Protein AF-A0A950MJX6-F1 (afdb_monomer)

Foldseek 3Di:
DPPLVVLQVVLQVVLQVLLVVLCVVCDVVLLVVLVVLCPCVLVVLLVLVVVLLLLLLLLLQLLCVPQPDDDDSVQSSLLSLLLLLQQQPPPLHSVRSLVSQLVLPDPVGPSLSSNLSSVVSVVLLVLLLLVLLLVLLVLCLVQFPDDLVSNLVSLVSSLVSVLVSVVVVCCLQVVPLPQLVVLVLQCVPVVCVVPSVVCSVSSSSSSVSSSCCCPVVVVSVVSSSVSSNVSLVSQLVSQCSLCVSSVHPDPSSLSSNLSSQLVVLCVVQSSHRSSRSSSLVSLLVSCVSVVHHSSSSNSSSVSVVVSSVVSSVVSVVSVVVSVVVVVVPPDDDDDDDDPPPPDDDDDAAEEEEEEADPLAQQQDDFLNGRLLLLVQLLLVVLPHPAYEYEDAPVCCVVCVVVVVVVVRGDPRYHYDYPDPPAFPLNVLVVCLVVDPHQKYKWAYSQKHFASVVSNVQSPDDDNAFKEFEDEPNAGPGIIMHGSNLSVVLSVPPDRPQHDSRSSSVCCVVPTPYDYDYDDPLGMFGHNDPVSSVSSNVSLLVSLDDPPQDPLSVVLSVVQSVVLSVVLVDPDALLNLLVVLLVLLLCLLQLLLQADLVSLLVSLVSLLVSLSSLSNSVSNCSSVVVDDVSSVVSSVVSLVSSCVSNLVSNLNRCCVPVNNVVSSVLSSLLVVLQSLLVVLVVVQLCVQPVPHSVCSVVSLLVVLVVVCVDPLSVVCVVCVVVVPSSNLSVVSNVCSVVVNNVVVSNVSSVVSNSNSVSSNVSSVVVPPPVVPDDPDDDDDDDDPVVVPPPPDDD

Radius of gyration: 32.88 Å; Cα contacts (8 Å, |Δi|>4): 998; chains: 1; bounding box: 72×70×95 Å

Solvent-accessible surface area (backbone atoms only — not comparable to full-atom values): 42109 Å² total; per-residue (Å²): 140,72,80,72,60,58,59,39,53,52,33,37,53,51,15,51,52,45,35,53,50,50,43,64,72,60,33,62,67,57,53,51,51,54,54,55,69,38,52,75,58,52,56,56,57,37,49,52,50,50,52,38,53,49,44,47,36,53,24,43,52,35,59,40,73,83,69,89,64,89,76,57,67,68,59,50,40,48,42,51,32,30,15,51,21,40,12,64,73,35,96,66,28,60,62,45,6,52,53,48,39,47,69,72,45,66,84,89,52,53,67,69,57,39,47,30,33,57,53,46,42,51,49,48,44,50,53,46,46,49,51,50,28,32,52,12,41,54,47,35,71,74,76,36,94,60,54,74,69,56,43,52,54,41,51,53,49,30,52,52,48,52,49,53,51,49,50,50,53,50,26,51,78,66,65,49,65,59,65,44,50,48,51,59,39,48,37,72,38,76,87,41,20,83,68,41,58,86,42,46,66,55,46,41,50,34,53,52,48,50,37,43,39,55,68,78,38,42,69,40,42,52,48,24,51,49,33,38,44,48,39,53,49,50,52,23,51,49,48,34,50,51,36,47,66,71,72,40,91,64,56,68,67,53,20,35,25,50,47,21,53,48,52,52,34,51,60,71,23,63,68,21,68,83,29,43,24,41,45,37,52,42,32,20,52,52,23,46,65,72,75,39,56,52,58,58,14,36,47,54,38,51,53,56,46,52,41,51,50,51,50,25,52,55,8,49,54,44,44,60,61,50,53,64,63,52,75,76,69,76,84,78,89,86,85,83,86,77,86,81,86,78,83,79,85,91,72,90,36,32,33,32,40,31,42,48,61,96,88,52,45,41,69,46,65,46,71,90,35,29,30,34,59,51,48,55,54,40,36,50,71,39,58,42,65,34,40,36,39,38,30,49,70,70,60,36,57,53,51,53,53,59,47,56,74,69,72,74,72,66,93,54,59,46,79,43,63,71,53,101,83,60,35,61,44,57,53,52,45,50,49,61,73,76,39,91,44,61,30,42,34,43,33,46,27,42,35,48,67,40,66,64,56,45,33,53,52,60,66,60,78,71,84,70,30,31,42,35,39,20,41,98,83,39,77,72,44,45,36,27,32,14,57,67,36,46,50,55,43,37,76,69,52,70,76,82,44,88,48,72,66,57,44,51,54,45,42,65,75,75,44,78,49,49,75,46,82,47,67,71,79,46,48,37,62,37,83,49,74,68,34,36,52,53,42,41,56,41,53,59,54,70,66,60,54,93,83,54,50,74,56,43,53,55,30,46,74,55,18,51,64,50,23,65,55,46,61,78,43,101,65,52,36,63,56,43,46,53,50,27,40,50,39,20,44,52,15,7,53,27,17,35,69,27,62,66,70,33,33,36,52,14,18,52,35,33,38,51,24,56,25,45,56,52,22,21,61,44,33,11,58,62,65,70,61,71,44,73,44,49,56,49,48,48,55,52,40,54,55,50,31,52,48,30,37,51,52,11,40,28,53,15,40,22,76,77,70,36,55,70,55,26,49,52,50,44,51,46,24,51,51,15,45,52,44,27,51,54,37,47,50,54,40,30,59,74,78,17,70,91,45,61,88,47,31,63,61,55,49,49,58,57,36,60,77,39,68,87,38,69,65,49,44,49,52,62,75,48,43,64,67,71,37,77,61,38,50,30,53,52,43,32,57,27,25,74,71,69,43,46,67,56,55,53,53,51,48,20,53,47,27,40,50,51,22,52,50,39,44,49,48,50,53,66,70,56,72,56,74,86,74,61,80,93,82,78,80,87,76,74,82,72,73,66,80,76,69,69,79,83,74,80,136

Nearest PDB structures (foldseek):
  4q7c-assembly1_A  TM=7.956E-01  e=3.019E-11  Archaeoglobus fulgidus DSM 4304
  4q7c-assembly1_B  TM=7.926E-01  e=5.107E-11  Archaeoglobus fulgidus DSM 4304
  4o6m-assembly1_A  TM=7.899E-01  e=1.584E-10  Archaeoglobus fulgidus DSM 4304
  3pkp-assembly1_A  TM=7.237E-01  e=8.377E-06  Salmonella enterica subsp. enterica serovar Typhimurium
  6tqg-assembly1_B  TM=6.219E-01  e=9.848E-06  Pseudomonas aeruginosa

Secondary structure (DSSP, 8-state):
--HHHHHHHHHHHHHHHHHHHHHHHH-HHHHHHHHHHHTTHHHHHHHHHHHHHHHHHHHHHHHTTTSS----HHHHHHHHHHHHHHHHHSTTTHHHHHHHHHHHS-TTS-HHHHHHHHHHHHHHHHHHHHHHHHHHHHHHHHHS---HHHHHHHHHHHHHHHHHHHHHHHHHHTT--HHHHHHHHHTTSHHHHHHHGGGHHHHHHHHHHHHHHHHH-HHHHHHHHHHHHHHHHHHHHHHHHHHHHTT----HHHHHHHHHHHHHHHHHGGGSGGGTTHHHHHHHHHHHHTT--HHHHHHHHHHHHHHHHHHHHHHHHHHHHHHHHHTTS-SS--PPPPTT------PPPEEEEEE--TT--TT-EETTEEHHHHHHHHHHHHT-SEEEEE--HHHHHHHHHHHHHHT---TTEEEE---TT--HHHHHHHHHHH---SEEEEEETTEEE-HHHHHHHHH---SSSEEEEEETTEEEEEEEEEHHHHHHHHHHS-TT--SHHHHHHHHHHHS-EEEEE--GGGEEE-SSHHHHHHHHHHHHHHHS-TT--HHHHHHHHHHHHHHHHHTTTT--HHHHHHHHHHHHHHHHHHHHH-SHHHHHHHHHHHHHHHHHHHHHHHHHHHTT---HHHHHHHHHHHHHHHHHHHHHHHHHHHTTS-HHHHHHHHHHHHHHHHHHHHHHHHHHHHH-SS-GGGHHHHHHHHHHTTTT-HHHHHHHHTHHHHSTTHHHHHHHHHHHTT-HHHHHHHHHHHHHHHHHHHHHHHHHHHTTTTS--S----PPPPGGGGTTTSS--

Mean predicted aligned error: 16.65 Å

pLDDT: mean 79.13, std 15.76, range [24.48, 97.44]

Sequence (793 aa):
MPRRWSIRFIGAIAGIALLGYLVRRVGPATLLETLHRLGWNLALIIALGGVAHFVKTIAWRLTLAGSGSTVSLRRLFQLRLVSEAAGQVGALGQLFGEGVRVSAMSAEIPIDSRVASVTMDRALFIVTGAFVSALGVSAALILVPLGASLRMYAVVFAVVVASLLSVAAVAVSRRWPFLSVSARAVLRIPFFRQRIEPQLPVIRSVENRLFDFYRRTPFAFWGSVLLNLVCHGLAIVEVYLILLLLGVNLAVAGALVFEAVTKLVNIAGSFNPGNVGTYEGGNVLIARMFALPASTGLAVAVVRRVRAIFWTAVGIICILAISRKLRSGSEEIVERPNPEAAQGEAYPSTAAFIFIGENGSPLAEVGTLPVLLRTILGLKKAGATTIVVCAHAATRRIAERELLQMGRLPRFLEWIEPQSAISLPQLLRQAVYDLRAHKLLLVDGENTYNPLLFRRACEWNGDDGGLLLTTAGEPIGIATLSVTCVRDAADQCPCDTPDLHSLQLWLKSAASLECEEVNADMWQRVATEEDRIAAEHKLDRWLVKPTDGIFARFNRRISVPISRQLIKLPITPNMVSLFTLGVGLAAGLFFARGGYWNMLAGAVLSVFASILDGCDGEVARLKLMESDFGCWLETVCDWLYYLFVFAGIAVGLAKSLGQSAALLWGCLLLFGAVMSFLVTGLGRRRYASKRPEQYLAIWQANAEKRRSNPILYMGRNMEFMVRRCFMPYALLAFAVLNVLSVVFFLAAIGANLVWLISLYSYVAFAWRRGRSKPGIRSEQLPLRLLNDVGHEG

Structure (mmCIF, N/CA/C/O backbone):
data_AF-A0A950MJX6-F1
#
_entry.id   AF-A0A950MJX6-F1
#
loop_
_atom_site.group_PDB
_atom_site.id
_atom_site.type_symbol
_atom_site.label_atom_id
_atom_site.label_alt_id
_atom_site.label_comp_id
_atom_site.label_asym_id
_atom_site.label_entity_id
_atom_site.label_seq_id
_atom_site.pdbx_PDB_ins_code
_atom_site.Cartn_x
_atom_site.Cartn_y
_atom_site.Cartn_z
_atom_site.occupancy
_atom_site.B_iso_or_equiv
_atom_site.auth_seq_id
_atom_site.auth_comp_id
_atom_site.auth_asym_id
_atom_site.auth_atom_id
_atom_site.pdbx_PDB_model_num
ATOM 1 N N . MET A 1 1 ? 6.351 26.491 -4.765 1.00 47.56 1 MET A N 1
ATOM 2 C CA . MET A 1 1 ? 5.706 25.767 -3.640 1.00 47.56 1 MET A CA 1
ATOM 3 C C . MET A 1 1 ? 5.230 26.774 -2.585 1.00 47.56 1 MET A C 1
ATOM 5 O O . MET A 1 1 ? 6.098 27.342 -1.945 1.00 47.56 1 MET A O 1
ATOM 9 N N . PRO A 1 2 ? 3.912 27.019 -2.398 1.00 42.62 2 PRO A N 1
ATOM 10 C CA . PRO A 1 2 ? 3.452 27.592 -1.116 1.00 42.62 2 PRO A CA 1
ATOM 11 C C . PRO A 1 2 ? 2.092 27.085 -0.571 1.00 42.62 2 PRO A C 1
ATOM 13 O O . PRO A 1 2 ? 1.643 27.540 0.472 1.00 42.62 2 PRO A O 1
ATOM 16 N N . ARG A 1 3 ? 1.417 26.107 -1.192 1.00 46.41 3 ARG A N 1
ATOM 17 C CA . ARG A 1 3 ? 0.009 25.780 -0.845 1.00 46.41 3 ARG A CA 1
ATOM 18 C C . ARG A 1 3 ? -0.207 24.950 0.443 1.00 46.41 3 ARG A C 1
ATOM 20 O O . ARG A 1 3 ? -1.340 24.790 0.880 1.00 46.41 3 ARG A O 1
ATOM 27 N N . ARG A 1 4 ? 0.853 24.398 1.059 1.00 49.03 4 ARG A N 1
ATOM 28 C CA . ARG A 1 4 ? 0.750 23.508 2.247 1.00 49.03 4 ARG A CA 1
ATOM 29 C C . ARG A 1 4 ? 0.702 24.239 3.594 1.00 49.03 4 ARG A C 1
ATOM 31 O O . ARG A 1 4 ? 0.205 23.665 4.558 1.00 49.03 4 ARG A O 1
ATOM 38 N N . TRP A 1 5 ? 1.196 25.474 3.669 1.00 52.62 5 TRP A N 1
ATOM 39 C CA . TRP A 1 5 ? 1.206 26.244 4.920 1.00 52.62 5 TRP A CA 1
ATOM 40 C C . TRP A 1 5 ? -0.177 26.815 5.257 1.00 52.62 5 TRP A C 1
ATOM 42 O O . TRP A 1 5 ? -0.572 26.809 6.421 1.00 52.62 5 TRP A O 1
ATOM 52 N N . SER A 1 6 ? -0.964 27.179 4.241 1.00 57.25 6 SER A N 1
ATOM 53 C CA . SER A 1 6 ? -2.294 27.777 4.409 1.00 57.25 6 SER A CA 1
ATOM 54 C C . SER A 1 6 ? -3.281 26.859 5.143 1.00 57.25 6 SER A C 1
ATOM 56 O O . SER A 1 6 ? -3.971 27.310 6.047 1.00 57.25 6 SER A O 1
ATOM 58 N N . ILE A 1 7 ? -3.309 25.554 4.838 1.00 62.81 7 ILE A N 1
ATOM 59 C CA . ILE A 1 7 ? -4.269 24.607 5.448 1.00 62.81 7 ILE A CA 1
ATOM 60 C C . ILE A 1 7 ? -3.982 24.385 6.942 1.00 62.81 7 ILE A C 1
ATOM 62 O O . ILE A 1 7 ? -4.906 24.316 7.748 1.00 62.81 7 ILE A O 1
ATOM 66 N N . ARG A 1 8 ? -2.705 24.302 7.334 1.00 65.12 8 ARG A N 1
ATOM 67 C CA . ARG A 1 8 ? -2.314 24.112 8.743 1.00 65.12 8 ARG A CA 1
ATOM 68 C C . ARG A 1 8 ? -2.574 25.352 9.589 1.00 65.12 8 ARG A C 1
ATOM 70 O O . ARG A 1 8 ? -2.980 25.221 10.738 1.00 65.12 8 ARG A O 1
ATOM 77 N N . PHE A 1 9 ? -2.366 26.533 9.014 1.00 74.62 9 PHE A N 1
ATOM 78 C CA . PHE A 1 9 ? -2.654 27.798 9.682 1.00 74.62 9 PHE A CA 1
ATOM 79 C C . PHE A 1 9 ? -4.162 27.983 9.902 1.00 74.62 9 PHE A C 1
ATOM 81 O O . PHE A 1 9 ? -4.587 28.306 11.007 1.00 74.62 9 PHE A O 1
ATOM 88 N N . ILE A 1 10 ? -4.976 27.653 8.891 1.00 76.81 10 ILE A N 1
ATOM 89 C CA . ILE A 1 10 ? -6.442 27.611 9.013 1.00 76.81 10 ILE A CA 1
ATOM 90 C C . ILE A 1 10 ? -6.868 26.609 10.096 1.00 76.81 10 ILE A C 1
ATOM 92 O O . ILE A 1 10 ? -7.704 26.935 10.934 1.00 76.81 10 ILE A O 1
ATOM 96 N N . GLY A 1 11 ? -6.260 25.417 10.125 1.00 73.38 11 GLY A N 1
ATOM 97 C CA . GLY A 1 11 ? -6.514 24.410 11.159 1.00 73.38 11 GLY A CA 1
ATOM 98 C C . GLY A 1 11 ? -6.201 24.901 12.577 1.00 73.38 11 GLY A C 1
ATOM 99 O O . GLY A 1 11 ? -7.007 24.683 13.478 1.00 73.38 11 GLY A O 1
ATOM 100 N N . ALA A 1 12 ? -5.084 25.613 12.766 1.00 74.94 12 ALA A N 1
ATOM 101 C CA . ALA A 1 12 ? -4.702 26.190 14.055 1.00 74.94 12 ALA A CA 1
ATOM 102 C C . ALA A 1 12 ? -5.679 27.284 14.519 1.00 74.94 12 ALA A C 1
ATOM 104 O O . ALA A 1 12 ? -6.114 27.268 15.669 1.00 74.94 12 ALA A O 1
ATOM 105 N N . ILE A 1 13 ? -6.073 28.197 13.622 1.00 82.88 13 ILE A N 1
ATOM 106 C CA . ILE A 1 13 ? -7.060 29.246 13.925 1.00 82.88 13 ILE A CA 1
ATOM 107 C C . ILE A 1 13 ? -8.410 28.620 14.285 1.00 82.88 13 ILE A C 1
ATOM 109 O O . ILE A 1 13 ? -8.998 28.974 15.306 1.00 82.88 13 ILE A O 1
ATOM 113 N N . ALA A 1 14 ? -8.881 27.655 13.489 1.00 81.69 14 ALA A N 1
ATOM 114 C CA . ALA A 1 14 ? -10.124 26.939 13.758 1.00 81.69 14 ALA A CA 1
ATOM 115 C C . ALA A 1 14 ? -10.072 26.186 15.099 1.00 81.69 14 ALA A C 1
ATOM 117 O O . ALA A 1 14 ? -11.047 26.192 15.847 1.00 81.69 14 ALA A O 1
ATOM 118 N N . GLY A 1 15 ? -8.927 25.584 15.431 1.00 80.62 15 GLY A N 1
ATOM 119 C CA . GLY A 1 15 ? -8.690 24.920 16.711 1.00 80.62 15 GLY A CA 1
ATOM 120 C C . GLY A 1 15 ? -8.754 25.872 17.907 1.00 80.62 15 GLY A C 1
ATOM 121 O O . GLY A 1 15 ? -9.457 25.601 18.879 1.00 80.62 15 GLY A O 1
ATOM 122 N N . ILE A 1 16 ? -8.085 27.025 17.822 1.00 84.56 16 ILE A N 1
ATOM 123 C CA . ILE A 1 16 ? -8.121 28.063 18.866 1.00 84.56 16 ILE A CA 1
ATOM 124 C C . ILE A 1 16 ? -9.539 28.629 19.020 1.00 84.56 16 ILE A C 1
ATOM 126 O O . ILE A 1 16 ? -10.027 28.763 20.142 1.00 84.56 16 ILE A O 1
ATOM 130 N N . ALA A 1 17 ? -10.232 28.900 17.910 1.00 86.50 17 ALA A N 1
ATOM 131 C CA . ALA A 1 17 ? -11.617 29.366 17.929 1.00 86.50 17 ALA A CA 1
ATOM 132 C C . ALA A 1 17 ? -12.558 28.335 18.576 1.00 86.50 17 ALA A C 1
ATOM 134 O O . ALA A 1 17 ? -13.396 28.696 19.404 1.00 86.50 17 ALA A O 1
ATOM 135 N N . LEU A 1 18 ? -12.388 27.045 18.259 1.00 84.75 18 LEU A N 1
ATOM 136 C CA . LEU A 1 18 ? -13.148 25.954 18.870 1.00 84.75 18 LEU A CA 1
ATOM 137 C C . LEU A 1 18 ? -12.879 25.855 20.377 1.00 84.75 18 LEU A C 1
ATOM 139 O O . LEU A 1 18 ? -13.825 25.719 21.151 1.00 84.75 18 LEU A O 1
ATOM 143 N N . LEU A 1 19 ? -11.618 25.966 20.808 1.00 85.56 19 LEU A N 1
ATOM 144 C CA . LEU A 1 19 ? -11.270 25.988 22.229 1.00 85.56 19 LEU A CA 1
ATOM 145 C C . LEU A 1 19 ? -11.933 27.173 22.945 1.00 85.56 19 LEU A C 1
ATOM 147 O O . LEU A 1 19 ? -12.578 26.978 23.974 1.00 85.56 19 LEU A O 1
ATOM 151 N N . GLY A 1 20 ? -11.837 28.379 22.377 1.00 85.75 20 GLY A N 1
ATOM 152 C CA . GLY A 1 20 ? -12.480 29.577 22.920 1.00 85.75 20 GLY A CA 1
ATOM 153 C C . GLY A 1 20 ? -14.001 29.429 23.022 1.00 85.75 20 GLY A C 1
ATOM 154 O O . GLY A 1 20 ? -14.593 29.766 24.048 1.00 85.75 20 GLY A O 1
ATOM 155 N N . TYR A 1 21 ? -14.637 28.838 22.006 1.00 88.56 21 TYR A N 1
ATOM 156 C CA . TYR A 1 21 ? -16.064 28.517 22.028 1.00 88.56 21 TYR A CA 1
ATOM 157 C C . TYR A 1 21 ? -16.422 27.521 23.141 1.00 88.56 21 TYR A C 1
ATOM 159 O O . TYR A 1 21 ? -17.401 27.738 23.856 1.00 88.56 21 TYR A O 1
ATOM 167 N N . LEU A 1 22 ? -15.638 26.453 23.321 1.00 85.25 22 LEU A N 1
ATOM 168 C CA . LEU A 1 22 ? -15.872 25.449 24.365 1.00 85.25 22 LEU A CA 1
ATOM 169 C C . LEU A 1 22 ? -15.723 26.041 25.768 1.00 85.25 22 LEU A C 1
ATOM 171 O O . LEU A 1 22 ? -16.587 25.806 26.610 1.00 85.25 22 LEU A O 1
ATOM 175 N N . VAL A 1 23 ? -14.686 26.850 26.003 1.00 86.38 23 VAL A N 1
ATOM 176 C CA . VAL A 1 23 ? -14.475 27.540 27.286 1.00 86.38 23 VAL A CA 1
ATOM 177 C C . VAL A 1 23 ? -15.615 28.518 27.567 1.00 86.38 23 VAL A C 1
ATOM 179 O O . VAL A 1 23 ? -16.158 28.519 28.669 1.00 86.38 23 VAL A O 1
ATOM 182 N N . ARG A 1 24 ? -16.051 29.294 26.565 1.00 89.06 24 ARG A N 1
ATOM 183 C CA . ARG A 1 24 ? -17.193 30.210 26.710 1.00 89.06 24 ARG A CA 1
ATOM 184 C C . ARG A 1 24 ? -18.501 29.468 26.992 1.00 89.06 24 ARG A C 1
ATOM 186 O O . ARG A 1 24 ? -19.310 29.950 27.775 1.00 89.06 24 ARG A O 1
ATOM 193 N N . ARG A 1 25 ? -18.714 28.308 26.362 1.00 86.44 25 ARG A N 1
ATOM 194 C CA . ARG A 1 25 ? -19.925 27.491 26.533 1.00 86.44 25 ARG A CA 1
ATOM 195 C C . ARG A 1 25 ? -19.976 26.783 27.887 1.00 86.44 25 ARG A C 1
ATOM 197 O O . ARG A 1 25 ? -21.059 26.641 28.438 1.00 86.44 25 ARG A O 1
ATOM 204 N N . VAL A 1 26 ? -18.839 26.294 28.380 1.00 82.06 26 VAL A N 1
ATOM 205 C CA . VAL A 1 26 ? -18.744 25.635 29.694 1.00 82.06 26 VAL A CA 1
ATOM 206 C C . VAL A 1 26 ? -18.718 26.657 30.834 1.00 82.06 26 VAL A C 1
ATOM 208 O O . VAL A 1 26 ? -19.197 26.353 31.919 1.00 82.06 26 VAL A O 1
ATOM 211 N N . GLY A 1 27 ? -18.211 27.863 30.577 1.00 83.62 27 GLY A N 1
ATOM 212 C CA . GLY A 1 27 ? -18.042 28.917 31.570 1.00 83.62 27 GLY A CA 1
ATOM 213 C C . GLY A 1 27 ? -16.630 28.884 32.174 1.00 83.62 27 GLY A C 1
ATOM 214 O O . GLY A 1 27 ? -16.232 27.867 32.748 1.00 83.62 27 GLY A O 1
ATOM 215 N N . PRO A 1 28 ? -15.846 29.978 32.084 1.00 84.12 28 PRO A N 1
ATOM 216 C CA . PRO A 1 28 ? -14.484 30.008 32.618 1.00 84.12 28 PRO A CA 1
ATOM 217 C C . PRO A 1 28 ? -14.456 29.878 34.146 1.00 84.12 28 PRO A C 1
ATOM 219 O O . PRO A 1 28 ? -13.570 29.212 34.671 1.00 84.12 28 PRO A O 1
ATOM 222 N N . ALA A 1 29 ? -15.447 30.438 34.850 1.00 83.06 29 ALA A N 1
ATOM 223 C CA . ALA A 1 29 ? -15.568 30.325 36.304 1.00 83.06 29 ALA A CA 1
ATOM 224 C C . ALA A 1 29 ? -15.716 28.861 36.753 1.00 83.06 29 ALA A C 1
ATOM 226 O O . ALA A 1 29 ? -14.989 28.409 37.630 1.00 83.06 29 ALA A O 1
ATOM 227 N N . THR A 1 30 ? -16.574 28.091 36.078 1.00 80.25 30 THR A N 1
ATOM 228 C CA . THR A 1 30 ? -16.793 26.665 36.359 1.00 80.25 30 THR A CA 1
ATOM 229 C C . THR A 1 30 ? -15.540 25.833 36.092 1.00 80.25 30 THR A C 1
ATOM 231 O O . THR A 1 30 ? -15.222 24.919 36.852 1.00 80.25 30 THR A O 1
ATOM 234 N N . LEU A 1 31 ? -14.787 26.155 35.033 1.00 80.31 31 LEU A N 1
ATOM 235 C CA . LEU A 1 31 ? -13.511 25.498 34.747 1.00 80.31 31 LEU A CA 1
ATOM 236 C C . LEU A 1 31 ? -12.470 25.794 35.837 1.00 80.31 31 LEU A C 1
ATOM 238 O O . LEU A 1 31 ? -11.773 24.886 36.286 1.00 80.31 31 LEU A O 1
ATOM 242 N N . LEU A 1 32 ? -12.384 27.054 36.269 1.00 82.56 32 LEU A N 1
ATOM 243 C CA . LEU A 1 32 ? -11.436 27.498 37.287 1.00 82.56 32 LEU A CA 1
ATOM 244 C C . LEU A 1 32 ? -11.754 26.878 38.652 1.00 82.56 32 LEU A C 1
ATOM 246 O O . LEU A 1 32 ? -10.854 26.380 39.319 1.00 82.56 32 LEU A O 1
ATOM 250 N N . GLU A 1 33 ? -13.034 26.820 39.020 1.00 83.50 33 GLU A N 1
ATOM 251 C CA . GLU A 1 33 ? -13.507 26.141 40.227 1.00 83.50 33 GLU A CA 1
ATOM 252 C C . GLU A 1 33 ? -13.178 24.642 40.186 1.00 83.50 33 GLU A C 1
ATOM 254 O O . GLU A 1 33 ? -12.675 24.083 41.158 1.00 83.50 33 GLU A O 1
ATOM 259 N N . THR A 1 34 ? -13.376 23.994 39.033 1.00 79.56 34 THR A N 1
ATOM 260 C CA . THR A 1 34 ? -13.043 22.574 38.840 1.00 79.56 34 THR A CA 1
ATOM 261 C C . THR A 1 34 ? -11.540 22.315 39.002 1.00 79.56 34 THR A C 1
ATOM 263 O O . THR A 1 34 ? -11.143 21.340 39.638 1.00 79.56 34 THR A O 1
ATOM 266 N N . LEU A 1 35 ? -10.689 23.202 38.474 1.00 79.75 35 LEU A N 1
ATOM 267 C CA . LEU A 1 35 ? -9.236 23.132 38.665 1.00 79.75 35 LEU A CA 1
ATOM 268 C C . LEU A 1 35 ? -8.826 23.417 40.116 1.00 79.75 35 LEU A C 1
ATOM 270 O O . LEU A 1 35 ? -7.903 22.782 40.621 1.00 79.75 35 LEU A O 1
ATOM 274 N N . HIS A 1 36 ? -9.521 24.326 40.800 1.00 84.44 36 HIS A N 1
ATOM 275 C CA . HIS A 1 36 ? -9.263 24.629 42.205 1.00 84.44 36 HIS A CA 1
ATOM 276 C C . HIS A 1 36 ? -9.622 23.446 43.117 1.00 84.44 36 HIS A C 1
ATOM 278 O O . HIS A 1 36 ? -8.848 23.112 44.010 1.00 84.44 36 HIS A O 1
ATOM 284 N N . ARG A 1 37 ? -10.728 22.740 42.831 1.00 81.81 37 ARG A N 1
ATOM 285 C CA . ARG A 1 37 ? -11.124 21.500 43.530 1.00 81.81 37 ARG A CA 1
ATOM 286 C C . ARG A 1 37 ? -10.096 20.375 43.388 1.00 81.81 37 ARG A C 1
ATOM 288 O O . ARG A 1 37 ? -9.917 19.594 44.317 1.00 81.81 37 ARG A O 1
ATOM 295 N N . LEU A 1 38 ? -9.405 20.293 42.249 1.00 83.25 38 LEU A N 1
ATOM 296 C CA . LEU A 1 38 ? -8.299 19.348 42.063 1.00 83.25 38 LEU A CA 1
ATOM 297 C C . LEU A 1 38 ? -7.116 19.661 42.989 1.00 83.25 38 LEU A C 1
ATOM 299 O O . LEU A 1 38 ? -6.484 18.727 43.481 1.00 83.25 38 LEU A O 1
ATOM 303 N N . GLY A 1 39 ? -6.830 20.940 43.252 1.00 84.88 39 GLY A N 1
ATOM 304 C CA . GLY A 1 39 ? -5.826 21.382 44.223 1.00 84.88 39 GLY A CA 1
ATOM 305 C C . GLY A 1 39 ? -4.488 20.639 44.104 1.00 84.88 39 GLY A C 1
ATOM 306 O O . GLY A 1 39 ? -3.947 20.452 43.011 1.00 84.88 39 GLY A O 1
ATOM 307 N N . TRP A 1 40 ? -3.970 20.156 45.237 1.00 86.56 40 TRP A N 1
ATOM 308 C CA . TRP A 1 40 ? -2.725 19.380 45.300 1.00 86.56 40 TRP A CA 1
ATOM 309 C C . TRP A 1 40 ? -2.801 18.005 44.622 1.00 86.56 40 TRP A C 1
ATOM 311 O O . TRP A 1 40 ? -1.759 17.448 44.274 1.00 86.56 40 TRP A O 1
ATOM 321 N N . ASN A 1 41 ? -3.995 17.475 44.330 1.00 88.88 41 ASN A N 1
ATOM 322 C CA . ASN A 1 41 ? -4.135 16.204 43.611 1.00 88.88 41 ASN A CA 1
ATOM 323 C C . ASN A 1 41 ? -3.616 16.292 42.165 1.00 88.88 41 ASN A C 1
ATOM 325 O O . ASN A 1 41 ? -3.270 15.275 41.561 1.00 88.88 41 ASN A O 1
ATOM 329 N N . LEU A 1 42 ? -3.471 17.503 41.615 1.00 89.12 42 LEU A N 1
ATOM 330 C CA . LEU A 1 42 ? -2.782 17.714 40.344 1.00 89.12 42 LEU A CA 1
ATOM 331 C C . LEU A 1 42 ? -1.317 17.239 40.392 1.00 89.12 42 LEU A C 1
ATOM 333 O O . LEU A 1 42 ? -0.817 16.713 39.397 1.00 89.12 42 LEU A O 1
ATOM 337 N N . ALA A 1 43 ? -0.641 17.353 41.541 1.00 90.75 43 ALA A N 1
ATOM 338 C CA . ALA A 1 43 ? 0.730 16.870 41.710 1.00 90.75 43 ALA A CA 1
ATOM 339 C C . ALA A 1 43 ? 0.823 15.344 41.536 1.00 90.75 43 ALA A C 1
ATOM 341 O O . ALA A 1 43 ? 1.763 14.854 40.910 1.00 90.75 43 ALA A O 1
ATOM 342 N N . LEU A 1 44 ? -0.187 14.599 42.000 1.00 93.06 44 LEU A N 1
ATOM 343 C CA . LEU A 1 44 ? -0.278 13.148 41.813 1.00 93.06 44 LEU A CA 1
ATOM 344 C C . LEU A 1 44 ? -0.400 12.780 40.326 1.00 93.06 44 LEU A C 1
ATOM 346 O O . LEU A 1 44 ? 0.299 11.889 39.842 1.00 93.06 44 LEU A O 1
ATOM 350 N N . ILE A 1 45 ? -1.232 13.506 39.574 1.00 93.75 45 ILE A N 1
ATOM 351 C CA . ILE A 1 45 ? -1.396 13.315 38.123 1.00 93.75 45 ILE A CA 1
ATOM 352 C C . ILE A 1 45 ? -0.096 13.654 37.376 1.00 93.75 45 ILE A C 1
ATOM 354 O O . ILE A 1 45 ? 0.306 12.952 36.441 1.00 93.75 45 ILE A O 1
ATOM 358 N N . ILE A 1 46 ? 0.608 14.704 37.810 1.00 94.25 46 ILE A N 1
ATOM 359 C CA . ILE A 1 46 ? 1.917 15.075 37.265 1.00 94.25 46 ILE A CA 1
ATOM 360 C C . ILE A 1 46 ? 2.958 13.979 37.521 1.00 94.25 46 ILE A C 1
ATOM 362 O O . ILE A 1 46 ? 3.668 13.590 36.585 1.00 94.25 46 ILE A O 1
ATOM 366 N N . ALA A 1 47 ? 3.010 13.448 38.745 1.00 94.44 47 ALA A N 1
ATOM 367 C CA . ALA A 1 47 ? 3.908 12.367 39.137 1.00 94.44 47 ALA A CA 1
ATOM 368 C C . ALA A 1 47 ? 3.643 11.085 38.333 1.00 94.44 47 ALA A C 1
ATOM 370 O O . ALA A 1 47 ? 4.584 10.486 37.806 1.00 94.44 47 ALA A O 1
ATOM 371 N N . LEU A 1 48 ? 2.371 10.717 38.136 1.00 94.62 48 LEU A N 1
ATOM 372 C CA . LEU A 1 48 ? 1.974 9.585 37.293 1.00 94.62 48 LEU A CA 1
ATOM 373 C C . LEU A 1 48 ? 2.463 9.756 35.843 1.00 94.62 48 LEU A C 1
ATOM 375 O O . LEU A 1 48 ? 2.960 8.809 35.230 1.00 94.62 48 LEU A O 1
ATOM 379 N N . GLY A 1 49 ? 2.412 10.984 35.316 1.00 92.75 49 GLY A N 1
ATOM 380 C CA . GLY A 1 49 ? 3.031 11.334 34.035 1.00 92.75 49 GLY A CA 1
ATOM 381 C C . GLY A 1 49 ? 4.535 11.058 33.988 1.00 92.75 49 GLY A C 1
ATOM 382 O O . GLY A 1 49 ? 5.040 10.557 32.983 1.00 92.75 49 GLY A O 1
ATOM 383 N N . GLY A 1 50 ? 5.246 11.336 35.081 1.00 93.75 50 GLY A N 1
ATOM 384 C CA . GLY A 1 50 ? 6.672 11.039 35.225 1.00 93.75 50 GLY A CA 1
ATOM 385 C C . GLY A 1 50 ? 6.971 9.548 35.210 1.00 93.75 50 GLY A C 1
ATOM 386 O O . GLY A 1 50 ? 7.858 9.110 34.473 1.00 93.75 50 GLY A O 1
ATOM 387 N N . VAL A 1 51 ? 6.179 8.759 35.943 1.00 95.81 51 VAL A N 1
ATOM 388 C CA . VAL A 1 51 ? 6.256 7.290 35.917 1.00 95.81 51 VAL A CA 1
ATOM 389 C C . VAL A 1 51 ? 6.047 6.778 34.492 1.00 95.81 51 VAL A C 1
ATOM 391 O O . VAL A 1 51 ? 6.839 5.971 34.007 1.00 95.81 51 VAL A O 1
ATOM 394 N N . ALA A 1 52 ? 5.055 7.303 33.767 1.00 94.31 52 ALA A N 1
ATOM 395 C CA . ALA A 1 52 ? 4.820 6.927 32.375 1.00 94.31 52 ALA A CA 1
ATOM 396 C C . ALA A 1 52 ? 6.021 7.254 31.466 1.00 94.31 52 ALA A C 1
ATOM 398 O O . ALA A 1 52 ? 6.417 6.415 30.653 1.00 94.31 52 ALA A O 1
ATOM 399 N N . HIS A 1 53 ? 6.651 8.427 31.618 1.00 93.94 53 HIS A N 1
ATOM 400 C CA . HIS A 1 53 ? 7.878 8.770 30.887 1.00 93.94 53 HIS A CA 1
ATOM 401 C C . HIS A 1 53 ? 9.048 7.841 31.233 1.00 93.94 53 HIS A C 1
ATOM 403 O O . HIS A 1 53 ? 9.826 7.474 30.346 1.00 93.94 53 HIS A O 1
ATOM 409 N N . PHE A 1 54 ? 9.164 7.436 32.495 1.00 95.44 54 PHE A N 1
ATOM 410 C CA . PHE A 1 54 ? 10.216 6.541 32.962 1.00 95.44 54 PHE A CA 1
ATOM 411 C C . PHE A 1 54 ? 10.044 5.124 32.402 1.00 95.44 54 PHE A C 1
ATOM 413 O O . PHE A 1 54 ? 10.960 4.610 31.760 1.00 95.44 54 PHE A O 1
ATOM 420 N N . VAL A 1 55 ? 8.847 4.538 32.519 1.00 95.75 55 VAL A N 1
ATOM 421 C CA . VAL A 1 55 ? 8.512 3.222 31.940 1.00 95.75 55 VAL A CA 1
ATOM 422 C C . VAL A 1 55 ? 8.760 3.217 30.432 1.00 95.75 55 VAL A C 1
ATOM 424 O O . VAL A 1 55 ? 9.399 2.307 29.904 1.00 95.75 55 VAL A O 1
ATOM 427 N N . LYS A 1 56 ? 8.353 4.285 29.736 1.00 93.50 56 LYS A N 1
ATOM 428 C CA . LYS A 1 56 ? 8.577 4.422 28.293 1.00 93.50 56 LYS A CA 1
ATOM 429 C C . LYS A 1 56 ? 10.057 4.539 27.926 1.00 93.50 56 LYS A C 1
ATOM 431 O O . LYS A 1 56 ? 10.471 4.120 26.851 1.00 93.50 56 LYS A O 1
ATOM 436 N N . THR A 1 57 ? 10.872 5.088 28.822 1.00 94.44 57 THR A N 1
ATOM 437 C CA . THR A 1 57 ? 12.329 5.141 28.649 1.00 94.44 57 THR A CA 1
ATOM 438 C C . THR A 1 57 ? 12.957 3.758 28.809 1.00 94.44 57 THR A C 1
ATOM 440 O O . THR A 1 57 ? 13.856 3.411 28.046 1.00 94.44 57 THR A O 1
ATOM 443 N N . ILE A 1 58 ? 12.468 2.938 29.744 1.00 93.94 58 ILE A N 1
ATOM 444 C CA . ILE A 1 58 ? 12.907 1.541 29.881 1.00 93.94 58 ILE A CA 1
ATOM 445 C C . ILE A 1 58 ? 12.502 0.736 28.636 1.00 93.94 58 ILE A C 1
ATOM 447 O O . ILE A 1 58 ? 13.328 0.001 28.098 1.00 93.94 58 ILE A O 1
ATOM 451 N N . ALA A 1 59 ? 11.281 0.932 28.124 1.00 93.56 59 ALA A N 1
ATOM 452 C CA . ALA A 1 59 ? 10.809 0.284 26.897 1.00 93.56 59 ALA A CA 1
ATOM 453 C C . ALA A 1 59 ? 11.711 0.594 25.689 1.00 93.56 59 ALA A C 1
ATOM 455 O O . ALA A 1 59 ? 12.064 -0.320 24.939 1.00 93.56 59 ALA A O 1
ATOM 456 N N . TRP A 1 60 ? 12.138 1.855 25.553 1.00 92.12 60 TRP A N 1
ATOM 457 C CA . TRP A 1 60 ? 13.094 2.291 24.533 1.00 92.12 60 TRP A CA 1
ATOM 458 C C . TRP A 1 60 ? 14.508 1.741 24.774 1.00 92.12 60 TRP A C 1
ATOM 460 O O . TRP A 1 60 ? 15.201 1.354 23.840 1.00 92.12 60 TRP A O 1
ATOM 470 N N . ARG A 1 61 ? 14.959 1.629 26.028 1.00 91.12 61 ARG A N 1
ATOM 471 C CA . ARG A 1 61 ? 16.266 1.022 26.332 1.00 91.12 61 ARG A CA 1
ATOM 472 C C . ARG A 1 61 ? 16.344 -0.431 25.853 1.00 91.12 61 ARG A C 1
ATOM 474 O O . ARG A 1 61 ? 17.396 -0.851 25.380 1.00 91.12 61 ARG A O 1
ATOM 481 N N . LEU A 1 62 ? 15.247 -1.188 25.927 1.00 90.31 62 LEU A N 1
ATOM 482 C CA . LEU A 1 62 ? 15.208 -2.574 25.447 1.00 90.31 62 LEU A CA 1
ATOM 483 C C . LEU A 1 62 ? 15.381 -2.691 23.926 1.00 90.31 62 LEU A C 1
ATOM 485 O O . LEU A 1 62 ? 15.949 -3.680 23.470 1.00 90.31 62 LEU A O 1
ATOM 489 N N . THR A 1 63 ? 14.986 -1.684 23.138 1.00 88.38 63 THR A N 1
ATOM 490 C CA . THR A 1 63 ? 15.214 -1.693 21.679 1.00 88.38 63 THR A CA 1
ATOM 491 C C . THR A 1 63 ? 16.687 -1.478 21.312 1.00 88.38 63 THR A C 1
ATOM 493 O O . THR A 1 63 ? 17.075 -1.721 20.172 1.00 88.38 63 THR A O 1
ATOM 496 N N . LEU A 1 64 ? 17.529 -1.069 22.273 1.00 84.62 64 LEU A N 1
ATOM 497 C CA . LEU A 1 64 ? 18.987 -0.957 22.127 1.00 84.62 64 LEU A CA 1
ATOM 498 C C . LEU A 1 64 ? 19.742 -2.235 22.532 1.00 84.62 64 LEU A C 1
ATOM 500 O O . LEU A 1 64 ? 20.947 -2.319 22.315 1.00 84.62 64 LEU A O 1
ATOM 504 N N . ALA A 1 65 ? 19.069 -3.256 23.077 1.00 70.38 65 ALA A N 1
ATOM 505 C CA . ALA A 1 65 ? 19.720 -4.452 23.631 1.00 70.38 65 ALA A CA 1
ATOM 506 C C . ALA A 1 65 ? 20.514 -5.299 22.606 1.00 70.38 65 ALA A C 1
ATOM 508 O O . ALA A 1 65 ? 21.233 -6.209 23.000 1.00 70.38 65 ALA A O 1
ATOM 509 N N . GLY A 1 66 ? 20.407 -5.008 21.303 1.00 62.41 66 GLY A N 1
ATOM 510 C CA . GLY A 1 66 ? 21.146 -5.688 20.232 1.00 62.41 66 GLY A CA 1
ATOM 511 C C . GLY A 1 66 ? 22.295 -4.889 19.602 1.00 62.41 66 GLY A C 1
ATOM 512 O O . GLY A 1 66 ? 22.927 -5.407 18.688 1.00 62.41 66 GLY A O 1
ATOM 513 N N . SER A 1 67 ? 22.560 -3.643 20.025 1.00 62.72 67 SER A N 1
ATOM 514 C CA . SER A 1 67 ? 23.551 -2.764 19.372 1.00 62.72 67 SER A CA 1
ATOM 515 C C . SER A 1 67 ? 24.937 -2.743 20.031 1.00 62.72 67 SER A C 1
ATOM 517 O O . SER A 1 67 ? 25.777 -1.956 19.613 1.00 62.72 67 SER A O 1
ATOM 519 N N . GLY A 1 68 ? 25.185 -3.557 21.066 1.00 58.66 68 GLY A N 1
ATOM 520 C CA . GLY A 1 68 ? 26.484 -3.639 21.763 1.00 58.66 68 GLY A CA 1
ATOM 521 C C . GLY A 1 68 ? 26.856 -2.421 22.627 1.00 58.66 68 GLY A C 1
ATOM 522 O O . GLY A 1 68 ? 27.841 -2.462 23.351 1.00 58.66 68 GLY A O 1
ATOM 523 N N . SER A 1 69 ? 26.055 -1.352 22.598 1.00 60.66 69 SER A N 1
ATOM 524 C CA . SER A 1 69 ? 26.322 -0.070 23.261 1.00 60.66 69 SER A CA 1
ATOM 525 C C . SER A 1 69 ? 25.444 0.136 24.504 1.00 60.66 69 SER A C 1
ATOM 527 O O . SER A 1 69 ? 24.214 0.189 24.395 1.00 60.66 69 SER A O 1
ATOM 529 N N . THR A 1 70 ? 26.038 0.330 25.683 1.00 64.56 70 THR A N 1
ATOM 530 C CA . THR A 1 70 ? 25.300 0.591 26.932 1.00 64.56 70 THR A CA 1
ATOM 531 C C . THR A 1 70 ? 25.117 2.089 27.182 1.00 64.56 70 THR A C 1
ATOM 533 O O . THR A 1 70 ? 25.961 2.740 27.793 1.00 64.56 70 THR A O 1
ATOM 536 N N . VAL A 1 71 ? 23.983 2.656 26.757 1.00 77.38 71 VAL A N 1
ATOM 537 C CA . VAL A 1 71 ? 23.614 4.036 27.127 1.00 77.38 71 VAL A CA 1
ATOM 538 C C . VAL A 1 71 ? 23.007 4.051 28.532 1.00 77.38 71 VAL A C 1
ATOM 540 O O . VAL A 1 71 ? 22.134 3.240 28.854 1.00 77.38 71 VAL A O 1
ATOM 543 N N . SER A 1 72 ? 23.437 4.993 29.374 1.00 86.12 72 SER A N 1
ATOM 544 C CA . SER A 1 72 ? 22.891 5.142 30.725 1.00 86.12 72 SER A CA 1
ATOM 545 C C . SER A 1 72 ? 21.401 5.515 30.698 1.00 86.12 72 SER A C 1
ATOM 547 O O . SER A 1 72 ? 20.951 6.349 29.905 1.00 86.12 72 SER A O 1
ATOM 549 N N . LEU A 1 73 ? 20.615 4.922 31.604 1.00 87.69 73 LEU A N 1
ATOM 550 C CA . LEU A 1 73 ? 19.165 5.150 31.679 1.00 87.69 73 LEU A CA 1
ATOM 551 C C . LEU A 1 73 ? 18.830 6.630 31.922 1.00 87.69 73 LEU A C 1
ATOM 553 O O . LEU A 1 73 ? 17.888 7.158 31.336 1.00 87.69 73 LEU A O 1
ATOM 557 N N . ARG A 1 74 ? 19.648 7.321 32.728 1.00 87.69 74 ARG A N 1
ATOM 558 C CA . ARG A 1 74 ? 19.513 8.759 32.994 1.00 87.69 74 ARG A CA 1
ATOM 559 C C . ARG A 1 74 ? 19.613 9.582 31.712 1.00 87.69 74 ARG A C 1
ATOM 561 O O . ARG A 1 74 ? 18.803 10.483 31.501 1.00 87.69 74 ARG A O 1
ATOM 568 N N . ARG A 1 75 ? 20.580 9.266 30.846 1.00 86.31 75 ARG A N 1
ATOM 569 C CA . ARG A 1 75 ? 20.751 9.970 29.572 1.00 86.31 75 ARG A CA 1
ATOM 570 C C . ARG A 1 75 ? 19.568 9.713 28.643 1.00 86.31 75 ARG A C 1
ATOM 572 O O . ARG A 1 75 ? 19.046 10.666 28.075 1.00 86.31 75 ARG A O 1
ATOM 579 N N . LEU A 1 76 ? 19.100 8.468 28.537 1.00 89.12 76 LEU A N 1
ATOM 580 C CA . LEU A 1 76 ? 17.912 8.135 27.740 1.00 89.12 76 LEU A CA 1
ATOM 581 C C . LEU A 1 76 ? 16.656 8.855 28.249 1.00 89.12 76 LEU A C 1
ATOM 583 O O . LEU A 1 76 ? 15.876 9.356 27.443 1.00 89.12 76 LEU A O 1
ATOM 587 N N . PHE A 1 77 ? 16.486 8.976 29.568 1.00 91.88 77 PHE A N 1
ATOM 588 C CA . PHE A 1 77 ? 15.358 9.698 30.162 1.00 91.88 77 PHE A CA 1
ATOM 589 C C . PHE A 1 77 ? 15.401 11.196 29.830 1.00 91.88 77 PHE A C 1
ATOM 591 O O . PHE A 1 77 ? 14.401 11.764 29.396 1.00 91.88 77 PHE A O 1
ATOM 598 N N . GLN A 1 78 ? 16.572 11.832 29.932 1.00 90.50 78 GLN A N 1
ATOM 599 C CA . GLN A 1 78 ? 16.744 13.229 29.514 1.00 90.50 78 GLN A CA 1
ATOM 600 C C . GLN A 1 78 ? 16.417 13.417 28.027 1.00 90.50 78 GLN A C 1
ATOM 602 O O . GLN A 1 78 ? 15.639 14.301 27.676 1.00 90.50 78 GLN A O 1
ATOM 607 N N . LEU A 1 79 ? 16.945 12.552 27.153 1.00 87.50 79 LEU A N 1
ATOM 608 C CA . LEU A 1 79 ? 16.655 12.586 25.715 1.00 87.50 79 LEU A CA 1
ATOM 609 C C . LEU A 1 79 ? 15.164 12.363 25.414 1.00 87.50 79 LEU A C 1
ATOM 611 O O . LEU A 1 79 ? 14.614 12.972 24.493 1.00 87.50 79 LEU A O 1
ATOM 615 N N . ARG A 1 80 ? 14.483 11.522 26.204 1.00 90.50 80 ARG A N 1
ATOM 616 C CA . ARG A 1 80 ? 13.036 11.302 26.113 1.00 90.50 80 ARG A CA 1
ATOM 617 C C . ARG A 1 80 ? 12.268 12.598 26.354 1.00 90.50 80 ARG A C 1
ATOM 619 O O . ARG A 1 80 ? 11.425 12.931 25.519 1.00 90.50 80 ARG A O 1
ATOM 626 N N . LEU A 1 81 ? 12.572 13.295 27.451 1.00 91.19 81 LEU A N 1
ATOM 627 C CA . LEU A 1 81 ? 11.916 14.544 27.852 1.00 91.19 81 LEU A CA 1
ATOM 628 C C . LEU A 1 81 ? 12.203 15.686 26.875 1.00 91.19 81 LEU A C 1
ATOM 630 O O . LEU A 1 81 ? 11.280 16.375 26.453 1.00 91.19 81 LEU A O 1
ATOM 634 N N . VAL A 1 82 ? 13.461 15.831 26.452 1.00 87.50 82 VAL A N 1
ATOM 635 C CA . VAL A 1 82 ? 13.880 16.796 25.423 1.00 87.50 82 VAL A CA 1
ATOM 636 C C . VAL A 1 82 ? 13.075 16.615 24.138 1.00 87.50 82 VAL A C 1
ATOM 638 O O . VAL A 1 82 ? 12.549 17.570 23.575 1.00 87.50 82 VAL A O 1
ATOM 641 N N . SER A 1 83 ? 12.948 15.372 23.685 1.00 86.06 83 SER A N 1
ATOM 642 C CA . SER A 1 83 ? 12.193 15.032 22.484 1.00 86.06 83 SER A CA 1
ATOM 643 C C . SER A 1 83 ? 10.695 15.274 22.622 1.00 86.06 83 SER A C 1
ATOM 645 O O . SER A 1 83 ? 10.069 15.734 21.672 1.00 86.06 83 SER A O 1
ATOM 647 N N . GLU A 1 84 ? 10.116 14.990 23.789 1.00 86.38 84 GLU A N 1
ATOM 648 C CA . GLU A 1 84 ? 8.704 15.281 24.037 1.00 86.38 84 GLU A CA 1
ATOM 649 C C . GLU A 1 84 ? 8.449 16.790 23.968 1.00 86.38 84 GLU A C 1
ATOM 651 O O . GLU A 1 84 ? 7.545 17.228 23.260 1.00 86.38 84 GLU A O 1
ATOM 656 N N . ALA A 1 85 ? 9.305 17.585 24.616 1.00 85.50 85 ALA A N 1
ATOM 657 C CA . ALA A 1 85 ? 9.208 19.036 24.593 1.00 85.50 85 ALA A CA 1
ATOM 658 C C . ALA A 1 85 ? 9.371 19.604 23.176 1.00 85.50 85 ALA A C 1
ATOM 660 O O . ALA A 1 85 ? 8.543 20.390 22.715 1.00 85.50 85 ALA A O 1
ATOM 661 N N . ALA A 1 86 ? 10.388 19.140 22.443 1.00 79.88 86 ALA A N 1
ATOM 662 C CA . ALA A 1 86 ? 10.589 19.503 21.044 1.00 79.88 86 ALA A CA 1
ATOM 663 C C . ALA A 1 86 ? 9.385 19.106 20.172 1.00 79.88 86 ALA A C 1
ATOM 665 O O . ALA A 1 86 ? 8.985 19.862 19.291 1.00 79.88 86 ALA A O 1
ATOM 666 N N . GLY A 1 87 ? 8.770 17.951 20.435 1.00 77.12 87 GLY A N 1
ATOM 667 C CA . GLY A 1 87 ? 7.594 17.477 19.712 1.00 77.12 87 GLY A CA 1
ATOM 668 C C . GLY A 1 87 ? 6.324 18.296 19.960 1.00 77.12 87 GLY A C 1
ATOM 669 O O . GLY A 1 87 ? 5.468 18.342 19.080 1.00 77.12 87 GLY A O 1
ATOM 670 N N . GLN A 1 88 ? 6.193 18.948 21.120 1.00 75.19 88 GLN A N 1
ATOM 671 C CA . GLN A 1 88 ? 5.056 19.830 21.413 1.00 75.19 88 GLN A CA 1
ATOM 672 C C . GLN A 1 88 ? 5.229 21.245 20.861 1.00 75.19 88 GLN A C 1
ATOM 674 O O . GLN A 1 88 ? 4.247 21.858 20.451 1.00 75.19 88 GLN A O 1
ATOM 679 N N . VAL A 1 89 ? 6.463 21.752 20.832 1.00 69.00 89 VAL A N 1
ATOM 680 C CA . VAL A 1 89 ? 6.773 23.110 20.354 1.00 69.00 89 VAL A CA 1
ATOM 681 C C . VAL A 1 89 ? 7.008 23.145 18.835 1.00 69.00 89 VAL A C 1
ATOM 683 O O . VAL A 1 89 ? 6.748 24.152 18.181 1.00 69.00 89 VAL A O 1
ATOM 686 N N . GLY A 1 90 ? 7.495 22.051 18.244 1.00 63.94 90 GLY A N 1
ATOM 687 C CA . GLY A 1 90 ? 7.895 21.994 16.840 1.00 63.94 90 GLY A CA 1
ATOM 688 C C . GLY A 1 90 ? 6.728 21.970 15.846 1.00 63.94 90 GLY A C 1
ATOM 689 O O . GLY A 1 90 ? 5.761 21.227 16.001 1.00 63.94 90 GLY A O 1
ATOM 690 N N . ALA A 1 91 ? 6.874 22.692 14.729 1.00 55.06 91 ALA A N 1
ATOM 691 C CA . ALA A 1 91 ? 5.872 22.775 13.656 1.00 55.06 91 ALA A CA 1
ATOM 692 C C . ALA A 1 91 ? 5.557 21.431 12.953 1.00 55.06 91 ALA A C 1
ATOM 694 O O . ALA A 1 91 ? 4.533 21.301 12.278 1.00 55.06 91 ALA A O 1
ATOM 695 N N . LEU A 1 92 ? 6.431 20.424 13.089 1.00 56.97 92 LEU A N 1
ATOM 696 C CA . LEU A 1 92 ? 6.222 19.057 12.583 1.00 56.97 92 LEU A CA 1
ATOM 697 C C . LEU A 1 92 ? 5.716 18.084 13.668 1.00 56.97 92 LEU A C 1
ATOM 699 O O . LEU A 1 92 ? 5.629 16.881 13.418 1.00 56.97 92 LEU A O 1
ATOM 703 N N . GLY A 1 93 ? 5.357 18.591 14.850 1.00 71.00 93 GLY A N 1
ATOM 704 C CA . GLY A 1 93 ? 4.815 17.806 15.955 1.00 71.00 93 GLY A CA 1
ATOM 705 C C . GLY A 1 93 ? 5.785 16.730 16.450 1.00 71.00 93 GLY A C 1
ATOM 706 O O . GLY A 1 93 ? 7.004 16.904 16.435 1.00 71.00 93 GLY A O 1
ATOM 707 N N . GLN A 1 94 ? 5.245 15.569 16.833 1.00 70.00 94 GLN A N 1
ATOM 708 C CA . GLN A 1 94 ? 6.019 14.453 17.401 1.00 70.00 94 GLN A CA 1
ATOM 709 C C . GLN A 1 94 ? 7.174 13.964 16.508 1.00 70.00 94 GLN A C 1
ATOM 711 O O . GLN A 1 94 ? 8.195 13.533 17.040 1.00 70.00 94 GLN A O 1
ATOM 716 N N . LEU A 1 95 ? 7.064 14.091 15.180 1.00 68.75 95 LEU A N 1
ATOM 717 C CA . LEU A 1 95 ? 8.140 13.720 14.250 1.00 68.75 95 LEU A CA 1
ATOM 718 C C . LEU A 1 95 ? 9.398 14.580 14.447 1.00 68.75 95 LEU A C 1
ATOM 720 O O . LEU A 1 95 ? 10.514 14.077 14.332 1.00 68.75 95 LEU A O 1
ATOM 724 N N . PHE A 1 96 ? 9.233 15.865 14.786 1.00 70.56 96 PHE A N 1
ATOM 725 C CA . PHE A 1 96 ? 10.361 16.738 15.119 1.00 70.56 96 PHE A CA 1
ATOM 726 C C . PHE A 1 96 ? 11.064 16.256 16.390 1.00 70.56 96 PHE A C 1
ATOM 728 O O . PHE A 1 96 ? 12.286 16.129 16.424 1.00 70.56 96 PHE A O 1
ATOM 735 N N . GLY A 1 97 ? 10.277 15.906 17.410 1.00 76.81 97 GLY A N 1
ATOM 736 C CA . GLY A 1 97 ? 10.787 15.341 18.653 1.00 76.81 97 GLY A CA 1
ATOM 737 C C . GLY A 1 97 ? 11.597 14.063 18.438 1.00 76.81 97 GLY A C 1
ATOM 738 O O . GLY A 1 97 ? 12.649 13.887 19.053 1.00 76.81 97 GLY A O 1
ATOM 739 N N . GLU A 1 98 ? 11.141 13.159 17.574 1.00 82.31 98 GLU A N 1
ATOM 740 C CA . GLU A 1 98 ? 11.852 11.912 17.261 1.00 82.31 98 GLU A CA 1
ATOM 741 C C . GLU A 1 98 ? 13.200 12.176 16.576 1.00 82.31 98 GLU A C 1
ATOM 743 O O . GLU A 1 98 ? 14.205 11.576 16.964 1.00 82.31 98 GLU A O 1
ATOM 748 N N . GLY A 1 99 ? 13.255 13.143 15.653 1.00 76.44 99 GLY A N 1
ATOM 749 C CA . GLY A 1 99 ? 14.505 13.596 15.036 1.00 76.44 99 GLY A CA 1
ATOM 750 C C . GLY A 1 99 ? 15.530 14.095 16.061 1.00 76.44 99 GLY A C 1
ATOM 751 O O . GLY A 1 99 ? 16.708 13.751 15.966 1.00 76.44 99 GLY A O 1
ATOM 752 N N . VAL A 1 100 ? 15.078 14.812 17.098 1.00 78.00 100 VAL A N 1
ATOM 753 C CA . VAL A 1 100 ? 15.946 15.269 18.199 1.00 78.00 100 VAL A CA 1
ATOM 754 C C . VAL A 1 100 ? 16.516 14.097 19.009 1.00 78.00 100 VAL A C 1
ATOM 756 O O . VAL A 1 100 ? 17.667 14.163 19.435 1.00 78.00 100 VAL A O 1
ATOM 759 N N . ARG A 1 101 ? 15.774 12.990 19.202 1.00 81.94 101 ARG A N 1
ATOM 760 C CA . ARG A 1 101 ? 16.343 11.795 19.870 1.00 81.94 101 ARG A CA 1
ATOM 761 C C . ARG A 1 101 ? 17.481 11.200 19.057 1.00 81.94 101 ARG A C 1
ATOM 763 O O . ARG A 1 101 ? 18.507 10.858 19.631 1.00 81.94 101 ARG A O 1
ATOM 770 N N . VAL A 1 102 ? 17.299 11.086 17.742 1.00 81.88 102 VAL A N 1
ATOM 771 C CA . VAL A 1 102 ? 18.304 10.505 16.841 1.00 81.88 102 VAL A CA 1
ATOM 772 C C . VAL A 1 102 ? 19.574 11.359 16.810 1.00 81.88 102 VAL A C 1
ATOM 774 O O . VAL A 1 102 ? 20.677 10.814 16.893 1.00 81.88 102 VAL A O 1
ATOM 777 N N . SER A 1 103 ? 19.438 12.686 16.729 1.00 76.62 103 SER A N 1
ATOM 778 C CA . SER A 1 103 ? 20.591 13.589 16.662 1.00 76.62 103 SER A CA 1
ATOM 779 C C . SER A 1 103 ? 21.341 13.719 17.991 1.00 76.62 103 SER A C 1
ATOM 781 O O . SER A 1 103 ? 22.561 13.830 17.978 1.00 76.62 103 SER A O 1
ATOM 783 N N . ALA A 1 104 ? 20.643 13.669 19.131 1.00 74.19 104 ALA A N 1
ATOM 784 C CA . ALA A 1 104 ? 21.238 13.891 20.453 1.00 74.19 104 ALA A CA 1
ATOM 785 C C . ALA A 1 104 ? 21.767 12.618 21.158 1.00 74.19 104 ALA A C 1
ATOM 787 O O . ALA A 1 104 ? 22.346 12.709 22.251 1.00 74.19 104 ALA A O 1
ATOM 788 N N . MET A 1 105 ? 21.569 11.434 20.564 1.00 76.94 105 MET A N 1
ATOM 789 C CA . MET A 1 105 ? 22.268 10.199 20.952 1.00 76.94 105 MET A CA 1
ATOM 790 C C . MET A 1 105 ? 23.764 10.281 20.599 1.00 76.94 105 MET A C 1
ATOM 792 O O . MET A 1 105 ? 24.135 10.998 19.673 1.00 76.94 105 MET A O 1
ATOM 796 N N . SER A 1 106 ? 24.620 9.559 21.336 1.00 70.00 106 SER A N 1
ATOM 797 C CA . SER A 1 106 ? 26.080 9.623 21.162 1.00 70.00 106 SER A CA 1
ATOM 798 C C . SER A 1 106 ? 26.514 9.297 19.728 1.00 70.00 106 SER A C 1
ATOM 800 O O . SER A 1 106 ? 25.924 8.438 19.067 1.00 70.00 106 SER A O 1
ATOM 802 N N . ALA A 1 107 ? 27.562 9.987 19.262 1.00 64.25 107 ALA A N 1
ATOM 803 C CA . ALA A 1 107 ? 28.145 9.778 17.935 1.00 64.25 107 ALA A CA 1
ATOM 804 C C . ALA A 1 107 ? 28.732 8.365 17.763 1.00 64.25 107 ALA A C 1
ATOM 806 O O . ALA A 1 107 ? 28.730 7.844 16.654 1.00 64.25 107 ALA A O 1
ATOM 807 N N . GLU A 1 108 ? 29.126 7.724 18.868 1.00 66.50 108 GLU A N 1
ATOM 808 C CA . GLU A 1 108 ? 29.613 6.338 18.936 1.00 66.50 108 GLU A CA 1
ATOM 809 C C . GLU A 1 108 ? 28.599 5.300 18.428 1.00 66.50 108 GLU A C 1
ATOM 811 O O . GLU A 1 108 ? 28.980 4.205 18.025 1.00 66.50 108 GLU A O 1
ATOM 816 N N . ILE A 1 109 ? 27.296 5.616 18.443 1.00 73.44 109 ILE A N 1
ATOM 817 C CA . ILE A 1 109 ? 26.269 4.711 17.926 1.00 73.44 109 ILE A CA 1
ATOM 818 C C . ILE A 1 109 ? 26.045 5.023 16.438 1.00 73.44 109 ILE A C 1
ATOM 820 O O . ILE A 1 109 ? 25.654 6.152 16.104 1.00 73.44 109 ILE A O 1
ATOM 824 N N . PRO A 1 110 ? 26.184 4.029 15.537 1.00 76.81 110 PRO A N 1
ATOM 825 C CA . PRO A 1 110 ? 25.895 4.199 14.117 1.00 76.81 110 PRO A CA 1
ATOM 826 C C . PRO A 1 110 ? 24.518 4.838 13.873 1.00 76.81 110 PRO A C 1
ATOM 828 O O . PRO A 1 110 ? 23.539 4.523 14.559 1.00 76.81 110 PRO A O 1
ATOM 831 N N . ILE A 1 111 ? 24.432 5.771 12.917 1.00 73.94 111 ILE A N 1
ATOM 832 C CA . ILE A 1 111 ? 23.207 6.554 12.648 1.00 73.94 111 ILE A CA 1
ATOM 833 C C . ILE A 1 111 ? 22.023 5.634 12.324 1.00 73.94 111 ILE A C 1
ATOM 835 O O . ILE A 1 111 ? 20.912 5.855 12.806 1.00 73.94 111 ILE A O 1
ATOM 839 N N . ASP A 1 112 ? 22.262 4.569 11.565 1.00 71.00 112 ASP A N 1
ATOM 840 C CA . ASP A 1 112 ? 21.259 3.564 11.222 1.00 71.00 112 ASP A CA 1
ATOM 841 C C . ASP A 1 112 ? 20.724 2.829 12.466 1.00 71.00 112 ASP A C 1
ATOM 843 O O . ASP A 1 112 ? 19.519 2.600 12.570 1.00 71.00 112 ASP A O 1
ATOM 847 N N . SER A 1 113 ? 21.577 2.546 13.456 1.00 77.62 113 SER A N 1
ATOM 848 C CA . SER A 1 113 ? 21.181 1.993 14.758 1.00 77.62 113 SER A CA 1
ATOM 849 C C . SER A 1 113 ? 20.344 2.965 15.584 1.00 77.62 113 SER A C 1
ATOM 851 O O . SER A 1 113 ? 19.348 2.554 16.187 1.00 77.62 113 SER A O 1
ATOM 853 N N . ARG A 1 114 ? 20.703 4.254 15.590 1.00 81.00 114 ARG A N 1
ATOM 854 C CA . ARG A 1 114 ? 19.941 5.302 16.289 1.00 81.00 114 ARG A CA 1
ATOM 855 C C . ARG A 1 114 ? 18.545 5.462 15.692 1.00 81.00 114 ARG A C 1
ATOM 857 O O . ARG A 1 114 ? 17.555 5.418 16.424 1.00 81.00 114 ARG A O 1
ATOM 864 N N . VAL A 1 115 ? 18.461 5.575 14.365 1.00 81.19 115 VAL A N 1
ATOM 865 C CA . VAL A 1 115 ? 17.190 5.685 13.634 1.00 81.19 115 VAL A CA 1
ATOM 866 C C . VAL A 1 115 ? 16.338 4.436 13.838 1.00 81.19 115 VAL A C 1
ATOM 868 O O . VAL A 1 115 ? 15.157 4.556 14.164 1.00 81.19 115 VAL A O 1
ATOM 871 N N . ALA A 1 116 ? 16.921 3.243 13.706 1.00 81.88 116 ALA A N 1
ATOM 872 C CA . ALA A 1 116 ? 16.199 1.989 13.882 1.00 81.88 116 ALA A CA 1
ATOM 873 C C . ALA A 1 116 ? 15.622 1.841 15.293 1.00 81.88 116 ALA A C 1
ATOM 875 O O . ALA A 1 116 ? 14.445 1.521 15.427 1.00 81.88 116 ALA A O 1
ATOM 876 N N . SER A 1 117 ? 16.399 2.147 16.335 1.00 87.62 117 SER A N 1
ATOM 877 C CA . SER A 1 117 ? 15.932 2.063 17.722 1.00 87.62 117 SER A CA 1
ATOM 878 C C . SER A 1 117 ? 14.765 3.016 18.009 1.00 87.62 117 SER A C 1
ATOM 880 O O . SER A 1 117 ? 13.734 2.591 18.531 1.00 87.62 117 SER A O 1
ATOM 882 N N . VAL A 1 118 ? 14.883 4.291 17.616 1.00 87.12 118 VAL A N 1
ATOM 883 C CA . VAL A 1 118 ? 13.812 5.287 17.813 1.00 87.12 118 VAL A CA 1
ATOM 884 C C . VAL A 1 118 ? 12.560 4.920 17.009 1.00 87.12 118 VAL A C 1
ATOM 886 O O . VAL A 1 118 ? 11.443 5.018 17.519 1.00 87.12 118 VAL A O 1
ATOM 889 N N . THR A 1 119 ? 12.736 4.443 15.775 1.00 86.19 119 THR A N 1
ATOM 890 C CA . THR A 1 119 ? 11.618 4.033 14.912 1.00 86.19 119 THR A CA 1
ATOM 891 C C . THR A 1 119 ? 10.903 2.801 15.467 1.00 86.19 119 THR A C 1
ATOM 893 O O . THR A 1 119 ? 9.675 2.741 15.437 1.00 86.19 119 THR A O 1
ATOM 896 N N . MET A 1 120 ? 11.640 1.833 16.019 1.00 87.12 120 MET A N 1
ATOM 897 C CA . MET A 1 120 ? 11.053 0.658 16.665 1.00 87.12 120 MET A CA 1
ATOM 898 C C . MET A 1 120 ? 10.275 1.008 17.926 1.00 87.12 120 MET A C 1
ATOM 900 O O . MET A 1 120 ? 9.146 0.543 18.058 1.00 87.12 120 MET A O 1
ATOM 904 N N . ASP A 1 121 ? 10.829 1.838 18.819 1.00 90.06 121 ASP A N 1
ATOM 905 C CA . ASP A 1 121 ? 10.108 2.318 20.010 1.00 90.06 121 ASP A CA 1
ATOM 906 C C . ASP A 1 121 ? 8.760 2.932 19.611 1.00 90.06 121 ASP A C 1
ATOM 908 O O . ASP A 1 121 ? 7.707 2.582 20.151 1.00 90.06 121 ASP A O 1
ATOM 912 N N . ARG A 1 122 ? 8.771 3.786 18.580 1.00 89.31 122 ARG A N 1
ATOM 913 C CA . ARG A 1 122 ? 7.552 4.398 18.054 1.00 89.31 122 ARG A CA 1
ATOM 914 C C . ARG A 1 122 ? 6.590 3.371 17.458 1.00 89.31 122 ARG A C 1
ATOM 916 O O . ARG A 1 122 ? 5.396 3.429 17.755 1.00 89.31 122 ARG A O 1
ATOM 923 N N . ALA A 1 123 ? 7.081 2.446 16.637 1.00 88.31 123 ALA A N 1
ATOM 924 C CA . ALA A 1 123 ? 6.260 1.420 16.003 1.00 88.31 123 ALA A CA 1
ATOM 925 C C . ALA A 1 123 ? 5.584 0.513 17.043 1.00 88.31 123 ALA A C 1
ATOM 927 O O . ALA A 1 123 ? 4.371 0.311 16.981 1.00 88.31 123 ALA A O 1
ATOM 928 N N . LEU A 1 124 ? 6.333 0.033 18.041 1.00 92.31 124 LEU A N 1
ATOM 929 C CA . LEU A 1 124 ? 5.800 -0.794 19.125 1.00 92.31 124 LEU A CA 1
ATOM 930 C C . LEU A 1 124 ? 4.763 -0.030 19.959 1.00 92.31 124 LEU A C 1
ATOM 932 O O . LEU A 1 124 ? 3.710 -0.585 20.283 1.00 92.31 124 LEU A O 1
ATOM 936 N N . PHE A 1 125 ? 4.992 1.257 20.239 1.00 92.50 125 PHE A N 1
ATOM 937 C CA . PHE A 1 125 ? 4.013 2.096 20.933 1.00 92.50 125 PHE A CA 1
ATOM 938 C C . PHE A 1 125 ? 2.721 2.306 20.119 1.00 92.50 125 PHE A C 1
ATOM 940 O O . PHE A 1 125 ? 1.630 2.286 20.692 1.00 92.50 125 PHE A O 1
ATOM 947 N N . ILE A 1 126 ? 2.816 2.478 18.792 1.00 90.31 126 ILE A N 1
ATOM 948 C CA . ILE A 1 126 ? 1.646 2.599 17.902 1.00 90.31 126 ILE A CA 1
ATOM 949 C C . ILE A 1 126 ? 0.868 1.281 17.849 1.00 90.31 126 ILE A C 1
ATOM 951 O O . ILE A 1 126 ? -0.349 1.297 18.007 1.00 90.31 126 ILE A O 1
ATOM 955 N N . VAL A 1 127 ? 1.547 0.147 17.662 1.00 91.06 127 VAL A N 1
ATOM 956 C CA . VAL A 1 127 ? 0.911 -1.179 17.560 1.00 91.06 127 VAL A CA 1
ATOM 957 C C . VAL A 1 127 ? 0.188 -1.541 18.858 1.00 91.06 127 VAL A C 1
ATOM 959 O O . VAL A 1 127 ? -0.986 -1.907 18.834 1.00 91.06 127 VAL A O 1
ATOM 962 N N . THR A 1 128 ? 0.848 -1.367 20.004 1.00 95.19 128 THR A N 1
ATOM 963 C CA . THR A 1 128 ? 0.217 -1.570 21.321 1.00 95.19 128 THR A CA 1
ATOM 964 C C . THR A 1 128 ? -0.923 -0.580 21.569 1.00 95.19 128 THR A C 1
ATOM 966 O O . THR A 1 128 ? -1.946 -0.952 22.137 1.00 95.19 128 THR A O 1
ATOM 969 N N . GLY A 1 129 ? -0.809 0.660 21.083 1.00 93.62 129 GLY A N 1
ATOM 970 C CA . GLY A 1 129 ? -1.880 1.652 21.170 1.00 93.62 129 GLY A CA 1
ATOM 971 C C . GLY A 1 129 ? -3.092 1.292 20.310 1.00 93.62 129 GLY A C 1
ATOM 972 O O . GLY A 1 129 ? -4.222 1.469 20.759 1.00 93.62 129 GLY A O 1
ATOM 973 N N . ALA A 1 130 ? -2.875 0.741 19.113 1.00 90.50 130 ALA A N 1
ATOM 974 C CA . ALA A 1 130 ? -3.932 0.241 18.238 1.00 90.50 130 ALA A CA 1
ATOM 975 C C . ALA A 1 130 ? -4.650 -0.958 18.872 1.00 90.50 130 ALA A C 1
ATOM 977 O O . ALA A 1 130 ? -5.876 -1.008 18.852 1.00 90.50 130 ALA A O 1
ATOM 978 N N . PHE A 1 131 ? -3.906 -1.860 19.521 1.00 94.19 131 PHE A N 1
ATOM 979 C CA . PHE A 1 131 ? -4.478 -2.951 20.313 1.00 94.19 131 PHE A CA 1
ATOM 980 C C . PHE A 1 131 ? -5.371 -2.432 21.450 1.00 94.19 131 PHE A C 1
ATOM 982 O O . PHE A 1 131 ? -6.532 -2.824 21.540 1.00 94.19 131 PHE A O 1
ATOM 989 N N . VAL A 1 132 ? -4.881 -1.492 22.267 1.00 94.38 132 VAL A N 1
ATOM 990 C CA . VAL A 1 132 ? -5.676 -0.886 23.354 1.00 94.38 132 VAL A CA 1
ATOM 991 C C . VAL A 1 132 ? -6.890 -0.125 22.811 1.00 94.38 132 VAL A C 1
ATOM 993 O O . VAL A 1 132 ? -7.962 -0.176 23.405 1.00 94.38 132 VAL A O 1
ATOM 996 N N . SER A 1 133 ? -6.759 0.534 21.656 1.00 92.25 133 SER A N 1
ATOM 997 C CA . SER A 1 133 ? -7.876 1.226 20.999 1.00 92.25 133 SER A CA 1
ATOM 998 C C . SER A 1 133 ? -8.949 0.242 20.534 1.00 92.25 133 SER A C 1
ATOM 1000 O O . SER A 1 133 ? -10.129 0.473 20.775 1.00 92.25 133 SER A O 1
ATOM 1002 N N . ALA A 1 134 ? -8.556 -0.878 19.919 1.00 90.25 134 ALA A N 1
ATOM 1003 C CA . ALA A 1 134 ? -9.485 -1.933 19.522 1.00 90.25 134 ALA A CA 1
ATOM 1004 C C . ALA A 1 134 ? -10.182 -2.558 20.739 1.00 90.25 134 ALA A C 1
ATOM 1006 O O . ALA A 1 134 ? -11.398 -2.746 20.715 1.00 90.25 134 ALA A O 1
ATOM 1007 N N . LEU A 1 135 ? -9.438 -2.810 21.821 1.00 93.50 135 LEU A N 1
ATOM 1008 C CA . LEU A 1 135 ? -9.987 -3.325 23.075 1.00 93.50 135 LEU A CA 1
ATOM 1009 C C . LEU A 1 135 ? -10.988 -2.342 23.701 1.00 93.50 135 LEU A C 1
ATOM 1011 O O . LEU A 1 135 ? -12.084 -2.746 24.076 1.00 93.50 135 LEU A O 1
ATOM 1015 N N . GLY A 1 136 ? -10.654 -1.051 23.768 1.00 92.88 136 GLY A N 1
ATOM 1016 C CA . GLY A 1 136 ? -11.541 -0.036 24.333 1.00 92.88 136 GLY A CA 1
ATOM 1017 C C . GLY A 1 136 ? -12.771 0.247 23.473 1.00 92.88 136 GLY A C 1
ATOM 1018 O O . GLY A 1 136 ? -13.861 0.378 24.013 1.00 92.88 136 GLY A O 1
ATOM 1019 N N . VAL A 1 137 ? -12.657 0.252 22.141 1.00 90.44 137 VAL A N 1
ATOM 1020 C CA . VAL A 1 137 ? -13.836 0.342 21.258 1.00 90.44 137 VAL A CA 1
ATOM 1021 C C . VAL A 1 137 ? -14.719 -0.902 21.396 1.00 90.44 137 VAL A C 1
ATOM 1023 O O . VAL A 1 137 ? -15.941 -0.781 21.421 1.00 90.44 137 VAL A O 1
ATOM 1026 N N . SER A 1 138 ? -14.123 -2.084 21.572 1.00 89.81 138 SER A N 1
ATOM 1027 C CA . SER A 1 138 ? -14.876 -3.316 21.843 1.00 89.81 138 SER A CA 1
ATOM 1028 C C . SER A 1 138 ? -15.596 -3.258 23.193 1.00 89.81 138 SER A C 1
ATOM 1030 O O . SER A 1 138 ? -16.759 -3.637 23.282 1.00 89.81 138 SER A O 1
ATOM 1032 N N . ALA A 1 139 ? -14.954 -2.711 24.229 1.00 90.62 139 ALA A N 1
ATOM 1033 C CA . ALA A 1 139 ? -15.598 -2.456 25.515 1.00 90.62 139 ALA A CA 1
ATOM 1034 C C . ALA A 1 139 ? -16.736 -1.425 25.390 1.00 90.62 139 ALA A C 1
ATOM 1036 O O . ALA A 1 139 ? -17.781 -1.583 26.018 1.00 90.62 139 ALA A O 1
ATOM 1037 N N . ALA A 1 140 ? -16.589 -0.411 24.530 1.00 88.81 140 ALA A N 1
ATOM 1038 C CA . ALA A 1 140 ? -17.619 0.600 24.291 1.00 88.81 140 ALA A CA 1
ATOM 1039 C C . ALA A 1 140 ? -18.908 -0.003 23.712 1.00 88.81 140 ALA A C 1
ATOM 1041 O O . ALA A 1 140 ? -19.992 0.454 24.054 1.00 88.81 140 ALA A O 1
ATOM 1042 N N . LEU A 1 141 ? -18.803 -1.057 22.891 1.00 88.06 141 LEU A N 1
ATOM 1043 C CA . LEU A 1 141 ? -19.961 -1.783 22.346 1.00 88.06 141 LEU A CA 1
ATOM 1044 C C . LEU A 1 141 ? -20.829 -2.445 23.427 1.00 88.06 141 LEU A C 1
ATOM 1046 O O . LEU A 1 141 ? -21.994 -2.744 23.163 1.00 88.06 141 LEU A O 1
ATOM 1050 N N . ILE A 1 142 ? -20.249 -2.708 24.600 1.00 87.56 142 ILE A N 1
ATOM 1051 C CA . ILE A 1 142 ? -20.902 -3.380 25.727 1.00 87.56 142 ILE A CA 1
ATOM 1052 C C . ILE A 1 142 ? -21.353 -2.350 26.767 1.00 87.56 142 ILE A C 1
ATOM 1054 O O . ILE A 1 142 ? -22.460 -2.437 27.286 1.00 87.56 142 ILE A O 1
ATOM 1058 N N . LEU A 1 143 ? -20.491 -1.378 27.071 1.00 85.38 143 LEU A N 1
ATOM 1059 C CA . LEU A 1 143 ? -20.651 -0.470 28.209 1.00 85.38 143 LEU A CA 1
ATOM 1060 C C . LEU A 1 143 ? -21.396 0.823 27.876 1.00 85.38 143 LEU A C 1
ATOM 1062 O O . LEU A 1 143 ? -21.875 1.493 28.787 1.00 85.38 143 LEU A O 1
ATOM 1066 N N . VAL A 1 144 ? -21.454 1.207 26.599 1.00 84.69 144 VAL A N 1
ATOM 1067 C CA . VAL A 1 144 ? -22.055 2.471 26.165 1.00 84.69 144 VAL A CA 1
ATOM 1068 C C . VAL A 1 144 ? -23.289 2.176 25.310 1.00 84.69 144 VAL A C 1
ATOM 1070 O O . VAL A 1 144 ? -23.194 1.392 24.360 1.00 84.69 144 VAL A O 1
ATOM 1073 N N . PRO A 1 145 ? -24.444 2.816 25.577 1.00 82.81 145 PRO A N 1
ATOM 1074 C CA . PRO A 1 145 ? -25.626 2.704 24.730 1.00 82.81 145 PRO A CA 1
ATOM 1075 C C . PRO A 1 145 ? -25.404 3.464 23.413 1.00 82.81 145 PRO A C 1
ATOM 1077 O O . PRO A 1 145 ? -25.819 4.607 23.233 1.00 82.81 145 PRO A O 1
ATOM 1080 N N . LEU A 1 146 ? -24.688 2.833 22.482 1.00 82.25 146 LEU A N 1
ATOM 1081 C CA . LEU A 1 146 ? -24.400 3.395 21.167 1.00 82.25 146 LEU A CA 1
ATOM 1082 C C . LEU A 1 146 ? -25.617 3.267 20.248 1.00 82.25 146 LEU A C 1
ATOM 1084 O O . LEU A 1 146 ? -26.210 2.194 20.125 1.00 82.25 146 LEU A O 1
ATOM 1088 N N . GLY A 1 147 ? -25.928 4.344 19.524 1.00 80.31 147 GLY A N 1
ATOM 1089 C CA . GLY A 1 147 ? -26.881 4.285 18.419 1.00 80.31 147 GLY A CA 1
ATOM 1090 C C . GLY A 1 147 ? -26.440 3.274 17.353 1.00 80.31 147 GLY A C 1
ATOM 1091 O O . GLY A 1 147 ? -25.245 3.057 17.142 1.00 80.31 147 GLY A O 1
ATOM 1092 N N . ALA A 1 148 ? -27.409 2.689 16.651 1.00 71.25 148 ALA A N 1
ATOM 1093 C CA . ALA A 1 148 ? -27.220 1.653 15.633 1.00 71.25 148 ALA A CA 1
ATOM 1094 C C . ALA A 1 148 ? -26.031 1.886 14.679 1.00 71.25 148 ALA A C 1
ATOM 1096 O O . ALA A 1 148 ? -25.162 1.027 14.525 1.00 71.25 148 ALA A O 1
ATOM 1097 N N . SER A 1 149 ? -25.958 3.075 14.074 1.00 74.12 149 SER A N 1
ATOM 1098 C CA . SER A 1 149 ? -24.892 3.427 13.129 1.00 74.12 149 SER A CA 1
ATOM 1099 C C . SER A 1 149 ? -23.516 3.476 13.801 1.00 74.12 149 SER A C 1
ATOM 1101 O O . SER A 1 149 ? -22.547 2.944 13.267 1.00 74.12 149 SER A O 1
ATOM 1103 N N . LEU A 1 150 ? -23.422 4.062 15.001 1.00 76.31 150 LEU A N 1
ATOM 1104 C CA . LEU A 1 150 ? -22.171 4.138 15.767 1.00 76.31 150 LEU A CA 1
ATOM 1105 C C . LEU A 1 150 ? -21.699 2.756 16.216 1.00 76.31 150 LEU A C 1
ATOM 1107 O O . LEU A 1 150 ? -20.502 2.477 16.164 1.00 76.31 150 LEU A O 1
ATOM 1111 N N . ARG A 1 151 ? -22.631 1.875 16.592 1.00 80.94 151 ARG A N 1
ATOM 1112 C CA . ARG A 1 151 ? -22.333 0.480 16.918 1.00 80.94 151 ARG A CA 1
ATOM 1113 C C . ARG A 1 151 ? -21.729 -0.247 15.714 1.00 80.94 151 ARG A C 1
ATOM 1115 O O . ARG A 1 151 ? -20.713 -0.919 15.862 1.00 80.94 151 ARG A O 1
ATOM 1122 N N . MET A 1 152 ? -22.292 -0.058 14.518 1.00 71.38 152 MET A N 1
ATOM 1123 C CA . MET A 1 152 ? -21.741 -0.622 13.283 1.00 71.38 152 MET A CA 1
ATOM 1124 C C . MET A 1 152 ? -20.330 -0.099 12.987 1.00 71.38 152 MET A C 1
ATOM 1126 O O . MET A 1 152 ? -19.427 -0.897 12.737 1.00 71.38 152 MET A O 1
ATOM 1130 N N . TYR A 1 153 ? -20.107 1.217 13.067 1.00 79.00 153 TYR A N 1
ATOM 1131 C CA . TYR A 1 153 ? -18.777 1.796 12.849 1.00 79.00 153 TYR A CA 1
ATOM 1132 C C . TYR A 1 153 ? -17.744 1.292 13.859 1.00 79.00 153 TYR A C 1
ATOM 1134 O O . TYR A 1 153 ? -16.616 0.988 13.475 1.00 79.00 153 TYR A O 1
ATOM 1142 N N . ALA A 1 154 ? -18.127 1.150 15.129 1.00 81.25 154 ALA A N 1
ATOM 1143 C CA . ALA A 1 154 ? -17.265 0.613 16.174 1.00 81.25 154 ALA A CA 1
ATOM 1144 C C . ALA A 1 154 ? -16.886 -0.859 15.921 1.00 81.25 154 ALA A C 1
ATOM 1146 O O . ALA A 1 154 ? -15.715 -1.212 16.069 1.00 81.25 154 ALA A O 1
ATOM 1147 N N . VAL A 1 155 ? -17.828 -1.699 15.467 1.00 78.44 155 VAL A N 1
ATOM 1148 C CA . VAL A 1 155 ? -17.542 -3.096 15.078 1.00 78.44 155 VAL A CA 1
ATOM 1149 C C . VAL A 1 155 ? -16.592 -3.147 13.883 1.00 78.44 155 VAL A C 1
ATOM 1151 O O . VAL A 1 155 ? -15.565 -3.819 1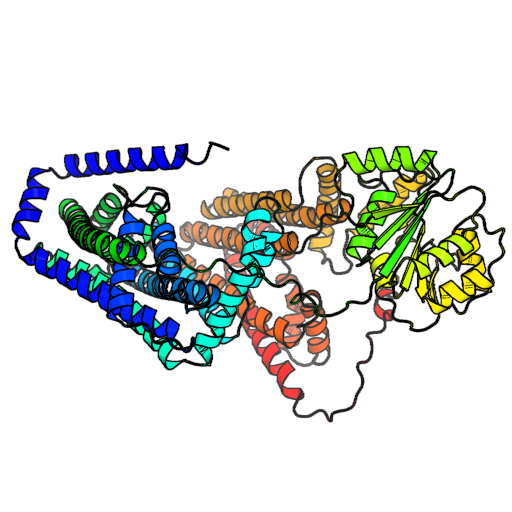3.950 1.00 78.44 155 VAL A O 1
ATOM 1154 N N . VAL A 1 156 ? -16.892 -2.410 12.807 1.00 75.06 156 VAL A N 1
ATOM 1155 C CA . VAL A 1 156 ? -16.034 -2.363 11.610 1.00 75.06 156 VAL A CA 1
ATOM 1156 C C . VAL A 1 156 ? -14.627 -1.897 11.980 1.00 75.06 156 VAL A C 1
ATOM 1158 O O . VAL A 1 156 ? -13.649 -2.521 11.577 1.00 75.06 156 VAL A O 1
ATOM 1161 N N . PHE A 1 157 ? -14.512 -0.850 12.801 1.00 82.25 157 PHE A N 1
ATOM 1162 C CA . PHE A 1 157 ? -13.229 -0.360 13.292 1.00 82.25 157 PHE A CA 1
ATOM 1163 C C . PHE A 1 157 ? -12.460 -1.439 14.066 1.00 82.25 157 PHE A C 1
ATOM 1165 O O . PHE A 1 157 ? -11.296 -1.697 13.756 1.00 82.25 157 PHE A O 1
ATOM 1172 N N . ALA A 1 158 ? -13.103 -2.102 15.033 1.00 82.94 158 ALA A N 1
ATOM 1173 C CA . ALA A 1 158 ? -12.471 -3.145 15.836 1.00 82.94 158 ALA A CA 1
ATOM 1174 C C . ALA A 1 158 ? -11.967 -4.310 14.967 1.00 82.94 158 ALA A C 1
ATOM 1176 O O . ALA A 1 158 ? -10.824 -4.741 15.125 1.00 82.94 158 ALA A O 1
ATOM 1177 N N . VAL A 1 159 ? -12.770 -4.768 13.999 1.00 78.12 159 VAL A N 1
ATOM 1178 C CA . VAL A 1 159 ? -12.399 -5.871 13.096 1.00 78.12 159 VAL A CA 1
ATOM 1179 C C . VAL A 1 159 ? -11.269 -5.472 12.148 1.00 78.12 159 VAL A C 1
ATOM 1181 O O . VAL A 1 159 ? -10.329 -6.247 11.953 1.00 78.12 159 VAL A O 1
ATOM 1184 N N . VAL A 1 160 ? -11.308 -4.264 11.581 1.00 78.00 160 VAL A N 1
ATOM 1185 C CA . VAL A 1 160 ? -10.242 -3.759 10.701 1.00 78.00 160 VAL A CA 1
ATOM 1186 C C . VAL A 1 160 ? -8.926 -3.652 11.466 1.00 78.00 160 VAL A C 1
ATOM 1188 O O . VAL A 1 160 ? -7.906 -4.158 10.998 1.00 78.00 160 VAL A O 1
ATOM 1191 N N . VAL A 1 161 ? -8.933 -3.060 12.663 1.00 80.94 161 VAL A N 1
ATOM 1192 C CA . VAL A 1 161 ? -7.718 -2.942 13.479 1.00 80.94 161 VAL A CA 1
ATOM 1193 C C . VAL A 1 161 ? -7.205 -4.317 13.905 1.00 80.94 161 VAL A C 1
ATOM 1195 O O . VAL A 1 161 ? -6.009 -4.570 13.779 1.00 80.94 161 VAL A O 1
ATOM 1198 N N . ALA A 1 162 ? -8.077 -5.239 14.323 1.00 81.56 162 ALA A N 1
ATOM 1199 C CA . ALA A 1 162 ? -7.682 -6.611 14.646 1.00 81.56 162 ALA A CA 1
ATOM 1200 C C . ALA A 1 162 ? -7.058 -7.336 13.439 1.00 81.56 162 ALA A C 1
ATOM 1202 O O . ALA A 1 162 ? -6.048 -8.031 13.582 1.00 81.56 162 ALA A O 1
ATOM 1203 N N . SER A 1 163 ? -7.601 -7.120 12.238 1.00 76.94 163 SER A N 1
ATOM 1204 C CA . SER A 1 163 ? -7.063 -7.672 10.989 1.00 76.94 163 SER A CA 1
ATOM 1205 C C . SER A 1 163 ? -5.680 -7.097 10.675 1.00 76.94 163 SER A C 1
ATOM 1207 O O . SER A 1 163 ? -4.750 -7.851 10.394 1.00 76.94 163 SER A O 1
ATOM 1209 N N . LEU A 1 164 ? -5.501 -5.777 10.796 1.00 79.56 164 LEU A N 1
ATOM 1210 C CA . LEU A 1 164 ? -4.208 -5.114 10.591 1.00 79.56 164 LEU A CA 1
ATOM 1211 C C . LEU A 1 164 ? -3.155 -5.570 11.609 1.00 79.56 164 LEU A C 1
ATOM 1213 O O . LEU A 1 164 ? -2.014 -5.833 11.232 1.00 79.56 164 LEU A O 1
ATOM 1217 N N . LEU A 1 165 ? -3.531 -5.713 12.883 1.00 84.94 165 LEU A N 1
ATOM 1218 C CA . LEU A 1 165 ? -2.652 -6.236 13.933 1.00 84.94 165 LEU A CA 1
ATOM 1219 C C . LEU A 1 165 ? -2.253 -7.689 13.660 1.00 84.94 165 LEU A C 1
ATOM 1221 O O . LEU A 1 165 ? -1.087 -8.043 13.826 1.00 84.94 165 LEU A O 1
ATOM 1225 N N . SER A 1 166 ? -3.190 -8.508 13.178 1.00 80.25 166 SER A N 1
ATOM 1226 C CA . SER A 1 166 ? -2.923 -9.895 12.785 1.00 80.25 166 SER A CA 1
ATOM 1227 C C . SER A 1 166 ? -1.948 -9.958 11.608 1.00 80.25 166 SER A C 1
ATOM 1229 O O . SER A 1 166 ? -0.965 -10.695 11.659 1.00 80.25 166 SER A O 1
ATOM 1231 N N . VAL A 1 167 ? -2.152 -9.129 10.578 1.00 76.25 167 VAL A N 1
ATOM 1232 C CA . VAL A 1 167 ? -1.226 -9.010 9.440 1.00 76.25 167 VAL A CA 1
ATOM 1233 C C . VAL A 1 167 ? 0.155 -8.548 9.904 1.00 76.25 167 VAL A C 1
ATOM 1235 O O . VAL A 1 167 ? 1.150 -9.141 9.496 1.00 76.25 167 VAL A O 1
ATOM 1238 N N . ALA A 1 168 ? 0.241 -7.552 10.789 1.00 77.44 168 ALA A N 1
ATOM 1239 C CA . ALA A 1 168 ? 1.509 -7.071 11.336 1.00 77.44 168 ALA A CA 1
ATOM 1240 C C . ALA A 1 168 ? 2.235 -8.154 12.156 1.00 77.44 168 ALA A C 1
ATOM 1242 O O . ALA A 1 168 ? 3.436 -8.365 11.976 1.00 77.44 168 ALA A O 1
ATOM 1243 N N . ALA A 1 169 ? 1.515 -8.896 13.003 1.00 81.44 169 ALA A N 1
ATOM 1244 C CA . ALA A 1 169 ? 2.068 -10.004 13.781 1.00 81.44 169 ALA A CA 1
ATOM 1245 C C . ALA A 1 169 ? 2.579 -11.141 12.877 1.00 81.44 169 ALA A C 1
ATOM 1247 O O . ALA A 1 169 ? 3.676 -11.674 13.080 1.00 81.44 169 ALA A O 1
ATOM 1248 N N . VAL A 1 170 ? 1.827 -11.482 11.826 1.00 77.62 170 VAL A N 1
ATOM 1249 C CA . VAL A 1 170 ? 2.259 -12.446 10.804 1.00 77.62 170 VAL A CA 1
ATOM 1250 C C . VAL A 1 170 ? 3.477 -11.918 10.046 1.00 77.62 170 VAL A C 1
ATOM 1252 O O . VAL A 1 170 ? 4.432 -12.664 9.828 1.00 77.62 170 VAL A O 1
ATOM 1255 N N . ALA A 1 171 ? 3.491 -10.635 9.686 1.00 77.31 171 ALA A N 1
ATOM 1256 C CA . ALA A 1 171 ? 4.595 -10.026 8.962 1.00 77.31 171 ALA A CA 1
ATOM 1257 C C . ALA A 1 171 ? 5.903 -10.079 9.765 1.00 77.31 171 ALA A C 1
ATOM 1259 O O . ALA A 1 171 ? 6.924 -10.526 9.240 1.00 77.31 171 ALA A O 1
ATOM 1260 N N . VAL A 1 172 ? 5.861 -9.728 11.054 1.00 82.88 172 VAL A N 1
ATOM 1261 C CA . VAL A 1 172 ? 7.027 -9.788 11.950 1.00 82.88 172 VAL A CA 1
ATOM 1262 C C . VAL A 1 172 ? 7.476 -11.234 12.188 1.00 82.88 172 VAL A C 1
ATOM 1264 O O . VAL A 1 172 ? 8.651 -11.557 12.000 1.00 82.88 172 VAL A O 1
ATOM 1267 N N . SER A 1 173 ? 6.551 -12.143 12.515 1.00 80.94 173 SER A N 1
ATOM 1268 C CA . SER A 1 173 ? 6.892 -13.549 12.793 1.00 80.94 173 SER A CA 1
ATOM 1269 C C . SER A 1 173 ? 7.466 -14.282 11.570 1.00 80.94 173 SER A C 1
ATOM 1271 O O . SER A 1 173 ? 8.390 -15.099 11.689 1.00 80.94 173 SER A O 1
ATOM 1273 N N . ARG A 1 174 ? 6.978 -13.961 10.364 1.00 77.38 174 ARG A N 1
ATOM 1274 C CA . ARG A 1 174 ? 7.359 -14.616 9.100 1.00 77.38 174 ARG A CA 1
ATOM 1275 C C . ARG A 1 174 ? 8.382 -13.840 8.261 1.00 77.38 174 ARG A C 1
ATOM 1277 O O . ARG A 1 174 ? 8.645 -14.268 7.131 1.00 77.38 174 ARG A O 1
ATOM 1284 N N . ARG A 1 175 ? 8.968 -12.751 8.779 1.00 82.06 175 ARG A N 1
ATOM 1285 C CA . ARG A 1 175 ? 9.882 -11.858 8.034 1.00 82.06 175 ARG A CA 1
ATOM 1286 C C . ARG A 1 175 ? 9.300 -11.457 6.679 1.00 82.06 175 ARG A C 1
ATOM 1288 O O . ARG A 1 175 ? 9.902 -11.711 5.633 1.00 82.06 175 ARG A O 1
ATOM 1295 N N . TRP A 1 176 ? 8.069 -10.963 6.680 1.00 75.81 176 TRP A N 1
ATOM 1296 C CA . TRP A 1 176 ? 7.458 -10.408 5.480 1.00 75.81 176 TRP A CA 1
ATOM 1297 C C . TRP A 1 176 ? 7.947 -8.965 5.333 1.00 75.81 176 TRP A C 1
ATOM 1299 O O . TRP A 1 176 ? 7.577 -8.156 6.180 1.00 75.81 176 TRP A O 1
ATOM 1309 N N . PRO A 1 177 ? 8.754 -8.632 4.304 1.00 77.69 177 PRO A N 1
ATOM 1310 C CA . PRO A 1 177 ? 9.322 -7.295 4.128 1.00 77.69 177 PRO A CA 1
ATOM 1311 C C . PRO A 1 177 ? 8.280 -6.251 3.680 1.00 77.69 177 PRO A C 1
ATOM 1313 O O . PRO A 1 177 ? 8.390 -5.657 2.610 1.00 77.69 177 PRO A O 1
ATOM 1316 N N . PHE A 1 178 ? 7.212 -6.074 4.450 1.00 76.00 178 PHE A N 1
ATOM 1317 C CA . PHE A 1 178 ? 6.087 -5.214 4.117 1.00 76.00 178 PHE A CA 1
ATOM 1318 C C . PHE A 1 178 ? 6.505 -3.747 3.935 1.00 76.00 178 PHE A C 1
ATOM 1320 O O . PHE A 1 178 ? 6.118 -3.129 2.945 1.00 76.00 178 PHE A O 1
ATOM 1327 N N . LEU A 1 179 ? 7.331 -3.191 4.825 1.00 75.25 179 LEU A N 1
ATOM 1328 C CA . LEU A 1 179 ? 7.773 -1.794 4.788 1.00 75.25 179 LEU A CA 1
ATOM 1329 C C . LEU A 1 179 ? 8.723 -1.531 3.621 1.00 75.25 179 LEU A C 1
ATOM 1331 O O . LEU A 1 179 ? 8.533 -0.559 2.895 1.00 75.25 179 LEU A O 1
ATOM 1335 N N . SER A 1 180 ? 9.722 -2.390 3.394 1.00 78.31 180 SER A N 1
ATOM 1336 C CA . SER A 1 180 ? 10.675 -2.183 2.294 1.00 78.31 180 SER A CA 1
ATOM 1337 C C . SER A 1 180 ? 10.088 -2.519 0.921 1.00 78.31 180 SER A C 1
ATOM 1339 O O . SER A 1 180 ? 10.523 -1.954 -0.085 1.00 78.31 180 SER A O 1
ATOM 1341 N N . VAL A 1 181 ? 9.097 -3.413 0.843 1.00 75.56 181 VAL A N 1
ATOM 1342 C CA . VAL A 1 181 ? 8.302 -3.631 -0.378 1.00 75.56 181 VAL A CA 1
ATOM 1343 C C . VAL A 1 181 ? 7.411 -2.420 -0.645 1.00 75.56 181 VAL A C 1
ATOM 1345 O O . VAL A 1 181 ? 7.427 -1.905 -1.760 1.00 75.56 181 VAL A O 1
ATOM 1348 N N . SER A 1 182 ? 6.727 -1.900 0.378 1.00 70.44 182 SER A N 1
ATOM 1349 C CA . SER A 1 182 ? 5.890 -0.701 0.248 1.00 70.44 182 SER A CA 1
ATOM 1350 C C . SER A 1 182 ? 6.717 0.522 -0.145 1.00 70.44 182 SER A C 1
ATOM 1352 O O . SER A 1 182 ? 6.375 1.221 -1.090 1.00 70.44 182 SER A O 1
ATOM 1354 N N . ALA A 1 183 ? 7.859 0.760 0.503 1.00 72.56 183 ALA A N 1
ATOM 1355 C CA . ALA A 1 183 ? 8.737 1.877 0.170 1.00 72.56 183 ALA A CA 1
ATOM 1356 C C . ALA A 1 183 ? 9.271 1.776 -1.264 1.00 72.56 183 ALA A C 1
ATOM 1358 O O . ALA A 1 183 ? 9.211 2.759 -1.997 1.00 72.56 183 ALA A O 1
ATOM 1359 N N . ARG A 1 184 ? 9.695 0.581 -1.707 1.00 71.12 184 ARG A N 1
ATOM 1360 C CA . ARG A 1 184 ? 10.070 0.337 -3.113 1.00 71.12 184 ARG A CA 1
ATOM 1361 C C . ARG A 1 184 ? 8.928 0.605 -4.086 1.00 71.12 184 ARG A C 1
ATOM 1363 O O . ARG A 1 184 ? 9.184 1.097 -5.181 1.00 71.12 184 ARG A O 1
ATOM 1370 N N . ALA A 1 185 ? 7.692 0.316 -3.694 1.00 56.69 185 ALA A N 1
ATOM 1371 C CA . ALA A 1 185 ? 6.525 0.635 -4.504 1.00 56.69 185 ALA A CA 1
ATOM 1372 C C . ALA A 1 185 ? 6.312 2.157 -4.608 1.00 56.69 185 ALA A C 1
ATOM 1374 O O . ALA A 1 185 ? 6.105 2.666 -5.707 1.00 56.69 185 ALA A O 1
ATOM 1375 N N . VAL A 1 186 ? 6.455 2.908 -3.508 1.00 70.19 186 VAL A N 1
ATOM 1376 C CA . VAL A 1 186 ? 6.265 4.373 -3.503 1.00 70.19 186 VAL A CA 1
ATOM 1377 C C . VAL A 1 186 ? 7.388 5.116 -4.248 1.00 70.19 186 VAL A C 1
ATOM 1379 O O . VAL A 1 186 ? 7.134 6.155 -4.857 1.00 70.19 186 VAL A O 1
ATOM 1382 N N . LEU A 1 187 ? 8.606 4.562 -4.300 1.00 67.00 187 LEU A N 1
ATOM 1383 C CA . LEU A 1 187 ? 9.725 5.105 -5.094 1.00 67.00 187 LEU A CA 1
ATOM 1384 C C . LEU A 1 187 ? 9.453 5.243 -6.586 1.00 67.00 187 LEU A C 1
ATOM 1386 O O . LEU A 1 187 ? 10.147 5.983 -7.279 1.00 67.00 187 LEU A O 1
ATOM 1390 N N . ARG A 1 188 ? 8.459 4.518 -7.086 1.00 50.53 188 ARG A N 1
ATOM 1391 C CA . ARG A 1 188 ? 8.108 4.503 -8.504 1.00 50.53 188 ARG A CA 1
ATOM 1392 C C . ARG A 1 188 ? 7.159 5.632 -8.887 1.00 50.53 188 ARG A C 1
ATOM 1394 O O . ARG A 1 188 ? 6.937 5.856 -10.072 1.00 50.53 188 ARG A O 1
ATOM 1401 N N . ILE A 1 189 ? 6.656 6.384 -7.907 1.00 66.25 189 ILE A N 1
ATOM 1402 C CA . ILE A 1 189 ? 5.923 7.629 -8.129 1.00 66.25 189 ILE A CA 1
ATOM 1403 C C . ILE A 1 189 ? 6.951 8.775 -8.215 1.00 66.25 189 ILE A C 1
ATOM 1405 O O . ILE A 1 189 ? 7.612 9.048 -7.209 1.00 66.25 189 ILE A O 1
ATOM 1409 N N . PRO A 1 190 ? 7.073 9.504 -9.348 1.00 60.19 190 PRO A N 1
ATOM 1410 C CA . PRO A 1 190 ? 8.107 10.534 -9.546 1.00 60.19 190 PRO A CA 1
ATOM 1411 C C . PRO A 1 190 ? 8.128 11.597 -8.442 1.00 60.19 190 PRO A C 1
ATOM 1413 O O . PRO A 1 190 ? 9.188 12.034 -8.001 1.00 60.19 190 PRO A O 1
ATOM 1416 N N . PHE A 1 191 ? 6.942 11.949 -7.938 1.00 65.12 191 PHE A N 1
ATOM 1417 C CA . PHE A 1 191 ? 6.754 12.912 -6.857 1.00 65.12 191 PHE A CA 1
ATOM 1418 C C . PHE A 1 191 ? 7.378 12.476 -5.518 1.00 65.12 191 PHE A C 1
ATOM 1420 O O . PHE A 1 191 ? 7.845 13.316 -4.747 1.00 65.12 191 PHE A O 1
ATOM 1427 N N . PHE A 1 192 ? 7.377 11.174 -5.220 1.00 65.06 192 PHE A N 1
ATOM 1428 C CA . PHE A 1 192 ? 7.910 10.628 -3.969 1.00 65.06 192 PHE A CA 1
ATOM 1429 C C . PHE A 1 192 ? 9.300 10.013 -4.128 1.00 65.06 192 PHE A C 1
ATOM 1431 O O . PHE A 1 192 ? 10.011 9.892 -3.131 1.00 65.06 192 PHE A O 1
ATOM 1438 N N . ARG A 1 193 ? 9.715 9.701 -5.363 1.00 68.75 193 ARG A N 1
ATOM 1439 C CA . ARG A 1 193 ? 11.025 9.139 -5.698 1.00 68.75 193 ARG A CA 1
ATOM 1440 C C . ARG A 1 193 ? 12.166 9.928 -5.060 1.00 68.75 193 ARG A C 1
ATOM 1442 O O . ARG A 1 193 ? 12.881 9.388 -4.227 1.00 68.75 193 ARG A O 1
ATOM 1449 N N . GLN A 1 194 ? 12.243 11.231 -5.333 1.00 72.31 194 GLN A N 1
ATOM 1450 C CA . GLN A 1 194 ? 13.300 12.099 -4.795 1.00 72.31 194 GLN A CA 1
ATOM 1451 C C . GLN A 1 194 ? 13.325 12.169 -3.254 1.00 72.31 194 GLN A C 1
ATOM 1453 O O . GLN A 1 194 ? 14.356 12.498 -2.679 1.00 72.31 194 GLN A O 1
ATOM 1458 N N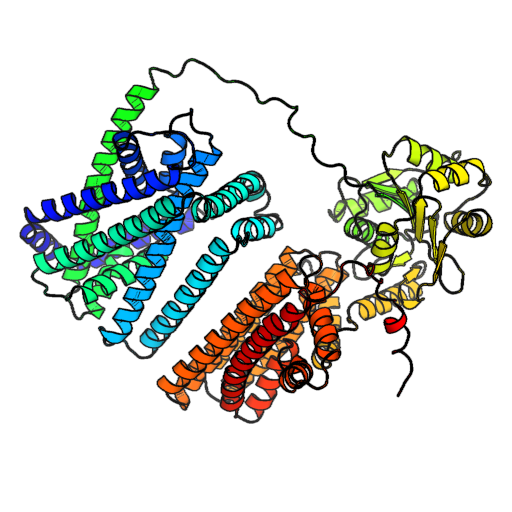 . ARG A 1 195 ? 12.212 11.861 -2.568 1.00 66.19 195 ARG A N 1
ATOM 1459 C CA . ARG A 1 195 ? 12.137 11.871 -1.095 1.00 66.19 195 ARG A CA 1
ATOM 1460 C C . ARG A 1 195 ? 12.434 10.523 -0.450 1.00 66.19 195 ARG A C 1
ATOM 1462 O O . ARG A 1 195 ? 13.002 10.498 0.636 1.00 66.19 195 ARG A O 1
ATOM 1469 N N . ILE A 1 196 ? 12.005 9.426 -1.068 1.00 71.56 196 ILE A N 1
ATOM 1470 C CA . ILE A 1 196 ? 12.075 8.089 -0.467 1.00 71.56 196 ILE A CA 1
ATOM 1471 C C . ILE A 1 196 ? 13.333 7.344 -0.937 1.00 71.56 196 ILE A C 1
ATOM 1473 O O . ILE A 1 196 ? 13.816 6.486 -0.204 1.00 71.56 196 ILE A O 1
ATOM 1477 N N . GLU A 1 197 ? 13.893 7.654 -2.119 1.00 76.44 197 GLU A N 1
ATOM 1478 C CA . GLU A 1 197 ? 15.043 6.920 -2.705 1.00 76.44 197 GLU A CA 1
ATOM 1479 C C . GLU A 1 197 ? 16.262 6.982 -1.781 1.00 76.44 197 GLU A C 1
ATOM 1481 O O . GLU A 1 197 ? 16.811 5.922 -1.470 1.00 76.44 197 GLU A O 1
ATOM 1486 N N . PRO A 1 198 ? 16.586 8.151 -1.187 1.00 76.81 198 PRO A N 1
ATOM 1487 C CA . PRO A 1 198 ? 17.653 8.248 -0.194 1.00 76.81 198 PRO A CA 1
ATOM 1488 C C . PRO A 1 198 ? 17.355 7.476 1.102 1.00 76.81 198 PRO A C 1
ATOM 1490 O O . PRO A 1 198 ? 18.264 7.105 1.837 1.00 76.81 198 PRO A O 1
ATOM 1493 N N . GLN A 1 199 ? 16.076 7.247 1.415 1.00 76.31 199 GLN A N 1
ATOM 1494 C CA . GLN A 1 199 ? 15.631 6.648 2.675 1.00 76.31 199 GLN A CA 1
ATOM 1495 C C . GLN A 1 199 ? 15.439 5.130 2.582 1.00 76.31 199 GLN A C 1
ATOM 1497 O O . GLN A 1 199 ? 15.298 4.468 3.608 1.00 76.31 199 GLN A O 1
ATOM 1502 N N . LEU A 1 200 ? 15.446 4.540 1.383 1.00 79.19 200 LEU A N 1
ATOM 1503 C CA . LEU A 1 200 ? 15.180 3.114 1.201 1.00 79.19 200 LEU A CA 1
ATOM 1504 C C . LEU A 1 200 ? 16.164 2.189 1.945 1.00 79.19 200 LEU A C 1
ATOM 1506 O O . LEU A 1 200 ? 15.690 1.227 2.563 1.00 79.19 200 LEU A O 1
ATOM 1510 N N . PRO A 1 201 ? 17.489 2.447 1.947 1.00 78.88 201 PRO A N 1
ATOM 1511 C CA . PRO A 1 201 ? 18.428 1.648 2.733 1.00 78.88 201 PRO A CA 1
ATOM 1512 C C . PRO A 1 201 ? 18.098 1.691 4.229 1.00 78.88 201 PRO A C 1
ATOM 1514 O O . PRO A 1 201 ? 18.130 0.659 4.896 1.00 78.88 201 PRO A O 1
ATOM 1517 N N . VAL A 1 202 ? 17.682 2.861 4.729 1.00 75.94 202 VAL A N 1
ATOM 1518 C CA . VAL A 1 202 ? 17.258 3.062 6.121 1.00 75.94 202 VAL A CA 1
ATOM 1519 C C . VAL A 1 202 ? 15.966 2.296 6.415 1.00 75.94 202 VAL A C 1
ATOM 1521 O O . VAL A 1 202 ? 15.874 1.613 7.426 1.00 75.94 202 VAL A O 1
ATOM 1524 N N . ILE A 1 203 ? 14.974 2.322 5.522 1.00 79.94 203 ILE A N 1
ATOM 1525 C CA . ILE A 1 203 ? 13.720 1.569 5.707 1.00 79.94 203 ILE A CA 1
ATOM 1526 C C . ILE A 1 203 ? 13.993 0.060 5.754 1.00 79.94 203 ILE A C 1
ATOM 1528 O O . ILE A 1 203 ? 13.451 -0.644 6.607 1.00 79.94 203 ILE A O 1
ATOM 1532 N N . ARG A 1 204 ? 14.855 -0.443 4.861 1.00 83.94 204 ARG A N 1
ATOM 1533 C CA . ARG A 1 204 ? 15.248 -1.858 4.843 1.00 83.94 204 ARG A CA 1
ATOM 1534 C C . ARG A 1 204 ? 16.029 -2.236 6.104 1.00 83.94 204 ARG A C 1
ATOM 1536 O O . ARG A 1 204 ? 15.794 -3.313 6.647 1.00 83.94 204 ARG A O 1
ATOM 1543 N N . SER A 1 205 ? 16.924 -1.370 6.583 1.00 81.44 205 SER A N 1
ATOM 1544 C CA . SER A 1 205 ? 17.687 -1.628 7.808 1.00 81.44 205 SER A CA 1
ATOM 1545 C C . SER A 1 205 ? 16.783 -1.642 9.043 1.00 81.44 205 SER A C 1
ATOM 1547 O O . SER A 1 205 ? 16.880 -2.566 9.848 1.00 81.44 205 SER A O 1
ATOM 1549 N N . VAL A 1 206 ? 15.845 -0.696 9.156 1.00 79.75 206 VAL A N 1
ATOM 1550 C CA . VAL A 1 206 ? 14.842 -0.643 10.232 1.00 79.75 206 VAL A CA 1
ATOM 1551 C C . VAL A 1 206 ? 13.995 -1.918 10.246 1.00 79.75 206 VAL A C 1
ATOM 1553 O O . VAL A 1 206 ? 13.843 -2.547 11.292 1.00 79.75 206 VAL A O 1
ATOM 1556 N N . GLU A 1 207 ? 13.469 -2.328 9.090 1.00 86.94 207 GLU A N 1
ATOM 1557 C CA . GLU A 1 207 ? 12.627 -3.520 8.962 1.00 86.94 207 GLU A CA 1
ATOM 1558 C C . GLU A 1 207 ? 13.383 -4.814 9.300 1.00 86.94 207 GLU A C 1
ATOM 1560 O O . GLU A 1 207 ? 12.903 -5.627 10.093 1.00 86.94 207 GLU A O 1
ATOM 1565 N N . ASN A 1 208 ? 14.591 -4.993 8.759 1.00 86.94 208 ASN A N 1
ATOM 1566 C CA . ASN A 1 208 ? 15.409 -6.168 9.054 1.00 86.94 208 ASN A CA 1
ATOM 1567 C C . ASN A 1 208 ? 15.769 -6.243 10.540 1.00 86.94 208 ASN A C 1
ATOM 1569 O O . ASN A 1 208 ? 15.630 -7.302 11.153 1.00 86.94 208 ASN A O 1
ATOM 1573 N N . ARG A 1 209 ? 16.147 -5.112 11.147 1.00 83.62 209 ARG A N 1
ATOM 1574 C CA . ARG A 1 209 ? 16.447 -5.059 12.579 1.00 83.62 209 ARG A CA 1
ATOM 1575 C C . ARG A 1 209 ? 15.208 -5.351 13.427 1.00 83.62 209 ARG A C 1
ATOM 1577 O O . ARG A 1 209 ? 15.356 -5.955 14.479 1.00 83.62 209 ARG A O 1
ATOM 1584 N N . LEU A 1 210 ? 13.997 -4.978 12.997 1.00 86.50 210 LEU A N 1
ATOM 1585 C CA . LEU A 1 210 ? 12.760 -5.317 13.719 1.00 86.50 210 LEU A CA 1
ATOM 1586 C C . LEU A 1 210 ? 12.554 -6.838 13.736 1.00 86.50 210 LEU A C 1
ATOM 1588 O O . LEU A 1 210 ? 12.220 -7.419 14.769 1.00 86.50 210 LEU A O 1
ATOM 1592 N N . PHE A 1 211 ? 12.799 -7.495 12.602 1.00 89.12 211 PHE A N 1
ATOM 1593 C CA . PHE A 1 211 ? 12.744 -8.952 12.510 1.00 89.12 211 PHE A CA 1
ATOM 1594 C C . PHE A 1 211 ? 13.839 -9.645 13.320 1.00 89.12 211 PHE A C 1
ATOM 1596 O O . PHE A 1 211 ? 13.601 -10.720 13.877 1.00 89.12 211 PHE A O 1
ATOM 1603 N N . ASP A 1 212 ? 15.040 -9.070 13.363 1.00 86.56 212 ASP A N 1
ATOM 1604 C CA . ASP A 1 212 ? 16.128 -9.566 14.200 1.00 86.56 212 ASP A CA 1
ATOM 1605 C C . ASP A 1 212 ? 15.828 -9.348 15.685 1.00 86.56 212 ASP A C 1
ATOM 1607 O O . ASP A 1 212 ? 16.046 -10.266 16.464 1.00 86.56 212 ASP A O 1
ATOM 1611 N N . PHE A 1 213 ? 15.239 -8.216 16.077 1.00 85.94 213 PHE A N 1
ATOM 1612 C CA . PHE A 1 213 ? 14.835 -7.933 17.456 1.00 85.94 213 PHE A CA 1
ATOM 1613 C C . PHE A 1 213 ? 13.800 -8.949 17.960 1.00 85.94 213 PHE A C 1
ATOM 1615 O O . PHE A 1 213 ? 13.953 -9.508 19.042 1.00 85.94 213 PHE A O 1
ATOM 1622 N N . TYR A 1 214 ? 12.803 -9.288 17.135 1.00 87.69 214 TYR A N 1
ATOM 1623 C CA . TYR A 1 214 ? 11.817 -10.322 17.469 1.00 87.69 214 TYR A CA 1
ATOM 1624 C C . TYR A 1 214 ? 12.430 -11.728 17.632 1.00 87.69 214 TYR A C 1
ATOM 1626 O O . TYR A 1 214 ? 11.975 -12.498 18.474 1.00 87.69 214 TYR A O 1
ATOM 1634 N N . ARG A 1 215 ? 13.446 -12.090 16.830 1.00 85.06 215 ARG A N 1
ATOM 1635 C CA . ARG A 1 215 ? 13.999 -13.461 16.800 1.00 85.06 215 ARG A CA 1
ATOM 1636 C C . ARG A 1 215 ? 15.243 -13.677 17.659 1.00 85.06 215 ARG A C 1
ATOM 1638 O O . ARG A 1 215 ? 15.371 -14.739 18.253 1.00 85.06 215 ARG A O 1
ATOM 1645 N N . ARG A 1 216 ? 16.180 -12.726 17.667 1.00 85.25 216 ARG A N 1
ATOM 1646 C CA . ARG A 1 216 ? 17.480 -12.842 18.350 1.00 85.25 216 ARG A CA 1
ATOM 1647 C C . ARG A 1 216 ? 17.392 -12.444 19.821 1.00 85.25 216 ARG A C 1
ATOM 1649 O O . ARG A 1 216 ? 18.098 -13.021 20.635 1.00 85.25 216 ARG A O 1
ATOM 1656 N N . THR A 1 217 ? 16.521 -11.496 20.170 1.00 86.19 217 THR A N 1
ATOM 1657 C CA . THR A 1 217 ? 16.346 -11.007 21.549 1.00 86.19 217 THR A CA 1
ATOM 1658 C C . THR A 1 217 ? 14.865 -10.984 21.966 1.00 86.19 217 THR A C 1
ATOM 1660 O O . THR A 1 217 ? 14.334 -9.941 22.359 1.00 86.19 217 THR A O 1
ATOM 1663 N N . PRO A 1 218 ? 14.170 -12.143 21.941 1.00 87.81 218 PRO A N 1
ATOM 1664 C CA . PRO A 1 218 ? 12.721 -12.216 22.147 1.00 87.81 218 PRO A CA 1
ATOM 1665 C C . PRO A 1 218 ? 12.275 -11.684 23.516 1.00 87.81 218 PRO A C 1
ATOM 1667 O O . PRO A 1 218 ? 11.233 -11.039 23.609 1.00 87.81 218 PRO A O 1
ATOM 1670 N N . PHE A 1 219 ? 13.073 -11.887 24.571 1.00 90.00 219 PHE A N 1
ATOM 1671 C CA . PHE A 1 219 ? 12.776 -11.354 25.904 1.00 90.00 219 PHE A CA 1
ATOM 1672 C C . PHE A 1 219 ? 12.764 -9.822 25.931 1.00 90.00 219 PHE A C 1
ATOM 1674 O O . PHE A 1 219 ? 11.866 -9.225 26.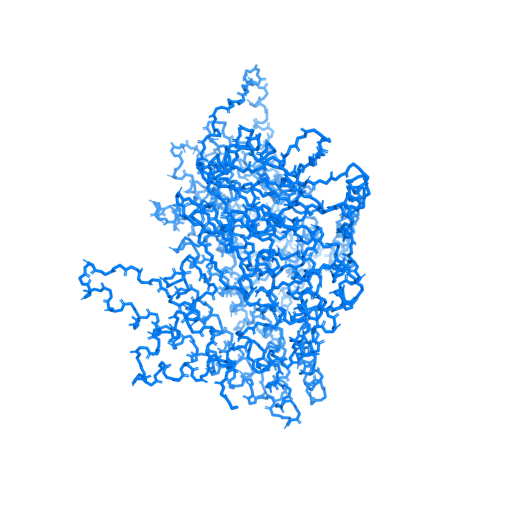517 1.00 90.00 219 PHE A O 1
ATOM 1681 N N . ALA A 1 220 ? 13.713 -9.171 25.251 1.00 90.31 220 ALA A N 1
ATOM 1682 C CA . ALA A 1 220 ? 13.750 -7.714 25.153 1.00 90.31 220 ALA A CA 1
ATOM 1683 C C . ALA A 1 220 ? 12.612 -7.180 24.267 1.00 90.31 220 ALA A C 1
ATOM 1685 O O . ALA A 1 220 ? 12.014 -6.155 24.598 1.00 90.31 220 ALA A O 1
ATOM 1686 N N . PHE A 1 221 ? 12.264 -7.894 23.188 1.00 91.94 221 PHE A N 1
ATOM 1687 C CA . PHE A 1 221 ? 11.119 -7.562 22.336 1.00 91.94 221 PHE A CA 1
ATOM 1688 C C . PHE A 1 221 ? 9.808 -7.582 23.124 1.00 91.94 221 PHE A C 1
ATOM 1690 O O . PHE A 1 221 ? 9.115 -6.566 23.203 1.00 91.94 221 PHE A O 1
ATOM 1697 N N . TRP A 1 222 ? 9.481 -8.715 23.749 1.00 92.88 222 TRP A N 1
ATOM 1698 C CA . TRP A 1 222 ? 8.243 -8.857 24.515 1.00 92.88 222 TRP A CA 1
ATOM 1699 C C . TRP A 1 222 ? 8.245 -7.997 25.778 1.00 92.88 222 TRP A C 1
ATOM 1701 O O . TRP A 1 222 ? 7.206 -7.442 26.123 1.00 92.88 222 TRP A O 1
ATOM 1711 N N . GLY A 1 223 ? 9.406 -7.786 26.405 1.00 94.00 223 GLY A N 1
ATOM 1712 C CA . GLY A 1 223 ? 9.569 -6.815 27.485 1.00 94.00 223 GLY A CA 1
ATOM 1713 C C . GLY A 1 223 ? 9.240 -5.387 27.039 1.00 94.00 223 GLY A C 1
ATOM 1714 O O . GLY A 1 223 ? 8.515 -4.679 27.733 1.00 94.00 223 GLY A O 1
ATOM 1715 N N . SER A 1 224 ? 9.689 -4.970 25.849 1.00 94.31 224 SER A N 1
ATOM 1716 C CA . SER A 1 224 ? 9.352 -3.655 25.287 1.00 94.31 224 SER A CA 1
ATOM 1717 C C . SER A 1 224 ? 7.861 -3.548 24.944 1.00 94.31 224 SER A C 1
ATOM 1719 O O . SER A 1 224 ? 7.233 -2.535 25.254 1.00 94.31 224 SER A O 1
ATOM 1721 N N . VAL A 1 225 ? 7.254 -4.597 24.373 1.00 94.94 225 VAL A N 1
ATOM 1722 C CA . VAL A 1 225 ? 5.800 -4.656 24.120 1.00 94.94 225 VAL A CA 1
ATOM 1723 C C . VAL A 1 225 ? 5.009 -4.532 25.426 1.00 94.94 225 VAL A C 1
ATOM 1725 O O . VAL A 1 225 ? 4.087 -3.720 25.501 1.00 94.94 225 VAL A O 1
ATOM 1728 N N . LEU A 1 226 ? 5.391 -5.279 26.465 1.00 96.94 226 LEU A N 1
ATOM 1729 C CA . LEU A 1 226 ? 4.732 -5.253 27.769 1.00 96.94 226 LEU A CA 1
ATOM 1730 C C . LEU A 1 226 ? 4.853 -3.880 28.436 1.00 96.94 226 LEU A C 1
ATOM 1732 O O . LEU A 1 226 ? 3.850 -3.332 28.879 1.00 96.94 226 LEU A O 1
ATOM 1736 N N . LEU A 1 227 ? 6.046 -3.279 28.460 1.00 96.88 227 LEU A N 1
ATOM 1737 C CA . LEU A 1 227 ? 6.237 -1.941 29.031 1.00 96.88 227 LEU A CA 1
ATOM 1738 C C . LEU A 1 227 ? 5.448 -0.872 28.263 1.00 96.88 227 LEU A C 1
ATOM 1740 O O . LEU A 1 227 ? 4.892 0.036 28.877 1.00 96.88 227 LEU A O 1
ATOM 1744 N N . ASN A 1 228 ? 5.330 -0.995 26.938 1.00 96.44 228 ASN A N 1
ATOM 1745 C CA . ASN A 1 228 ? 4.465 -0.118 26.150 1.00 96.44 228 ASN A CA 1
ATOM 1746 C C . ASN A 1 228 ? 2.975 -0.313 26.494 1.00 96.44 228 ASN A C 1
ATOM 1748 O O . ASN A 1 228 ? 2.249 0.677 26.601 1.00 96.44 228 ASN A O 1
ATOM 1752 N N . LEU A 1 229 ? 2.516 -1.547 26.733 1.00 96.31 229 LEU A N 1
ATOM 1753 C CA . LEU A 1 229 ? 1.164 -1.811 27.247 1.00 96.31 229 LEU A CA 1
ATOM 1754 C C . LEU A 1 229 ? 0.959 -1.216 28.646 1.00 96.31 229 LEU A C 1
ATOM 1756 O O . LEU A 1 229 ? -0.074 -0.592 28.880 1.00 96.31 229 LEU A O 1
ATOM 1760 N N . VAL A 1 230 ? 1.951 -1.312 29.539 1.00 97.44 230 VAL A N 1
ATOM 1761 C CA . VAL A 1 230 ? 1.927 -0.651 30.855 1.00 97.44 230 VAL A CA 1
ATOM 1762 C C . VAL A 1 230 ? 1.821 0.866 30.698 1.00 97.44 230 VAL A C 1
ATOM 1764 O O . VAL A 1 230 ? 1.027 1.483 31.398 1.00 97.44 230 VAL A O 1
ATOM 1767 N N . CYS A 1 231 ? 2.528 1.486 29.747 1.00 96.38 231 CYS A N 1
ATOM 1768 C CA . CYS A 1 231 ? 2.369 2.918 29.468 1.00 96.38 231 CYS A CA 1
ATOM 1769 C C . CYS A 1 231 ? 0.936 3.289 29.058 1.00 96.38 231 CYS A C 1
ATOM 1771 O O . CYS A 1 231 ? 0.433 4.328 29.486 1.00 96.38 231 CYS A O 1
ATOM 1773 N N . HIS A 1 232 ? 0.270 2.469 28.239 1.00 96.12 232 HIS A N 1
ATOM 1774 C CA . HIS A 1 232 ? -1.143 2.695 27.908 1.00 96.12 232 HIS A CA 1
ATOM 1775 C C . HIS A 1 232 ? -2.051 2.444 29.116 1.00 96.12 232 HIS A C 1
ATOM 1777 O O . HIS A 1 232 ? -2.986 3.208 29.325 1.00 96.12 232 HIS A O 1
ATOM 1783 N N . GLY A 1 233 ? -1.741 1.447 29.949 1.00 96.25 233 GLY A N 1
ATOM 1784 C CA . GLY A 1 233 ? -2.411 1.204 31.228 1.00 96.25 233 GLY A CA 1
ATOM 1785 C C . GLY A 1 233 ? -2.322 2.401 32.176 1.00 96.25 233 GLY A C 1
ATOM 1786 O O . GLY A 1 233 ? -3.336 2.836 32.708 1.00 96.25 233 GLY A O 1
ATOM 1787 N N . LEU A 1 234 ? -1.141 3.009 32.315 1.00 96.50 234 LEU A N 1
ATOM 1788 C CA . LEU A 1 234 ? -0.944 4.229 33.104 1.00 96.50 234 LEU A CA 1
ATOM 1789 C C . LEU A 1 234 ? -1.758 5.407 32.559 1.00 96.50 234 LEU A C 1
ATOM 1791 O O . LEU A 1 234 ? -2.253 6.204 33.346 1.00 96.50 234 LEU A O 1
ATOM 1795 N N . ALA A 1 235 ? -1.944 5.507 31.239 1.00 95.44 235 ALA A N 1
ATOM 1796 C CA . ALA A 1 235 ? -2.821 6.519 30.646 1.00 95.44 235 ALA A CA 1
ATOM 1797 C C . ALA A 1 235 ? -4.310 6.264 30.958 1.00 95.44 235 ALA A C 1
ATOM 1799 O O . ALA A 1 235 ? -5.063 7.213 31.157 1.00 95.44 235 ALA A O 1
ATOM 1800 N N . ILE A 1 236 ? -4.736 5.000 31.053 1.00 96.44 236 ILE A N 1
ATOM 1801 C CA . ILE A 1 236 ? -6.094 4.636 31.495 1.00 96.44 236 ILE A CA 1
ATOM 1802 C C . ILE A 1 236 ? -6.273 4.966 32.982 1.00 96.44 236 ILE A C 1
ATOM 1804 O O . ILE A 1 236 ? -7.271 5.580 33.356 1.00 96.44 236 ILE A O 1
ATOM 1808 N N . VAL A 1 237 ? -5.292 4.607 33.818 1.00 96.00 237 VAL A N 1
ATOM 1809 C CA . VAL A 1 237 ? -5.270 4.940 35.252 1.00 96.00 237 VAL A CA 1
ATOM 1810 C C . VAL A 1 237 ? -5.273 6.452 35.457 1.00 96.00 237 VAL A C 1
ATOM 1812 O O . VAL A 1 237 ? -5.974 6.933 36.335 1.00 96.00 237 VAL A O 1
ATOM 1815 N N . GLU A 1 238 ? -4.556 7.211 34.628 1.00 95.56 238 GLU A N 1
ATOM 1816 C CA . GLU A 1 238 ? -4.579 8.674 34.641 1.00 95.56 238 GLU A CA 1
ATOM 1817 C C . GLU A 1 238 ? -6.001 9.205 34.419 1.00 95.56 238 GLU A C 1
ATOM 1819 O O . GLU A 1 238 ? -6.476 10.017 35.207 1.00 95.56 238 GLU A O 1
ATOM 1824 N N . VAL A 1 239 ? -6.702 8.734 33.382 1.00 94.94 239 VAL A N 1
ATOM 1825 C CA . VAL A 1 239 ? -8.085 9.157 33.110 1.00 94.94 239 VAL A CA 1
ATOM 1826 C C . VAL A 1 239 ? -9.018 8.763 34.255 1.00 94.94 239 VAL A C 1
ATOM 1828 O O . VAL A 1 239 ? -9.807 9.592 34.706 1.00 94.94 239 VAL A O 1
ATOM 1831 N N . TYR A 1 240 ? -8.904 7.531 34.754 1.00 95.44 240 TYR A N 1
ATOM 1832 C CA . TYR A 1 240 ? -9.682 7.047 35.894 1.00 95.44 240 TYR A CA 1
ATOM 1833 C C . TYR A 1 240 ? -9.458 7.910 37.142 1.00 95.44 240 TYR A C 1
ATOM 1835 O O . TYR A 1 240 ? -10.418 8.352 37.764 1.00 95.44 240 TYR A O 1
ATOM 1843 N N . LEU A 1 241 ? -8.198 8.210 37.466 1.00 93.88 241 LEU A N 1
ATOM 1844 C CA . LEU A 1 241 ? -7.821 9.033 38.609 1.00 93.88 241 LEU A CA 1
ATOM 1845 C C . LEU A 1 241 ? -8.373 10.454 38.474 1.00 93.88 241 LEU A C 1
ATOM 1847 O O . LEU A 1 241 ? -8.920 10.980 39.434 1.00 93.88 241 LEU A O 1
ATOM 1851 N N . ILE A 1 242 ? -8.272 11.074 37.293 1.00 93.38 242 ILE A N 1
ATOM 1852 C CA . ILE A 1 242 ? -8.823 12.419 37.079 1.00 93.38 242 ILE A CA 1
ATOM 1853 C C . ILE A 1 242 ? -10.340 12.412 37.294 1.00 93.38 242 ILE A C 1
ATOM 1855 O O . ILE A 1 242 ? -10.852 13.284 37.984 1.00 93.38 242 ILE A O 1
ATOM 1859 N N . LEU A 1 243 ? -11.059 11.432 36.741 1.00 92.31 243 LEU A N 1
ATOM 1860 C CA . LEU A 1 243 ? -12.509 11.323 36.927 1.00 92.31 243 LEU A CA 1
ATOM 1861 C C . LEU A 1 243 ? -12.881 11.099 38.398 1.00 92.31 243 LEU A C 1
ATOM 1863 O O . LEU A 1 243 ? -13.769 11.782 38.905 1.00 92.31 243 LEU A O 1
ATOM 1867 N N . LEU A 1 244 ? -12.148 10.228 39.094 1.00 91.81 244 LEU A N 1
ATOM 1868 C CA . LEU A 1 244 ? -12.332 9.967 40.520 1.00 91.81 244 LEU A CA 1
ATOM 1869 C C . LEU A 1 244 ? -12.135 11.241 41.357 1.00 91.81 244 LEU A C 1
ATOM 1871 O O . LEU A 1 244 ? -12.963 11.560 42.206 1.00 91.81 244 LEU A O 1
ATOM 1875 N N . LEU A 1 245 ? -11.079 12.009 41.076 1.00 90.69 245 LEU A N 1
ATOM 1876 C CA . LEU A 1 245 ? -10.778 13.277 41.752 1.00 90.69 245 LEU A CA 1
ATOM 1877 C C . LEU A 1 245 ? -11.799 14.382 41.449 1.00 90.69 245 LEU A C 1
ATOM 1879 O O . LEU A 1 245 ? -11.951 15.313 42.234 1.00 90.69 245 LEU A O 1
ATOM 1883 N N . LEU A 1 246 ? -12.512 14.278 40.328 1.00 89.19 246 LEU A N 1
ATOM 1884 C CA . LEU A 1 246 ? -13.638 15.146 39.983 1.00 89.19 246 LEU A CA 1
ATOM 1885 C C . LEU A 1 246 ? -14.964 14.692 40.624 1.00 89.19 246 LEU A C 1
ATOM 1887 O O . LEU A 1 246 ? -15.997 15.310 40.372 1.00 89.19 246 LEU A O 1
ATOM 1891 N N . GLY A 1 247 ? -14.951 13.626 41.433 1.00 86.94 247 GLY A N 1
ATOM 1892 C CA . GLY A 1 247 ? -16.141 13.055 42.070 1.00 86.94 247 GLY A CA 1
ATOM 1893 C C . GLY A 1 247 ? -16.984 12.174 41.143 1.00 86.94 247 GLY A C 1
ATOM 1894 O O . GLY A 1 247 ? -18.140 11.891 41.451 1.00 86.94 247 GLY A O 1
ATOM 1895 N N . VAL A 1 248 ? -16.437 11.747 39.999 1.00 88.38 248 VAL A N 1
ATOM 1896 C CA . VAL A 1 248 ? -17.124 10.896 39.020 1.00 88.38 248 VAL A CA 1
ATOM 1897 C C . VAL A 1 248 ? -16.659 9.449 39.170 1.00 88.38 248 VAL A C 1
ATOM 1899 O O . VAL A 1 248 ? -15.553 9.085 38.770 1.00 88.38 248 VAL A O 1
ATOM 1902 N N . ASN A 1 249 ? -17.543 8.597 39.687 1.00 85.88 249 ASN A N 1
ATOM 1903 C CA . ASN A 1 249 ? -17.302 7.162 39.835 1.00 85.88 249 ASN A CA 1
ATOM 1904 C C . ASN A 1 249 ? -17.577 6.419 38.521 1.00 85.88 249 ASN A C 1
ATOM 1906 O O . ASN A 1 249 ? -18.624 5.799 38.341 1.00 85.88 249 ASN A O 1
ATOM 1910 N N . LEU A 1 250 ? -16.634 6.494 37.581 1.00 85.75 250 LEU A N 1
ATOM 1911 C CA . LEU A 1 250 ? -16.667 5.706 36.350 1.00 85.75 250 LEU A CA 1
ATOM 1912 C C . LEU A 1 250 ? -15.836 4.432 36.530 1.00 85.75 250 LEU A C 1
ATOM 1914 O O . LEU A 1 250 ? -14.683 4.512 36.938 1.00 85.75 250 LEU A O 1
ATOM 1918 N N . ALA A 1 251 ? -16.377 3.262 36.182 1.00 89.31 251 ALA A N 1
ATOM 1919 C CA . ALA A 1 251 ? -15.613 2.015 36.222 1.00 89.31 251 ALA A CA 1
ATOM 1920 C C . ALA A 1 251 ? -14.320 2.114 35.385 1.00 89.31 251 ALA A C 1
ATOM 1922 O O . ALA A 1 251 ? -14.281 2.800 34.361 1.00 89.31 251 ALA A O 1
ATOM 1923 N N . VAL A 1 252 ? -13.280 1.358 35.757 1.00 90.25 252 VAL A N 1
ATOM 1924 C CA . VAL A 1 252 ? -11.997 1.316 35.019 1.00 90.25 252 VAL A CA 1
ATOM 1925 C C . VAL A 1 252 ? -12.206 0.993 33.533 1.00 90.25 252 VAL A C 1
ATOM 1927 O O . VAL A 1 252 ? -11.531 1.546 32.667 1.00 90.25 252 VAL A O 1
ATOM 1930 N N . ALA A 1 253 ? -13.197 0.157 33.214 1.00 89.19 253 ALA A N 1
ATOM 1931 C CA . ALA A 1 253 ? -13.558 -0.153 31.835 1.00 89.19 253 ALA A CA 1
ATOM 1932 C C . ALA A 1 253 ? -14.122 1.067 31.071 1.00 89.19 253 ALA A C 1
ATOM 1934 O O . ALA A 1 253 ? -13.853 1.227 29.883 1.00 89.19 253 ALA A O 1
ATOM 1935 N N . GLY A 1 254 ? -14.824 1.978 31.751 1.00 90.88 254 GLY A N 1
ATOM 1936 C CA . GLY A 1 254 ? -15.221 3.269 31.188 1.00 90.88 254 GLY A CA 1
ATOM 1937 C C . GLY A 1 254 ? -14.018 4.181 30.926 1.00 90.88 254 GLY A C 1
ATOM 1938 O O . GLY A 1 254 ? -13.949 4.797 29.866 1.00 90.88 254 GLY A O 1
ATOM 1939 N N . ALA A 1 255 ? -13.016 4.198 31.813 1.00 94.25 255 ALA A N 1
ATOM 1940 C CA . ALA A 1 255 ? -11.764 4.925 31.575 1.00 94.25 255 ALA A CA 1
ATOM 1941 C C . ALA A 1 255 ? -10.958 4.345 30.393 1.00 94.25 255 ALA A C 1
ATOM 1943 O O . ALA A 1 255 ? -10.359 5.103 29.629 1.00 94.25 255 ALA A O 1
ATOM 1944 N N . LEU A 1 256 ? -10.985 3.020 30.192 1.00 95.81 256 LEU A N 1
ATOM 1945 C CA . LEU A 1 256 ? -10.409 2.360 29.012 1.00 95.81 256 LEU A CA 1
ATOM 1946 C C . LEU A 1 256 ? -11.083 2.839 27.720 1.00 95.81 256 LEU A C 1
ATOM 1948 O O . LEU A 1 256 ? -10.389 3.190 26.766 1.00 95.81 256 LEU A O 1
ATOM 1952 N N . VAL A 1 257 ? -12.418 2.865 27.682 1.00 93.94 257 VAL A N 1
ATOM 1953 C CA . VAL A 1 257 ? -13.170 3.389 26.531 1.00 93.94 257 VAL A CA 1
ATOM 1954 C C . VAL A 1 257 ? -12.830 4.861 26.305 1.00 93.94 257 VAL A C 1
ATOM 1956 O O . VAL A 1 257 ? -12.558 5.263 25.175 1.00 93.94 257 VAL A O 1
ATOM 1959 N N . PHE A 1 258 ? -12.798 5.654 27.376 1.00 94.38 258 PHE A N 1
ATOM 1960 C CA . PHE A 1 258 ? -12.489 7.077 27.318 1.00 94.38 258 PHE A CA 1
ATOM 1961 C C . PHE A 1 258 ? -11.097 7.315 26.710 1.00 94.38 258 PHE A C 1
ATOM 1963 O O . PHE A 1 258 ? -10.966 8.059 25.741 1.00 94.38 258 PHE A O 1
ATOM 1970 N N . GLU A 1 259 ? -10.063 6.621 27.195 1.00 95.00 259 GLU A N 1
ATOM 1971 C CA . GLU A 1 259 ? -8.706 6.702 26.639 1.00 95.00 259 GLU A CA 1
ATOM 1972 C C . GLU A 1 259 ? -8.640 6.181 25.192 1.00 95.00 259 GLU A C 1
ATOM 1974 O O . GLU A 1 259 ? -7.988 6.803 24.351 1.00 95.00 259 GLU A O 1
ATOM 1979 N N . ALA A 1 260 ? -9.331 5.086 24.860 1.00 93.38 260 ALA A N 1
ATOM 1980 C CA . ALA A 1 260 ? -9.353 4.534 23.505 1.00 93.38 260 ALA A CA 1
ATOM 1981 C C . ALA A 1 260 ? -9.958 5.511 22.487 1.00 93.38 260 ALA A C 1
ATOM 1983 O O . ALA A 1 260 ? -9.348 5.768 21.447 1.00 93.38 260 ALA A O 1
ATOM 1984 N N . VAL A 1 261 ? -11.114 6.108 22.790 1.00 91.38 261 VAL A N 1
ATOM 1985 C CA . VAL A 1 261 ? -11.746 7.092 21.898 1.00 91.38 261 VAL A CA 1
ATOM 1986 C C . VAL A 1 261 ? -10.912 8.377 21.840 1.00 91.38 261 VAL A C 1
ATOM 1988 O O . VAL A 1 261 ? -10.731 8.934 20.756 1.00 91.38 261 VAL A O 1
ATOM 1991 N N . THR A 1 262 ? -10.290 8.801 22.947 1.00 92.12 262 THR A N 1
ATOM 1992 C CA . THR A 1 262 ? -9.366 9.949 22.960 1.00 92.12 262 THR A CA 1
ATOM 1993 C C . THR A 1 262 ? -8.143 9.731 22.062 1.00 92.12 262 THR A C 1
ATOM 1995 O O . THR A 1 262 ? -7.692 10.665 21.392 1.00 92.12 262 THR A O 1
ATOM 1998 N N . LYS A 1 263 ? -7.614 8.503 21.954 1.00 91.25 263 LYS A N 1
ATOM 1999 C CA . LYS A 1 263 ? -6.560 8.187 20.970 1.00 91.25 263 LYS A CA 1
ATOM 2000 C C . LYS A 1 263 ? -7.045 8.377 19.527 1.00 91.25 263 LYS A C 1
ATOM 2002 O O . LYS A 1 263 ? -6.290 8.912 18.716 1.00 91.25 263 LYS A O 1
ATOM 2007 N N . LEU A 1 264 ? -8.291 8.014 19.208 1.00 87.56 264 LEU A N 1
ATOM 2008 C CA . LEU A 1 264 ? -8.875 8.233 17.873 1.00 87.56 264 LEU A CA 1
ATOM 2009 C C . LEU A 1 264 ? -9.070 9.719 17.571 1.00 87.56 264 LEU A C 1
ATOM 2011 O O . LEU A 1 264 ? -8.709 10.173 16.485 1.00 87.56 264 LEU A O 1
ATOM 2015 N N . VAL A 1 265 ? -9.550 10.487 18.554 1.00 87.31 265 VAL A N 1
ATOM 2016 C CA . VAL A 1 265 ? -9.632 11.954 18.476 1.00 87.31 265 VAL A CA 1
ATOM 2017 C C . VAL A 1 265 ? -8.256 12.550 18.182 1.00 87.31 265 VAL A C 1
ATOM 2019 O O . VAL A 1 265 ? -8.141 13.434 17.340 1.00 87.31 265 VAL A O 1
ATOM 2022 N N . ASN A 1 266 ? -7.196 12.049 18.821 1.00 85.44 266 ASN A N 1
ATOM 2023 C CA . ASN A 1 266 ? -5.836 12.533 18.592 1.00 85.44 266 ASN A CA 1
ATOM 2024 C C . ASN A 1 266 ? -5.311 12.252 17.179 1.00 85.44 266 ASN A C 1
ATOM 2026 O O . ASN A 1 266 ? -4.579 13.079 16.633 1.00 85.44 266 ASN A O 1
ATOM 2030 N N . ILE A 1 267 ? -5.675 11.110 16.588 1.00 82.56 267 ILE A N 1
ATOM 2031 C CA . ILE A 1 267 ? -5.328 10.776 15.199 1.00 82.56 267 ILE A CA 1
ATOM 2032 C C . ILE A 1 267 ? -6.085 11.698 14.242 1.00 82.56 267 ILE A C 1
ATOM 2034 O O . ILE A 1 267 ? -5.466 12.317 13.372 1.00 82.56 267 ILE A O 1
ATOM 2038 N N . ALA A 1 268 ? -7.402 11.829 14.439 1.00 75.81 268 ALA A N 1
ATOM 2039 C CA . ALA A 1 268 ? -8.239 12.726 13.655 1.00 75.81 268 ALA A CA 1
ATOM 2040 C C . ALA A 1 268 ? -7.721 14.168 13.747 1.00 75.81 268 ALA A C 1
ATOM 2042 O O . ALA A 1 268 ? -7.546 14.802 12.722 1.00 75.81 268 ALA A O 1
ATOM 2043 N N . GLY A 1 269 ? -7.371 14.648 14.942 1.00 73.06 269 GLY A N 1
ATOM 2044 C CA . GLY A 1 269 ? -6.894 16.010 15.196 1.00 73.06 269 GLY A CA 1
ATOM 2045 C C . GLY A 1 269 ? -5.495 16.344 14.671 1.00 73.06 269 GLY A C 1
ATOM 2046 O O . GLY A 1 269 ? -5.126 17.510 14.692 1.00 73.06 269 GLY A O 1
ATOM 2047 N N . SER A 1 270 ? -4.728 15.378 14.154 1.00 72.94 270 SER A N 1
ATOM 2048 C CA . SER A 1 270 ? -3.313 15.544 13.766 1.00 72.94 270 SER A CA 1
ATOM 2049 C C . SER A 1 270 ? -3.022 16.622 12.708 1.00 72.94 270 SER A C 1
ATOM 2051 O O . SER A 1 270 ? -1.880 17.071 12.569 1.00 72.94 270 SER A O 1
ATOM 2053 N N . PHE A 1 271 ? -4.037 17.059 11.957 1.00 69.31 271 PHE A N 1
ATOM 2054 C CA . PHE A 1 271 ? -3.931 18.177 11.014 1.00 69.31 271 PHE A CA 1
ATOM 2055 C C . PHE A 1 271 ? -3.842 19.546 11.708 1.00 69.31 271 PHE A C 1
ATOM 2057 O O . PHE A 1 271 ? -3.402 20.517 11.089 1.00 69.31 271 PHE A O 1
ATOM 2064 N N . ASN A 1 272 ? -4.237 19.613 12.979 1.00 71.94 272 ASN A N 1
ATOM 2065 C CA . ASN A 1 272 ? -4.238 20.794 13.821 1.00 71.94 272 ASN A CA 1
ATOM 2066 C C . ASN A 1 272 ? -3.001 20.793 14.746 1.00 71.94 272 ASN A C 1
ATOM 2068 O O . ASN A 1 272 ? -2.855 19.886 15.571 1.00 71.94 272 ASN A O 1
ATOM 2072 N N . PRO A 1 273 ? -2.088 21.777 14.633 1.00 70.25 273 PRO A N 1
ATOM 2073 C CA . PRO A 1 273 ? -0.892 21.855 15.471 1.00 70.25 273 PRO A CA 1
ATOM 2074 C C . PRO A 1 273 ? -1.211 21.773 16.972 1.00 70.25 273 PRO A C 1
ATOM 2076 O O . PRO A 1 273 ? -2.006 22.543 17.507 1.00 70.25 273 PRO A O 1
ATOM 2079 N N . GLY A 1 274 ? -0.604 20.805 17.663 1.00 69.44 274 GLY A N 1
ATOM 2080 C CA . GLY A 1 274 ? -0.831 20.579 19.094 1.00 69.44 274 GLY A CA 1
ATOM 2081 C C . GLY A 1 274 ? -2.250 20.115 19.461 1.00 69.44 274 GLY A C 1
ATOM 2082 O O . GLY A 1 274 ? -2.597 20.160 20.643 1.00 69.44 274 GLY A O 1
ATOM 2083 N N . ASN A 1 275 ? -3.068 19.696 18.486 1.00 78.81 275 ASN A N 1
ATOM 2084 C CA . ASN A 1 275 ? -4.459 19.247 18.641 1.00 78.81 275 ASN A CA 1
ATOM 2085 C C . ASN A 1 275 ? -5.359 20.220 19.438 1.00 78.81 275 ASN A C 1
ATOM 2087 O O . ASN A 1 275 ? -6.331 19.782 20.058 1.00 78.81 275 ASN A O 1
ATOM 2091 N N . VAL A 1 276 ? -5.047 21.522 19.438 1.00 82.62 276 VAL A N 1
ATOM 2092 C CA . VAL A 1 276 ? -5.730 22.542 20.258 1.00 82.62 276 VAL A CA 1
ATOM 2093 C C . VAL A 1 276 ? -7.198 22.680 19.847 1.00 82.62 276 VAL A C 1
ATOM 2095 O O . VAL A 1 276 ? -7.498 22.932 18.688 1.00 82.62 276 VAL A O 1
ATOM 2098 N N . GLY A 1 277 ? -8.138 22.518 20.770 1.00 82.75 277 GLY A N 1
ATOM 2099 C CA . GLY A 1 277 ? -9.579 22.592 20.518 1.00 82.75 277 GLY A CA 1
ATOM 2100 C C . GLY A 1 277 ? -10.178 21.285 19.999 1.00 82.75 277 GLY A C 1
ATOM 2101 O O . GLY A 1 277 ? -11.260 20.897 20.434 1.00 82.75 277 GLY A O 1
ATOM 2102 N N . THR A 1 278 ? -9.475 20.551 19.130 1.00 85.06 278 THR A N 1
ATOM 2103 C CA . THR A 1 278 ? -9.904 19.209 18.690 1.00 85.06 278 THR A CA 1
ATOM 2104 C C . THR A 1 278 ? -9.813 18.183 19.818 1.00 85.06 278 THR A C 1
ATOM 2106 O O . THR A 1 278 ? -10.707 17.351 19.962 1.00 85.06 278 THR A O 1
ATOM 2109 N N . TYR A 1 279 ? -8.759 18.253 20.638 1.00 88.12 279 TYR A N 1
ATOM 2110 C CA . TYR A 1 279 ? -8.581 17.363 21.780 1.00 88.12 279 TYR A CA 1
ATOM 2111 C C . TYR A 1 279 ? -9.638 17.641 22.853 1.00 88.12 279 TYR A C 1
ATOM 2113 O O . TYR A 1 279 ? -10.337 16.727 23.284 1.00 88.12 279 TYR A O 1
ATOM 2121 N N . GLU A 1 280 ? -9.817 18.904 23.232 1.00 91.19 280 GLU A N 1
ATOM 2122 C CA . GLU A 1 280 ? -10.796 19.334 24.230 1.00 91.19 280 GLU A CA 1
ATOM 2123 C C . GLU A 1 280 ? -12.226 19.035 23.768 1.00 91.19 280 GLU A C 1
ATOM 2125 O O . GLU A 1 280 ? -12.998 18.427 24.507 1.00 91.19 280 GLU A O 1
ATOM 2130 N N . GLY A 1 281 ? -12.560 19.364 22.517 1.00 88.62 281 GLY A N 1
ATOM 2131 C CA . GLY A 1 281 ? -13.865 19.065 21.931 1.00 88.62 281 GLY A CA 1
ATOM 2132 C C . GLY A 1 281 ? -14.158 17.568 21.866 1.00 88.62 281 GLY A C 1
ATOM 2133 O O . GLY A 1 281 ? -15.261 17.143 22.204 1.00 88.62 281 GLY A O 1
ATOM 2134 N N . GLY A 1 282 ? -13.166 16.750 21.505 1.00 89.81 282 GLY A N 1
ATOM 2135 C CA . GLY A 1 282 ? -13.315 15.299 21.505 1.00 89.81 282 GLY A CA 1
ATOM 2136 C C . GLY A 1 282 ? -13.562 14.730 22.903 1.00 89.81 282 GLY A C 1
ATOM 2137 O O . GLY A 1 282 ? -14.492 13.950 23.071 1.00 89.81 282 GLY A O 1
ATOM 2138 N N . ASN A 1 283 ? -12.819 15.166 23.925 1.00 92.94 283 ASN A N 1
ATOM 2139 C CA . ASN A 1 283 ? -13.049 14.721 25.308 1.00 92.94 283 ASN A CA 1
ATOM 2140 C C . ASN A 1 283 ? -14.418 15.185 25.852 1.00 92.94 283 ASN A C 1
ATOM 2142 O O . ASN A 1 283 ? -15.061 14.443 26.593 1.00 92.94 283 ASN A O 1
ATOM 2146 N N . VAL A 1 284 ? -14.914 16.361 25.441 1.00 92.62 284 VAL A N 1
ATOM 2147 C CA . VAL A 1 284 ? -16.290 16.812 25.735 1.00 92.62 284 VAL A CA 1
ATOM 2148 C C . VAL A 1 284 ? -17.334 15.885 25.103 1.00 92.62 284 VAL A C 1
ATOM 2150 O O . VAL A 1 284 ? -18.319 15.538 25.755 1.00 92.62 284 VAL A O 1
ATOM 2153 N N . LEU A 1 285 ? -17.138 15.467 23.848 1.00 90.56 285 LEU A N 1
ATOM 2154 C CA . LEU A 1 285 ? -18.035 14.516 23.181 1.00 90.56 285 LEU A CA 1
ATOM 2155 C C . LEU A 1 285 ? -18.003 13.142 23.855 1.00 90.56 285 LEU A C 1
ATOM 2157 O O . LEU A 1 285 ? -19.060 12.559 24.077 1.00 90.56 285 LEU A O 1
ATOM 2161 N N . ILE A 1 286 ? -16.819 12.659 24.238 1.00 91.44 286 ILE A N 1
ATOM 2162 C CA . ILE A 1 286 ? -16.662 11.386 24.950 1.00 91.44 286 ILE A CA 1
ATOM 2163 C C . ILE A 1 286 ? -17.386 11.438 26.299 1.00 91.44 286 ILE A C 1
ATOM 2165 O O . ILE A 1 286 ? -18.146 10.527 26.605 1.00 91.44 286 ILE A O 1
ATOM 2169 N N . ALA A 1 287 ? -17.236 12.515 27.076 1.00 91.12 287 ALA A N 1
ATOM 2170 C CA . ALA A 1 287 ? -17.972 12.680 28.332 1.00 91.12 287 ALA A CA 1
ATOM 2171 C C . ALA A 1 287 ? -19.493 12.586 28.118 1.00 91.12 287 ALA A C 1
ATOM 2173 O O . ALA A 1 287 ? -20.173 11.856 28.836 1.00 91.12 287 ALA A O 1
ATOM 2174 N N . ARG A 1 288 ? -20.018 13.220 27.063 1.00 89.62 288 ARG A N 1
ATOM 2175 C CA . ARG A 1 288 ? -21.443 13.117 26.707 1.00 89.62 288 ARG A CA 1
ATOM 2176 C C . ARG A 1 288 ? -21.877 11.701 26.327 1.00 89.62 288 ARG A C 1
ATOM 2178 O O . ARG A 1 288 ? -23.016 11.347 26.609 1.00 89.62 288 ARG A O 1
ATOM 2185 N N . MET A 1 289 ? -21.002 10.884 25.734 1.00 86.81 289 MET A N 1
ATOM 2186 C CA . MET A 1 289 ? -21.303 9.468 25.458 1.00 86.81 289 MET A CA 1
ATOM 2187 C C . MET A 1 289 ? -21.526 8.662 26.743 1.00 86.81 289 MET A C 1
ATOM 2189 O O . MET A 1 289 ? -22.289 7.703 26.732 1.00 86.81 289 MET A O 1
ATOM 2193 N N . PHE A 1 290 ? -20.900 9.074 27.846 1.00 88.12 290 PHE A N 1
ATOM 2194 C CA . PHE A 1 290 ? -21.099 8.506 29.182 1.00 88.12 290 PHE A CA 1
ATOM 2195 C C . PHE A 1 290 ? -22.190 9.221 29.992 1.00 88.12 290 PHE A C 1
ATOM 2197 O O . PHE A 1 290 ? -22.267 9.028 31.201 1.00 88.12 290 PHE A O 1
ATOM 2204 N N . ALA A 1 291 ? -23.004 10.070 29.352 1.00 88.25 291 ALA A N 1
ATOM 2205 C CA . ALA A 1 291 ? -23.974 10.942 30.017 1.00 88.25 291 ALA A CA 1
ATOM 2206 C C . ALA A 1 291 ? -23.355 11.849 31.106 1.00 88.25 291 ALA A C 1
ATOM 2208 O O . ALA A 1 291 ? -24.041 12.291 32.025 1.00 88.25 291 ALA A O 1
ATOM 2209 N N . LEU A 1 292 ? -22.059 12.160 30.992 1.00 89.88 292 LEU A N 1
ATOM 2210 C CA . LEU A 1 292 ? -21.359 13.069 31.895 1.00 89.88 292 LEU A CA 1
ATOM 2211 C C . LEU A 1 292 ? -21.475 14.526 31.412 1.00 89.88 292 LEU A C 1
ATOM 2213 O O . LEU A 1 292 ? -21.577 14.782 30.203 1.00 89.88 292 LEU A O 1
ATOM 2217 N N . PRO A 1 293 ? -21.396 15.506 32.331 1.00 89.62 293 PRO A N 1
ATOM 2218 C CA . PRO A 1 293 ? -21.359 16.917 31.977 1.00 89.62 293 PRO A CA 1
ATOM 2219 C C . PRO A 1 293 ? -20.222 17.253 31.003 1.00 89.62 293 PRO A C 1
ATOM 2221 O O . PRO A 1 293 ? -19.108 16.730 31.087 1.00 89.62 293 PRO A O 1
ATOM 2224 N N . ALA A 1 294 ? -20.474 18.208 30.102 1.00 87.50 294 ALA A N 1
ATOM 2225 C CA . ALA A 1 294 ? -19.449 18.710 29.182 1.00 87.50 294 ALA A CA 1
ATOM 2226 C C . ALA A 1 294 ? -18.239 19.310 29.928 1.00 87.50 294 ALA A C 1
ATOM 2228 O O . ALA A 1 294 ? -17.111 19.212 29.447 1.00 87.50 294 ALA A O 1
ATOM 2229 N N . SER A 1 295 ? -18.467 19.887 31.112 1.00 87.69 295 SER A N 1
ATOM 2230 C CA . SER A 1 295 ? -17.417 20.403 31.994 1.00 87.69 295 SER A CA 1
ATOM 2231 C C . SER A 1 295 ? -16.443 19.314 32.441 1.00 87.69 295 SER A C 1
ATOM 2233 O O . SER A 1 295 ? -15.244 19.565 32.450 1.00 87.69 295 SER A O 1
ATOM 2235 N N . THR A 1 296 ? -16.914 18.094 32.719 1.00 89.81 296 THR A N 1
ATOM 2236 C CA . THR A 1 296 ? -16.064 16.957 33.105 1.00 89.81 296 THR A CA 1
ATOM 2237 C C . THR A 1 296 ? -15.106 16.573 31.979 1.00 89.81 296 THR A C 1
ATOM 2239 O O . THR A 1 296 ? -13.905 16.442 32.205 1.00 89.81 296 THR A O 1
ATOM 2242 N N . GLY A 1 297 ? -15.610 16.446 30.746 1.00 91.19 297 GLY A N 1
ATOM 2243 C CA . GLY A 1 297 ? -14.772 16.132 29.583 1.00 91.19 297 GLY A CA 1
ATOM 2244 C C . GLY A 1 297 ? -13.738 17.218 29.289 1.00 91.19 297 GLY A C 1
ATOM 2245 O O . GLY A 1 297 ? -12.576 16.915 29.011 1.00 91.19 297 GLY A O 1
ATOM 2246 N N . LEU A 1 298 ? -14.135 18.489 29.416 1.00 91.31 298 LEU A N 1
ATOM 2247 C CA . LEU A 1 298 ? -13.218 19.617 29.269 1.00 91.31 298 LEU A CA 1
ATOM 2248 C C . LEU A 1 298 ? -12.164 19.637 30.389 1.00 91.31 298 LEU A C 1
ATOM 2250 O O . LEU A 1 298 ? -10.985 19.836 30.105 1.00 91.31 298 LEU A O 1
ATOM 2254 N N . ALA A 1 299 ? -12.554 19.365 31.636 1.00 90.00 299 ALA A N 1
ATOM 2255 C CA . ALA A 1 299 ? -11.644 19.294 32.776 1.00 90.00 299 ALA A CA 1
ATOM 2256 C C . ALA A 1 299 ? -10.599 18.182 32.604 1.00 90.00 299 ALA A C 1
ATOM 2258 O O . ALA A 1 299 ? -9.409 18.445 32.763 1.00 90.00 299 ALA A O 1
ATOM 2259 N N . VAL A 1 300 ? -11.006 16.975 32.186 1.00 92.31 300 VAL A N 1
ATOM 2260 C CA . VAL A 1 300 ? -10.071 15.877 31.876 1.00 92.31 300 VAL A CA 1
ATOM 2261 C C . VAL A 1 300 ? -9.051 16.305 30.820 1.00 92.31 300 VAL A C 1
ATOM 2263 O O . VAL A 1 300 ? -7.850 16.074 30.984 1.00 92.31 300 VAL A O 1
ATOM 2266 N N . ALA A 1 301 ? -9.501 16.968 29.751 1.00 92.00 301 ALA A N 1
ATOM 2267 C CA . ALA A 1 301 ? -8.606 17.444 28.703 1.00 92.00 301 ALA A CA 1
ATOM 2268 C C . ALA A 1 301 ? -7.606 18.491 29.221 1.00 92.00 301 ALA A C 1
ATOM 2270 O O . ALA A 1 301 ? -6.402 18.359 28.982 1.00 92.00 301 ALA A O 1
ATOM 2271 N N . VAL A 1 302 ? -8.086 19.488 29.972 1.00 89.56 302 VAL A N 1
ATOM 2272 C CA . VAL A 1 302 ? -7.262 20.573 30.525 1.00 89.56 302 VAL A CA 1
ATOM 2273 C C . VAL A 1 302 ? -6.245 20.045 31.535 1.00 89.56 302 VAL A C 1
ATOM 2275 O O . VAL A 1 302 ? -5.072 20.395 31.455 1.00 89.56 302 VAL A O 1
ATOM 2278 N N . VAL A 1 303 ? -6.637 19.150 32.439 1.00 91.38 303 VAL A N 1
ATOM 2279 C CA . VAL A 1 303 ? -5.730 18.566 33.440 1.00 91.38 303 VAL A CA 1
ATOM 2280 C C . VAL A 1 303 ? -4.578 17.808 32.778 1.00 91.38 303 VAL A C 1
ATOM 2282 O O . VAL A 1 303 ? -3.407 18.025 33.107 1.00 91.38 303 VAL A O 1
ATOM 2285 N N . ARG A 1 304 ? -4.877 16.978 31.771 1.00 92.12 304 ARG A N 1
ATOM 2286 C CA . ARG A 1 304 ? -3.841 16.273 30.996 1.00 92.12 304 ARG A CA 1
ATOM 2287 C C . ARG A 1 304 ? -2.957 17.246 30.213 1.00 92.12 304 ARG A C 1
ATOM 2289 O O . ARG A 1 304 ? -1.770 16.971 30.032 1.00 92.12 304 ARG A O 1
ATOM 2296 N N . ARG A 1 305 ? -3.500 18.395 29.790 1.00 89.38 305 ARG A N 1
ATOM 2297 C CA . ARG A 1 305 ? -2.743 19.479 29.147 1.00 89.38 305 ARG A CA 1
ATOM 2298 C C . ARG A 1 305 ? -1.769 20.141 30.115 1.00 89.38 305 ARG A C 1
ATOM 2300 O O . ARG A 1 305 ? -0.606 20.297 29.764 1.00 89.38 305 ARG A O 1
ATOM 2307 N N . VAL A 1 306 ? -2.205 20.467 31.331 1.00 89.00 306 VAL A N 1
ATOM 2308 C CA . VAL A 1 306 ? -1.345 21.058 32.369 1.00 89.00 306 VAL A CA 1
ATOM 2309 C C . VAL A 1 306 ? -0.185 20.122 32.702 1.00 89.00 306 VAL A C 1
ATOM 2311 O O . VAL A 1 306 ? 0.970 20.547 32.688 1.00 89.00 306 VAL A O 1
ATOM 2314 N N . ARG A 1 307 ? -0.455 18.822 32.884 1.00 91.38 307 ARG A N 1
ATOM 2315 C CA . ARG A 1 307 ? 0.599 17.808 33.042 1.00 91.38 307 ARG A CA 1
ATOM 2316 C C . ARG A 1 307 ? 1.575 17.801 31.863 1.00 91.38 307 ARG A C 1
ATOM 2318 O O . ARG A 1 307 ? 2.787 17.738 32.060 1.00 91.38 307 ARG A O 1
ATOM 2325 N N . ALA A 1 308 ? 1.059 17.816 30.637 1.00 89.19 308 ALA A N 1
ATOM 2326 C CA . ALA A 1 308 ? 1.879 17.796 29.432 1.00 89.19 308 ALA A CA 1
ATOM 2327 C C . ALA A 1 308 ? 2.769 19.050 29.314 1.00 89.19 308 ALA A C 1
ATOM 2329 O O . ALA A 1 308 ? 3.939 18.935 28.945 1.00 89.19 308 ALA A O 1
ATOM 2330 N N . ILE A 1 309 ? 2.246 20.223 29.688 1.00 88.81 309 ILE A N 1
ATOM 2331 C CA . ILE A 1 309 ? 2.986 21.492 29.747 1.00 88.81 309 ILE A CA 1
ATOM 2332 C C . ILE A 1 309 ? 4.086 21.425 30.812 1.00 88.81 309 ILE A C 1
ATOM 2334 O O . ILE A 1 309 ? 5.220 21.804 30.528 1.00 88.81 309 ILE A O 1
ATOM 2338 N N . PHE A 1 310 ? 3.796 20.879 31.997 1.00 92.62 310 PHE A N 1
ATOM 2339 C CA . PHE A 1 310 ? 4.795 20.695 33.053 1.00 92.62 310 PHE A CA 1
ATOM 2340 C C . PHE A 1 310 ? 5.995 19.870 32.560 1.00 92.62 310 PHE A C 1
ATOM 2342 O O . PHE A 1 310 ? 7.137 20.322 32.629 1.00 92.62 310 PHE A O 1
ATOM 2349 N N . TRP A 1 311 ? 5.755 18.688 31.983 1.00 92.50 311 TRP A N 1
ATOM 2350 C CA . TRP A 1 311 ? 6.840 17.837 31.474 1.00 92.50 311 TRP A CA 1
ATOM 2351 C C . TRP A 1 311 ? 7.546 18.427 30.247 1.00 92.50 311 TRP A C 1
ATOM 2353 O O . TRP A 1 311 ? 8.742 18.198 30.060 1.00 92.50 311 TRP A O 1
ATOM 2363 N N . THR A 1 312 ? 6.847 19.242 29.453 1.00 88.56 312 THR A N 1
ATOM 2364 C CA . THR A 1 312 ? 7.452 20.041 28.377 1.00 88.56 312 THR A CA 1
ATOM 2365 C C . THR A 1 312 ? 8.432 21.069 28.946 1.00 88.56 312 THR A C 1
ATOM 2367 O O . THR A 1 312 ? 9.557 21.158 28.459 1.00 88.56 312 THR A O 1
ATOM 2370 N N . ALA A 1 313 ? 8.068 21.783 30.016 1.00 88.31 313 ALA A N 1
ATOM 2371 C CA . ALA A 1 313 ? 8.959 22.727 30.692 1.00 88.31 313 ALA A CA 1
ATOM 2372 C C . ALA A 1 313 ? 10.207 22.028 31.261 1.00 88.31 313 ALA A C 1
ATOM 2374 O O . ALA A 1 313 ? 11.330 22.476 31.025 1.00 88.31 313 ALA A O 1
ATOM 2375 N N . VAL A 1 314 ? 10.036 20.870 31.913 1.00 91.75 314 VAL A N 1
ATOM 2376 C CA . VAL A 1 314 ? 11.162 20.039 32.385 1.00 91.75 314 VAL A CA 1
ATOM 2377 C C . VAL A 1 314 ? 12.061 19.600 31.219 1.00 91.75 314 VAL A C 1
ATOM 2379 O O . VAL A 1 314 ? 13.290 19.629 31.326 1.00 91.75 314 VAL A O 1
ATOM 2382 N N . GLY A 1 315 ? 11.473 19.227 30.078 1.00 88.81 315 GLY A N 1
ATOM 2383 C CA . GLY A 1 315 ? 12.213 18.883 28.864 1.00 88.81 315 GLY A CA 1
ATOM 2384 C C . GLY A 1 315 ? 13.019 20.055 28.296 1.00 88.81 315 GLY A C 1
ATOM 2385 O O . GLY A 1 315 ? 14.180 19.861 27.941 1.00 88.81 315 GLY A O 1
ATOM 2386 N N . ILE A 1 316 ? 12.463 21.272 28.276 1.00 85.31 316 ILE A N 1
ATOM 2387 C CA . ILE A 1 316 ? 13.171 22.496 27.850 1.00 85.31 316 ILE A CA 1
ATOM 2388 C C . ILE A 1 316 ? 14.363 22.787 28.772 1.00 85.31 316 ILE A C 1
ATOM 2390 O O . ILE A 1 316 ? 15.458 23.068 28.285 1.00 85.31 316 ILE A O 1
ATOM 2394 N N . ILE A 1 317 ? 14.199 22.638 30.089 1.00 87.25 317 ILE A N 1
ATOM 2395 C CA . ILE A 1 317 ? 15.307 22.778 31.051 1.00 87.25 317 ILE A CA 1
ATOM 2396 C C . ILE A 1 317 ? 16.418 21.761 30.742 1.00 87.25 317 ILE A C 1
ATOM 2398 O O . ILE A 1 317 ? 17.602 22.106 30.736 1.00 87.25 317 ILE A O 1
ATOM 2402 N N . CYS A 1 318 ? 16.053 20.521 30.398 1.00 84.88 318 CYS A N 1
ATOM 2403 C CA . CYS A 1 318 ? 17.022 19.511 29.970 1.00 84.88 318 CYS A CA 1
ATOM 2404 C C . CYS A 1 318 ? 17.747 19.902 28.669 1.00 84.88 318 CYS A C 1
ATOM 2406 O O . CYS A 1 318 ? 18.946 19.645 28.560 1.00 84.88 318 CYS A O 1
ATOM 2408 N N . ILE A 1 319 ? 17.073 20.542 27.701 1.00 81.06 319 ILE A N 1
ATOM 2409 C CA . ILE A 1 319 ? 17.711 21.050 26.470 1.00 81.06 319 ILE A CA 1
ATOM 2410 C C . ILE A 1 319 ? 18.814 22.051 26.821 1.00 81.06 319 ILE A C 1
ATOM 2412 O O . ILE A 1 319 ? 19.940 21.904 26.347 1.00 81.06 319 ILE A O 1
ATOM 2416 N N . LEU A 1 320 ? 18.507 23.029 27.680 1.00 79.50 320 LEU A N 1
ATOM 2417 C CA . LEU A 1 320 ? 19.452 24.067 28.105 1.00 79.50 320 LEU A CA 1
ATOM 2418 C C . LEU A 1 320 ? 20.661 23.485 28.854 1.00 79.50 320 LEU A C 1
ATOM 2420 O O . LEU A 1 320 ? 21.783 23.965 28.697 1.00 79.50 320 LEU A O 1
ATOM 2424 N N . ALA A 1 321 ? 20.452 22.425 29.637 1.00 77.25 321 ALA A N 1
ATOM 2425 C CA . ALA A 1 321 ? 21.531 21.729 30.332 1.00 77.25 321 ALA A CA 1
ATOM 2426 C C . ALA A 1 321 ? 22.440 20.931 29.376 1.00 77.25 321 ALA A C 1
ATOM 2428 O O . ALA A 1 321 ? 23.649 20.856 29.589 1.00 77.25 321 ALA A O 1
ATOM 2429 N N . ILE A 1 322 ? 21.879 20.335 28.317 1.00 72.31 322 ILE A N 1
ATOM 2430 C CA . ILE A 1 322 ? 22.630 19.516 27.352 1.00 72.31 322 ILE A CA 1
ATOM 2431 C C . ILE A 1 322 ? 23.382 20.385 26.335 1.00 72.31 322 ILE A C 1
ATOM 2433 O O . ILE A 1 322 ? 24.515 20.053 25.986 1.00 72.31 322 ILE A O 1
ATOM 2437 N N . SER A 1 323 ? 22.800 21.500 25.884 1.00 64.12 323 SER A N 1
ATOM 2438 C CA . SER A 1 323 ? 23.420 22.400 24.899 1.00 64.12 323 SER A CA 1
ATOM 2439 C C . SER A 1 323 ? 24.679 23.094 25.429 1.00 64.12 323 SER A C 1
ATOM 2441 O O . SER A 1 323 ? 25.642 23.264 24.681 1.00 64.12 323 SER A O 1
ATOM 2443 N N . ARG A 1 324 ? 24.730 23.406 26.732 1.00 58.34 324 ARG A N 1
ATOM 2444 C CA . ARG A 1 324 ? 25.933 23.939 27.399 1.00 58.34 324 ARG A CA 1
ATOM 2445 C C . ARG A 1 324 ? 27.124 22.974 27.364 1.00 58.34 324 ARG A C 1
ATOM 2447 O O . ARG A 1 324 ? 28.255 23.434 27.336 1.00 58.34 324 ARG A O 1
ATOM 2454 N N . LYS A 1 325 ? 26.877 21.659 27.324 1.00 53.12 325 LYS A N 1
ATOM 2455 C CA . LYS A 1 325 ? 27.919 20.616 27.323 1.00 53.12 325 LYS A CA 1
ATOM 2456 C C . LYS A 1 325 ? 28.430 20.256 25.918 1.00 53.12 325 LYS A C 1
ATOM 2458 O O . LYS A 1 325 ? 29.509 19.697 25.793 1.00 53.12 325 LYS A O 1
ATOM 2463 N N . LEU A 1 326 ? 27.657 20.558 24.869 1.00 47.38 326 LEU A N 1
ATOM 2464 C CA . LEU A 1 326 ? 28.040 20.335 23.465 1.00 47.38 326 LEU A CA 1
ATOM 2465 C C . LEU A 1 326 ? 28.875 21.491 22.890 1.00 47.38 326 LEU A C 1
ATOM 2467 O O . LEU A 1 326 ? 29.723 21.253 22.041 1.00 47.38 326 LEU A O 1
ATOM 2471 N N . ARG A 1 327 ? 28.681 22.724 23.383 1.00 39.03 327 ARG A N 1
ATOM 2472 C CA . ARG A 1 327 ? 29.479 23.901 22.984 1.00 39.03 327 ARG A CA 1
ATOM 2473 C C . ARG A 1 327 ? 30.938 23.868 23.456 1.00 39.03 327 ARG A C 1
ATOM 2475 O O . ARG A 1 327 ? 31.726 24.658 22.964 1.00 39.03 327 ARG A O 1
ATOM 2482 N N . SER A 1 328 ? 31.294 22.986 24.389 1.00 37.06 328 SER A N 1
ATOM 2483 C CA . SER A 1 328 ? 32.656 22.866 24.926 1.00 37.06 328 SER A CA 1
ATOM 2484 C C . SER A 1 328 ? 33.486 21.744 24.285 1.00 37.06 328 SER A C 1
ATOM 2486 O O . SER A 1 328 ? 34.544 21.428 24.810 1.00 37.06 328 SER A O 1
ATOM 2488 N N . GLY A 1 329 ? 33.002 21.083 23.224 1.00 36.50 329 GLY A N 1
ATOM 2489 C CA . GLY A 1 329 ? 33.668 19.904 22.644 1.00 36.50 329 GLY A CA 1
ATOM 2490 C C . GLY A 1 329 ? 33.552 19.775 21.125 1.00 36.50 329 GLY A C 1
ATOM 2491 O O . GLY A 1 329 ? 33.665 18.673 20.604 1.00 36.50 329 GLY A O 1
ATOM 2492 N N . SER A 1 330 ? 33.268 20.867 20.414 1.00 31.25 330 SER A N 1
ATOM 2493 C CA . SER A 1 330 ? 33.035 20.876 18.966 1.00 31.25 330 SER A CA 1
ATOM 2494 C C . SER A 1 330 ? 34.120 21.656 18.220 1.00 31.25 330 SER A C 1
ATOM 2496 O O . SER A 1 330 ? 33.809 22.664 17.591 1.00 31.25 330 SER A O 1
ATOM 2498 N N . GLU A 1 331 ? 35.375 21.214 18.309 1.00 31.05 331 GLU A N 1
ATOM 2499 C CA . GLU A 1 331 ? 36.456 21.704 17.432 1.00 31.05 331 GLU A CA 1
ATOM 2500 C C . GLU A 1 331 ? 37.213 20.605 16.673 1.00 31.05 331 GLU A C 1
ATOM 2502 O O . GLU A 1 331 ? 38.035 20.929 15.826 1.00 31.05 331 GLU A O 1
ATOM 2507 N N . GLU A 1 332 ? 36.890 19.319 16.839 1.00 30.66 332 GLU A N 1
ATOM 2508 C CA . GLU A 1 332 ? 37.649 18.257 16.168 1.00 30.66 332 GLU A CA 1
ATOM 2509 C C . GLU A 1 332 ? 36.776 17.262 15.383 1.00 30.66 332 GLU A C 1
ATOM 2511 O O . GLU A 1 332 ? 35.891 16.601 15.926 1.00 30.66 332 GLU A O 1
ATOM 2516 N N . ILE A 1 333 ? 37.137 17.142 14.096 1.00 30.47 333 ILE A N 1
ATOM 2517 C CA . ILE A 1 333 ? 36.955 16.010 13.168 1.00 30.47 333 ILE A CA 1
ATOM 2518 C C . ILE A 1 333 ? 35.712 16.049 12.253 1.00 30.47 333 ILE A C 1
ATOM 2520 O O . ILE A 1 333 ? 34.599 15.659 12.604 1.00 30.47 333 ILE A O 1
ATOM 2524 N N . VAL A 1 334 ? 35.965 16.431 10.994 1.00 27.41 334 VAL A N 1
ATOM 2525 C CA . VAL A 1 334 ? 35.147 16.124 9.809 1.00 27.41 334 VAL A CA 1
ATOM 2526 C C . VAL A 1 334 ? 36.001 15.263 8.873 1.00 27.41 334 VAL A C 1
ATOM 2528 O O . VAL A 1 334 ? 36.885 15.781 8.196 1.00 27.41 334 VAL A O 1
ATOM 2531 N N . GLU A 1 335 ? 35.737 13.958 8.819 1.00 27.95 335 GLU A N 1
ATOM 2532 C CA . GLU A 1 335 ? 36.338 13.032 7.846 1.00 27.95 335 GLU A CA 1
ATOM 2533 C C . GLU A 1 335 ? 35.381 12.752 6.671 1.00 27.95 335 GLU A C 1
ATOM 2535 O O . GLU A 1 335 ? 34.161 12.661 6.835 1.00 27.95 335 GLU A O 1
ATOM 2540 N N . ARG A 1 336 ? 35.948 12.641 5.462 1.00 26.64 336 ARG A N 1
ATOM 2541 C CA . ARG A 1 336 ? 35.250 12.394 4.185 1.00 26.64 336 ARG A CA 1
ATOM 2542 C C . ARG A 1 336 ? 35.035 10.885 3.948 1.00 26.64 336 ARG A C 1
ATOM 2544 O O . ARG A 1 336 ? 35.867 10.096 4.383 1.00 26.64 336 ARG A O 1
ATOM 2551 N N . PRO A 1 337 ? 33.980 10.454 3.225 1.00 29.55 337 PRO A N 1
ATOM 2552 C CA . PRO A 1 337 ? 33.729 9.034 2.985 1.00 29.55 337 PRO A CA 1
ATOM 2553 C C . PRO A 1 337 ? 34.585 8.455 1.841 1.00 29.55 337 PRO A C 1
ATOM 2555 O O . PRO A 1 337 ? 34.806 9.107 0.820 1.00 29.55 337 PRO A O 1
ATOM 2558 N N . ASN A 1 338 ? 35.022 7.207 2.036 1.00 26.75 338 ASN A N 1
ATOM 2559 C CA . ASN A 1 338 ? 35.889 6.405 1.165 1.00 26.75 338 ASN A CA 1
ATOM 2560 C C . ASN A 1 338 ? 35.132 5.862 -0.086 1.00 26.75 338 ASN A C 1
ATOM 2562 O O . ASN A 1 338 ? 34.048 5.296 0.093 1.00 26.75 338 ASN A O 1
ATOM 2566 N N . PRO A 1 339 ? 35.649 5.988 -1.331 1.00 28.12 339 PRO A N 1
ATOM 2567 C CA . PRO A 1 339 ? 34.948 5.580 -2.562 1.00 28.12 339 PRO A CA 1
ATOM 2568 C C . PRO A 1 339 ? 34.869 4.066 -2.836 1.00 28.12 339 PRO A C 1
ATOM 2570 O O . PRO A 1 339 ? 34.175 3.655 -3.763 1.00 28.12 339 PRO A O 1
ATOM 2573 N N . GLU A 1 340 ? 35.560 3.218 -2.073 1.00 29.30 340 GLU A N 1
ATOM 2574 C CA . GLU A 1 340 ? 35.805 1.820 -2.477 1.00 29.30 340 GLU A CA 1
ATOM 2575 C C . GLU A 1 340 ? 34.710 0.804 -2.091 1.00 29.30 340 GLU A C 1
ATOM 2577 O O . GLU A 1 340 ? 34.783 -0.365 -2.461 1.00 29.30 340 GLU A O 1
ATOM 2582 N N . ALA A 1 341 ? 33.635 1.213 -1.412 1.00 29.41 341 ALA A N 1
ATOM 2583 C CA . ALA A 1 341 ? 32.614 0.285 -0.899 1.00 29.41 341 ALA A CA 1
ATOM 2584 C C . ALA A 1 341 ? 31.479 -0.079 -1.892 1.00 29.41 341 ALA A C 1
ATOM 2586 O O . ALA A 1 341 ? 30.410 -0.523 -1.467 1.00 29.41 341 ALA A O 1
ATOM 2587 N N . ALA A 1 342 ? 31.671 0.111 -3.202 1.00 31.77 342 ALA A N 1
ATOM 2588 C CA . ALA A 1 342 ? 30.634 -0.074 -4.229 1.00 31.77 342 ALA A CA 1
ATOM 2589 C C . ALA A 1 342 ? 30.974 -1.138 -5.293 1.00 31.77 342 ALA A C 1
ATOM 2591 O O . ALA A 1 342 ? 30.688 -0.946 -6.473 1.00 31.77 342 ALA A O 1
ATOM 2592 N N . GLN A 1 343 ? 31.553 -2.274 -4.898 1.00 32.03 343 GLN A N 1
ATOM 2593 C CA . GLN A 1 343 ? 31.703 -3.437 -5.781 1.00 32.03 343 GLN A CA 1
ATOM 2594 C C . GLN A 1 343 ? 30.861 -4.610 -5.265 1.00 32.03 343 GLN A C 1
ATOM 2596 O O . GLN A 1 343 ? 31.210 -5.263 -4.286 1.00 32.03 343 GLN A O 1
ATOM 2601 N N . GLY A 1 344 ? 29.725 -4.863 -5.921 1.00 24.48 344 GLY A N 1
ATOM 2602 C CA . GLY A 1 344 ? 28.845 -5.995 -5.638 1.00 24.48 344 GLY A CA 1
ATOM 2603 C C . GLY A 1 344 ? 28.049 -6.426 -6.874 1.00 24.48 344 GLY A C 1
ATOM 2604 O O . GLY A 1 344 ? 27.219 -5.663 -7.355 1.00 24.48 344 GLY A O 1
ATOM 2605 N N . GLU A 1 345 ? 28.319 -7.659 -7.321 1.00 29.81 345 GLU A N 1
ATOM 2606 C CA . GLU A 1 345 ? 27.574 -8.521 -8.265 1.00 29.81 345 GLU A CA 1
ATOM 2607 C C . GLU A 1 345 ? 27.390 -8.026 -9.723 1.00 29.81 345 GLU A C 1
ATOM 2609 O O . GLU A 1 345 ? 26.514 -7.223 -10.040 1.00 29.81 345 GLU A O 1
ATOM 2614 N N . ALA A 1 346 ? 28.186 -8.591 -10.644 1.00 33.84 346 ALA A N 1
ATOM 2615 C CA . ALA A 1 346 ? 28.061 -8.413 -12.093 1.00 33.84 346 ALA A CA 1
ATOM 2616 C C . ALA A 1 346 ? 26.858 -9.201 -12.653 1.00 33.84 346 ALA A C 1
ATOM 2618 O O . ALA A 1 346 ? 26.847 -10.431 -12.644 1.00 33.84 346 ALA A O 1
ATOM 2619 N N . TYR A 1 347 ? 25.846 -8.491 -13.152 1.00 37.81 347 TYR A N 1
ATOM 2620 C CA . TYR A 1 347 ? 24.777 -9.068 -13.973 1.00 37.81 347 TYR A CA 1
ATOM 2621 C C . TYR A 1 347 ? 25.249 -9.160 -15.436 1.00 37.81 347 TYR A C 1
ATOM 2623 O O . TYR A 1 347 ? 25.901 -8.221 -15.896 1.00 37.81 347 TYR A O 1
ATOM 2631 N N . PRO A 1 348 ? 24.917 -10.226 -16.193 1.00 51.69 348 PRO A N 1
ATOM 2632 C CA . PRO A 1 348 ? 25.278 -10.313 -17.605 1.00 51.69 348 PRO A CA 1
ATOM 2633 C C . PRO A 1 348 ? 24.578 -9.202 -18.406 1.00 51.69 348 PRO A C 1
ATOM 2635 O O . PRO A 1 348 ? 23.352 -9.102 -18.427 1.00 51.69 348 PRO A O 1
ATOM 2638 N N . SER A 1 349 ? 25.371 -8.345 -19.041 1.00 67.44 349 SER A N 1
ATOM 2639 C CA . SER A 1 349 ? 24.960 -7.201 -19.862 1.00 67.44 349 SER A CA 1
ATOM 2640 C C . SER A 1 349 ? 24.534 -7.651 -21.266 1.00 67.44 349 SER A C 1
ATOM 2642 O O . SER A 1 349 ? 25.269 -8.372 -21.942 1.00 67.44 349 SER A O 1
ATOM 2644 N N . THR A 1 350 ? 23.353 -7.213 -21.719 1.00 78.25 350 THR A N 1
ATOM 2645 C CA . THR A 1 350 ? 22.844 -7.433 -23.090 1.00 78.25 350 THR A CA 1
ATOM 2646 C C . THR A 1 350 ? 22.785 -6.093 -23.815 1.00 78.25 350 THR A C 1
ATOM 2648 O O . THR A 1 350 ? 22.093 -5.180 -23.352 1.00 78.25 350 THR A O 1
ATOM 2651 N N . ALA A 1 351 ? 23.489 -5.968 -24.940 1.00 85.00 351 ALA A N 1
ATOM 2652 C CA . ALA A 1 351 ? 23.447 -4.778 -25.788 1.00 85.00 351 ALA A CA 1
ATOM 2653 C C . ALA A 1 351 ? 22.503 -5.007 -26.975 1.00 85.00 351 ALA A C 1
ATOM 2655 O O . ALA A 1 351 ? 22.610 -6.025 -27.654 1.00 85.00 351 ALA A O 1
ATOM 2656 N N . ALA A 1 352 ? 21.581 -4.076 -27.218 1.00 87.75 352 ALA A N 1
ATOM 2657 C CA . ALA A 1 352 ? 20.624 -4.158 -28.317 1.00 87.75 352 ALA A CA 1
ATOM 2658 C C . ALA A 1 352 ? 20.913 -3.098 -29.387 1.00 87.75 352 ALA A C 1
ATOM 2660 O O . ALA A 1 352 ? 21.023 -1.920 -29.059 1.00 87.75 352 ALA A O 1
ATOM 2661 N N . PHE A 1 353 ? 20.992 -3.514 -30.646 1.00 88.19 353 PHE A N 1
ATOM 2662 C CA . PHE A 1 353 ? 21.197 -2.683 -31.827 1.00 88.19 353 PHE A CA 1
ATOM 2663 C C . PHE A 1 353 ? 19.907 -2.633 -32.637 1.00 88.19 353 PHE A C 1
ATOM 2665 O O . PHE A 1 353 ? 19.368 -3.669 -33.021 1.00 88.19 353 PHE A O 1
ATOM 2672 N N . ILE A 1 354 ? 19.413 -1.423 -32.878 1.00 89.12 354 ILE A N 1
ATOM 2673 C CA . ILE A 1 354 ? 18.214 -1.157 -33.667 1.00 89.12 354 ILE A CA 1
ATOM 2674 C C . ILE A 1 354 ? 18.650 -0.557 -35.000 1.00 89.12 354 ILE A C 1
ATOM 2676 O O . ILE A 1 354 ? 19.275 0.502 -35.007 1.00 89.12 354 ILE A O 1
ATOM 2680 N N . PHE A 1 355 ? 18.298 -1.199 -36.108 1.00 87.69 355 PHE A N 1
ATOM 2681 C CA . PHE A 1 355 ? 18.625 -0.730 -37.455 1.00 87.69 355 PHE A CA 1
ATOM 2682 C C . PHE A 1 355 ? 17.416 -0.065 -38.104 1.00 87.69 355 PHE A C 1
ATOM 2684 O O . PHE A 1 355 ? 16.294 -0.549 -37.968 1.00 87.69 355 PHE A O 1
ATOM 2691 N N . ILE A 1 356 ? 17.647 1.050 -38.795 1.00 84.06 356 ILE A N 1
ATOM 2692 C CA . ILE A 1 356 ? 16.621 1.789 -39.535 1.00 84.06 356 ILE A CA 1
ATOM 2693 C C . ILE A 1 356 ? 17.109 1.961 -40.973 1.00 84.06 356 ILE A C 1
ATOM 2695 O O . ILE A 1 356 ? 18.197 2.505 -41.185 1.00 84.06 356 ILE A O 1
ATOM 2699 N N . GLY A 1 357 ? 16.318 1.513 -41.950 1.00 74.50 357 GLY A N 1
ATOM 2700 C CA . GLY A 1 357 ? 16.636 1.668 -43.367 1.00 74.50 357 GLY A CA 1
ATOM 2701 C C . GLY A 1 357 ? 16.597 3.130 -43.824 1.00 74.50 357 GLY A C 1
ATOM 2702 O O . GLY A 1 357 ? 16.013 3.995 -43.168 1.00 74.50 357 GLY A O 1
ATOM 2703 N N . GLU A 1 358 ? 17.213 3.423 -44.972 1.00 66.25 358 GLU A N 1
ATOM 2704 C CA . GLU A 1 358 ? 17.240 4.779 -45.555 1.00 66.25 358 GLU A CA 1
ATOM 2705 C C . GLU A 1 358 ? 15.836 5.339 -45.829 1.00 66.25 358 GLU A C 1
ATOM 2707 O O . GLU A 1 358 ? 15.574 6.505 -45.542 1.00 66.25 358 GLU A O 1
ATOM 2712 N N . ASN A 1 359 ? 14.924 4.488 -46.309 1.00 65.19 359 ASN A N 1
ATOM 2713 C CA . ASN A 1 359 ? 13.534 4.834 -46.629 1.00 65.19 359 ASN A CA 1
ATOM 2714 C C . ASN A 1 359 ? 12.534 4.394 -45.541 1.00 65.19 359 ASN A C 1
ATOM 2716 O O . ASN A 1 359 ? 11.327 4.350 -45.782 1.00 65.19 359 ASN A O 1
ATOM 2720 N N . GLY A 1 360 ? 13.026 4.028 -44.355 1.00 65.75 360 GLY A N 1
ATOM 2721 C CA . GLY A 1 360 ? 12.192 3.553 -43.257 1.00 65.75 360 GLY A CA 1
ATOM 2722 C C . GLY A 1 360 ? 11.282 4.642 -42.687 1.00 65.75 360 GLY A C 1
ATOM 2723 O O . GLY A 1 360 ? 11.613 5.828 -42.700 1.00 65.75 360 GLY A O 1
ATOM 2724 N N . SER A 1 361 ? 10.152 4.233 -42.102 1.00 73.00 361 SER A N 1
ATOM 2725 C CA . SER A 1 361 ? 9.220 5.123 -41.388 1.00 73.00 361 SER A CA 1
ATOM 2726 C C . SER A 1 361 ? 9.269 4.910 -39.865 1.00 73.00 361 SER A C 1
ATOM 2728 O O . SER A 1 361 ? 8.262 4.544 -39.255 1.00 73.00 361 SER A O 1
ATOM 2730 N N . PRO A 1 362 ? 10.410 5.166 -39.186 1.00 79.38 362 PRO A N 1
ATOM 2731 C CA . PRO A 1 362 ? 10.573 4.879 -37.753 1.00 79.38 362 PRO A CA 1
ATOM 2732 C C . PRO A 1 362 ? 9.625 5.687 -36.852 1.00 79.38 362 PRO A C 1
ATOM 2734 O O . PRO A 1 362 ? 9.405 5.335 -35.689 1.00 79.38 362 PRO A O 1
ATOM 2737 N N . LEU A 1 363 ? 9.075 6.781 -37.386 1.00 84.94 363 LEU A N 1
ATOM 2738 C CA . LEU A 1 363 ? 8.144 7.679 -36.710 1.00 84.94 363 LEU A CA 1
ATOM 2739 C C . LEU A 1 363 ? 6.666 7.370 -36.979 1.00 84.94 363 LEU A C 1
ATOM 2741 O O . LEU A 1 363 ? 5.815 8.045 -36.406 1.00 84.94 363 LEU A O 1
ATOM 2745 N N . ALA A 1 364 ? 6.344 6.352 -37.789 1.00 88.25 364 ALA A N 1
ATOM 2746 C CA . ALA A 1 364 ? 4.961 5.930 -37.991 1.00 88.25 364 ALA A CA 1
ATOM 2747 C C . ALA A 1 364 ? 4.305 5.595 -36.642 1.00 88.25 364 ALA A C 1
ATOM 2749 O O . ALA A 1 364 ? 4.858 4.847 -35.830 1.00 88.25 364 ALA A O 1
ATOM 2750 N N . GLU A 1 365 ? 3.131 6.166 -36.376 1.00 90.00 365 GLU A N 1
ATOM 2751 C CA . GLU A 1 365 ? 2.446 5.959 -35.105 1.00 90.00 365 GLU A CA 1
ATOM 2752 C C . GLU A 1 365 ? 1.532 4.738 -35.153 1.00 90.00 365 GLU A C 1
ATOM 2754 O O . GLU A 1 365 ? 0.539 4.684 -35.883 1.00 90.00 365 GLU A O 1
ATOM 2759 N N . VAL A 1 366 ? 1.818 3.780 -34.278 1.00 89.50 366 VAL A N 1
ATOM 2760 C CA . VAL A 1 366 ? 0.925 2.657 -34.002 1.00 89.50 366 VAL A CA 1
ATOM 2761 C C . VAL A 1 366 ? 0.496 2.788 -32.541 1.00 89.50 366 VAL A C 1
ATOM 2763 O O . VAL A 1 366 ? 1.327 2.914 -31.642 1.00 89.50 366 VAL A O 1
ATOM 2766 N N . GLY A 1 367 ? -0.796 2.855 -32.246 1.00 84.56 367 GLY A N 1
ATOM 2767 C CA . GLY A 1 367 ? -1.313 2.996 -30.885 1.00 84.56 367 GLY A CA 1
ATOM 2768 C C . GLY A 1 367 ? -0.769 4.223 -30.149 1.00 84.56 367 GLY A C 1
ATOM 2769 O O . GLY A 1 367 ? -0.394 4.111 -28.981 1.00 84.56 367 GLY A O 1
ATOM 2770 N N . THR A 1 368 ? -0.698 5.372 -30.834 1.00 86.88 368 THR A N 1
ATOM 2771 C CA . THR A 1 368 ? -0.193 6.680 -30.344 1.00 86.88 368 THR A CA 1
ATOM 2772 C C . THR A 1 368 ? 1.301 6.736 -30.001 1.00 86.88 368 THR A C 1
ATOM 2774 O O . THR A 1 368 ? 1.754 7.694 -29.381 1.00 86.88 368 THR A O 1
ATOM 2777 N N . LEU A 1 369 ? 2.077 5.705 -30.359 1.00 90.38 369 LEU A N 1
ATOM 2778 C CA . LEU A 1 369 ? 3.532 5.702 -30.199 1.00 90.38 369 LEU A CA 1
ATOM 2779 C C . LEU A 1 369 ? 4.229 5.436 -31.538 1.00 90.38 369 LEU A C 1
ATOM 2781 O O . LEU A 1 369 ? 3.832 4.487 -32.224 1.00 90.38 369 LEU A O 1
ATOM 2785 N N . PRO A 1 370 ? 5.307 6.180 -31.853 1.00 92.75 370 PRO A N 1
ATOM 2786 C CA . PRO A 1 370 ? 6.229 5.835 -32.928 1.00 92.75 370 PRO A CA 1
ATOM 2787 C C . PRO A 1 370 ? 6.728 4.390 -32.818 1.00 92.75 370 PRO A C 1
ATOM 2789 O O . PRO A 1 370 ? 7.065 3.944 -31.712 1.00 92.75 370 PRO A O 1
ATOM 2792 N N . VAL A 1 371 ? 6.822 3.674 -33.944 1.00 91.75 371 VAL A N 1
ATOM 2793 C CA . VAL A 1 371 ? 7.350 2.294 -33.998 1.00 91.75 371 VAL A CA 1
ATOM 2794 C C . VAL A 1 371 ? 8.723 2.208 -33.327 1.00 91.75 371 VAL A C 1
ATOM 2796 O O . VAL A 1 371 ? 8.912 1.390 -32.424 1.00 91.75 371 VAL A O 1
ATOM 2799 N N . LEU A 1 372 ? 9.637 3.129 -33.649 1.00 92.19 372 LEU A N 1
ATOM 2800 C CA . LEU A 1 372 ? 10.974 3.164 -33.057 1.00 92.19 372 LEU A CA 1
ATOM 2801 C C . LEU A 1 372 ? 10.936 3.321 -31.529 1.00 92.19 372 LEU A C 1
ATOM 2803 O O . LEU A 1 372 ? 11.642 2.616 -30.804 1.00 92.19 372 LEU A O 1
ATOM 2807 N N . LEU A 1 373 ? 10.075 4.204 -31.011 1.00 91.69 373 LEU A N 1
ATOM 2808 C CA . LEU A 1 373 ? 9.932 4.389 -29.565 1.00 91.69 373 LEU A CA 1
ATOM 2809 C C . LEU A 1 373 ? 9.378 3.131 -28.892 1.00 91.69 373 LEU A C 1
ATOM 2811 O O . LEU A 1 373 ? 9.812 2.780 -27.791 1.00 91.69 373 LEU A O 1
ATOM 2815 N N . ARG A 1 374 ? 8.433 2.442 -29.542 1.00 92.69 374 ARG A N 1
ATOM 2816 C CA . ARG A 1 374 ? 7.888 1.174 -29.047 1.00 92.69 374 ARG A CA 1
ATOM 2817 C C . ARG A 1 374 ? 8.980 0.106 -28.963 1.00 92.69 374 ARG A C 1
ATOM 2819 O O . ARG A 1 374 ? 9.063 -0.568 -27.935 1.00 92.69 374 ARG A O 1
ATOM 2826 N N . THR A 1 375 ? 9.844 0.006 -29.970 1.00 93.06 375 THR A N 1
ATOM 2827 C CA . THR A 1 375 ? 10.977 -0.930 -29.995 1.00 93.06 375 THR A CA 1
ATOM 2828 C C . THR A 1 375 ? 11.993 -0.621 -28.893 1.00 93.06 375 THR A C 1
ATOM 2830 O O . THR A 1 375 ? 12.308 -1.501 -28.090 1.00 93.06 375 THR A O 1
ATOM 2833 N N . ILE A 1 376 ? 12.408 0.643 -28.740 1.00 92.25 376 ILE A N 1
ATOM 2834 C CA . ILE A 1 376 ? 13.330 1.080 -27.671 1.00 92.25 376 ILE A CA 1
ATOM 2835 C C . ILE A 1 376 ? 12.768 0.748 -26.278 1.00 92.25 376 ILE A C 1
ATOM 2837 O O . ILE A 1 376 ? 13.457 0.184 -25.422 1.00 92.25 376 ILE A O 1
ATOM 2841 N N . LEU A 1 377 ? 11.501 1.092 -26.023 1.00 90.69 377 LEU A N 1
ATOM 2842 C CA . LEU A 1 377 ? 10.861 0.842 -24.730 1.00 90.69 377 LEU A CA 1
ATOM 2843 C C . LEU A 1 377 ? 10.625 -0.657 -24.476 1.00 90.69 377 LEU A C 1
ATOM 2845 O O . LEU A 1 377 ? 10.746 -1.103 -23.332 1.00 90.69 377 LEU A O 1
ATOM 2849 N N . GLY A 1 378 ? 10.321 -1.430 -25.521 1.00 89.25 378 GLY A N 1
ATOM 2850 C CA . GLY A 1 378 ? 10.175 -2.885 -25.467 1.00 89.25 378 GLY A CA 1
ATOM 2851 C C . GLY A 1 378 ? 11.480 -3.587 -25.090 1.00 89.25 378 GLY A C 1
ATOM 2852 O O . GLY A 1 378 ? 11.491 -4.390 -24.157 1.00 89.25 378 GLY A O 1
ATOM 2853 N N . LEU A 1 379 ? 12.589 -3.213 -25.729 1.00 90.31 379 LEU A N 1
ATOM 2854 C CA . LEU A 1 379 ? 13.929 -3.741 -25.452 1.00 90.31 379 LEU A CA 1
ATOM 2855 C C . LEU A 1 379 ? 14.415 -3.407 -24.044 1.00 90.31 379 LEU A C 1
ATOM 2857 O O . LEU A 1 379 ? 14.878 -4.279 -23.306 1.00 90.31 379 LEU A O 1
ATOM 2861 N N . LYS A 1 380 ? 14.210 -2.158 -23.617 1.00 89.00 380 LYS A N 1
ATOM 2862 C CA . LYS A 1 380 ? 14.458 -1.745 -22.233 1.00 89.00 380 LYS A CA 1
ATOM 2863 C C . LYS A 1 380 ? 13.688 -2.614 -21.239 1.00 89.00 380 LYS A C 1
ATOM 2865 O O . LYS A 1 380 ? 14.233 -3.008 -20.211 1.00 89.00 380 LYS A O 1
ATOM 2870 N N . LYS A 1 381 ? 12.413 -2.897 -21.519 1.00 84.69 381 LYS A N 1
ATOM 2871 C CA . LYS A 1 381 ? 11.572 -3.735 -20.656 1.00 84.69 381 LYS A CA 1
ATOM 2872 C C . LYS A 1 381 ? 12.035 -5.197 -20.651 1.00 84.69 381 LYS A C 1
ATOM 2874 O O . LYS A 1 381 ? 11.939 -5.844 -19.612 1.00 84.69 381 LYS A O 1
ATOM 2879 N N . ALA A 1 382 ? 12.533 -5.702 -21.777 1.00 85.06 382 ALA A N 1
ATOM 2880 C CA . ALA A 1 382 ? 13.086 -7.049 -21.895 1.00 85.06 382 ALA A CA 1
ATOM 2881 C C . ALA A 1 382 ? 14.430 -7.228 -21.163 1.00 85.06 382 ALA A C 1
ATOM 2883 O O . ALA A 1 382 ? 14.849 -8.362 -20.954 1.00 85.06 382 ALA A O 1
ATOM 2884 N N . GLY A 1 383 ? 15.071 -6.136 -20.726 1.00 82.00 383 GLY A N 1
ATOM 2885 C CA . GLY A 1 383 ? 16.286 -6.167 -19.908 1.00 82.00 383 GLY A CA 1
ATOM 2886 C C . GLY A 1 383 ? 17.566 -5.750 -20.632 1.00 82.00 383 GLY A C 1
ATOM 2887 O O . GLY A 1 383 ? 18.644 -5.964 -20.085 1.00 82.00 383 GLY A O 1
ATOM 2888 N N . ALA A 1 384 ? 17.473 -5.144 -21.823 1.00 84.00 384 ALA A N 1
ATOM 2889 C CA . ALA A 1 384 ? 18.642 -4.593 -22.509 1.00 84.00 384 ALA A CA 1
ATOM 2890 C C . ALA A 1 384 ? 19.310 -3.498 -21.653 1.00 84.00 384 ALA A C 1
ATOM 2892 O O . ALA A 1 384 ? 18.647 -2.558 -21.202 1.00 84.00 384 ALA A O 1
ATOM 2893 N N . THR A 1 385 ? 20.619 -3.630 -21.421 1.00 81.19 385 THR A N 1
ATOM 2894 C CA . THR A 1 385 ? 21.412 -2.714 -20.582 1.00 81.19 385 THR A CA 1
ATOM 2895 C C . THR A 1 385 ? 21.932 -1.514 -21.362 1.00 81.19 385 THR A C 1
ATOM 2897 O O . THR A 1 385 ? 22.063 -0.433 -20.792 1.00 81.19 385 THR A O 1
ATOM 2900 N N . THR A 1 386 ? 22.171 -1.705 -22.659 1.00 84.00 386 THR A N 1
ATOM 2901 C CA . THR A 1 386 ? 22.586 -0.669 -23.610 1.00 84.00 386 THR A CA 1
ATOM 2902 C C . THR A 1 386 ? 21.720 -0.793 -24.856 1.00 84.00 386 THR A C 1
ATOM 2904 O O . THR A 1 386 ? 21.460 -1.911 -25.305 1.00 84.00 386 THR A O 1
ATOM 2907 N N . ILE A 1 387 ? 21.246 0.332 -25.392 1.00 88.31 387 ILE A N 1
ATOM 2908 C CA . ILE A 1 387 ? 20.467 0.361 -26.635 1.00 88.31 387 ILE A CA 1
ATOM 2909 C C . ILE A 1 387 ? 21.167 1.311 -27.596 1.00 88.31 387 ILE A C 1
ATOM 2911 O O . ILE A 1 387 ? 21.368 2.475 -27.267 1.00 88.31 387 ILE A O 1
ATOM 2915 N N . VAL A 1 388 ? 21.501 0.814 -28.776 1.00 87.56 388 VAL A N 1
ATOM 2916 C CA . VAL A 1 388 ? 22.164 1.557 -29.840 1.00 87.56 388 VAL A CA 1
ATOM 2917 C C . VAL A 1 388 ? 21.214 1.644 -31.025 1.00 87.56 388 VAL A C 1
ATOM 2919 O O . VAL A 1 388 ? 20.665 0.630 -31.449 1.00 87.56 388 VAL A O 1
ATOM 2922 N N . VAL A 1 389 ? 20.988 2.844 -31.549 1.00 87.62 389 VAL A N 1
ATOM 2923 C CA . VAL A 1 389 ? 20.175 3.061 -32.751 1.00 87.62 389 VAL A CA 1
ATOM 2924 C C . VAL A 1 389 ? 21.088 3.455 -33.902 1.00 87.62 389 VAL A C 1
ATOM 2926 O O . VAL A 1 389 ? 21.761 4.484 -33.846 1.00 87.62 389 VAL A O 1
ATOM 2929 N N . CYS A 1 390 ? 21.089 2.632 -34.945 1.00 85.88 390 CYS A N 1
ATOM 2930 C CA . CYS A 1 390 ? 21.826 2.834 -36.182 1.00 85.88 390 CYS A CA 1
ATOM 2931 C C . CYS A 1 390 ? 20.894 3.475 -37.213 1.00 85.88 390 CYS A C 1
ATOM 2933 O O . CYS A 1 390 ? 19.955 2.836 -37.694 1.00 85.88 390 CYS A O 1
ATOM 2935 N N . ALA A 1 391 ? 21.135 4.748 -37.525 1.00 84.31 391 ALA A N 1
ATOM 2936 C CA . ALA A 1 391 ? 20.305 5.517 -38.446 1.00 84.31 391 ALA A CA 1
ATOM 2937 C C . ALA A 1 391 ? 21.136 6.533 -39.237 1.00 84.31 391 ALA A C 1
ATOM 2939 O O . ALA A 1 391 ? 22.041 7.165 -38.693 1.00 84.31 391 ALA A O 1
ATOM 2940 N N . HIS A 1 392 ? 20.780 6.740 -40.505 1.00 81.06 392 HIS A N 1
ATOM 2941 C CA . HIS A 1 392 ? 21.383 7.765 -41.359 1.00 81.06 392 HIS A CA 1
ATOM 2942 C C . HIS A 1 392 ? 21.169 9.175 -40.787 1.00 81.06 392 HIS A C 1
ATOM 2944 O O . HIS A 1 392 ? 20.156 9.446 -40.139 1.00 81.06 392 HIS A O 1
ATOM 2950 N N . ALA A 1 393 ? 22.101 10.097 -41.054 1.00 77.81 393 ALA A N 1
ATOM 2951 C CA . ALA A 1 393 ? 22.136 11.425 -40.431 1.00 77.81 393 ALA A CA 1
ATOM 2952 C C . ALA A 1 393 ? 20.825 12.228 -40.580 1.00 77.81 393 ALA A C 1
ATOM 2954 O O . ALA A 1 393 ? 20.410 12.918 -39.644 1.00 77.81 393 ALA A O 1
ATOM 2955 N N . ALA A 1 394 ? 20.146 12.125 -41.729 1.00 78.00 394 ALA A N 1
ATOM 2956 C CA . ALA A 1 394 ? 18.858 12.782 -41.960 1.00 78.00 394 ALA A CA 1
ATOM 2957 C C . ALA A 1 394 ? 17.752 12.203 -41.057 1.00 78.00 394 ALA A C 1
ATOM 2959 O O . ALA A 1 394 ? 17.116 12.941 -40.301 1.00 78.00 394 ALA A O 1
ATOM 2960 N N . THR A 1 395 ? 17.584 10.878 -41.072 1.00 80.69 395 THR A N 1
ATOM 2961 C CA . THR A 1 395 ? 16.588 10.148 -40.273 1.00 80.69 395 THR A CA 1
ATOM 2962 C C . THR A 1 395 ? 16.846 10.296 -38.775 1.00 80.69 395 THR A C 1
ATOM 2964 O O . THR A 1 395 ? 15.912 10.552 -38.014 1.00 80.69 395 THR A O 1
ATOM 2967 N N . ARG A 1 396 ? 18.115 10.230 -38.348 1.00 83.94 396 ARG A N 1
ATOM 2968 C CA . ARG A 1 396 ? 18.535 10.449 -36.958 1.00 83.94 396 ARG A CA 1
ATOM 2969 C C . ARG A 1 396 ? 18.085 11.812 -36.450 1.00 83.94 396 ARG A C 1
ATOM 2971 O O . ARG A 1 396 ? 17.435 11.874 -35.416 1.00 83.94 396 ARG A O 1
ATOM 2978 N N . ARG A 1 397 ? 18.407 12.905 -37.155 1.00 81.88 397 ARG A N 1
ATOM 2979 C CA . ARG A 1 397 ? 18.101 14.271 -36.683 1.00 81.88 397 ARG A CA 1
ATOM 2980 C C . ARG A 1 397 ? 16.610 14.479 -36.433 1.00 81.88 397 ARG A C 1
ATOM 2982 O O . ARG A 1 397 ? 16.242 15.130 -35.454 1.00 81.88 397 ARG A O 1
ATOM 2989 N N . ILE A 1 398 ? 15.767 13.939 -37.312 1.00 83.62 398 ILE A N 1
ATOM 2990 C CA . ILE A 1 398 ? 14.309 14.039 -37.196 1.00 83.62 398 ILE A CA 1
ATOM 2991 C C . ILE A 1 398 ? 13.822 13.150 -36.046 1.00 83.62 398 ILE A C 1
ATOM 2993 O O . ILE A 1 398 ? 13.147 13.639 -35.140 1.00 83.62 398 ILE A O 1
ATOM 2997 N N . ALA A 1 399 ? 14.220 11.875 -36.025 1.00 83.62 399 ALA A N 1
ATOM 2998 C CA . ALA A 1 399 ? 13.794 10.929 -34.998 1.00 83.62 399 ALA A CA 1
ATOM 2999 C C . ALA A 1 399 ? 14.251 11.340 -33.590 1.00 83.62 399 ALA A C 1
ATOM 3001 O O . ALA A 1 399 ? 13.462 11.315 -32.650 1.00 83.62 399 ALA A O 1
ATOM 3002 N N . GLU A 1 400 ? 15.499 11.771 -33.433 1.00 83.69 400 GLU A N 1
ATOM 3003 C CA . GLU A 1 400 ? 16.058 12.211 -32.157 1.00 83.69 400 GLU A CA 1
ATOM 3004 C C . GLU A 1 400 ? 15.313 13.444 -31.626 1.00 83.69 400 GLU A C 1
ATOM 3006 O O . GLU A 1 400 ? 14.914 13.460 -30.461 1.00 83.69 400 GLU A O 1
ATOM 3011 N N . ARG A 1 401 ? 15.024 14.439 -32.480 1.00 84.06 401 ARG A N 1
ATOM 3012 C CA . ARG A 1 401 ? 14.263 15.639 -32.092 1.00 84.06 401 ARG A CA 1
ATOM 3013 C C . ARG A 1 401 ? 12.849 15.297 -31.613 1.00 84.06 401 ARG A C 1
ATOM 3015 O O . ARG A 1 401 ? 12.458 15.755 -30.540 1.00 84.06 401 ARG A O 1
ATOM 3022 N N . GLU A 1 402 ? 12.101 14.514 -32.385 1.00 84.06 402 GLU A N 1
ATOM 3023 C CA . GLU A 1 402 ? 10.714 14.143 -32.063 1.00 84.06 402 GLU A CA 1
ATOM 3024 C C . GLU A 1 402 ? 10.641 13.274 -30.797 1.00 84.06 402 GLU A C 1
ATOM 3026 O O . GLU A 1 402 ? 9.855 13.527 -29.881 1.00 84.06 402 GLU A O 1
ATOM 3031 N N . LEU A 1 403 ? 11.528 12.283 -30.672 1.00 86.00 403 LEU A N 1
ATOM 3032 C CA . LEU A 1 403 ? 11.538 11.382 -29.521 1.00 86.00 403 LEU A CA 1
ATOM 3033 C C . LEU A 1 403 ? 12.023 12.055 -28.227 1.00 86.00 403 LEU A C 1
ATOM 3035 O O . LEU A 1 403 ? 11.548 11.703 -27.139 1.00 86.00 403 LEU A O 1
ATOM 3039 N N . LEU A 1 404 ? 12.931 13.035 -28.315 1.00 82.69 404 LEU A N 1
ATOM 3040 C CA . LEU A 1 404 ? 13.354 13.839 -27.164 1.00 82.69 404 LEU A CA 1
ATOM 3041 C C . LEU A 1 404 ? 12.203 14.685 -26.611 1.00 82.69 404 LEU A C 1
ATOM 3043 O O . LEU A 1 404 ? 12.048 14.754 -25.389 1.00 82.69 404 LEU A O 1
ATOM 3047 N N . GLN A 1 405 ? 11.362 15.264 -27.476 1.00 81.44 405 GLN A N 1
ATOM 3048 C CA . GLN A 1 405 ? 10.186 16.035 -27.048 1.00 81.44 405 GLN A CA 1
ATOM 3049 C C . GLN A 1 405 ? 9.186 15.181 -26.263 1.00 81.44 405 GLN A C 1
ATOM 3051 O O . GLN A 1 405 ? 8.565 15.664 -25.316 1.00 81.44 405 GLN A O 1
ATOM 3056 N N . MET A 1 406 ? 9.079 13.889 -26.587 1.00 80.44 406 MET A N 1
ATOM 3057 C CA . MET A 1 406 ? 8.226 12.964 -25.838 1.00 80.44 406 MET A CA 1
ATOM 3058 C C . MET A 1 406 ? 8.748 12.682 -24.419 1.00 80.44 406 MET A C 1
ATOM 3060 O O . MET A 1 406 ? 7.978 12.250 -23.561 1.00 80.44 406 MET A O 1
ATOM 3064 N N . GLY A 1 407 ? 10.040 12.905 -24.137 1.00 80.12 407 GLY A N 1
ATOM 3065 C CA . GLY A 1 407 ? 10.620 12.777 -22.793 1.00 80.12 407 GLY A CA 1
ATOM 3066 C C . GLY A 1 407 ? 10.659 11.345 -22.239 1.00 80.12 407 GLY A C 1
ATOM 3067 O O . GLY A 1 407 ? 10.704 11.149 -21.022 1.00 80.12 407 GLY A O 1
ATOM 3068 N N . ARG A 1 408 ? 10.607 10.325 -23.111 1.00 81.88 408 ARG A N 1
ATOM 3069 C CA . ARG A 1 408 ? 10.509 8.899 -22.726 1.00 81.88 408 ARG A CA 1
ATOM 3070 C C . ARG A 1 408 ? 11.757 8.064 -23.021 1.00 81.88 408 ARG A C 1
ATOM 3072 O O . ARG A 1 408 ? 11.768 6.873 -22.704 1.00 81.88 408 ARG A O 1
ATOM 3079 N N . LEU A 1 409 ? 12.796 8.666 -23.592 1.00 84.06 409 LEU A N 1
ATOM 3080 C CA . LEU A 1 409 ? 14.020 7.963 -23.974 1.00 84.06 409 LEU A CA 1
ATOM 3081 C C . LEU A 1 409 ? 14.837 7.496 -22.748 1.00 84.06 409 LEU A C 1
ATOM 3083 O O . LEU A 1 409 ? 14.910 8.203 -21.736 1.00 84.06 409 LEU A O 1
ATOM 3087 N N . PRO A 1 410 ? 15.435 6.288 -22.784 1.00 80.31 410 PRO A N 1
ATOM 3088 C CA . PRO A 1 410 ? 16.357 5.839 -21.746 1.00 80.31 410 PRO A CA 1
ATOM 3089 C C . PRO A 1 410 ? 17.670 6.633 -21.764 1.00 80.31 410 PRO A C 1
ATOM 3091 O O . PRO A 1 410 ? 18.113 7.097 -22.803 1.00 80.31 410 PRO A O 1
ATOM 3094 N N . ARG A 1 411 ? 18.321 6.745 -20.597 1.00 74.94 411 ARG A N 1
ATOM 3095 C CA . ARG A 1 411 ? 19.611 7.452 -20.446 1.00 74.94 411 ARG A CA 1
ATOM 3096 C C . ARG A 1 411 ? 20.806 6.726 -21.079 1.00 74.94 411 ARG A C 1
ATOM 3098 O O . ARG A 1 411 ? 21.847 7.339 -21.231 1.00 74.94 411 ARG A O 1
ATOM 3105 N N . PHE A 1 412 ? 20.656 5.439 -21.379 1.00 75.62 412 PHE A N 1
ATOM 3106 C CA . PHE A 1 412 ? 21.673 4.548 -21.957 1.00 75.62 412 PHE A CA 1
ATOM 3107 C C . PHE A 1 412 ? 21.403 4.269 -23.447 1.00 75.62 412 PHE A C 1
ATOM 3109 O O . PHE A 1 412 ? 21.710 3.191 -23.951 1.00 75.62 412 PHE A O 1
ATOM 3116 N N . LEU A 1 413 ? 20.722 5.207 -24.112 1.00 84.38 413 LEU A N 1
ATOM 3117 C CA . LEU A 1 413 ? 20.482 5.179 -25.548 1.00 84.38 413 LEU A CA 1
ATOM 3118 C C . LEU A 1 413 ? 21.634 5.890 -26.256 1.00 84.38 413 LEU A C 1
ATOM 3120 O O . LEU A 1 413 ? 21.897 7.054 -25.958 1.00 84.38 413 LEU A O 1
ATOM 3124 N N . GLU A 1 414 ? 22.255 5.216 -27.212 1.00 84.00 414 GLU A N 1
ATOM 3125 C CA . GLU A 1 414 ? 23.301 5.774 -28.064 1.00 84.00 414 GLU A CA 1
ATOM 3126 C C . GLU A 1 414 ? 22.842 5.778 -29.521 1.00 84.00 414 GLU A C 1
ATOM 3128 O O . GLU A 1 414 ? 22.094 4.902 -29.956 1.00 84.00 414 GLU A O 1
ATOM 3133 N N . TRP A 1 415 ? 23.275 6.782 -30.276 1.00 82.69 415 TRP A N 1
ATOM 3134 C CA . TRP A 1 415 ? 22.984 6.904 -31.700 1.00 82.69 415 TRP A CA 1
ATOM 3135 C C . TRP A 1 415 ? 24.282 6.767 -32.477 1.00 82.69 415 TRP A C 1
ATOM 3137 O O . TRP A 1 415 ? 25.226 7.519 -32.228 1.00 82.69 415 TRP A O 1
ATOM 3147 N N . ILE A 1 416 ? 24.307 5.838 -33.429 1.00 79.31 416 ILE A N 1
ATOM 3148 C CA . ILE A 1 416 ? 25.431 5.648 -34.340 1.00 79.31 416 ILE A CA 1
ATOM 3149 C C . ILE A 1 416 ? 24.980 6.038 -35.740 1.00 79.31 416 ILE A C 1
ATOM 3151 O O . ILE A 1 416 ? 23.977 5.543 -36.257 1.00 79.31 416 ILE A O 1
ATOM 3155 N N . GLU A 1 417 ? 25.750 6.934 -36.346 1.00 74.25 417 GLU A N 1
ATOM 3156 C CA . GLU A 1 417 ? 25.636 7.238 -37.764 1.00 74.25 417 GLU A CA 1
ATOM 3157 C C . GLU A 1 417 ? 26.525 6.254 -38.525 1.00 74.25 417 GLU A C 1
ATOM 3159 O O . GLU A 1 417 ? 27.736 6.237 -38.283 1.00 74.25 417 GLU A O 1
ATOM 3164 N N . PRO A 1 418 ? 25.964 5.426 -39.421 1.00 65.19 418 PRO A N 1
ATOM 3165 C CA . PRO A 1 418 ? 26.789 4.657 -40.333 1.00 65.19 418 PRO A CA 1
ATOM 3166 C C . PRO A 1 418 ? 27.542 5.656 -41.222 1.00 65.19 418 PRO A C 1
ATOM 3168 O O . PRO A 1 418 ? 26.941 6.397 -41.999 1.00 65.19 418 PRO A O 1
ATOM 3171 N N . GLN A 1 419 ? 28.863 5.747 -41.052 1.00 58.66 419 GLN A N 1
ATOM 3172 C CA . GLN A 1 419 ? 29.708 6.485 -41.987 1.00 58.66 419 GLN A CA 1
ATOM 3173 C C . GLN A 1 419 ? 29.683 5.736 -43.322 1.00 58.66 419 GLN A C 1
ATOM 3175 O O . GLN A 1 419 ? 29.742 4.509 -43.327 1.00 58.66 419 GLN A O 1
ATOM 3180 N N . SER A 1 420 ? 29.661 6.454 -44.445 1.00 52.50 420 SER A N 1
ATOM 3181 C CA . SER A 1 420 ? 29.580 5.909 -45.814 1.00 52.50 420 SER A CA 1
ATOM 3182 C C . SER A 1 420 ? 30.700 4.928 -46.217 1.00 52.50 420 SER A C 1
ATOM 3184 O O . SER A 1 420 ? 30.714 4.458 -47.349 1.00 52.50 420 SER A O 1
ATOM 3186 N N . ALA A 1 421 ? 31.634 4.613 -45.314 1.00 45.19 421 ALA A N 1
ATOM 3187 C CA . ALA A 1 421 ? 32.773 3.726 -45.524 1.00 45.19 421 ALA A CA 1
ATOM 3188 C C . ALA A 1 421 ? 32.837 2.518 -44.559 1.00 45.19 421 ALA A C 1
ATOM 3190 O O . ALA A 1 421 ? 33.773 1.731 -44.674 1.00 45.19 421 ALA A O 1
ATOM 3191 N N . ILE A 1 422 ? 31.899 2.362 -43.609 1.00 56.72 422 ILE A N 1
ATOM 3192 C CA . ILE A 1 422 ? 31.932 1.274 -42.610 1.00 56.72 422 ILE A CA 1
ATOM 3193 C C . ILE A 1 422 ? 30.807 0.278 -42.899 1.00 56.72 422 ILE A C 1
ATOM 3195 O O . ILE A 1 422 ? 29.630 0.614 -42.785 1.00 56.72 422 ILE A O 1
ATOM 3199 N N . SER A 1 423 ? 31.167 -0.956 -43.255 1.00 66.00 423 SER A N 1
ATOM 3200 C CA . SER A 1 423 ? 30.194 -2.032 -43.485 1.00 66.00 423 SER A CA 1
ATOM 3201 C C . SER A 1 423 ? 29.551 -2.487 -42.166 1.00 66.00 423 SER A C 1
ATOM 3203 O O . SER A 1 423 ? 30.153 -2.401 -41.091 1.00 66.00 423 SER A O 1
ATOM 3205 N N . LEU A 1 424 ? 28.315 -2.991 -42.221 1.00 68.38 424 LEU A N 1
ATOM 3206 C CA . LEU A 1 424 ? 27.570 -3.466 -41.045 1.00 68.38 424 LEU A CA 1
ATOM 3207 C C . LEU A 1 424 ? 28.363 -4.498 -40.196 1.00 68.38 424 LEU A C 1
ATOM 3209 O O . LEU A 1 424 ? 28.343 -4.389 -38.968 1.00 68.38 424 LEU A O 1
ATOM 3213 N N . PRO A 1 425 ? 29.168 -5.408 -40.789 1.00 67.06 425 PRO A N 1
ATOM 3214 C CA . PRO A 1 425 ? 30.094 -6.282 -40.056 1.00 67.06 425 PRO A CA 1
ATOM 3215 C C . PRO A 1 425 ? 31.196 -5.549 -39.272 1.00 67.06 425 PRO A C 1
ATOM 3217 O O . PRO A 1 425 ? 31.535 -5.948 -38.158 1.00 67.06 425 PRO A O 1
ATOM 3220 N N . GLN A 1 426 ? 31.740 -4.450 -39.801 1.00 68.81 426 GLN A N 1
ATOM 3221 C CA . GLN A 1 426 ? 32.743 -3.640 -39.098 1.00 68.81 426 GLN A CA 1
ATOM 3222 C C . GLN A 1 426 ? 32.135 -2.892 -37.905 1.00 68.81 426 GLN A C 1
ATOM 3224 O O . GLN A 1 426 ? 32.776 -2.786 -36.858 1.00 68.81 426 GLN A O 1
ATOM 3229 N N . LEU A 1 427 ? 30.881 -2.446 -38.025 1.00 72.69 427 LEU A N 1
ATOM 3230 C CA . LEU A 1 427 ? 30.128 -1.840 -36.923 1.00 72.69 427 LEU A CA 1
ATOM 3231 C C . LEU A 1 427 ? 29.872 -2.858 -35.800 1.00 72.69 427 LEU A C 1
ATOM 3233 O O . LEU A 1 427 ? 30.071 -2.545 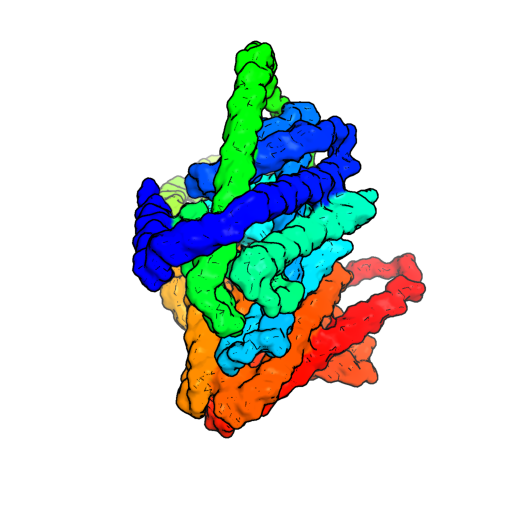-34.626 1.00 72.69 427 LEU A O 1
ATOM 3237 N N . LEU A 1 428 ? 29.510 -4.097 -36.151 1.00 71.81 428 LEU A N 1
ATOM 3238 C CA . LEU A 1 428 ? 29.385 -5.200 -35.191 1.00 71.81 428 LEU A CA 1
ATOM 3239 C C . LEU A 1 428 ? 30.723 -5.519 -34.507 1.00 71.81 428 LEU A C 1
ATOM 3241 O O . LEU A 1 428 ? 30.754 -5.749 -33.297 1.00 71.81 428 LEU A O 1
ATOM 3245 N N . ARG A 1 429 ? 31.837 -5.468 -35.250 1.00 70.81 429 ARG A N 1
ATOM 3246 C CA . ARG A 1 429 ? 33.187 -5.656 -34.701 1.00 70.81 429 ARG A CA 1
ATOM 3247 C C . ARG A 1 429 ? 33.526 -4.588 -33.666 1.00 70.81 429 ARG A C 1
ATOM 3249 O O . ARG A 1 429 ? 33.967 -4.923 -32.571 1.00 70.81 429 ARG A O 1
ATOM 3256 N N . GLN A 1 430 ? 33.280 -3.319 -33.983 1.00 69.81 430 GLN A N 1
ATOM 3257 C CA . GLN A 1 430 ? 33.515 -2.206 -33.065 1.00 69.81 430 GLN A CA 1
ATOM 3258 C C . GLN A 1 430 ? 32.632 -2.308 -31.810 1.00 69.81 430 GLN A C 1
ATOM 3260 O O . GLN A 1 430 ? 33.119 -2.141 -30.693 1.00 69.81 430 GLN A O 1
ATOM 3265 N N . ALA A 1 431 ? 31.362 -2.687 -31.980 1.00 67.56 431 ALA A N 1
ATOM 3266 C CA . ALA A 1 431 ? 30.427 -2.892 -30.879 1.00 67.56 431 ALA A CA 1
ATOM 3267 C C . ALA A 1 431 ? 30.900 -3.952 -29.869 1.00 67.56 431 ALA A C 1
ATOM 3269 O O . ALA A 1 431 ? 30.701 -3.770 -28.671 1.00 67.56 431 ALA A O 1
ATOM 3270 N N . VAL A 1 432 ? 31.545 -5.034 -30.322 1.00 66.81 432 VAL A N 1
ATOM 3271 C CA . VAL A 1 432 ? 32.099 -6.078 -29.438 1.00 66.81 432 VAL A CA 1
ATOM 3272 C C . VAL A 1 432 ? 33.281 -5.571 -28.602 1.00 66.81 432 VAL A C 1
ATOM 3274 O O . VAL A 1 432 ? 33.440 -6.000 -27.460 1.00 66.81 432 VAL A O 1
ATOM 3277 N N . TYR A 1 433 ? 34.104 -4.669 -29.142 1.00 65.56 433 TYR A N 1
ATOM 3278 C CA . TYR A 1 433 ? 35.253 -4.109 -28.420 1.00 65.56 433 TYR A CA 1
ATOM 3279 C C . TYR A 1 433 ? 34.849 -3.014 -27.424 1.00 65.56 433 TYR A C 1
ATOM 3281 O O . TYR A 1 433 ? 35.361 -2.990 -26.303 1.00 65.56 433 TYR A O 1
ATOM 3289 N N . ASP A 1 434 ? 33.922 -2.137 -27.813 1.00 64.25 434 ASP A N 1
ATOM 3290 C CA . ASP A 1 434 ? 33.525 -0.978 -27.005 1.00 64.25 434 ASP A CA 1
ATOM 3291 C C . ASP A 1 434 ? 32.519 -1.347 -25.901 1.00 64.25 434 ASP A C 1
ATOM 3293 O O . ASP A 1 434 ? 32.512 -0.755 -24.815 1.00 64.25 434 ASP A O 1
ATOM 3297 N N . LEU A 1 435 ? 31.682 -2.365 -26.130 1.00 61.03 435 LEU A N 1
ATOM 3298 C CA . LEU A 1 435 ? 30.650 -2.782 -25.189 1.00 61.03 435 LEU A CA 1
ATOM 3299 C C . LEU A 1 435 ? 31.108 -4.035 -24.443 1.00 61.03 435 LEU A C 1
ATOM 3301 O O . LEU A 1 435 ? 31.241 -5.109 -25.018 1.00 61.03 435 LEU A O 1
ATOM 3305 N N . ARG A 1 436 ? 31.255 -3.938 -23.114 1.00 59.53 436 ARG A N 1
ATOM 3306 C CA . ARG A 1 436 ? 31.450 -5.090 -22.204 1.00 59.53 436 ARG A CA 1
ATOM 3307 C C . ARG A 1 436 ? 30.183 -5.963 -22.101 1.00 59.53 436 ARG A C 1
ATOM 3309 O O . ARG A 1 436 ? 29.737 -6.274 -20.997 1.00 59.53 436 ARG A O 1
ATOM 3316 N N . ALA A 1 437 ? 29.527 -6.255 -23.220 1.00 64.75 437 ALA A N 1
ATOM 3317 C CA . ALA A 1 437 ? 28.297 -7.027 -23.314 1.00 64.75 437 ALA A CA 1
ATOM 3318 C C . ALA A 1 437 ? 28.615 -8.512 -23.511 1.00 64.75 437 ALA A C 1
ATOM 3320 O O . ALA A 1 437 ? 29.522 -8.869 -24.253 1.00 64.75 437 ALA A O 1
ATOM 3321 N N . HIS A 1 438 ? 27.847 -9.387 -22.863 1.00 70.25 438 HIS A N 1
ATOM 3322 C CA . HIS A 1 438 ? 27.975 -10.834 -23.053 1.00 70.25 438 HIS A CA 1
ATOM 3323 C C . HIS A 1 438 ? 27.246 -11.333 -24.308 1.00 70.25 438 HIS A C 1
ATOM 3325 O O . HIS A 1 438 ? 27.567 -12.409 -24.810 1.00 70.25 438 HIS A O 1
ATOM 3331 N N . LYS A 1 439 ? 26.240 -10.585 -24.785 1.00 82.38 439 LYS A N 1
ATOM 3332 C CA . LYS A 1 439 ? 25.400 -10.926 -25.944 1.00 82.38 439 LYS A CA 1
ATOM 3333 C C . LYS A 1 439 ? 24.954 -9.671 -26.681 1.00 82.38 439 LYS A C 1
ATOM 3335 O O . LYS A 1 439 ? 24.744 -8.622 -26.056 1.00 82.38 439 LYS A O 1
ATOM 3340 N N . LEU A 1 440 ? 24.759 -9.825 -27.986 1.00 87.06 440 LEU A N 1
ATOM 3341 C CA . LEU A 1 440 ? 24.312 -8.782 -28.895 1.00 87.06 440 LEU A CA 1
ATOM 3342 C C . LEU A 1 440 ? 22.932 -9.127 -29.456 1.00 87.06 440 LEU A C 1
ATOM 3344 O O . LEU A 1 440 ? 22.727 -10.221 -29.967 1.00 87.06 440 LEU A O 1
ATOM 3348 N N . LEU A 1 441 ? 21.988 -8.200 -29.369 1.00 89.75 441 LEU A N 1
ATOM 3349 C CA . LEU A 1 441 ? 20.635 -8.359 -29.893 1.00 89.75 441 LEU A CA 1
ATOM 3350 C C . LEU A 1 441 ? 20.435 -7.408 -31.074 1.00 89.75 441 LEU A C 1
ATOM 3352 O O . LEU A 1 441 ? 20.495 -6.199 -30.891 1.00 89.75 441 LEU A O 1
ATOM 3356 N N . LEU A 1 442 ? 20.189 -7.936 -32.267 1.00 90.69 442 LEU A N 1
ATOM 3357 C CA . LEU A 1 442 ? 19.915 -7.179 -33.486 1.00 90.69 442 LEU A CA 1
ATOM 3358 C C . LEU A 1 442 ? 18.405 -7.100 -33.712 1.00 90.69 442 LEU A C 1
ATOM 3360 O O . LEU A 1 442 ? 17.724 -8.128 -33.684 1.00 90.69 442 LEU A O 1
ATOM 3364 N N . VAL A 1 443 ? 17.887 -5.892 -33.931 1.00 92.94 443 VAL A N 1
ATOM 3365 C CA . VAL A 1 443 ? 16.458 -5.631 -34.124 1.00 92.94 443 VAL A CA 1
ATOM 3366 C C . VAL A 1 443 ? 16.221 -4.675 -35.289 1.00 92.94 443 VAL A C 1
ATOM 3368 O O . VAL A 1 443 ? 16.832 -3.612 -35.363 1.00 92.94 443 VAL A O 1
ATOM 3371 N N . ASP A 1 444 ? 15.282 -5.015 -36.162 1.00 90.38 444 ASP A N 1
ATOM 3372 C CA . ASP A 1 444 ? 14.753 -4.108 -37.181 1.00 90.38 444 ASP A CA 1
ATOM 3373 C C . ASP A 1 444 ? 13.784 -3.094 -36.541 1.00 90.38 444 ASP A C 1
ATOM 3375 O O . ASP A 1 444 ? 12.796 -3.473 -35.901 1.00 90.38 444 ASP A O 1
ATOM 3379 N N . GLY A 1 445 ? 14.089 -1.804 -36.687 1.00 87.44 445 GLY A N 1
ATOM 3380 C CA . GLY A 1 445 ? 13.336 -0.677 -36.141 1.00 87.44 445 GLY A CA 1
ATOM 3381 C C . GLY A 1 445 ? 12.078 -0.290 -36.923 1.00 87.44 445 GLY A C 1
ATOM 3382 O O . GLY A 1 445 ? 11.350 0.588 -36.458 1.00 87.44 445 GLY A O 1
ATOM 3383 N N . GLU A 1 446 ? 11.802 -0.924 -38.066 1.00 87.88 446 GLU A N 1
ATOM 3384 C CA . GLU A 1 446 ? 10.627 -0.664 -38.919 1.00 87.88 446 GLU A CA 1
ATOM 3385 C C . GLU A 1 446 ? 9.430 -1.578 -38.607 1.00 87.88 446 GLU A C 1
ATOM 3387 O O . GLU A 1 446 ? 8.327 -1.396 -39.131 1.00 87.88 446 GLU A O 1
ATOM 3392 N N . ASN A 1 447 ? 9.618 -2.546 -37.710 1.00 91.06 447 ASN A N 1
ATOM 3393 C CA . ASN A 1 447 ? 8.605 -3.532 -37.353 1.00 91.06 447 ASN A CA 1
ATOM 3394 C C . ASN A 1 447 ? 8.017 -3.258 -35.961 1.00 91.06 447 ASN A C 1
ATOM 3396 O O . ASN A 1 447 ? 8.704 -2.870 -35.013 1.00 91.06 447 ASN A O 1
ATOM 3400 N N . THR A 1 448 ? 6.722 -3.528 -35.808 1.00 91.69 448 THR A N 1
ATOM 3401 C CA . THR A 1 448 ? 6.059 -3.609 -34.504 1.00 91.69 448 THR A CA 1
ATOM 3402 C C . THR A 1 448 ? 6.029 -5.058 -34.037 1.00 91.69 448 THR A C 1
ATOM 3404 O O . THR A 1 448 ? 5.471 -5.918 -34.713 1.00 91.69 448 THR A O 1
ATOM 3407 N N . TYR A 1 449 ? 6.566 -5.320 -32.846 1.00 93.56 449 TYR A N 1
ATOM 3408 C CA . TYR A 1 449 ? 6.663 -6.664 -32.276 1.00 93.56 449 TYR A CA 1
ATOM 3409 C C . TYR A 1 449 ? 5.814 -6.834 -31.022 1.00 93.56 449 TYR A C 1
ATOM 3411 O O . TYR A 1 449 ? 5.670 -5.917 -30.204 1.00 93.56 449 TYR A O 1
ATOM 3419 N N . ASN A 1 450 ? 5.332 -8.055 -30.811 1.00 91.81 450 ASN A N 1
ATOM 3420 C CA . ASN A 1 450 ? 4.799 -8.472 -29.530 1.00 91.81 450 ASN A CA 1
ATOM 3421 C C . ASN A 1 450 ? 5.934 -8.461 -28.480 1.00 91.81 450 ASN A C 1
ATOM 3423 O O . ASN A 1 450 ? 6.981 -9.073 -28.707 1.00 91.81 450 ASN A O 1
ATOM 3427 N N . PRO A 1 451 ? 5.745 -7.835 -27.301 1.00 86.94 451 PRO A N 1
ATOM 3428 C CA . PRO A 1 451 ? 6.789 -7.735 -26.277 1.00 86.94 451 PRO A CA 1
ATOM 3429 C C . PRO A 1 451 ? 7.382 -9.072 -25.797 1.00 86.94 451 PRO A C 1
ATOM 3431 O O . PRO A 1 451 ? 8.475 -9.082 -25.229 1.00 86.94 451 PRO A O 1
ATOM 3434 N N . LEU A 1 452 ? 6.675 -10.193 -25.986 1.00 85.75 452 LEU A N 1
ATOM 3435 C CA . LEU A 1 452 ? 7.183 -11.527 -25.659 1.00 85.75 452 LEU A CA 1
ATOM 3436 C C . LEU A 1 452 ? 8.388 -11.930 -26.521 1.00 85.75 452 LEU A C 1
ATOM 3438 O O . LEU A 1 452 ? 9.250 -12.648 -26.018 1.00 85.75 452 LEU A O 1
ATOM 3442 N N . LEU A 1 453 ? 8.490 -11.434 -27.759 1.00 92.12 453 LEU A N 1
ATOM 3443 C CA . LEU A 1 453 ? 9.600 -11.746 -28.665 1.00 92.12 453 LEU A CA 1
ATOM 3444 C C . LEU A 1 453 ? 10.916 -11.146 -28.167 1.00 92.12 453 LEU A C 1
ATOM 3446 O O . LEU A 1 453 ? 11.907 -11.860 -28.053 1.00 92.12 453 LEU A O 1
ATOM 3450 N N . PHE A 1 454 ? 10.908 -9.876 -27.744 1.00 91.06 454 PHE A N 1
ATOM 3451 C CA . PHE A 1 454 ? 12.087 -9.253 -27.128 1.00 91.06 454 PHE A CA 1
ATOM 3452 C C . PHE A 1 454 ? 12.517 -9.976 -25.857 1.00 91.06 454 PHE A C 1
ATOM 3454 O O . PHE A 1 454 ? 13.703 -10.181 -25.622 1.00 91.06 454 PHE A O 1
ATOM 3461 N N . ARG A 1 455 ? 11.550 -10.391 -25.033 1.00 86.31 455 ARG A N 1
ATOM 3462 C CA . ARG A 1 455 ? 11.844 -11.147 -23.817 1.00 86.31 455 ARG A CA 1
ATOM 3463 C C . ARG A 1 455 ? 12.489 -12.494 -24.138 1.00 86.31 455 ARG A C 1
ATOM 3465 O O . ARG A 1 455 ? 13.484 -12.835 -23.510 1.00 86.31 455 ARG A O 1
ATOM 3472 N N . ARG A 1 456 ? 11.944 -13.239 -25.105 1.00 87.62 456 ARG A N 1
ATOM 3473 C CA . ARG A 1 456 ? 12.501 -14.523 -25.549 1.00 87.62 456 ARG A CA 1
ATOM 3474 C C . ARG A 1 456 ? 13.923 -14.356 -26.084 1.00 87.62 456 ARG A C 1
ATOM 3476 O O . ARG A 1 456 ? 14.794 -15.129 -25.694 1.00 87.62 456 ARG A O 1
ATOM 3483 N N . ALA A 1 457 ? 14.151 -13.320 -26.889 1.00 88.12 457 ALA A N 1
ATOM 3484 C CA . ALA A 1 457 ? 15.455 -13.001 -27.456 1.00 88.12 457 ALA A CA 1
ATOM 3485 C C . ALA A 1 457 ? 16.494 -12.628 -26.378 1.00 88.12 457 ALA A C 1
ATOM 3487 O O . ALA A 1 457 ? 17.624 -13.110 -26.434 1.00 88.12 457 ALA A O 1
ATOM 3488 N N . CYS A 1 458 ? 16.112 -11.850 -25.356 1.00 84.81 458 CYS A N 1
ATOM 3489 C CA . CYS A 1 458 ? 16.988 -11.516 -24.223 1.00 84.81 458 CYS A CA 1
ATOM 3490 C C . CYS A 1 458 ? 17.228 -12.691 -23.254 1.00 84.81 458 CYS A C 1
ATOM 3492 O O . CYS A 1 458 ? 18.293 -12.774 -22.649 1.00 84.81 458 CYS A O 1
ATOM 3494 N N . GLU A 1 459 ? 16.248 -13.583 -23.059 1.00 83.12 459 GLU A N 1
ATOM 3495 C CA . GLU A 1 459 ? 16.355 -14.741 -22.150 1.00 83.12 459 GLU A CA 1
ATOM 3496 C C . GLU A 1 459 ? 17.120 -15.930 -22.767 1.00 83.12 459 GLU A C 1
ATOM 3498 O O . GLU A 1 459 ? 17.375 -16.919 -22.073 1.00 83.12 459 GLU A O 1
ATOM 3503 N N . TRP A 1 460 ? 17.479 -15.868 -24.054 1.00 85.38 460 TRP A N 1
ATOM 3504 C CA . TRP A 1 460 ? 18.251 -16.918 -24.716 1.00 85.38 460 TRP A CA 1
ATOM 3505 C C . TRP A 1 460 ? 19.637 -17.074 -24.072 1.00 85.38 460 TRP A C 1
ATOM 3507 O O . TRP A 1 460 ? 20.367 -16.101 -23.882 1.00 85.38 460 TRP A O 1
ATOM 3517 N N . ASN A 1 461 ? 19.996 -18.310 -23.710 1.00 72.38 461 ASN A N 1
ATOM 3518 C CA . ASN A 1 461 ? 21.156 -18.648 -22.875 1.00 72.38 461 ASN A CA 1
ATOM 3519 C C . ASN A 1 461 ? 22.184 -19.555 -23.562 1.00 72.38 461 ASN A C 1
ATOM 3521 O O . ASN A 1 461 ? 22.888 -20.277 -22.868 1.00 72.38 461 ASN A O 1
ATOM 3525 N N . GLY A 1 462 ? 22.278 -19.528 -24.893 1.00 70.00 462 GLY A N 1
ATOM 3526 C CA . GLY A 1 462 ? 23.367 -20.224 -25.576 1.00 70.00 462 GLY A CA 1
ATOM 3527 C C . GLY A 1 462 ? 24.715 -19.569 -25.271 1.00 70.00 462 GLY A C 1
ATOM 3528 O O . GLY A 1 462 ? 24.820 -18.338 -25.260 1.00 70.00 462 GLY A O 1
ATOM 3529 N N . ASP A 1 463 ? 25.711 -20.406 -24.979 1.00 62.97 463 ASP A N 1
ATOM 3530 C CA . ASP A 1 463 ? 27.092 -19.985 -24.725 1.00 62.97 463 ASP A CA 1
ATOM 3531 C C . ASP A 1 463 ? 27.852 -19.755 -26.047 1.00 62.97 463 ASP A C 1
ATOM 3533 O O . ASP A 1 463 ? 28.627 -18.806 -26.145 1.00 62.97 463 ASP A O 1
ATOM 3537 N N . ASP A 1 464 ? 27.535 -20.538 -27.088 1.00 69.56 464 ASP A N 1
ATOM 3538 C CA . ASP A 1 464 ? 28.063 -20.410 -28.451 1.00 69.56 464 ASP A CA 1
ATOM 3539 C C . ASP A 1 464 ? 26.926 -20.411 -29.488 1.00 69.56 464 ASP A C 1
ATOM 3541 O O . ASP A 1 464 ? 25.978 -21.191 -29.383 1.00 69.56 464 ASP A O 1
ATOM 3545 N N . GLY A 1 465 ? 27.019 -19.523 -30.485 1.00 79.94 465 GLY A N 1
ATOM 3546 C CA . GLY A 1 465 ? 26.045 -19.382 -31.575 1.00 79.94 465 GLY A CA 1
ATOM 3547 C C . GLY A 1 465 ? 25.064 -18.221 -31.384 1.00 79.94 465 GLY A C 1
ATOM 3548 O O . GLY A 1 465 ? 25.385 -17.190 -30.787 1.00 79.94 465 GLY A O 1
ATOM 3549 N N . GLY A 1 466 ? 23.849 -18.373 -31.901 1.00 86.44 466 GLY A N 1
ATOM 3550 C CA . GLY A 1 466 ? 22.811 -17.350 -31.798 1.00 86.44 466 GLY A CA 1
ATOM 3551 C C . GLY A 1 466 ? 21.409 -17.880 -32.083 1.00 86.44 466 GLY A C 1
ATOM 3552 O O . GLY A 1 466 ? 21.243 -19.012 -32.524 1.00 86.44 466 GLY A O 1
ATOM 3553 N N . LEU A 1 467 ? 20.408 -17.044 -31.825 1.00 90.12 467 LEU A N 1
ATOM 3554 C CA . LEU A 1 467 ? 18.988 -17.294 -32.051 1.00 90.12 467 LEU A CA 1
ATOM 3555 C C . LEU A 1 467 ? 18.472 -16.346 -33.133 1.00 90.12 467 LEU A C 1
ATOM 3557 O O . LEU A 1 467 ? 18.598 -15.132 -32.981 1.00 90.12 467 LEU A O 1
ATOM 3561 N N . LEU A 1 468 ? 17.833 -16.879 -34.170 1.00 91.19 468 LEU A N 1
ATOM 3562 C CA . LEU A 1 468 ? 17.113 -16.114 -35.185 1.00 91.19 468 LEU A CA 1
ATOM 3563 C C . LEU A 1 468 ? 15.622 -16.433 -35.108 1.00 91.19 468 LEU A C 1
ATOM 3565 O O . LEU A 1 468 ? 15.233 -17.599 -35.129 1.00 91.19 468 LEU A O 1
ATOM 3569 N N . LEU A 1 469 ? 14.785 -15.400 -35.032 1.00 92.62 469 LEU A N 1
ATOM 3570 C CA . LEU A 1 469 ? 13.336 -15.575 -35.070 1.00 92.62 469 LEU A CA 1
ATOM 3571 C C . LEU A 1 469 ? 12.840 -15.523 -36.520 1.00 92.62 469 LEU A C 1
ATOM 3573 O O . LEU A 1 469 ? 13.144 -14.570 -37.246 1.00 92.62 469 LEU A O 1
ATOM 3577 N N . THR A 1 470 ? 12.066 -16.530 -36.930 1.00 92.25 470 THR A N 1
ATOM 3578 C CA . THR A 1 470 ? 11.556 -16.664 -38.303 1.00 92.25 470 THR A CA 1
ATOM 3579 C C . THR A 1 470 ? 10.041 -16.835 -38.364 1.00 92.25 470 THR A C 1
ATOM 3581 O O . THR A 1 470 ? 9.412 -17.293 -37.415 1.00 92.25 470 THR A O 1
ATOM 3584 N N . THR A 1 471 ? 9.435 -16.473 -39.493 1.00 92.19 471 THR A N 1
ATOM 3585 C CA . THR A 1 471 ? 8.040 -16.790 -39.827 1.00 92.19 471 THR A CA 1
ATOM 3586 C C . THR A 1 471 ? 7.995 -17.291 -41.264 1.00 92.19 471 THR A C 1
ATOM 3588 O O . THR A 1 471 ? 8.474 -16.613 -42.166 1.00 92.19 471 THR A O 1
ATOM 3591 N N . ALA A 1 472 ? 7.419 -18.472 -41.479 1.00 88.12 472 ALA A N 1
ATOM 3592 C CA . ALA A 1 472 ? 7.480 -19.214 -42.736 1.00 88.12 472 ALA A CA 1
ATOM 3593 C C . ALA A 1 472 ? 8.922 -19.388 -43.255 1.00 88.12 472 ALA A C 1
ATOM 3595 O O . ALA A 1 472 ? 9.171 -19.359 -44.457 1.00 88.12 472 ALA A O 1
ATOM 3596 N N . GLY A 1 473 ? 9.885 -19.537 -42.339 1.00 81.81 473 GLY A N 1
ATOM 3597 C CA . GLY A 1 473 ? 11.307 -19.611 -42.670 1.00 81.81 473 GLY A CA 1
ATOM 3598 C C . GLY A 1 473 ? 11.978 -18.275 -43.015 1.00 81.81 473 GLY A C 1
ATOM 3599 O O . GLY A 1 473 ? 13.199 -18.264 -43.148 1.00 81.81 473 GLY A O 1
ATOM 3600 N N . GLU A 1 474 ? 11.265 -17.154 -43.102 1.00 88.69 474 GLU A N 1
ATOM 3601 C CA . GLU A 1 474 ? 11.862 -15.834 -43.353 1.00 88.69 474 GLU A CA 1
ATOM 3602 C C . GLU A 1 474 ? 12.229 -15.110 -42.043 1.00 88.69 474 GLU A C 1
ATOM 3604 O O . GLU A 1 474 ? 11.464 -15.197 -41.076 1.00 88.69 474 GLU A O 1
ATOM 3609 N N . PRO A 1 475 ? 13.369 -14.391 -41.961 1.00 90.25 475 PRO A N 1
ATOM 3610 C CA . PRO A 1 475 ? 13.740 -13.609 -40.780 1.00 90.25 475 PRO A CA 1
ATOM 3611 C C . PRO A 1 475 ? 12.736 -12.492 -40.476 1.00 90.25 475 PRO A C 1
ATOM 3613 O O . PRO A 1 475 ? 12.409 -11.687 -41.345 1.00 90.25 475 PRO A O 1
ATOM 3616 N N . ILE A 1 476 ? 12.306 -12.379 -39.216 1.00 91.38 476 ILE A N 1
ATOM 3617 C CA . ILE A 1 476 ? 11.347 -11.335 -38.797 1.00 91.38 476 ILE A CA 1
ATOM 3618 C C . ILE A 1 476 ? 12.021 -10.033 -38.345 1.00 91.38 476 ILE A C 1
ATOM 3620 O O . ILE A 1 476 ? 11.345 -9.125 -37.867 1.00 91.38 476 ILE A O 1
ATOM 3624 N N . GLY A 1 477 ? 13.353 -9.952 -38.415 1.00 89.38 477 GLY A N 1
ATOM 3625 C CA . GLY A 1 477 ? 14.110 -8.790 -37.957 1.00 89.38 477 GLY A CA 1
ATOM 3626 C C . GLY A 1 477 ? 14.588 -8.850 -36.503 1.00 89.38 477 GLY A C 1
ATOM 3627 O O . GLY A 1 477 ? 15.051 -7.831 -36.012 1.00 89.38 477 GLY A O 1
ATOM 3628 N N . ILE A 1 478 ? 14.539 -9.999 -35.808 1.00 92.56 478 ILE A N 1
ATOM 3629 C CA . ILE A 1 478 ? 15.113 -10.174 -34.453 1.00 92.56 478 ILE A CA 1
ATOM 3630 C C . ILE A 1 478 ? 16.134 -11.318 -34.445 1.00 92.56 478 ILE A C 1
ATOM 3632 O O . ILE A 1 478 ? 15.778 -12.460 -34.741 1.00 92.56 478 ILE A O 1
ATOM 3636 N N . ALA A 1 479 ? 17.369 -11.025 -34.026 1.00 91.12 479 ALA A N 1
ATOM 3637 C CA . ALA A 1 479 ? 18.426 -12.021 -33.847 1.00 91.12 479 ALA A CA 1
ATOM 3638 C C . ALA A 1 479 ? 19.267 -11.758 -32.587 1.00 91.12 479 ALA A C 1
ATOM 3640 O O . ALA A 1 479 ? 19.712 -10.635 -32.371 1.00 91.12 479 ALA A O 1
ATOM 3641 N N . THR A 1 480 ? 19.537 -12.779 -31.775 1.00 90.00 480 THR A N 1
ATOM 3642 C CA . THR A 1 480 ? 20.467 -12.710 -30.632 1.00 90.00 480 THR A CA 1
ATOM 3643 C C . THR A 1 480 ? 21.740 -13.470 -30.972 1.00 90.00 480 THR A C 1
ATOM 3645 O O . THR A 1 480 ? 21.662 -14.629 -31.351 1.00 90.00 480 THR A O 1
ATOM 3648 N N . LEU A 1 481 ? 22.910 -12.866 -30.791 1.00 87.94 481 LEU A N 1
ATOM 3649 C CA . LEU A 1 481 ? 24.211 -13.459 -31.100 1.00 87.94 481 LEU A CA 1
ATOM 3650 C C . LEU A 1 481 ? 25.104 -13.468 -29.850 1.00 87.94 481 LEU A C 1
ATOM 3652 O O . LEU A 1 481 ? 25.152 -12.485 -29.099 1.00 87.94 481 LEU A O 1
ATOM 3656 N N . SER A 1 482 ? 25.827 -14.567 -29.619 1.00 86.44 482 SER A N 1
ATOM 3657 C CA . SER A 1 482 ? 26.932 -14.601 -28.655 1.00 86.44 482 SER A CA 1
ATOM 3658 C C . SER A 1 482 ? 28.104 -13.752 -29.161 1.00 86.44 482 SER A C 1
ATOM 3660 O O . SER A 1 482 ? 28.259 -13.538 -30.361 1.00 86.44 482 SER A O 1
ATOM 3662 N N . VAL A 1 483 ? 28.978 -13.294 -28.262 1.00 79.19 483 VAL A N 1
ATOM 3663 C CA . VAL A 1 483 ? 30.193 -12.552 -28.656 1.00 79.19 483 VAL A CA 1
ATOM 3664 C C . VAL A 1 483 ? 31.079 -13.368 -29.607 1.00 79.19 483 VAL A C 1
ATOM 3666 O O . VAL A 1 483 ? 31.653 -12.804 -30.537 1.00 79.19 483 VAL A O 1
ATOM 3669 N N . THR A 1 484 ? 31.158 -14.689 -29.408 1.00 78.81 484 THR A N 1
ATOM 3670 C CA . THR A 1 484 ? 31.887 -15.604 -30.298 1.00 78.81 484 THR A CA 1
ATOM 3671 C C . THR A 1 484 ? 31.291 -15.586 -31.705 1.00 78.81 484 THR A C 1
ATOM 3673 O O . THR A 1 484 ? 32.012 -15.321 -32.663 1.00 78.81 484 THR A O 1
ATOM 3676 N N . CYS A 1 485 ? 29.967 -15.712 -31.815 1.00 80.50 485 CYS A N 1
ATOM 3677 C CA . CYS A 1 485 ? 29.255 -15.672 -33.088 1.00 80.50 485 CYS A CA 1
ATOM 3678 C C . CYS A 1 485 ? 29.366 -14.310 -33.790 1.00 80.50 485 CYS A C 1
ATOM 3680 O O . CYS A 1 485 ? 29.543 -14.266 -35.003 1.00 80.50 485 CYS A O 1
ATOM 3682 N N . VAL A 1 486 ? 29.325 -13.194 -33.050 1.00 79.19 486 VAL A N 1
ATOM 3683 C CA . VAL A 1 486 ? 29.505 -11.855 -33.642 1.00 79.19 486 VAL A CA 1
ATOM 3684 C C . VAL A 1 486 ? 30.911 -11.680 -34.212 1.00 79.19 486 VAL A C 1
ATOM 3686 O O . VAL A 1 486 ? 31.053 -11.097 -35.282 1.00 79.19 486 VAL A O 1
ATOM 3689 N N . ARG A 1 487 ? 31.949 -12.182 -33.529 1.00 77.44 487 ARG A N 1
ATOM 3690 C CA . ARG A 1 487 ? 33.328 -12.122 -34.034 1.00 77.44 487 ARG A CA 1
ATOM 3691 C C . ARG A 1 487 ? 33.483 -12.943 -35.311 1.00 77.44 487 ARG A C 1
ATOM 3693 O O . ARG A 1 487 ? 34.001 -12.425 -36.294 1.00 77.44 487 ARG A O 1
ATOM 3700 N N . ASP A 1 488 ? 32.980 -14.174 -35.306 1.00 77.06 488 ASP A N 1
ATOM 3701 C CA . ASP A 1 488 ? 33.054 -15.061 -36.468 1.00 77.06 488 ASP A CA 1
ATOM 3702 C C . ASP A 1 488 ? 32.269 -14.474 -37.653 1.00 77.06 488 ASP A C 1
ATOM 3704 O O . ASP A 1 488 ? 32.751 -14.467 -38.785 1.00 77.06 488 ASP A O 1
ATOM 3708 N N . ALA A 1 489 ? 31.098 -13.886 -37.382 1.00 76.94 489 ALA A N 1
ATOM 3709 C CA . ALA A 1 489 ? 30.317 -13.156 -38.372 1.00 76.94 489 ALA A CA 1
ATOM 3710 C C . ALA A 1 489 ? 31.063 -11.925 -38.906 1.00 76.94 489 ALA A C 1
ATOM 3712 O O . ALA A 1 489 ? 31.081 -11.706 -40.110 1.00 76.94 489 ALA A O 1
ATOM 3713 N N . ALA A 1 490 ? 31.710 -11.135 -38.048 1.00 75.44 490 ALA A N 1
ATOM 3714 C CA . ALA A 1 490 ? 32.469 -9.961 -38.473 1.00 75.44 490 ALA A CA 1
ATOM 3715 C C . ALA A 1 490 ? 33.677 -10.314 -39.360 1.00 75.44 490 ALA A C 1
ATOM 3717 O O . ALA A 1 490 ? 34.040 -9.518 -40.224 1.00 75.44 490 ALA A O 1
ATOM 3718 N N . ASP A 1 491 ? 34.283 -11.487 -39.157 1.00 74.94 491 ASP A N 1
ATOM 3719 C CA . ASP A 1 491 ? 35.445 -11.945 -39.924 1.00 74.94 491 ASP A CA 1
ATOM 3720 C C . ASP A 1 491 ? 35.058 -12.621 -41.257 1.00 74.94 491 ASP A C 1
ATOM 3722 O O . ASP A 1 491 ? 35.836 -12.577 -42.210 1.00 74.94 491 ASP A O 1
ATOM 3726 N N . GLN A 1 492 ? 33.874 -13.241 -41.340 1.00 75.75 492 GLN A N 1
ATOM 3727 C CA . GLN A 1 492 ? 33.441 -14.045 -42.497 1.00 75.75 492 GLN A CA 1
ATOM 3728 C C . GLN A 1 492 ? 32.349 -13.387 -43.355 1.00 75.75 492 GLN A C 1
ATOM 3730 O O . GLN A 1 492 ? 32.097 -13.839 -44.475 1.00 75.75 492 GLN A O 1
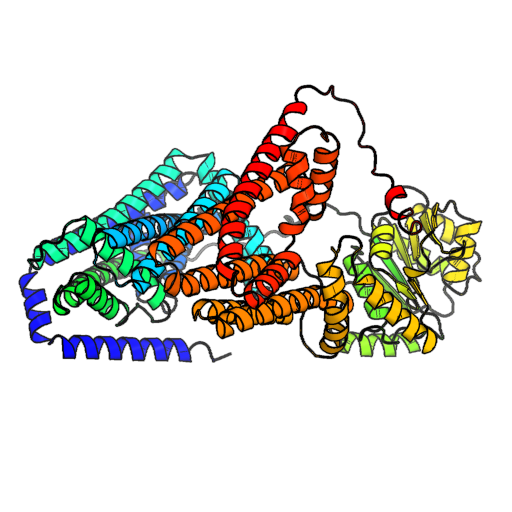ATOM 3735 N N . CYS A 1 493 ? 31.672 -12.353 -42.850 1.00 72.31 493 CYS A N 1
ATOM 3736 C CA . CYS A 1 493 ? 30.568 -11.720 -43.563 1.00 72.31 493 CYS A CA 1
ATOM 3737 C C . CYS A 1 493 ? 31.071 -10.914 -44.774 1.00 72.31 493 CYS A C 1
ATOM 3739 O O . CYS A 1 493 ? 32.018 -10.135 -44.641 1.00 72.31 493 CYS A O 1
ATOM 3741 N N . PRO A 1 494 ? 30.415 -11.027 -45.946 1.00 70.06 494 PRO A N 1
ATOM 3742 C CA . PRO A 1 494 ? 30.718 -10.193 -47.103 1.00 70.06 494 PRO A CA 1
ATOM 3743 C C . PRO A 1 494 ? 30.589 -8.696 -46.784 1.00 70.06 494 PRO A C 1
ATOM 3745 O O . PRO A 1 494 ? 29.605 -8.265 -46.170 1.00 70.06 494 PRO A O 1
ATOM 3748 N N . CYS A 1 495 ? 31.560 -7.900 -47.246 1.00 60.88 495 CYS A N 1
ATOM 3749 C CA . CYS A 1 495 ? 31.603 -6.445 -47.054 1.00 60.88 495 CYS A CA 1
ATOM 3750 C C . CYS A 1 495 ? 30.407 -5.704 -47.682 1.00 60.88 495 CYS A C 1
ATOM 3752 O O . CYS A 1 495 ? 30.092 -4.601 -47.242 1.00 60.88 495 CYS A O 1
ATOM 3754 N N . ASP A 1 496 ? 29.733 -6.322 -48.656 1.00 63.00 496 ASP A N 1
ATOM 3755 C CA . ASP A 1 496 ? 28.641 -5.734 -49.445 1.00 63.00 496 ASP A CA 1
ATOM 3756 C C . ASP A 1 496 ? 27.244 -5.966 -48.843 1.00 63.00 496 ASP A C 1
ATOM 3758 O O . ASP A 1 496 ? 26.249 -5.828 -49.545 1.00 63.00 496 ASP A O 1
ATOM 3762 N N . THR A 1 497 ? 27.131 -6.351 -47.567 1.00 67.50 497 THR A N 1
ATOM 3763 C CA . THR A 1 497 ? 25.829 -6.548 -46.899 1.00 67.50 497 THR A CA 1
ATOM 3764 C C . THR A 1 497 ? 25.196 -5.193 -46.538 1.00 67.50 497 THR A C 1
ATOM 3766 O O . THR A 1 497 ? 25.648 -4.550 -45.586 1.00 67.50 497 THR A O 1
ATOM 3769 N N . PRO A 1 498 ? 24.166 -4.722 -47.276 1.00 65.69 498 PRO A N 1
ATOM 3770 C CA . PRO A 1 498 ? 23.724 -3.330 -47.185 1.00 65.69 498 PRO A CA 1
ATOM 3771 C C . PRO A 1 498 ? 22.716 -3.100 -46.051 1.00 65.69 498 PRO A C 1
ATOM 3773 O O . PRO A 1 498 ? 22.596 -1.985 -45.547 1.00 65.69 498 PRO A O 1
ATOM 3776 N N . ASP A 1 499 ? 21.987 -4.141 -45.638 1.00 75.81 499 ASP A N 1
ATOM 3777 C CA . ASP A 1 499 ? 20.897 -4.056 -44.673 1.00 75.81 499 ASP A CA 1
ATOM 3778 C C . ASP A 1 499 ? 20.872 -5.234 -43.681 1.00 75.81 499 ASP A C 1
ATOM 3780 O O . ASP A 1 499 ? 21.510 -6.278 -43.857 1.00 75.81 499 ASP A O 1
ATOM 3784 N N . LEU A 1 500 ? 20.115 -5.054 -42.593 1.00 82.56 500 LEU A N 1
ATOM 3785 C CA . LEU A 1 500 ? 19.977 -6.063 -41.540 1.00 82.56 500 LEU A CA 1
ATOM 3786 C C . LEU A 1 500 ? 19.348 -7.364 -42.065 1.00 82.56 500 LEU A C 1
ATOM 3788 O O . LEU A 1 500 ? 19.700 -8.443 -41.592 1.00 82.56 500 LEU A O 1
ATOM 3792 N N . HIS A 1 501 ? 18.427 -7.272 -43.027 1.00 83.88 501 HIS A N 1
ATOM 3793 C CA . HIS A 1 501 ? 17.748 -8.437 -43.585 1.00 83.88 501 HIS A CA 1
ATOM 3794 C C . HIS A 1 501 ? 18.723 -9.340 -44.354 1.00 83.88 501 HIS A C 1
ATOM 3796 O O . HIS A 1 501 ? 18.781 -10.540 -44.079 1.00 83.88 501 HIS A O 1
ATOM 3802 N N . SER A 1 502 ? 19.567 -8.770 -45.224 1.00 82.19 502 SER A N 1
ATOM 3803 C CA . SER A 1 502 ? 20.611 -9.529 -45.926 1.00 82.19 502 SER A CA 1
ATOM 3804 C C . SER A 1 502 ? 21.622 -10.137 -44.956 1.00 82.19 502 SER A C 1
ATOM 3806 O O . SER A 1 502 ? 22.030 -11.285 -45.140 1.00 82.19 502 SER A O 1
ATOM 3808 N N . LEU A 1 503 ? 21.982 -9.418 -43.883 1.00 81.19 503 LEU A N 1
ATOM 3809 C CA . LEU A 1 503 ? 22.834 -9.974 -42.830 1.00 81.19 503 LEU A CA 1
ATOM 3810 C C . LEU A 1 503 ? 22.170 -11.181 -42.148 1.00 81.19 503 LEU A C 1
ATOM 3812 O O . LEU A 1 503 ? 22.827 -12.192 -41.932 1.00 81.19 503 LEU A O 1
ATOM 3816 N N . GLN A 1 504 ? 20.885 -11.101 -41.799 1.00 85.31 504 GLN A N 1
ATOM 3817 C CA . GLN A 1 504 ? 20.173 -12.202 -41.141 1.00 85.31 504 GLN A CA 1
ATOM 3818 C C . GLN A 1 504 ? 20.019 -13.424 -42.054 1.00 85.31 504 GLN A C 1
ATOM 3820 O O . GLN A 1 504 ? 20.173 -14.551 -41.582 1.00 85.31 504 GLN A O 1
ATOM 3825 N N . LEU A 1 505 ? 19.775 -13.219 -43.351 1.00 83.62 505 LEU A N 1
ATOM 3826 C CA . LEU A 1 505 ? 19.761 -14.294 -44.347 1.00 83.62 505 LEU A CA 1
ATOM 3827 C C . LEU A 1 505 ? 21.139 -14.946 -44.496 1.00 83.62 505 LEU A C 1
ATOM 3829 O O . LEU A 1 505 ? 21.241 -16.174 -44.492 1.00 83.62 505 LEU A O 1
ATOM 3833 N N . TRP A 1 506 ? 22.202 -14.139 -44.560 1.00 82.56 506 TRP A N 1
ATOM 3834 C CA . TRP A 1 506 ? 23.565 -14.657 -44.590 1.00 82.56 506 TRP A CA 1
ATOM 3835 C C . TRP A 1 506 ? 23.885 -15.440 -43.315 1.00 82.56 506 TRP A C 1
ATOM 3837 O O . TRP A 1 506 ? 24.298 -16.592 -43.408 1.00 82.56 506 TRP A O 1
ATOM 3847 N N . LEU A 1 507 ? 23.606 -14.880 -42.134 1.00 79.44 507 LEU A N 1
ATOM 3848 C CA . LEU A 1 507 ? 23.824 -15.538 -40.845 1.00 79.44 507 LEU A CA 1
ATOM 3849 C C . LEU A 1 507 ? 23.067 -16.868 -40.743 1.00 79.44 507 LEU A C 1
ATOM 3851 O O . LEU A 1 507 ? 23.611 -17.840 -40.231 1.00 79.44 507 LEU A O 1
ATOM 3855 N N . LYS A 1 508 ? 21.839 -16.936 -41.267 1.00 82.31 508 LYS A N 1
ATOM 3856 C CA . LYS A 1 508 ? 21.056 -18.176 -41.348 1.00 82.31 508 LYS A CA 1
ATOM 3857 C C . LYS A 1 508 ? 21.736 -19.240 -42.223 1.00 82.31 508 LYS A C 1
ATOM 3859 O O . LYS A 1 508 ? 21.586 -20.427 -41.956 1.00 82.31 508 LYS A O 1
ATOM 3864 N N . SER A 1 509 ? 22.451 -18.822 -43.270 1.00 76.75 509 SER A N 1
ATOM 3865 C CA . SER A 1 509 ? 23.147 -19.716 -44.208 1.00 76.75 509 SER A CA 1
ATOM 3866 C C . SER A 1 509 ? 24.582 -20.078 -43.797 1.00 76.75 509 SER A C 1
ATOM 3868 O O . SER A 1 509 ? 25.051 -21.162 -44.137 1.00 76.75 509 SER A O 1
ATOM 3870 N N . ALA A 1 510 ? 25.273 -19.185 -43.084 1.00 64.12 510 ALA A N 1
ATOM 3871 C CA . ALA A 1 510 ? 26.711 -19.253 -42.824 1.00 64.12 510 ALA A CA 1
ATOM 3872 C C . ALA A 1 510 ? 27.062 -19.608 -41.370 1.00 64.12 510 ALA A C 1
ATOM 3874 O O . ALA A 1 510 ? 28.123 -20.179 -41.126 1.00 64.12 510 ALA A O 1
ATOM 3875 N N . ALA A 1 511 ? 26.193 -19.288 -40.405 1.00 60.78 511 ALA A N 1
ATOM 3876 C CA . ALA A 1 511 ? 26.438 -19.497 -38.980 1.00 60.78 511 ALA A CA 1
ATOM 3877 C C . ALA A 1 511 ? 25.516 -20.577 -38.389 1.00 60.78 511 ALA A C 1
ATOM 3879 O O . ALA A 1 511 ? 24.397 -20.804 -38.844 1.00 60.78 511 ALA A O 1
ATOM 3880 N N . SER A 1 512 ? 25.980 -21.229 -37.323 1.00 63.78 512 SER A N 1
ATOM 3881 C CA . SER A 1 512 ? 25.233 -22.194 -36.506 1.00 63.78 512 SER A CA 1
ATOM 3882 C C . SER A 1 512 ? 24.153 -21.506 -35.650 1.00 63.78 512 SER A C 1
ATOM 3884 O O . SER A 1 512 ? 24.212 -21.511 -34.419 1.00 63.78 512 SER A O 1
ATOM 3886 N N . LEU A 1 513 ? 23.168 -20.878 -36.300 1.00 78.19 513 LEU A N 1
ATOM 3887 C CA . LEU A 1 513 ? 22.038 -20.231 -35.634 1.00 78.19 513 LEU A CA 1
ATOM 3888 C C . LEU A 1 513 ? 20.886 -21.202 -35.366 1.00 78.19 513 LEU A C 1
ATOM 3890 O O . LEU A 1 513 ? 20.409 -21.910 -36.252 1.00 78.19 513 LEU A O 1
ATOM 3894 N N . GLU A 1 514 ? 20.375 -21.160 -34.140 1.00 86.00 514 GLU A N 1
ATOM 3895 C CA . GLU A 1 514 ? 19.090 -21.742 -33.773 1.00 86.00 514 GLU A CA 1
ATOM 3896 C C . GLU A 1 514 ? 17.979 -20.893 -34.409 1.00 86.00 514 GLU A C 1
ATOM 3898 O O . GLU A 1 514 ? 17.829 -19.715 -34.087 1.00 86.00 514 GLU A O 1
ATOM 3903 N N . CYS A 1 515 ? 17.210 -21.469 -35.334 1.00 86.19 515 CYS A N 1
ATOM 3904 C CA . CYS A 1 515 ? 16.041 -20.806 -35.915 1.00 86.19 515 CYS A CA 1
ATOM 3905 C C . CYS A 1 515 ? 14.784 -21.205 -35.132 1.00 86.19 515 CYS A C 1
ATOM 3907 O O . CYS A 1 515 ? 14.445 -22.388 -35.069 1.00 86.19 515 CYS A O 1
ATOM 3909 N N . GLU A 1 516 ? 14.092 -20.228 -34.543 1.00 89.56 516 GLU A N 1
ATOM 3910 C CA . GLU A 1 516 ? 12.837 -20.440 -33.814 1.00 89.56 516 GLU A CA 1
ATOM 3911 C C . GLU A 1 516 ? 11.665 -19.842 -34.598 1.00 89.56 516 GLU A C 1
ATOM 3913 O O . GLU A 1 516 ? 11.611 -18.636 -34.853 1.00 89.56 516 GLU A O 1
ATOM 3918 N N . GLU A 1 517 ? 10.715 -20.702 -34.963 1.00 91.19 517 GLU A N 1
ATOM 3919 C CA . GLU A 1 517 ? 9.533 -20.315 -35.725 1.00 91.19 517 GLU A CA 1
ATOM 3920 C C . GLU A 1 517 ? 8.511 -19.596 -34.829 1.00 91.19 517 GLU A C 1
ATOM 3922 O O . GLU A 1 517 ? 8.094 -20.097 -33.781 1.00 91.19 517 GLU A O 1
ATOM 3927 N N . VAL A 1 518 ? 8.077 -18.418 -35.269 1.00 91.69 518 VAL A N 1
ATOM 3928 C CA . VAL A 1 518 ? 7.164 -17.519 -34.564 1.00 91.69 518 VAL A CA 1
ATOM 3929 C C . VAL A 1 518 ? 5.909 -17.293 -35.402 1.00 91.69 518 VAL A C 1
ATOM 3931 O O . VAL A 1 518 ? 5.963 -17.118 -36.619 1.00 91.69 518 VAL A O 1
ATOM 3934 N N . ASN A 1 519 ? 4.756 -17.241 -34.732 1.00 89.44 519 ASN A N 1
ATOM 3935 C CA . ASN A 1 519 ? 3.473 -16.968 -35.371 1.00 89.44 519 ASN A CA 1
ATOM 3936 C C . ASN A 1 519 ? 3.452 -15.567 -36.026 1.00 89.44 519 ASN A C 1
ATOM 3938 O O . ASN A 1 519 ? 3.785 -14.569 -35.380 1.00 89.44 519 ASN A O 1
ATOM 3942 N N . ALA A 1 520 ? 2.985 -15.492 -37.278 1.00 89.06 520 ALA A N 1
ATOM 3943 C CA . ALA A 1 520 ? 2.838 -14.261 -38.062 1.00 89.06 520 ALA A CA 1
ATOM 3944 C C . ALA A 1 520 ? 1.992 -13.171 -37.372 1.00 89.06 520 ALA A C 1
ATOM 3946 O O . ALA A 1 520 ? 2.141 -11.979 -37.650 1.00 89.06 520 ALA A O 1
ATOM 3947 N N . ASP A 1 521 ? 1.114 -13.550 -36.440 1.00 89.25 521 ASP A N 1
ATOM 3948 C CA . ASP A 1 521 ? 0.326 -12.607 -35.647 1.00 89.25 521 ASP A CA 1
ATOM 3949 C C . ASP A 1 521 ? 1.139 -11.866 -34.572 1.00 89.25 521 ASP A C 1
ATOM 3951 O O . ASP A 1 521 ? 0.618 -10.923 -33.979 1.00 89.25 521 ASP A O 1
ATOM 3955 N N . MET A 1 522 ? 2.393 -12.247 -34.298 1.00 89.88 522 MET A N 1
ATOM 3956 C CA . MET A 1 522 ? 3.226 -11.646 -33.243 1.00 89.88 522 MET A CA 1
ATOM 3957 C C . MET A 1 522 ? 4.091 -10.466 -33.704 1.00 89.88 522 MET A C 1
ATOM 3959 O O . MET A 1 522 ? 4.760 -9.855 -32.868 1.00 89.88 522 MET A O 1
ATOM 3963 N N . TRP A 1 523 ? 4.080 -10.115 -34.988 1.00 93.50 523 TRP A N 1
ATOM 3964 C CA . TRP A 1 523 ? 4.829 -8.975 -35.518 1.00 93.50 523 TRP A CA 1
ATOM 3965 C C . TRP A 1 523 ? 4.163 -8.390 -36.776 1.00 93.50 523 TRP A C 1
ATOM 3967 O O . TRP A 1 523 ? 3.267 -9.009 -37.352 1.00 93.50 523 TRP A O 1
ATOM 3977 N N . GLN A 1 524 ? 4.545 -7.175 -37.171 1.00 93.88 524 GLN A N 1
ATOM 3978 C CA . GLN A 1 524 ? 4.080 -6.513 -38.396 1.00 93.88 524 GLN A CA 1
ATOM 3979 C C . GLN A 1 524 ? 5.103 -5.471 -38.857 1.00 93.88 524 GLN A C 1
ATOM 3981 O O . GLN A 1 524 ? 5.449 -4.585 -38.071 1.00 93.88 524 GLN A O 1
ATOM 3986 N N . ARG A 1 525 ? 5.540 -5.539 -40.119 1.00 90.94 525 ARG A N 1
ATOM 3987 C CA . ARG A 1 525 ? 6.298 -4.454 -40.761 1.00 90.94 525 ARG A CA 1
ATOM 3988 C C . ARG A 1 525 ? 5.397 -3.257 -41.010 1.00 90.94 525 ARG A C 1
ATOM 3990 O O . ARG A 1 525 ? 4.251 -3.468 -41.386 1.00 90.94 525 ARG A O 1
ATOM 3997 N N . VAL A 1 526 ? 5.893 -2.039 -40.785 1.00 91.19 526 VAL A N 1
ATOM 3998 C CA . VAL A 1 526 ? 5.124 -0.794 -40.943 1.00 91.19 526 VAL A CA 1
ATOM 3999 C C . VAL A 1 526 ? 5.797 0.103 -41.982 1.00 91.19 526 VAL A C 1
ATOM 4001 O O . VAL A 1 526 ? 6.622 0.947 -41.641 1.00 91.19 526 VAL A O 1
ATOM 4004 N N . ALA A 1 527 ? 5.441 -0.090 -43.254 1.00 87.25 527 ALA A N 1
ATOM 4005 C CA . ALA A 1 527 ? 5.919 0.742 -44.362 1.00 87.25 527 ALA A CA 1
ATOM 4006 C C . ALA A 1 527 ? 4.803 1.617 -44.952 1.00 87.25 527 ALA A C 1
ATOM 4008 O O . ALA A 1 527 ? 5.041 2.766 -45.318 1.00 87.25 527 ALA A O 1
ATOM 4009 N N . THR A 1 528 ? 3.579 1.089 -45.013 1.00 89.75 528 THR A N 1
ATOM 4010 C CA . THR A 1 528 ? 2.407 1.766 -45.582 1.00 89.75 528 THR A CA 1
ATOM 4011 C C . THR A 1 528 ? 1.327 2.048 -44.533 1.00 89.75 528 THR A C 1
ATOM 4013 O O . THR A 1 528 ? 1.366 1.555 -43.404 1.00 89.75 528 THR A O 1
ATOM 4016 N N . GLU A 1 529 ? 0.320 2.842 -44.902 1.00 87.62 529 GLU A N 1
ATOM 4017 C CA . GLU A 1 529 ? -0.843 3.085 -44.038 1.00 87.62 529 GLU A CA 1
ATOM 4018 C C . GLU A 1 529 ? -1.671 1.806 -43.808 1.00 87.62 529 GLU A C 1
ATOM 4020 O O . GLU A 1 529 ? -2.178 1.586 -42.708 1.00 87.62 529 GLU A O 1
ATOM 4025 N N . GLU A 1 530 ? -1.754 0.919 -44.805 1.00 90.94 530 GLU A N 1
ATOM 4026 C CA . GLU A 1 530 ? -2.410 -0.390 -44.670 1.00 90.94 530 GLU A CA 1
ATOM 4027 C C . GLU A 1 530 ? -1.690 -1.267 -43.637 1.00 90.94 530 GLU A C 1
ATOM 4029 O O . GLU A 1 530 ? -2.327 -1.841 -42.747 1.00 90.94 530 GLU A O 1
ATOM 4034 N N . ASP A 1 531 ? -0.356 -1.283 -43.674 1.00 91.12 531 ASP A N 1
ATOM 4035 C CA . ASP A 1 531 ? 0.468 -1.972 -42.681 1.00 91.12 531 ASP A CA 1
ATOM 4036 C C . ASP A 1 531 ? 0.272 -1.413 -41.269 1.00 91.12 531 ASP A C 1
ATOM 4038 O O . ASP A 1 531 ? 0.220 -2.160 -40.286 1.00 91.12 531 ASP A O 1
ATOM 4042 N N . ARG A 1 532 ? 0.146 -0.085 -41.155 1.00 91.81 532 ARG A N 1
ATOM 4043 C CA . ARG A 1 532 ? -0.110 0.601 -39.886 1.00 91.81 532 ARG A CA 1
ATOM 4044 C C . ARG A 1 532 ? -1.450 0.161 -39.297 1.00 91.81 532 ARG A C 1
ATOM 4046 O O . ARG A 1 532 ? -1.517 -0.154 -38.109 1.00 91.81 532 ARG A O 1
ATOM 4053 N N . ILE A 1 533 ? -2.503 0.081 -40.114 1.00 91.25 533 ILE A N 1
ATOM 4054 C CA . ILE A 1 533 ? -3.830 -0.405 -39.698 1.00 91.25 533 ILE A CA 1
ATOM 4055 C C . ILE A 1 533 ? -3.761 -1.884 -39.286 1.00 91.25 533 ILE A C 1
ATOM 4057 O O . ILE A 1 533 ? -4.296 -2.260 -38.238 1.00 91.25 533 ILE A O 1
ATOM 4061 N N . ALA A 1 534 ? -3.048 -2.722 -40.043 1.00 92.56 534 ALA A N 1
ATOM 4062 C CA . ALA A 1 534 ? -2.828 -4.122 -39.684 1.00 92.56 534 ALA A CA 1
ATOM 4063 C C . ALA A 1 534 ? -2.087 -4.267 -38.338 1.00 92.56 534 ALA A C 1
ATOM 4065 O O . ALA A 1 534 ? -2.460 -5.102 -37.504 1.00 92.56 534 ALA A O 1
ATOM 4066 N N . ALA A 1 535 ? -1.085 -3.419 -38.083 1.00 92.00 535 ALA A N 1
ATOM 4067 C CA . ALA A 1 535 ? -0.357 -3.375 -36.817 1.00 92.00 535 ALA A CA 1
ATOM 4068 C C . ALA A 1 535 ? -1.264 -2.960 -35.644 1.00 92.00 535 ALA A C 1
ATOM 4070 O O . ALA A 1 535 ? -1.174 -3.546 -34.564 1.00 92.00 535 ALA A O 1
ATOM 4071 N N . GLU A 1 536 ? -2.181 -2.009 -35.850 1.00 92.19 536 GLU A N 1
ATOM 4072 C CA . GLU A 1 536 ? -3.172 -1.601 -34.844 1.00 92.19 536 GLU A CA 1
ATOM 4073 C C . GLU A 1 536 ? -4.124 -2.748 -34.477 1.00 92.19 536 GLU A C 1
ATOM 4075 O O . GLU A 1 536 ? -4.341 -3.027 -33.295 1.00 92.19 536 GLU A O 1
ATOM 4080 N N . HIS A 1 537 ? -4.632 -3.482 -35.470 1.00 92.06 537 HIS A N 1
ATOM 4081 C CA . HIS A 1 537 ? -5.478 -4.653 -35.224 1.00 92.06 537 HIS A CA 1
ATOM 4082 C C . HIS A 1 537 ? -4.734 -5.775 -34.490 1.00 92.06 537 HIS A C 1
ATOM 4084 O O . HIS A 1 537 ? -5.307 -6.446 -33.626 1.00 92.06 537 HIS A O 1
ATOM 4090 N N . LYS A 1 538 ? -3.451 -5.994 -34.803 1.00 93.19 538 LYS A N 1
ATOM 4091 C CA . LYS A 1 538 ? -2.599 -6.944 -34.071 1.00 93.19 538 LYS A CA 1
ATOM 4092 C C . LYS A 1 538 ? -2.371 -6.493 -32.622 1.00 93.19 538 LYS A C 1
ATOM 4094 O O . LYS A 1 538 ? -2.538 -7.312 -31.718 1.00 93.19 538 LYS A O 1
ATOM 4099 N N . LEU A 1 539 ? -2.097 -5.207 -32.374 1.00 90.69 539 LEU A N 1
ATOM 4100 C CA . LEU A 1 539 ? -1.958 -4.658 -31.017 1.00 90.69 539 LEU A CA 1
ATOM 4101 C C . LEU A 1 539 ? -3.206 -4.896 -30.162 1.00 90.69 539 LEU A C 1
ATOM 4103 O O . LEU A 1 539 ? -3.076 -5.341 -29.021 1.00 90.69 539 LEU A O 1
ATOM 4107 N N . ASP A 1 540 ? -4.397 -4.643 -30.704 1.00 90.56 540 ASP A N 1
ATOM 4108 C CA . ASP A 1 540 ? -5.655 -4.840 -29.977 1.00 90.56 540 ASP A CA 1
ATOM 4109 C C . ASP A 1 540 ? -5.878 -6.315 -29.618 1.00 90.56 540 ASP A C 1
ATOM 4111 O O . ASP A 1 540 ? -6.279 -6.634 -28.494 1.00 90.56 540 ASP A O 1
ATOM 4115 N N . ARG A 1 541 ? -5.529 -7.237 -30.527 1.00 88.56 541 ARG A N 1
ATOM 4116 C CA . ARG A 1 541 ? -5.568 -8.683 -30.254 1.00 88.56 541 ARG A CA 1
ATOM 4117 C C . ARG A 1 541 ? -4.585 -9.087 -29.155 1.00 88.56 541 ARG A C 1
ATOM 4119 O O . ARG A 1 541 ? -4.945 -9.886 -28.293 1.00 88.56 541 ARG A O 1
ATOM 4126 N N . TRP A 1 542 ? -3.388 -8.499 -29.112 1.00 88.88 542 TRP A N 1
ATOM 4127 C CA . TRP A 1 542 ? -2.393 -8.782 -28.066 1.00 88.88 542 TRP A CA 1
ATOM 4128 C C . TRP A 1 542 ? -2.816 -8.324 -26.661 1.00 88.88 542 TRP A C 1
ATOM 4130 O O . TRP A 1 542 ? -2.223 -8.760 -25.670 1.00 88.88 542 TRP A O 1
ATOM 4140 N N . LEU A 1 543 ? -3.827 -7.455 -26.534 1.00 86.81 543 LEU A N 1
ATOM 4141 C CA . LEU A 1 543 ? -4.355 -7.033 -25.231 1.00 86.81 543 LEU A CA 1
ATOM 4142 C C . LEU A 1 543 ? -5.239 -8.089 -24.564 1.00 86.81 543 LEU A C 1
ATOM 4144 O O . LEU A 1 543 ? -5.359 -8.073 -23.331 1.00 86.81 543 LEU A O 1
ATOM 4148 N N . VAL A 1 544 ? -5.835 -8.984 -25.355 1.00 84.56 544 VAL A N 1
ATOM 4149 C CA . VAL A 1 544 ? -6.683 -10.078 -24.879 1.00 84.56 544 VAL A CA 1
ATOM 4150 C C . VAL A 1 544 ? -5.791 -11.233 -24.439 1.00 84.56 544 VAL A C 1
ATOM 4152 O O . VAL A 1 544 ? -5.030 -11.790 -25.228 1.00 84.56 544 VAL A O 1
ATOM 4155 N N . LYS A 1 545 ? -5.863 -11.606 -23.158 1.00 75.88 545 LYS A N 1
ATOM 4156 C CA . LYS A 1 545 ? -5.008 -12.673 -22.624 1.00 75.88 545 LYS A CA 1
ATOM 4157 C C . LYS A 1 545 ? -5.643 -14.043 -22.885 1.00 75.88 545 LYS A C 1
ATOM 4159 O O . LYS A 1 545 ? -6.840 -14.192 -22.645 1.00 75.88 545 LYS A O 1
ATOM 4164 N N . PRO A 1 546 ? -4.863 -15.088 -23.221 1.00 68.56 546 PRO A N 1
ATOM 4165 C CA . PRO A 1 546 ? -5.387 -16.455 -23.334 1.00 68.56 546 PRO A CA 1
ATOM 4166 C C . PRO A 1 546 ? -6.033 -16.966 -22.036 1.00 68.56 546 PRO A C 1
ATOM 4168 O O . PRO A 1 546 ? -6.938 -17.794 -22.053 1.00 68.56 546 PRO A O 1
ATOM 4171 N N . THR A 1 547 ? -5.588 -16.445 -20.888 1.00 67.06 547 THR A N 1
ATOM 4172 C CA . THR A 1 547 ? -6.102 -16.793 -19.558 1.00 67.06 547 THR A CA 1
ATOM 4173 C C . THR A 1 547 ? -7.383 -16.048 -19.164 1.00 67.06 547 THR A C 1
ATOM 4175 O O . THR A 1 547 ? -7.956 -16.365 -18.111 1.00 67.06 547 THR A O 1
ATOM 4178 N N . ASP A 1 548 ? -7.848 -15.079 -19.967 1.00 74.25 548 ASP A N 1
ATOM 4179 C CA . ASP A 1 548 ? -9.065 -14.310 -19.694 1.00 74.25 548 ASP A CA 1
ATOM 4180 C C . ASP A 1 548 ? -10.289 -15.242 -19.729 1.00 74.25 548 ASP A C 1
ATOM 4182 O O . ASP A 1 548 ? -10.543 -15.939 -20.711 1.00 74.25 548 ASP A O 1
ATOM 4186 N N . GLY A 1 549 ? -11.066 -15.259 -18.640 1.00 75.12 549 GLY A N 1
ATOM 4187 C CA . GLY A 1 549 ? -12.322 -16.016 -18.568 1.00 75.12 549 GLY A CA 1
ATOM 4188 C C . GLY A 1 549 ? -13.431 -15.397 -19.428 1.00 75.12 549 GLY A C 1
ATOM 4189 O O . GLY A 1 549 ? -13.271 -14.303 -19.962 1.00 75.12 549 GLY A O 1
ATOM 4190 N N . ILE A 1 550 ? -14.591 -16.057 -19.512 1.00 81.81 550 ILE A N 1
ATOM 4191 C CA . ILE A 1 550 ? -15.731 -15.618 -20.348 1.00 81.81 550 ILE A CA 1
ATOM 4192 C C . ILE A 1 550 ? -16.122 -14.155 -20.062 1.00 81.81 550 ILE A C 1
ATOM 4194 O O . ILE A 1 550 ? -16.185 -13.345 -20.985 1.00 81.81 550 ILE A O 1
ATOM 4198 N N . PHE A 1 551 ? -16.295 -13.791 -18.786 1.00 83.50 551 PHE A N 1
ATOM 4199 C CA . PHE A 1 551 ? -16.634 -12.419 -18.379 1.00 83.50 551 PHE A CA 1
ATOM 4200 C C . PHE A 1 551 ? -15.525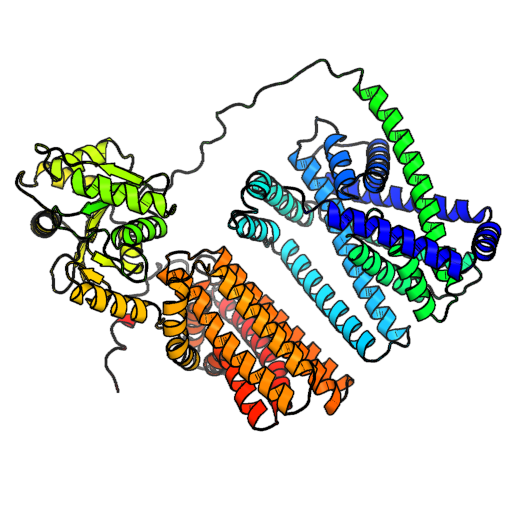 -11.409 -18.686 1.00 83.50 551 PHE A C 1
ATOM 4202 O O . PHE A 1 551 ? -15.809 -10.290 -19.093 1.00 83.50 551 PHE A O 1
ATOM 4209 N N . ALA A 1 552 ? -14.257 -11.804 -18.541 1.00 83.12 552 ALA A N 1
ATOM 4210 C CA . ALA A 1 552 ? -13.137 -10.937 -18.892 1.00 83.12 552 ALA A CA 1
ATOM 4211 C C . ALA A 1 552 ? -13.107 -10.676 -20.404 1.00 83.12 552 ALA A C 1
ATOM 4213 O O . ALA A 1 552 ? -12.993 -9.527 -20.808 1.00 83.12 552 ALA A O 1
ATOM 4214 N N . ARG A 1 553 ? -13.315 -11.702 -21.244 1.00 86.19 553 ARG A N 1
ATOM 4215 C CA . ARG A 1 553 ? -13.425 -11.541 -22.705 1.00 86.19 553 ARG A CA 1
ATOM 4216 C C . ARG A 1 553 ? -14.598 -10.650 -23.106 1.00 86.19 553 ARG A C 1
ATOM 4218 O O . ARG A 1 553 ? -14.459 -9.855 -24.030 1.00 86.19 553 ARG A O 1
ATOM 4225 N N . PHE A 1 554 ? -15.729 -10.748 -22.406 1.00 88.06 554 PHE A N 1
ATOM 4226 C CA . PHE A 1 554 ? -16.848 -9.831 -22.613 1.00 88.06 554 PHE A CA 1
ATOM 4227 C C . PHE A 1 554 ? -16.468 -8.390 -22.245 1.00 88.06 554 PHE A C 1
ATOM 4229 O O . PHE A 1 554 ? -16.681 -7.491 -23.055 1.00 88.06 554 PHE A O 1
ATOM 4236 N N . ASN A 1 555 ? -15.806 -8.178 -21.099 1.00 90.62 555 ASN A N 1
ATOM 4237 C CA . ASN A 1 555 ? -15.276 -6.862 -20.729 1.00 90.62 555 ASN A CA 1
ATOM 4238 C C . ASN A 1 555 ? -14.322 -6.323 -21.802 1.00 90.62 555 ASN A C 1
ATOM 4240 O O . ASN A 1 555 ? -14.471 -5.165 -22.172 1.00 90.62 555 ASN A O 1
ATOM 4244 N N . ARG A 1 556 ? -13.417 -7.152 -22.356 1.00 89.62 556 ARG A N 1
ATOM 4245 C CA . ARG A 1 556 ? -12.447 -6.747 -23.397 1.00 89.62 556 ARG A CA 1
ATOM 4246 C C . ARG A 1 556 ? -13.100 -6.154 -24.642 1.00 89.62 556 ARG A C 1
ATOM 4248 O O . ARG A 1 556 ? -12.536 -5.236 -25.228 1.00 89.62 556 ARG A O 1
ATOM 4255 N N . ARG A 1 557 ? -14.299 -6.615 -25.019 1.00 90.25 557 ARG A N 1
ATOM 4256 C CA . ARG A 1 557 ? -15.051 -6.050 -26.157 1.00 90.25 557 ARG A CA 1
ATOM 4257 C C . ARG A 1 557 ? -15.430 -4.584 -25.943 1.00 90.25 557 ARG A C 1
ATOM 4259 O O . ARG A 1 557 ? -15.617 -3.866 -26.917 1.00 90.25 557 ARG A O 1
ATOM 4266 N N . ILE A 1 558 ? -15.543 -4.152 -24.687 1.00 92.44 558 ILE A N 1
ATOM 4267 C CA . ILE A 1 558 ? -15.920 -2.788 -24.306 1.00 92.44 558 ILE A CA 1
ATOM 4268 C C . ILE A 1 558 ? -14.691 -2.001 -23.826 1.00 92.44 558 ILE A C 1
ATOM 4270 O O . ILE A 1 558 ? -14.525 -0.842 -24.199 1.00 92.44 558 ILE A O 1
ATOM 4274 N N . SER A 1 559 ? -13.806 -2.617 -23.039 1.00 93.62 559 SER A N 1
ATOM 4275 C CA . SER A 1 559 ? -12.634 -1.952 -22.465 1.00 93.62 559 SER A CA 1
ATOM 4276 C C . SER A 1 559 ? -11.596 -1.586 -23.518 1.00 93.62 559 SER A C 1
ATOM 4278 O O . SER A 1 559 ? -11.114 -0.461 -23.485 1.00 93.62 559 SER A O 1
ATOM 4280 N N . VAL A 1 560 ? -11.315 -2.448 -24.506 1.00 93.56 560 VAL A N 1
ATOM 4281 C CA . VAL A 1 560 ? -10.299 -2.151 -25.535 1.00 93.56 560 VAL A CA 1
ATOM 4282 C C . VAL A 1 560 ? -10.660 -0.893 -26.344 1.00 93.56 560 VAL A C 1
ATOM 4284 O O . VAL A 1 560 ? -9.824 0.011 -26.411 1.00 93.56 560 VAL A O 1
ATOM 4287 N N . PRO A 1 561 ? -11.894 -0.729 -26.872 1.00 93.50 561 PRO A N 1
ATOM 4288 C CA . PRO A 1 561 ? -12.306 0.526 -27.507 1.00 93.50 561 PRO A CA 1
ATOM 4289 C C . PRO A 1 561 ? -12.200 1.754 -26.592 1.00 93.50 561 PRO A C 1
ATOM 4291 O O . PRO A 1 561 ? -11.780 2.822 -27.041 1.00 93.50 561 PRO A O 1
ATOM 4294 N N . ILE A 1 562 ? -12.539 1.619 -25.304 1.00 93.19 562 ILE A N 1
ATOM 4295 C CA . ILE A 1 562 ? -12.386 2.704 -24.321 1.00 93.19 562 ILE A CA 1
ATOM 4296 C C . ILE A 1 562 ? -10.902 3.057 -24.162 1.00 93.19 562 ILE A C 1
ATOM 4298 O O . ILE A 1 562 ? -10.522 4.223 -24.282 1.00 93.19 562 ILE A O 1
ATOM 4302 N N . SER A 1 563 ? -10.044 2.056 -23.974 1.00 94.31 563 SER A N 1
ATOM 4303 C CA . SER A 1 563 ? -8.595 2.205 -23.867 1.00 94.31 563 SER A CA 1
ATOM 4304 C C . SER A 1 563 ? -7.996 2.879 -25.100 1.00 94.31 563 SER A C 1
ATOM 4306 O O . SER A 1 563 ? -7.162 3.771 -24.947 1.00 94.31 563 SER A O 1
ATOM 4308 N N . ARG A 1 564 ? -8.474 2.559 -26.313 1.00 92.62 564 ARG A N 1
ATOM 4309 C CA . ARG A 1 564 ? -8.068 3.219 -27.570 1.00 92.62 564 ARG A CA 1
ATOM 4310 C C . ARG A 1 564 ? -8.347 4.721 -27.587 1.00 92.62 564 ARG A C 1
ATOM 4312 O O . ARG A 1 564 ? -7.587 5.472 -28.196 1.00 92.62 564 ARG A O 1
ATOM 4319 N N . GLN A 1 565 ? -9.402 5.180 -26.922 1.00 92.62 565 GLN A N 1
ATOM 4320 C CA . GLN A 1 565 ? -9.660 6.616 -26.783 1.00 92.62 565 GLN A CA 1
ATOM 4321 C C . GLN A 1 565 ? -8.857 7.223 -25.628 1.00 92.62 565 GLN A C 1
ATOM 4323 O O . GLN A 1 565 ? -8.312 8.317 -25.766 1.00 92.62 565 GLN A O 1
ATOM 4328 N N . LEU A 1 566 ? -8.702 6.498 -24.516 1.00 91.38 566 LEU A N 1
ATOM 4329 C CA . LEU A 1 566 ? -7.921 6.955 -23.363 1.00 91.38 566 LEU A CA 1
ATOM 4330 C C . LEU A 1 566 ? -6.436 7.151 -23.687 1.00 91.38 566 LEU A C 1
ATOM 4332 O O . LEU A 1 566 ? -5.807 8.051 -23.124 1.00 91.38 566 LEU A O 1
ATOM 4336 N N . ILE A 1 567 ? -5.856 6.348 -24.587 1.00 92.12 567 ILE A N 1
ATOM 4337 C CA . ILE A 1 567 ? -4.440 6.500 -24.944 1.00 92.12 567 ILE A CA 1
ATOM 4338 C C . ILE A 1 567 ? -4.140 7.833 -25.640 1.00 92.12 567 ILE A C 1
ATOM 4340 O O . ILE A 1 567 ? -3.047 8.358 -25.447 1.00 92.12 567 ILE A O 1
ATOM 4344 N N . LYS A 1 568 ? -5.119 8.422 -26.339 1.00 89.62 568 LYS A N 1
ATOM 4345 C CA . LYS A 1 568 ? -4.994 9.729 -27.008 1.00 89.62 568 LYS A CA 1
ATOM 4346 C C . LYS A 1 568 ? -4.942 10.899 -26.024 1.00 89.62 568 LYS A C 1
ATOM 4348 O O . LYS A 1 568 ? -4.505 11.989 -26.372 1.00 89.62 568 LYS A O 1
ATOM 4353 N N . LEU A 1 569 ? -5.393 10.683 -24.789 1.00 88.12 569 LEU A N 1
ATOM 4354 C CA . LEU A 1 569 ? -5.388 11.687 -23.731 1.00 88.12 569 LEU A CA 1
ATOM 4355 C C . LEU A 1 569 ? -4.104 11.581 -22.888 1.00 88.12 569 LEU A C 1
ATOM 4357 O O . LEU A 1 569 ? -3.535 10.489 -22.756 1.00 88.12 569 LEU A O 1
ATOM 4361 N N . PRO A 1 570 ? -3.670 12.664 -22.212 1.00 85.12 570 PRO A N 1
ATOM 4362 C CA . PRO A 1 570 ? -2.527 12.655 -21.291 1.00 85.12 570 PRO A CA 1
ATOM 4363 C C . PRO A 1 570 ? -2.853 11.969 -19.945 1.00 85.12 570 PRO A C 1
ATOM 4365 O O . PRO A 1 570 ? -2.424 12.402 -18.877 1.00 85.12 570 PRO A O 1
ATOM 4368 N N . ILE A 1 571 ? -3.637 10.889 -19.979 1.00 85.31 571 ILE A N 1
ATOM 4369 C CA . ILE A 1 571 ? -4.048 10.103 -18.815 1.00 85.31 571 ILE A CA 1
ATOM 4370 C C . ILE A 1 571 ? -3.055 8.954 -18.613 1.00 85.31 571 ILE A C 1
ATOM 4372 O O . ILE A 1 571 ? -2.673 8.257 -19.559 1.00 85.31 571 ILE A O 1
ATOM 4376 N N . THR A 1 572 ? -2.635 8.761 -17.361 1.00 87.12 572 THR A N 1
ATOM 4377 C CA . THR A 1 572 ? -1.753 7.653 -16.957 1.00 87.12 572 THR A CA 1
ATOM 4378 C C . THR A 1 572 ? -2.565 6.432 -16.508 1.00 87.12 572 THR A C 1
ATOM 4380 O O . THR A 1 572 ? -3.662 6.614 -15.977 1.00 87.12 572 THR A O 1
ATOM 4383 N N . PRO A 1 573 ? -2.033 5.198 -16.616 1.00 84.25 573 PRO A N 1
ATOM 4384 C CA . PRO A 1 573 ? -2.711 3.995 -16.119 1.00 84.25 573 PRO A CA 1
ATOM 4385 C C . PRO A 1 573 ? -3.174 4.112 -14.662 1.00 84.25 573 PRO A C 1
ATOM 4387 O O . PRO A 1 573 ? -4.320 3.828 -14.346 1.00 84.25 573 PRO A O 1
ATOM 4390 N N . ASN A 1 574 ? -2.326 4.663 -13.787 1.00 83.00 574 ASN A N 1
ATOM 4391 C CA . ASN A 1 574 ? -2.650 4.834 -12.368 1.00 83.00 574 ASN A CA 1
ATOM 4392 C C . ASN A 1 574 ? -3.846 5.776 -12.134 1.00 83.00 574 ASN A C 1
ATOM 4394 O O . ASN A 1 574 ? -4.577 5.616 -11.159 1.00 83.00 574 ASN A O 1
ATOM 4398 N N . MET A 1 575 ? -4.044 6.778 -13.003 1.00 87.12 575 MET A N 1
ATOM 4399 C CA . MET A 1 575 ? -5.229 7.641 -12.940 1.00 87.12 575 MET A CA 1
ATOM 4400 C C . MET A 1 575 ? -6.494 6.856 -13.295 1.00 87.12 575 MET A C 1
ATOM 4402 O O . MET A 1 575 ? -7.520 7.064 -12.654 1.00 87.12 575 MET A O 1
ATOM 4406 N N . VAL A 1 576 ? -6.409 5.930 -14.257 1.00 89.75 576 VAL A N 1
ATOM 4407 C CA . VAL A 1 576 ? -7.511 5.024 -14.617 1.00 89.75 576 VAL A CA 1
ATOM 4408 C C . VAL A 1 576 ? -7.837 4.087 -13.448 1.00 89.75 576 VAL A C 1
ATOM 4410 O O . VAL A 1 576 ? -9.009 3.968 -13.090 1.00 89.75 576 VAL A O 1
ATOM 4413 N N . SER A 1 577 ? -6.832 3.518 -12.770 1.00 85.88 577 SER A N 1
ATOM 4414 C CA . SER A 1 577 ? -7.040 2.677 -11.576 1.00 85.88 577 SER A CA 1
ATOM 4415 C C . SER A 1 577 ? -7.724 3.448 -10.437 1.00 85.88 577 SER A C 1
ATOM 4417 O O . SER A 1 577 ? -8.687 2.972 -9.834 1.00 85.88 577 SER A O 1
ATOM 4419 N N . LEU A 1 578 ? -7.275 4.679 -10.149 1.00 85.88 578 LEU A N 1
ATOM 4420 C CA . LEU A 1 578 ? -7.874 5.526 -9.106 1.00 85.88 578 LEU A CA 1
ATOM 4421 C C . LEU A 1 578 ? -9.294 5.985 -9.458 1.00 85.88 578 LEU A C 1
ATOM 4423 O O . LEU A 1 578 ? -10.153 6.039 -8.578 1.00 85.88 578 LEU A O 1
ATOM 4427 N N . PHE A 1 579 ? -9.554 6.302 -10.727 1.00 90.75 579 PHE A N 1
ATOM 4428 C CA . PHE A 1 579 ? -10.897 6.630 -11.198 1.00 90.75 579 PHE A CA 1
ATOM 4429 C C . PHE A 1 579 ? -11.840 5.434 -11.036 1.00 90.75 579 PHE A C 1
ATOM 4431 O O . PHE A 1 579 ? -12.918 5.572 -10.460 1.00 90.75 579 PHE A O 1
ATOM 4438 N N . THR A 1 580 ? -11.394 4.246 -11.445 1.00 91.25 580 THR A N 1
ATOM 4439 C CA . THR A 1 580 ? -12.135 2.987 -11.286 1.00 91.25 580 THR A CA 1
ATOM 4440 C C . THR A 1 580 ? -12.438 2.690 -9.817 1.00 91.25 580 THR A C 1
ATOM 4442 O O . THR A 1 580 ? -13.564 2.328 -9.473 1.00 91.25 580 THR A O 1
ATOM 4445 N N . LEU A 1 581 ? -11.479 2.934 -8.918 1.00 90.56 581 LEU A N 1
ATOM 4446 C CA . LEU A 1 581 ? -11.700 2.842 -7.474 1.00 90.56 581 LEU A CA 1
ATOM 4447 C C . LEU A 1 581 ? -12.778 3.828 -6.988 1.00 90.56 581 LEU A C 1
ATOM 4449 O O . LEU A 1 581 ? -13.607 3.467 -6.152 1.00 90.56 581 LEU A O 1
ATOM 4453 N N . GLY A 1 582 ? -12.795 5.052 -7.522 1.00 91.00 582 GLY A N 1
ATOM 4454 C CA . GLY A 1 582 ? -13.838 6.045 -7.257 1.00 91.00 582 GLY A CA 1
ATOM 4455 C C . GLY A 1 582 ? -15.231 5.579 -7.692 1.00 91.00 582 GLY A C 1
ATOM 4456 O O . GLY A 1 582 ? -16.190 5.728 -6.933 1.00 91.00 582 GLY A O 1
ATOM 4457 N N . VAL A 1 583 ? -15.342 4.940 -8.862 1.00 93.94 583 VAL A N 1
ATOM 4458 C CA . VAL A 1 583 ? -16.588 4.298 -9.325 1.00 93.94 583 VAL A CA 1
ATOM 4459 C C . VAL A 1 583 ? -16.997 3.160 -8.380 1.00 93.94 583 VAL A C 1
ATOM 4461 O O . VAL A 1 583 ? -18.164 3.062 -8.006 1.00 93.94 583 VAL A O 1
ATOM 4464 N N . GLY A 1 584 ? -16.041 2.350 -7.915 1.00 93.31 584 GLY A N 1
ATOM 4465 C CA . GLY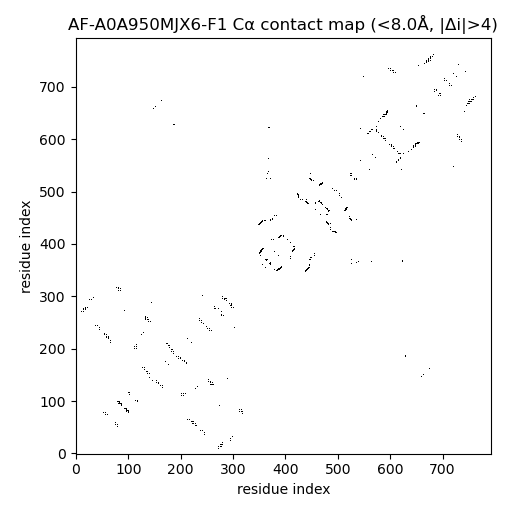 A 1 584 ? -16.277 1.307 -6.911 1.00 93.31 584 GLY A CA 1
ATOM 4466 C C . GLY A 1 584 ? -16.793 1.851 -5.572 1.00 93.31 584 GLY A C 1
ATOM 4467 O O . GLY A 1 584 ? -17.709 1.281 -4.977 1.00 93.31 584 GLY A O 1
ATOM 4468 N N . LEU A 1 585 ? -16.262 2.988 -5.112 1.00 91.38 585 LEU A N 1
ATOM 4469 C CA . LEU A 1 585 ? -16.762 3.681 -3.923 1.00 91.38 585 LEU A CA 1
ATOM 4470 C C . LEU A 1 585 ? -18.194 4.187 -4.135 1.00 91.38 585 LEU A C 1
ATOM 4472 O O . LEU A 1 585 ? -19.043 3.998 -3.264 1.00 91.38 585 LEU A O 1
ATOM 4476 N N . ALA A 1 586 ? -18.479 4.791 -5.292 1.00 93.88 586 ALA A N 1
ATOM 4477 C CA . ALA A 1 586 ? -19.826 5.232 -5.641 1.00 93.88 586 ALA A CA 1
ATOM 4478 C C . ALA A 1 586 ? -20.816 4.055 -5.639 1.00 93.88 586 ALA A C 1
ATOM 4480 O O . ALA A 1 586 ? -21.875 4.161 -5.021 1.00 93.88 586 ALA A O 1
ATOM 4481 N N . ALA A 1 587 ? -20.442 2.912 -6.227 1.00 95.81 587 ALA A N 1
ATOM 4482 C CA . ALA A 1 587 ? -21.232 1.682 -6.176 1.00 95.81 587 ALA A CA 1
ATOM 4483 C C . ALA A 1 587 ? -21.535 1.260 -4.726 1.00 95.81 587 ALA A C 1
ATOM 4485 O O . ALA A 1 587 ? -22.694 1.039 -4.375 1.00 95.81 587 ALA A O 1
ATOM 4486 N N . GLY A 1 588 ? -20.518 1.236 -3.856 1.00 93.06 588 GLY A N 1
ATOM 4487 C CA . GLY A 1 588 ? -20.675 0.952 -2.424 1.00 93.06 588 GLY A CA 1
ATOM 4488 C C . GLY A 1 588 ? -21.642 1.904 -1.707 1.00 93.06 588 GLY A C 1
ATOM 4489 O O . GLY A 1 588 ? -22.475 1.463 -0.914 1.00 93.06 588 GLY A O 1
ATOM 4490 N N . LEU A 1 589 ? -21.597 3.204 -2.016 1.00 91.19 589 LEU A N 1
ATOM 4491 C CA . LEU A 1 589 ? -22.516 4.201 -1.449 1.00 91.19 589 LEU A CA 1
ATOM 4492 C C . LEU A 1 589 ? -23.966 4.004 -1.916 1.00 91.19 589 LEU A C 1
ATOM 4494 O O . LEU A 1 589 ? -24.892 4.193 -1.124 1.00 91.19 589 LEU A O 1
ATOM 4498 N N . PHE A 1 590 ? -24.176 3.619 -3.177 1.00 94.38 590 PHE A N 1
ATOM 4499 C CA . PHE A 1 590 ? -25.501 3.261 -3.689 1.00 94.38 590 PHE A CA 1
ATOM 4500 C C . PHE A 1 590 ? -26.043 2.005 -3.001 1.00 94.38 590 PHE A C 1
ATOM 4502 O O . PHE A 1 590 ? -27.166 2.030 -2.496 1.00 94.38 590 PHE A O 1
ATOM 4509 N N . PHE A 1 591 ? -25.224 0.961 -2.847 1.00 93.38 591 PHE A N 1
ATOM 4510 C CA . PHE A 1 591 ? -25.612 -0.214 -2.067 1.00 93.38 591 PHE A CA 1
ATOM 4511 C C . PHE A 1 591 ? -25.970 0.143 -0.614 1.00 93.38 591 PHE A C 1
ATOM 4513 O O . PHE A 1 591 ? -26.999 -0.310 -0.115 1.00 93.38 591 PHE A O 1
ATOM 4520 N N . ALA A 1 592 ? -25.197 1.021 0.035 1.00 90.62 592 ALA A N 1
ATOM 4521 C CA . ALA A 1 592 ? -25.430 1.450 1.419 1.00 90.62 592 ALA A CA 1
ATOM 4522 C C . ALA A 1 592 ? -26.752 2.205 1.624 1.00 90.62 592 ALA A C 1
ATOM 4524 O O . ALA A 1 592 ? -27.336 2.170 2.713 1.00 90.62 592 ALA A O 1
ATOM 4525 N N . ARG A 1 593 ? -27.253 2.899 0.593 1.00 90.19 593 ARG A N 1
ATOM 4526 C CA . ARG A 1 593 ? -28.561 3.563 0.672 1.00 90.19 593 ARG A CA 1
ATOM 4527 C C . ARG A 1 593 ? -29.699 2.557 0.833 1.00 90.19 593 ARG A C 1
ATOM 4529 O O . ARG A 1 593 ? -30.651 2.870 1.552 1.00 90.19 593 ARG A O 1
ATOM 4536 N N . GLY A 1 594 ? -29.555 1.354 0.280 1.00 86.31 594 GLY A N 1
ATOM 4537 C CA . GLY A 1 594 ? -30.582 0.316 0.287 1.00 86.31 594 GLY A CA 1
ATOM 4538 C C . GLY A 1 594 ? -31.775 0.647 -0.619 1.00 86.31 594 GLY A C 1
ATOM 4539 O O . GLY A 1 594 ? -31.854 1.734 -1.194 1.00 86.31 594 GLY A O 1
ATOM 4540 N N . GLY A 1 595 ? -32.713 -0.293 -0.744 1.00 87.38 595 GLY A N 1
ATOM 4541 C CA . GLY A 1 595 ? -33.838 -0.205 -1.683 1.00 87.38 595 GLY A CA 1
ATOM 4542 C C . GLY A 1 595 ? -33.468 -0.636 -3.107 1.00 87.38 595 GLY A C 1
ATOM 4543 O O . GLY A 1 595 ? -32.315 -0.516 -3.521 1.00 87.38 595 GLY A O 1
ATOM 4544 N N . TYR A 1 596 ? -34.459 -1.133 -3.853 1.00 90.62 596 TYR A N 1
ATOM 4545 C CA . TYR A 1 596 ? -34.265 -1.798 -5.149 1.00 90.62 596 TYR A CA 1
ATOM 4546 C C . TYR A 1 596 ? -33.471 -0.954 -6.157 1.00 90.62 596 TYR A C 1
ATOM 4548 O O . TYR A 1 596 ? -32.408 -1.373 -6.608 1.00 90.62 596 TYR A O 1
ATOM 4556 N N . TRP A 1 597 ? -33.921 0.272 -6.447 1.00 93.75 597 TRP A N 1
ATOM 4557 C CA . TRP A 1 597 ? -33.286 1.130 -7.456 1.00 93.75 597 TRP A CA 1
ATOM 4558 C C . TRP A 1 597 ? -31.848 1.523 -7.108 1.00 93.75 597 TRP A C 1
ATOM 4560 O O . TRP A 1 597 ? -30.989 1.558 -7.986 1.00 93.75 597 TRP A O 1
ATOM 4570 N N . ASN A 1 598 ? -31.557 1.762 -5.827 1.00 93.38 598 ASN A N 1
ATOM 4571 C CA . ASN A 1 598 ? -30.197 2.076 -5.391 1.00 93.38 598 ASN A CA 1
ATOM 4572 C C . ASN A 1 598 ? -29.290 0.841 -5.459 1.00 93.38 598 ASN A C 1
ATOM 4574 O O . ASN A 1 598 ? -28.132 0.953 -5.850 1.00 93.38 598 ASN A O 1
ATOM 4578 N N . MET A 1 599 ? -29.808 -0.341 -5.113 1.00 91.81 599 MET A N 1
ATOM 4579 C CA . MET A 1 599 ? -29.068 -1.599 -5.240 1.00 91.81 599 MET A CA 1
ATOM 4580 C C . MET A 1 599 ? -28.782 -1.944 -6.705 1.00 91.81 599 MET A C 1
ATOM 4582 O O . MET A 1 599 ? -27.660 -2.328 -7.028 1.00 91.81 599 MET A O 1
ATOM 4586 N N . LEU A 1 600 ? -29.753 -1.743 -7.599 1.00 95.12 600 LEU A N 1
ATOM 4587 C CA . LEU A 1 600 ? -29.572 -1.930 -9.036 1.00 95.12 600 LEU A CA 1
ATOM 4588 C C . LEU A 1 600 ? -28.540 -0.947 -9.603 1.00 95.12 600 LEU A C 1
ATOM 4590 O O . LEU A 1 600 ? -27.622 -1.368 -10.302 1.00 95.12 600 LEU A O 1
ATOM 4594 N N . ALA A 1 601 ? -28.623 0.338 -9.243 1.00 95.94 601 ALA A N 1
ATOM 4595 C CA . ALA A 1 601 ? -27.633 1.339 -9.644 1.00 95.94 601 ALA A CA 1
ATOM 4596 C C . ALA A 1 601 ? -26.220 0.984 -9.148 1.00 95.94 601 ALA A C 1
ATOM 4598 O O . ALA A 1 601 ? -25.259 1.056 -9.913 1.00 95.94 601 ALA A O 1
ATOM 4599 N N . GLY A 1 602 ? -26.090 0.535 -7.893 1.00 95.75 602 GLY A N 1
ATOM 4600 C CA . GLY A 1 602 ? -24.826 0.042 -7.343 1.00 95.75 602 GLY A CA 1
ATOM 4601 C C . GLY A 1 602 ? -24.265 -1.149 -8.127 1.00 95.75 602 GLY A C 1
ATOM 4602 O O . GLY A 1 602 ? -23.066 -1.196 -8.401 1.00 95.75 602 GLY A O 1
ATOM 4603 N N . ALA A 1 603 ? -25.123 -2.078 -8.552 1.00 95.62 603 ALA A N 1
ATOM 4604 C CA . ALA A 1 603 ? -24.717 -3.249 -9.324 1.00 95.62 603 ALA A CA 1
ATOM 4605 C C . ALA A 1 603 ? -24.304 -2.909 -10.766 1.00 95.62 603 ALA A C 1
ATOM 4607 O O . ALA A 1 603 ? -23.297 -3.421 -11.253 1.00 95.62 603 ALA A O 1
ATOM 4608 N N . VAL A 1 604 ? -25.006 -1.983 -11.424 1.00 96.38 604 VAL A N 1
ATOM 4609 C CA . VAL A 1 604 ? -24.610 -1.463 -12.744 1.00 96.38 604 VAL A CA 1
ATOM 4610 C C . VAL A 1 604 ? -23.254 -0.758 -12.664 1.00 96.38 604 VAL A C 1
ATOM 4612 O O . VAL A 1 604 ? -22.363 -1.037 -13.467 1.00 96.38 604 VAL A O 1
ATOM 4615 N N . LEU A 1 605 ? -23.050 0.099 -11.656 1.00 96.31 605 LEU A N 1
ATOM 4616 C CA . LEU A 1 605 ? -21.761 0.763 -11.425 1.00 96.31 605 LEU A CA 1
ATOM 4617 C C . LEU A 1 605 ? -20.641 -0.234 -11.111 1.00 96.31 605 LEU A C 1
ATOM 4619 O O . LEU A 1 605 ? -19.502 -0.023 -11.514 1.00 96.31 605 LEU A O 1
ATOM 4623 N N . SER A 1 606 ? -20.956 -1.326 -10.418 1.00 94.62 606 SER A N 1
ATOM 4624 C CA . SER A 1 606 ? -20.023 -2.415 -10.126 1.00 94.62 606 SER A CA 1
ATOM 4625 C C . SER A 1 606 ? -19.567 -3.140 -11.402 1.00 94.62 606 SER A C 1
ATOM 4627 O O . SER A 1 606 ? -18.366 -3.363 -11.574 1.00 94.62 606 SER A O 1
ATOM 4629 N N . VAL A 1 607 ? -20.479 -3.437 -12.338 1.00 94.69 607 VAL A N 1
ATOM 4630 C CA . VAL A 1 607 ? -20.119 -3.982 -13.663 1.00 94.69 607 VAL A CA 1
ATOM 4631 C C . VAL A 1 607 ? -19.283 -2.980 -14.452 1.00 94.69 607 VAL A C 1
ATOM 4633 O O . VAL A 1 607 ? -18.247 -3.347 -15.004 1.00 94.69 607 VAL A O 1
ATOM 4636 N N . PHE A 1 608 ? -19.670 -1.704 -14.445 1.00 94.50 608 PHE A N 1
ATOM 4637 C CA . PHE A 1 608 ? -18.911 -0.657 -15.122 1.00 94.50 608 PHE A CA 1
ATOM 4638 C C . PHE A 1 608 ? -17.490 -0.514 -14.555 1.00 94.50 608 PHE A C 1
ATOM 4640 O O . PHE A 1 608 ? -16.528 -0.476 -15.319 1.00 94.50 608 PHE A O 1
ATOM 4647 N N . ALA A 1 609 ? -17.331 -0.546 -13.228 1.00 92.88 609 ALA A N 1
ATOM 4648 C CA . ALA A 1 609 ? -16.022 -0.570 -12.579 1.00 92.88 609 ALA A CA 1
ATOM 4649 C C . ALA A 1 609 ? -15.193 -1.788 -13.017 1.00 92.88 609 ALA A C 1
ATOM 4651 O O . ALA A 1 609 ? -14.003 -1.652 -13.269 1.00 92.88 609 ALA A O 1
ATOM 4652 N N . SER A 1 610 ? -15.810 -2.962 -13.182 1.00 91.81 610 SER A N 1
ATOM 4653 C CA . SER A 1 610 ? -15.110 -4.155 -13.675 1.00 91.81 610 SER A CA 1
ATOM 4654 C C . SER A 1 610 ? -14.649 -4.054 -15.130 1.00 91.81 610 SER A C 1
ATOM 4656 O O . SER A 1 610 ? -13.672 -4.710 -15.490 1.00 91.81 610 SER A O 1
ATOM 4658 N N . ILE A 1 611 ? -15.354 -3.296 -15.972 1.00 92.75 611 ILE A N 1
ATOM 4659 C CA . ILE A 1 611 ? -14.944 -3.030 -17.357 1.00 92.75 611 ILE A CA 1
ATOM 4660 C C . ILE A 1 611 ? -13.780 -2.031 -17.362 1.00 92.75 611 ILE A C 1
ATOM 4662 O O . ILE A 1 611 ? -12.763 -2.274 -18.012 1.00 92.75 611 ILE A O 1
ATOM 4666 N N . LEU A 1 612 ? -13.901 -0.939 -16.599 1.00 91.88 612 LEU A N 1
ATOM 4667 C CA . LEU A 1 612 ? -12.868 0.098 -16.490 1.00 91.88 612 LEU A CA 1
ATOM 4668 C C . LEU A 1 612 ? -11.567 -0.412 -15.873 1.00 91.88 612 LEU A C 1
ATOM 4670 O O . LEU A 1 612 ? -10.488 0.016 -16.268 1.00 91.88 612 LEU A O 1
ATOM 4674 N N . ASP A 1 613 ? -11.666 -1.366 -14.961 1.00 88.00 613 ASP A N 1
ATOM 4675 C CA . ASP A 1 613 ? -10.514 -2.039 -14.384 1.00 88.00 613 ASP A CA 1
ATOM 4676 C C . ASP A 1 613 ? -9.680 -2.795 -15.428 1.00 88.00 613 ASP A C 1
ATOM 4678 O O . ASP A 1 613 ? -8.473 -2.899 -15.307 1.00 88.00 613 ASP A O 1
ATOM 4682 N N . GLY A 1 614 ? -10.284 -3.259 -16.525 1.00 87.31 614 GLY A N 1
ATOM 4683 C CA . GLY A 1 614 ? -9.514 -3.810 -17.639 1.00 87.31 614 GLY A CA 1
ATOM 4684 C C . GLY A 1 614 ? -8.677 -2.756 -18.373 1.00 87.31 614 GLY A C 1
ATOM 4685 O O . GLY A 1 614 ? -7.655 -3.110 -18.973 1.00 87.31 614 GLY A O 1
ATOM 4686 N N . CYS A 1 615 ? -9.102 -1.488 -18.319 1.00 91.62 615 CYS A N 1
ATOM 4687 C CA . CYS A 1 615 ? -8.547 -0.394 -19.110 1.00 91.62 615 CYS A CA 1
ATOM 4688 C C . CYS A 1 615 ? -7.194 0.091 -18.580 1.00 91.62 615 CYS A C 1
ATOM 4690 O O . CYS A 1 615 ? -6.363 0.532 -19.370 1.00 91.62 615 CYS A O 1
ATOM 4692 N N . ASP A 1 616 ? -6.922 0.024 -17.273 1.00 87.69 616 ASP A N 1
ATOM 4693 C CA . ASP A 1 616 ? -5.644 0.506 -16.734 1.00 87.69 616 ASP A CA 1
ATOM 4694 C C . ASP A 1 616 ? -4.458 -0.332 -17.251 1.00 87.69 616 ASP A C 1
ATOM 4696 O O . ASP A 1 616 ? -3.475 0.220 -17.750 1.00 87.69 616 ASP A O 1
ATOM 4700 N N . GLY A 1 617 ? -4.591 -1.659 -17.259 1.00 87.12 617 GLY A N 1
ATOM 4701 C CA . GLY A 1 617 ? -3.611 -2.594 -17.787 1.00 87.12 617 GLY A CA 1
ATOM 4702 C C . GLY A 1 617 ? -3.512 -2.551 -19.312 1.00 87.12 617 GLY A C 1
ATOM 4703 O O . GLY A 1 617 ? -2.425 -2.746 -19.855 1.00 87.12 617 GLY A O 1
ATOM 4704 N N . GLU A 1 618 ? -4.614 -2.288 -20.017 1.00 92.88 618 GLU A N 1
ATOM 4705 C CA . GLU A 1 618 ? -4.617 -2.082 -21.473 1.00 92.88 618 GLU A CA 1
ATOM 4706 C C . GLU A 1 618 ? -3.885 -0.795 -21.861 1.00 92.88 618 GLU A C 1
ATOM 4708 O O . GLU A 1 618 ? -2.966 -0.834 -22.679 1.00 92.88 618 GLU A O 1
ATOM 4713 N N . VAL A 1 619 ? -4.216 0.330 -21.218 1.00 92.19 619 VAL A N 1
ATOM 4714 C CA . VAL A 1 619 ? -3.535 1.618 -21.410 1.00 92.19 619 VAL A CA 1
ATOM 4715 C C . VAL A 1 619 ? -2.058 1.499 -21.034 1.00 92.19 619 VAL A C 1
ATOM 4717 O O . VAL A 1 619 ? -1.202 2.030 -21.742 1.00 92.19 619 VAL A O 1
ATOM 4720 N N . ALA A 1 620 ? -1.730 0.765 -19.965 1.00 88.56 620 ALA A N 1
ATOM 4721 C CA . ALA A 1 620 ? -0.347 0.501 -19.581 1.00 88.56 620 ALA A CA 1
ATOM 4722 C C . ALA A 1 620 ? 0.419 -0.275 -20.662 1.00 88.56 620 ALA A C 1
ATOM 4724 O O . ALA A 1 620 ? 1.557 0.090 -20.958 1.00 88.56 620 ALA A O 1
ATOM 4725 N N . ARG A 1 621 ? -0.188 -1.302 -21.275 1.00 88.62 621 ARG A N 1
ATOM 4726 C CA . ARG A 1 621 ? 0.424 -2.077 -22.369 1.00 88.62 621 ARG A CA 1
ATOM 4727 C C . ARG A 1 621 ? 0.581 -1.255 -23.643 1.00 88.62 621 ARG A C 1
ATOM 4729 O O . ARG A 1 621 ? 1.683 -1.194 -24.180 1.00 88.62 621 ARG A O 1
ATOM 4736 N N . LEU A 1 622 ? -0.477 -0.573 -24.080 1.00 90.38 622 LEU A N 1
ATOM 4737 C CA . LEU A 1 622 ? -0.476 0.234 -25.306 1.00 90.38 622 LEU A CA 1
ATOM 4738 C C . LEU A 1 622 ? 0.547 1.371 -25.243 1.00 90.38 622 LEU A C 1
ATOM 4740 O O . LEU A 1 622 ? 1.303 1.572 -26.194 1.00 90.38 622 LEU A O 1
ATOM 4744 N N . LYS A 1 623 ? 0.621 2.063 -24.096 1.00 89.56 623 LYS A N 1
ATOM 4745 C CA . LYS A 1 623 ? 1.601 3.129 -23.862 1.00 89.56 623 LYS A CA 1
ATOM 4746 C C . LYS A 1 623 ? 2.973 2.612 -23.429 1.00 89.56 623 LYS A C 1
ATOM 4748 O O . LYS A 1 623 ? 3.853 3.445 -23.244 1.00 89.56 623 LYS A O 1
ATOM 4753 N N . LEU A 1 624 ? 3.193 1.310 -23.217 1.00 87.75 624 LEU A N 1
ATOM 4754 C CA . LEU A 1 624 ? 4.409 0.764 -22.583 1.00 87.75 624 LEU A CA 1
ATOM 4755 C C . LEU A 1 624 ? 4.777 1.485 -21.265 1.00 87.75 624 LEU A C 1
ATOM 4757 O O . LEU A 1 624 ? 5.915 1.898 -21.040 1.00 87.75 624 LEU A O 1
ATOM 4761 N N . MET A 1 625 ? 3.775 1.693 -20.411 1.00 83.25 625 MET A N 1
ATOM 4762 C CA . MET A 1 625 ? 3.868 2.317 -19.081 1.00 83.25 625 MET A CA 1
ATOM 4763 C C . MET A 1 625 ? 3.571 1.326 -17.945 1.00 83.25 625 MET A C 1
ATOM 4765 O O . MET A 1 625 ? 3.279 1.734 -16.819 1.00 83.25 625 MET A O 1
ATOM 4769 N N . GLU A 1 626 ? 3.618 0.024 -18.226 1.00 78.31 626 GLU A N 1
ATOM 4770 C CA . GLU A 1 626 ? 3.493 -1.007 -17.197 1.00 78.31 626 GLU A CA 1
ATOM 4771 C C . GLU A 1 626 ? 4.553 -0.820 -16.111 1.00 78.31 626 GLU A C 1
ATOM 4773 O O . GLU A 1 626 ? 5.722 -0.535 -16.374 1.00 78.31 626 GLU A O 1
ATOM 4778 N N . SER A 1 627 ? 4.129 -0.967 -14.861 1.00 66.31 627 SER A N 1
ATOM 4779 C CA . SER A 1 627 ? 5.002 -0.823 -13.706 1.00 66.31 627 SER A CA 1
ATOM 4780 C C . SER A 1 627 ? 4.509 -1.715 -12.581 1.00 66.31 627 SER A C 1
ATOM 4782 O O . SER A 1 627 ? 3.300 -1.862 -12.398 1.00 66.31 627 SER A O 1
ATOM 4784 N N . ASP A 1 628 ? 5.413 -2.254 -11.760 1.00 60.91 628 ASP A N 1
ATOM 4785 C CA . ASP A 1 628 ? 4.947 -3.041 -10.614 1.00 60.91 628 ASP A CA 1
ATOM 4786 C C . ASP A 1 628 ? 4.295 -2.164 -9.526 1.00 60.91 628 ASP A C 1
ATOM 4788 O O . ASP A 1 628 ? 3.629 -2.700 -8.648 1.00 60.91 628 ASP A O 1
ATOM 4792 N N . PHE A 1 629 ? 4.418 -0.824 -9.590 1.00 55.19 629 PHE A N 1
ATOM 4793 C CA . PHE A 1 629 ? 3.541 0.058 -8.803 1.00 55.19 629 PHE A CA 1
ATOM 4794 C C . PHE A 1 629 ? 2.100 -0.007 -9.302 1.00 55.19 629 PHE A C 1
ATOM 4796 O O . PHE A 1 629 ? 1.215 -0.175 -8.478 1.00 55.19 629 PHE A O 1
ATOM 4803 N N . GLY A 1 630 ? 1.874 0.087 -10.616 1.00 59.62 630 GLY A N 1
ATOM 4804 C CA . GLY A 1 630 ? 0.541 -0.064 -11.202 1.00 59.62 630 GLY A CA 1
ATOM 4805 C C . GLY A 1 630 ? -0.090 -1.405 -10.824 1.00 59.62 630 GLY A C 1
ATOM 4806 O O . GLY A 1 630 ? -1.192 -1.420 -10.304 1.00 59.62 630 GLY A O 1
ATOM 4807 N N . CYS A 1 631 ? 0.659 -2.507 -10.935 1.00 64.69 631 CYS A N 1
ATOM 4808 C CA . CYS A 1 631 ? 0.195 -3.848 -10.539 1.00 64.69 631 CYS A CA 1
ATOM 4809 C C . CYS A 1 631 ? -0.104 -3.973 -9.024 1.00 64.69 631 CYS A C 1
ATOM 4811 O O . CYS A 1 631 ? -1.063 -4.623 -8.600 1.00 64.69 631 CYS A O 1
ATOM 4813 N N . TRP A 1 632 ? 0.699 -3.329 -8.168 1.00 70.44 632 TRP A N 1
ATOM 4814 C CA . TRP A 1 632 ? 0.407 -3.265 -6.731 1.00 70.44 632 TRP A CA 1
ATOM 4815 C C . TRP A 1 632 ? -0.810 -2.383 -6.428 1.00 70.44 632 TRP A C 1
ATOM 4817 O O . TRP A 1 632 ? -1.633 -2.753 -5.592 1.00 70.44 632 TRP A O 1
ATOM 4827 N N . LEU A 1 633 ? -0.923 -1.229 -7.090 1.00 66.12 633 LEU A N 1
ATOM 4828 C CA . LEU A 1 633 ? -2.044 -0.306 -6.945 1.00 66.12 633 LEU A CA 1
ATOM 4829 C C . LEU A 1 633 ? -3.342 -0.985 -7.374 1.00 66.12 633 LEU A C 1
ATOM 4831 O O . LEU A 1 633 ? -4.295 -0.924 -6.612 1.00 66.12 633 LEU A O 1
ATOM 4835 N N . GLU A 1 634 ? -3.339 -1.685 -8.509 1.00 70.94 634 GLU A N 1
ATOM 4836 C CA . GLU A 1 634 ? -4.407 -2.579 -8.970 1.00 70.94 634 GLU A CA 1
ATOM 4837 C C . GLU A 1 634 ? -4.780 -3.543 -7.839 1.00 70.94 634 GLU A C 1
ATOM 4839 O O . GLU A 1 634 ? -5.878 -3.460 -7.305 1.00 70.94 634 GLU A O 1
ATOM 4844 N N . THR A 1 635 ? -3.817 -4.310 -7.308 1.00 66.81 635 THR A N 1
ATOM 4845 C CA . THR A 1 635 ? -4.074 -5.228 -6.180 1.00 66.81 635 THR A CA 1
ATOM 4846 C C . THR A 1 635 ? -4.752 -4.533 -4.988 1.00 66.81 635 THR A C 1
ATOM 4848 O O . THR A 1 635 ? -5.682 -5.082 -4.405 1.00 66.81 635 THR A O 1
ATOM 4851 N N . VAL A 1 636 ? -4.306 -3.338 -4.584 1.00 66.69 636 VAL A N 1
ATOM 4852 C CA . VAL A 1 636 ? -4.922 -2.581 -3.477 1.00 66.69 636 VAL A CA 1
ATOM 4853 C C . VAL A 1 636 ? -6.326 -2.095 -3.837 1.00 66.69 636 VAL A C 1
ATOM 4855 O O . VAL A 1 636 ? -7.237 -2.198 -3.011 1.00 66.69 636 VAL A O 1
ATOM 4858 N N . CYS A 1 637 ? -6.510 -1.581 -5.051 1.00 77.06 637 CYS A N 1
ATOM 4859 C CA . CYS A 1 637 ? -7.793 -1.142 -5.582 1.00 77.06 637 CYS A CA 1
ATOM 4860 C C . CYS A 1 637 ? -8.808 -2.292 -5.603 1.00 77.06 637 CYS A C 1
ATOM 4862 O O . CYS A 1 637 ? -9.955 -2.066 -5.226 1.00 77.06 637 CYS A O 1
ATOM 4864 N N . ASP A 1 638 ? -8.393 -3.521 -5.916 1.00 78.50 638 ASP A N 1
ATOM 4865 C CA . ASP A 1 638 ? -9.242 -4.720 -5.885 1.00 78.50 638 ASP A CA 1
ATOM 4866 C C . ASP A 1 638 ? -9.811 -4.979 -4.492 1.00 78.50 638 ASP A C 1
ATOM 4868 O O . ASP A 1 638 ? -11.012 -5.209 -4.323 1.00 78.50 638 ASP A O 1
ATOM 4872 N N . TRP A 1 639 ? -8.947 -4.924 -3.474 1.00 76.69 639 TRP A N 1
ATOM 4873 C CA . TRP A 1 639 ? -9.343 -5.139 -2.083 1.00 76.69 639 TRP A CA 1
ATOM 4874 C C . TRP A 1 639 ? -10.285 -4.050 -1.592 1.00 76.69 639 TRP A C 1
ATOM 4876 O O . TRP A 1 639 ? -11.301 -4.344 -0.959 1.00 76.69 639 TRP A O 1
ATOM 4886 N N . LEU A 1 640 ? -9.960 -2.793 -1.893 1.00 77.38 640 LEU A N 1
ATOM 4887 C CA . LEU A 1 640 ? -10.798 -1.659 -1.521 1.00 77.38 640 LEU A CA 1
ATOM 4888 C C . LEU A 1 640 ? -12.151 -1.700 -2.237 1.00 77.38 640 LEU A C 1
ATOM 4890 O O . LEU A 1 640 ? -13.168 -1.430 -1.608 1.00 77.38 640 LEU A O 1
ATOM 4894 N N . TYR A 1 641 ? -12.184 -2.103 -3.506 1.00 88.25 641 TYR A N 1
ATOM 4895 C CA . TYR A 1 641 ? -13.416 -2.304 -4.261 1.00 88.25 641 TYR A CA 1
ATOM 4896 C C . TYR A 1 641 ? -14.342 -3.317 -3.573 1.00 88.25 641 TYR A C 1
ATOM 4898 O O . TYR A 1 641 ? -15.501 -2.999 -3.297 1.00 88.25 641 TYR A O 1
ATOM 4906 N N . TYR A 1 642 ? -13.833 -4.506 -3.226 1.00 84.50 642 TYR A N 1
ATOM 4907 C CA . TYR A 1 642 ? -14.635 -5.507 -2.518 1.00 84.50 642 TYR A CA 1
ATOM 4908 C C . TYR A 1 642 ? -15.102 -5.008 -1.154 1.00 84.50 642 TYR A C 1
ATOM 4910 O O . TYR A 1 642 ? -16.255 -5.230 -0.782 1.00 84.50 642 TYR A O 1
ATOM 4918 N N . LEU A 1 643 ? -14.237 -4.296 -0.427 1.00 81.75 643 LEU A N 1
ATOM 4919 C CA . LEU A 1 643 ? -14.601 -3.682 0.843 1.00 81.75 643 LEU A CA 1
ATOM 4920 C C . LEU A 1 643 ? -15.758 -2.690 0.667 1.00 81.75 643 LEU A C 1
ATOM 4922 O O . LEU A 1 643 ? -16.731 -2.773 1.410 1.00 81.75 643 LEU A O 1
ATOM 4926 N N . PHE A 1 644 ? -15.686 -1.784 -0.310 1.00 88.38 644 PHE A N 1
ATOM 4927 C CA . PHE A 1 644 ? -16.726 -0.782 -0.551 1.00 88.38 644 PHE A CA 1
ATOM 4928 C C . PHE A 1 644 ? -18.056 -1.416 -0.948 1.00 88.38 644 PHE A C 1
ATOM 4930 O O . PHE A 1 644 ? -19.091 -1.063 -0.381 1.00 88.38 644 PHE A O 1
ATOM 4937 N N . VAL A 1 645 ? -18.032 -2.371 -1.878 1.00 89.62 645 VAL A N 1
ATOM 4938 C CA . VAL A 1 645 ? -19.240 -3.048 -2.361 1.00 89.62 645 VAL A CA 1
ATOM 4939 C C . VAL A 1 645 ? -19.892 -3.855 -1.245 1.00 89.62 645 VAL A C 1
ATOM 4941 O O . VAL A 1 645 ? -21.067 -3.649 -0.952 1.00 89.62 645 VAL A O 1
ATOM 4944 N N . PHE A 1 646 ? -19.150 -4.731 -0.566 1.00 87.31 646 PHE A N 1
ATOM 4945 C CA . PHE A 1 646 ? -19.746 -5.611 0.438 1.00 87.31 646 PHE A CA 1
ATOM 4946 C C . PHE A 1 646 ? -20.087 -4.901 1.747 1.00 87.31 646 PHE A C 1
ATOM 4948 O O . PHE A 1 646 ? -21.114 -5.224 2.345 1.00 87.31 646 PHE A O 1
ATOM 4955 N N . ALA A 1 647 ? -19.301 -3.908 2.178 1.00 84.94 647 ALA A N 1
ATOM 4956 C CA . ALA A 1 647 ? -19.702 -3.059 3.299 1.00 84.94 647 ALA A CA 1
ATOM 4957 C C . ALA A 1 647 ? -20.962 -2.261 2.943 1.00 84.94 647 ALA A C 1
ATOM 4959 O O . ALA A 1 647 ? -21.879 -2.178 3.756 1.00 84.94 647 ALA A O 1
ATOM 4960 N N . GLY A 1 648 ? -21.044 -1.738 1.715 1.00 88.81 648 GLY A N 1
ATOM 4961 C CA . GLY A 1 648 ? -22.232 -1.060 1.207 1.00 88.81 648 GLY A CA 1
ATOM 4962 C C . GLY A 1 648 ? -23.467 -1.958 1.226 1.00 88.81 648 GLY A C 1
ATOM 4963 O O . GLY A 1 648 ? -24.490 -1.581 1.789 1.00 88.81 648 GLY A O 1
ATOM 4964 N N . ILE A 1 649 ? -23.362 -3.176 0.689 1.00 88.94 649 ILE A N 1
ATOM 4965 C CA . ILE A 1 649 ? -24.457 -4.157 0.691 1.00 88.94 649 ILE A CA 1
ATOM 4966 C C . ILE A 1 649 ? -24.866 -4.506 2.124 1.00 88.94 649 ILE A C 1
ATOM 4968 O O . ILE A 1 649 ? -26.056 -4.484 2.426 1.00 88.94 649 ILE A O 1
ATOM 4972 N N . ALA A 1 650 ? -23.912 -4.752 3.027 1.00 87.00 650 ALA A N 1
ATOM 4973 C CA . ALA A 1 650 ? -24.207 -5.038 4.429 1.00 87.00 650 ALA A CA 1
ATOM 4974 C C . ALA A 1 650 ? -24.973 -3.884 5.103 1.00 87.00 650 ALA A C 1
ATOM 4976 O O . ALA A 1 650 ? -25.978 -4.121 5.768 1.00 87.00 650 ALA A O 1
ATOM 4977 N N . VAL A 1 651 ? -24.551 -2.629 4.895 1.00 86.62 651 VAL A N 1
ATOM 4978 C CA . VAL A 1 651 ? -25.248 -1.437 5.417 1.00 86.62 651 VAL A CA 1
ATOM 4979 C C . VAL A 1 651 ? -26.652 -1.308 4.819 1.00 86.62 651 VAL A C 1
ATOM 4981 O O . VAL A 1 651 ? -27.609 -1.044 5.547 1.00 86.62 651 VAL A O 1
ATOM 4984 N N . GLY A 1 652 ? -26.794 -1.499 3.506 1.00 87.38 652 GLY A N 1
ATOM 4985 C CA . GLY A 1 652 ? -28.080 -1.406 2.816 1.00 87.38 652 GLY A CA 1
ATOM 4986 C C . GLY A 1 652 ? -29.069 -2.470 3.284 1.00 87.38 652 GLY A C 1
ATOM 4987 O O . GLY A 1 652 ? -30.225 -2.161 3.569 1.00 87.38 652 GLY A O 1
ATOM 4988 N N . LEU A 1 653 ? -28.595 -3.709 3.426 1.00 85.69 653 LEU A N 1
ATOM 4989 C CA . LEU A 1 653 ? -29.368 -4.855 3.902 1.00 85.69 653 LEU A CA 1
ATOM 4990 C C . LEU A 1 653 ? -29.679 -4.788 5.400 1.00 85.69 653 LEU A C 1
ATOM 4992 O O . LEU A 1 653 ? -30.696 -5.329 5.823 1.00 85.69 653 LEU A O 1
ATOM 4996 N N . ALA A 1 654 ? -28.880 -4.082 6.207 1.00 84.00 654 ALA A N 1
ATOM 4997 C CA . ALA A 1 654 ? -29.179 -3.869 7.626 1.00 84.00 654 ALA A CA 1
ATOM 4998 C C . ALA A 1 654 ? -30.530 -3.170 7.851 1.00 84.00 654 ALA A C 1
ATOM 5000 O O . ALA A 1 654 ? -31.136 -3.337 8.910 1.00 84.00 654 ALA A O 1
ATOM 5001 N N . LYS A 1 655 ? -31.012 -2.412 6.856 1.00 78.81 655 LYS A N 1
ATOM 5002 C CA . LYS A 1 655 ? -32.319 -1.747 6.892 1.00 78.81 655 LYS A CA 1
ATOM 5003 C C . LYS A 1 655 ? -33.493 -2.703 6.658 1.00 78.81 655 LYS A C 1
ATOM 5005 O O . LYS A 1 655 ? -34.583 -2.404 7.124 1.00 78.81 655 LYS A O 1
ATOM 5010 N N . SER A 1 656 ? -33.286 -3.821 5.955 1.00 77.50 656 SER A N 1
ATOM 5011 C CA . SER A 1 656 ? -34.349 -4.769 5.576 1.00 77.50 656 SER A CA 1
ATOM 5012 C C . SER A 1 656 ? -34.294 -6.100 6.336 1.00 77.50 656 SER A C 1
ATOM 5014 O O . SER A 1 656 ? -35.332 -6.620 6.719 1.00 77.50 656 SER A O 1
ATOM 5016 N N . LEU A 1 657 ? -33.099 -6.648 6.576 1.00 74.94 657 LEU A N 1
ATOM 5017 C CA . LEU A 1 657 ? -32.866 -7.923 7.280 1.00 74.94 657 LEU A CA 1
ATOM 5018 C C . LEU A 1 657 ? -32.665 -7.756 8.794 1.00 74.94 657 LEU A C 1
ATOM 5020 O O . LEU A 1 657 ? -32.554 -8.741 9.522 1.00 74.94 657 LEU A O 1
ATOM 5024 N N . GLY A 1 658 ? -32.572 -6.513 9.267 1.00 75.88 658 GLY A N 1
ATOM 5025 C CA . GLY A 1 658 ? -32.181 -6.190 10.632 1.00 75.88 658 GLY A CA 1
ATOM 5026 C C . GLY A 1 658 ? -30.661 -6.131 10.816 1.00 75.88 658 GLY A C 1
ATOM 5027 O O . GLY A 1 658 ? -29.873 -6.820 10.162 1.00 75.88 658 GLY A O 1
ATOM 5028 N N . GLN A 1 659 ? -30.233 -5.275 11.743 1.00 73.19 659 GLN A N 1
ATOM 5029 C CA . GLN A 1 659 ? -28.821 -4.934 11.939 1.00 73.19 659 GLN A CA 1
ATOM 5030 C C . GLN A 1 659 ? -27.983 -6.118 12.422 1.00 73.19 659 GLN A C 1
ATOM 5032 O O . GLN A 1 659 ? -26.848 -6.281 11.983 1.00 73.19 659 GLN A O 1
ATOM 5037 N N . SER A 1 660 ? -28.540 -6.965 13.290 1.00 73.38 660 SER A N 1
ATOM 5038 C CA . SER A 1 660 ? -27.831 -8.115 13.860 1.00 73.38 660 SER A CA 1
ATOM 5039 C C . SER A 1 660 ? -27.448 -9.142 12.793 1.00 73.38 660 SER A C 1
ATOM 5041 O O . SER A 1 660 ? -26.311 -9.611 12.773 1.00 73.38 660 SER A O 1
ATOM 5043 N N . ALA A 1 661 ? -28.362 -9.444 11.866 1.00 75.88 661 ALA A N 1
ATOM 5044 C CA . ALA A 1 661 ? -28.102 -10.372 10.770 1.00 75.88 661 ALA A CA 1
ATOM 5045 C C . ALA A 1 661 ? -27.088 -9.785 9.777 1.00 75.88 661 ALA A C 1
ATOM 5047 O O . ALA A 1 661 ? -26.108 -10.443 9.431 1.00 75.88 661 ALA A O 1
ATOM 5048 N N . ALA A 1 662 ? -27.267 -8.526 9.370 1.00 76.94 662 ALA A N 1
ATOM 5049 C CA . ALA A 1 662 ? -26.339 -7.868 8.452 1.00 76.94 662 ALA A CA 1
ATOM 5050 C C . ALA A 1 662 ? -24.910 -7.769 9.017 1.00 76.94 662 ALA A C 1
ATOM 5052 O O . ALA A 1 662 ? -23.942 -7.995 8.290 1.00 76.94 662 ALA A O 1
ATOM 5053 N N . LEU A 1 663 ? -24.772 -7.491 10.320 1.00 74.31 663 LEU A N 1
ATOM 5054 C CA . LEU A 1 663 ? -23.481 -7.475 11.009 1.00 74.31 663 LEU A CA 1
ATOM 5055 C C . LEU A 1 663 ? -22.846 -8.864 11.074 1.00 74.31 663 LEU A C 1
ATOM 5057 O O . LEU A 1 663 ? -21.667 -8.995 10.754 1.00 74.31 663 LEU A O 1
ATOM 5061 N N . LEU A 1 664 ? -23.605 -9.896 11.455 1.00 81.38 664 LEU A N 1
ATOM 5062 C CA . LEU A 1 664 ? -23.096 -11.267 11.539 1.00 81.38 664 LEU A CA 1
ATOM 5063 C C . LEU A 1 664 ? -22.528 -11.724 10.191 1.00 81.38 664 LEU A C 1
ATOM 5065 O O . LEU A 1 664 ? -21.372 -12.137 10.101 1.00 81.38 664 LEU A O 1
ATOM 5069 N N . TRP A 1 665 ? -23.327 -11.598 9.135 1.00 82.25 665 TRP A N 1
ATOM 5070 C CA . TRP A 1 665 ? -22.953 -12.045 7.798 1.00 82.25 665 TRP A CA 1
ATOM 5071 C C . TRP A 1 665 ? -21.859 -11.175 7.167 1.00 82.25 665 TRP A C 1
ATOM 5073 O O . TRP A 1 665 ? -20.962 -11.706 6.514 1.00 82.25 665 TRP A O 1
ATOM 5083 N N . GLY A 1 666 ? -21.855 -9.864 7.435 1.00 83.38 666 GLY A N 1
ATOM 5084 C CA . GLY A 1 666 ? -20.771 -8.970 7.021 1.00 83.38 666 GLY A CA 1
ATOM 5085 C C . GLY A 1 666 ? -19.436 -9.304 7.690 1.00 83.38 666 GLY A C 1
ATOM 5086 O O . GLY A 1 666 ? -18.406 -9.366 7.017 1.00 83.38 666 GLY A O 1
ATOM 5087 N N . CYS A 1 667 ? -19.445 -9.589 8.995 1.00 78.88 667 CYS A N 1
ATOM 5088 C CA . CYS A 1 667 ? -18.256 -10.028 9.726 1.00 78.88 667 CYS A CA 1
ATOM 5089 C C . CYS A 1 667 ? -17.756 -11.394 9.237 1.00 78.88 667 CYS A C 1
ATOM 5091 O O . CYS A 1 667 ? -16.552 -11.559 9.041 1.00 78.88 667 CYS A O 1
ATOM 5093 N N . LEU A 1 668 ? -18.659 -12.352 8.992 1.00 84.75 668 LEU A N 1
ATOM 5094 C CA . LEU A 1 668 ? -18.313 -13.671 8.447 1.00 84.75 668 LEU A CA 1
ATOM 5095 C C . LEU A 1 668 ? -17.660 -13.572 7.065 1.00 84.75 668 LEU A C 1
ATOM 5097 O O . LEU A 1 668 ? -16.661 -14.248 6.805 1.00 84.75 668 LEU A O 1
ATOM 5101 N N . LEU A 1 669 ? -18.192 -12.714 6.194 1.00 84.50 669 LEU A N 1
ATOM 5102 C CA . LEU A 1 669 ? -17.627 -12.448 4.875 1.00 84.50 669 LEU A CA 1
ATOM 5103 C C . LEU A 1 669 ? -16.226 -11.836 4.976 1.00 84.50 669 LEU A C 1
ATOM 5105 O O . LEU A 1 669 ? -15.297 -12.315 4.324 1.00 84.50 669 LEU A O 1
ATOM 5109 N N . LEU A 1 670 ? -16.060 -10.803 5.809 1.00 78.56 670 LEU A N 1
ATOM 5110 C CA . LEU A 1 670 ? -14.775 -10.127 5.988 1.00 78.56 670 LEU A CA 1
ATOM 5111 C C . LEU A 1 670 ? -13.716 -11.080 6.555 1.00 78.56 670 LEU A C 1
ATOM 5113 O O . LEU A 1 670 ? -12.596 -11.127 6.050 1.00 78.56 670 LEU A O 1
ATOM 5117 N N . PHE A 1 671 ? -14.084 -11.885 7.554 1.00 80.12 671 PHE A N 1
ATOM 5118 C CA . PHE A 1 671 ? -13.215 -12.919 8.109 1.00 80.12 671 PHE A CA 1
ATOM 5119 C C . PHE A 1 671 ? -12.783 -13.928 7.037 1.00 80.12 671 PHE A C 1
ATOM 5121 O O . PHE A 1 671 ? -11.587 -14.165 6.862 1.00 80.12 671 PHE A O 1
ATOM 5128 N N . GLY A 1 672 ? -13.736 -14.469 6.269 1.00 81.12 672 GLY A N 1
ATOM 5129 C CA . GLY A 1 672 ? -13.453 -15.424 5.196 1.00 81.12 672 GLY A CA 1
ATOM 5130 C C . GLY A 1 672 ? -12.537 -14.848 4.111 1.00 81.12 672 GLY A C 1
ATOM 5131 O O . GLY A 1 672 ? -11.608 -15.521 3.659 1.00 81.12 672 GLY A O 1
ATOM 5132 N N . ALA A 1 673 ? -12.737 -13.582 3.735 1.00 78.81 673 ALA A N 1
ATOM 5133 C CA . ALA A 1 673 ? -11.905 -12.887 2.755 1.00 78.81 673 ALA A CA 1
ATOM 5134 C C . ALA A 1 673 ? -10.463 -12.681 3.257 1.00 78.81 673 ALA A C 1
ATOM 5136 O O . ALA A 1 673 ? -9.508 -12.982 2.534 1.00 78.81 673 ALA A O 1
ATOM 5137 N N . VAL A 1 674 ? -10.289 -12.238 4.509 1.00 75.38 674 VAL A N 1
ATOM 5138 C CA . VAL A 1 674 ? -8.965 -12.066 5.136 1.00 75.38 674 VAL A CA 1
ATOM 5139 C C . VAL A 1 674 ? -8.244 -13.408 5.260 1.00 75.38 674 VAL A C 1
ATOM 5141 O O . VAL A 1 674 ? -7.074 -13.517 4.890 1.00 75.38 674 VAL A O 1
ATOM 5144 N N . MET A 1 675 ? -8.934 -14.454 5.718 1.00 77.31 675 MET A N 1
ATOM 5145 C CA . MET A 1 675 ? -8.360 -15.797 5.808 1.00 77.31 675 MET A CA 1
ATOM 5146 C C . MET A 1 675 ? -7.967 -16.337 4.431 1.00 77.31 675 MET A C 1
ATOM 5148 O O . MET A 1 675 ? -6.873 -16.882 4.276 1.00 77.31 675 MET A O 1
ATOM 5152 N N . SER A 1 676 ? -8.800 -16.121 3.409 1.00 78.62 676 SER A N 1
ATOM 5153 C CA . SER A 1 676 ? -8.503 -16.523 2.028 1.00 78.62 676 SER A CA 1
ATOM 5154 C C . SER A 1 676 ? -7.236 -15.850 1.520 1.00 78.62 676 SER A C 1
ATOM 5156 O O . SER A 1 676 ? -6.372 -16.515 0.943 1.00 78.62 676 SER A O 1
ATOM 5158 N N . PHE A 1 677 ? -7.073 -14.555 1.798 1.00 72.56 677 PHE A N 1
ATOM 5159 C CA . PHE A 1 677 ? -5.863 -13.816 1.459 1.00 72.56 677 PHE A CA 1
ATOM 5160 C C . PHE A 1 677 ? -4.624 -14.365 2.168 1.00 72.56 677 PHE A C 1
ATOM 5162 O O . PHE A 1 677 ? -3.619 -14.654 1.516 1.00 72.56 677 PHE A O 1
ATOM 5169 N N . LEU A 1 678 ? -4.695 -14.549 3.490 1.00 69.62 678 LEU A N 1
ATOM 5170 C CA . LEU A 1 678 ? -3.573 -15.035 4.293 1.00 69.62 678 LEU A CA 1
ATOM 5171 C C . LEU A 1 678 ? -3.119 -16.421 3.829 1.00 69.62 678 LEU A C 1
ATOM 5173 O O . LEU A 1 678 ? -1.937 -16.628 3.553 1.00 69.62 678 LEU A O 1
ATOM 5177 N N . VAL A 1 679 ? -4.052 -17.364 3.693 1.00 75.75 679 VAL A N 1
ATOM 5178 C CA . VAL A 1 679 ? -3.747 -18.752 3.330 1.00 75.75 679 VAL A CA 1
ATOM 5179 C C . VAL A 1 679 ? -3.236 -18.855 1.891 1.00 75.75 679 VAL A C 1
ATOM 5181 O O . VAL A 1 679 ? -2.231 -19.524 1.639 1.00 75.75 679 VAL A O 1
ATOM 5184 N N . THR A 1 680 ? -3.855 -18.143 0.946 1.00 71.62 680 THR A N 1
ATOM 5185 C CA . THR A 1 680 ? -3.386 -18.109 -0.449 1.00 71.62 680 THR A CA 1
ATOM 5186 C C . THR A 1 680 ? -2.016 -17.438 -0.554 1.00 71.62 680 THR A C 1
ATOM 5188 O O . THR A 1 680 ? -1.154 -17.903 -1.299 1.00 71.62 680 THR A O 1
ATOM 5191 N N . GLY A 1 681 ? -1.764 -16.389 0.235 1.00 66.25 681 GLY A N 1
ATOM 5192 C CA . GLY A 1 681 ? -0.455 -15.746 0.348 1.00 66.25 681 GLY A CA 1
ATOM 5193 C C . GLY A 1 681 ? 0.630 -16.694 0.873 1.00 66.25 681 GLY A C 1
ATOM 5194 O O . GLY A 1 681 ? 1.734 -16.742 0.321 1.00 66.25 681 GLY A O 1
ATOM 5195 N N . LEU A 1 682 ? 0.310 -17.511 1.884 1.00 68.94 682 LEU A N 1
ATOM 5196 C CA . LEU A 1 682 ? 1.200 -18.567 2.387 1.00 68.94 682 LEU A CA 1
ATOM 5197 C C . LEU A 1 682 ? 1.488 -19.626 1.310 1.00 68.94 682 LEU A C 1
ATOM 5199 O O . LEU A 1 682 ? 2.645 -20.018 1.126 1.00 68.94 682 LEU A O 1
ATOM 5203 N N . GLY A 1 683 ? 0.460 -20.049 0.567 1.00 66.50 683 GLY A N 1
ATOM 5204 C CA . GLY A 1 683 ? 0.590 -20.954 -0.577 1.00 66.50 683 GLY A CA 1
ATOM 5205 C C . GLY A 1 683 ? 1.508 -20.400 -1.666 1.00 66.50 683 GLY A C 1
ATOM 5206 O O . GLY A 1 683 ? 2.455 -21.078 -2.071 1.00 66.50 683 GLY A O 1
ATOM 5207 N N . ARG A 1 684 ? 1.302 -19.143 -2.081 1.00 67.38 684 ARG A N 1
ATOM 5208 C CA . ARG A 1 684 ? 2.121 -18.462 -3.100 1.00 67.38 684 ARG A CA 1
ATOM 5209 C C . ARG A 1 684 ? 3.599 -18.457 -2.739 1.00 67.38 684 ARG A C 1
ATOM 5211 O O . ARG A 1 684 ? 4.429 -18.838 -3.557 1.00 67.38 684 ARG A O 1
ATOM 5218 N N . ARG A 1 685 ? 3.945 -18.107 -1.497 1.00 62.72 685 ARG A N 1
ATOM 5219 C CA . ARG A 1 685 ? 5.351 -18.064 -1.060 1.00 62.72 685 ARG A CA 1
ATOM 5220 C C . ARG A 1 685 ? 6.003 -19.449 -1.023 1.00 62.72 685 ARG A C 1
ATOM 5222 O O . ARG A 1 685 ? 7.204 -19.557 -1.245 1.00 62.72 685 ARG A O 1
ATOM 5229 N N . ARG A 1 686 ? 5.235 -20.503 -0.733 1.00 67.00 686 ARG A N 1
ATOM 5230 C CA . ARG A 1 686 ? 5.748 -21.880 -0.641 1.00 67.00 686 ARG A CA 1
ATOM 5231 C C . ARG A 1 686 ? 5.917 -22.545 -2.007 1.00 67.00 686 ARG A C 1
ATOM 5233 O O . ARG A 1 686 ? 6.887 -23.279 -2.196 1.00 67.00 686 ARG A O 1
ATOM 5240 N N . TYR A 1 687 ? 4.975 -22.320 -2.921 1.00 64.19 687 TYR A N 1
ATOM 5241 C CA . TYR A 1 687 ? 4.897 -23.036 -4.200 1.00 64.19 687 TYR A CA 1
ATOM 5242 C C . TYR A 1 687 ? 5.354 -22.205 -5.405 1.00 64.19 687 TYR A C 1
ATOM 5244 O O . TYR A 1 687 ? 5.783 -22.782 -6.396 1.00 64.19 687 TYR A O 1
ATOM 5252 N N . ALA A 1 688 ? 5.320 -20.874 -5.314 1.00 58.50 688 ALA A N 1
ATOM 5253 C CA . ALA A 1 688 ? 5.589 -19.956 -6.420 1.00 58.50 688 ALA A CA 1
ATOM 5254 C C . ALA A 1 688 ? 6.508 -18.789 -5.997 1.00 58.50 688 ALA A C 1
ATOM 5256 O O . ALA A 1 688 ? 6.302 -17.645 -6.394 1.00 58.50 688 ALA A O 1
ATOM 5257 N N . SER A 1 689 ? 7.536 -19.062 -5.180 1.00 47.78 689 SER A N 1
ATOM 5258 C CA . SER A 1 689 ? 8.444 -18.035 -4.631 1.00 47.78 689 SER A CA 1
ATOM 5259 C C . SER A 1 689 ? 9.197 -17.224 -5.692 1.00 47.78 689 SER A C 1
ATOM 5261 O O . SER A 1 689 ? 9.547 -16.078 -5.426 1.00 47.78 689 SER A O 1
ATOM 5263 N N . LYS A 1 690 ? 9.440 -17.809 -6.873 1.00 43.88 690 LYS A N 1
ATOM 5264 C CA . LYS A 1 690 ? 10.157 -17.171 -7.990 1.00 43.88 690 LYS A CA 1
ATOM 5265 C C . LYS A 1 690 ? 9.240 -16.564 -9.066 1.00 43.88 690 LYS A C 1
ATOM 5267 O O . LYS A 1 690 ? 9.715 -15.727 -9.820 1.00 43.88 690 LYS A O 1
ATOM 5272 N N . ARG A 1 691 ? 7.971 -16.992 -9.159 1.00 54.53 691 ARG A N 1
ATOM 5273 C CA . ARG A 1 691 ? 6.998 -16.593 -10.206 1.00 54.53 691 ARG A CA 1
ATOM 5274 C C . ARG A 1 691 ? 5.565 -16.576 -9.647 1.00 54.53 691 ARG A C 1
ATOM 5276 O O . ARG A 1 691 ? 4.794 -17.503 -9.908 1.00 54.53 691 ARG A O 1
ATOM 5283 N N . PRO A 1 692 ? 5.211 -15.592 -8.803 1.00 49.06 692 PRO A N 1
ATOM 5284 C CA . PRO A 1 692 ? 3.935 -15.566 -8.085 1.00 49.06 692 PRO A CA 1
ATOM 5285 C C . PRO A 1 692 ? 2.709 -15.535 -9.011 1.00 49.06 692 PRO A C 1
ATOM 5287 O O . PRO A 1 692 ? 1.666 -16.072 -8.634 1.00 49.06 692 PRO A O 1
ATOM 5290 N N . GLU A 1 693 ? 2.832 -14.988 -10.224 1.00 53.09 693 GLU A N 1
ATOM 5291 C CA . GLU A 1 693 ? 1.785 -14.999 -11.253 1.00 53.09 693 GLU A CA 1
ATOM 5292 C C . GLU A 1 693 ? 1.393 -16.411 -11.724 1.00 53.09 693 GLU A C 1
ATOM 5294 O O . GLU A 1 693 ? 0.256 -16.632 -12.132 1.00 53.09 693 GLU A O 1
ATOM 5299 N N . GLN A 1 694 ? 2.287 -17.398 -11.597 1.00 62.94 694 GLN A N 1
ATOM 5300 C CA . GLN A 1 694 ? 2.038 -18.783 -12.013 1.00 62.94 694 GLN A CA 1
ATOM 5301 C C . GLN A 1 694 ? 1.409 -19.643 -10.909 1.00 62.94 694 GLN A C 1
ATOM 5303 O O . GLN A 1 694 ? 1.128 -20.818 -11.133 1.00 62.94 694 GLN A O 1
ATOM 5308 N N . TYR A 1 695 ? 1.164 -19.089 -9.714 1.00 68.06 695 TYR A N 1
ATOM 5309 C CA . TYR A 1 695 ? 0.650 -19.855 -8.575 1.00 68.06 695 TYR A CA 1
ATOM 5310 C C . TYR A 1 695 ? -0.637 -20.618 -8.890 1.00 68.06 695 TYR A C 1
ATOM 5312 O O . TYR A 1 695 ? -0.757 -21.778 -8.507 1.00 68.06 695 TYR A O 1
ATOM 5320 N N . LEU A 1 696 ? -1.581 -19.982 -9.587 1.00 68.38 696 LEU A N 1
ATOM 5321 C CA . LEU A 1 696 ? -2.858 -20.608 -9.918 1.00 68.38 696 LEU A CA 1
ATOM 5322 C C . LEU A 1 696 ? -2.665 -21.794 -10.870 1.00 68.38 696 LEU A C 1
ATOM 5324 O O . LEU A 1 696 ? -3.190 -22.867 -10.601 1.00 68.38 696 LEU A O 1
ATOM 5328 N N . ALA A 1 697 ? -1.827 -21.640 -11.899 1.00 69.06 697 ALA A N 1
ATOM 5329 C CA . ALA A 1 697 ? -1.484 -22.721 -12.822 1.00 69.06 697 ALA A CA 1
ATOM 5330 C C . ALA A 1 697 ? -0.765 -23.882 -12.107 1.00 69.06 697 ALA A C 1
ATOM 5332 O O . ALA A 1 697 ? -1.085 -25.050 -12.314 1.00 69.06 697 ALA A O 1
ATOM 5333 N N . ILE A 1 698 ? 0.164 -23.574 -11.193 1.00 71.56 698 ILE A N 1
ATOM 5334 C CA . ILE A 1 698 ? 0.856 -24.577 -10.366 1.00 71.56 6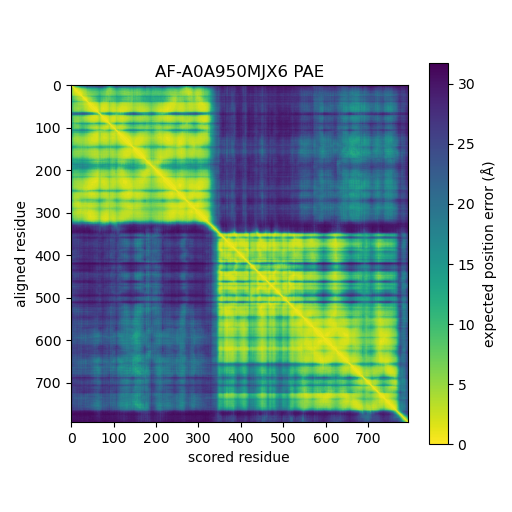98 ILE A CA 1
ATOM 5335 C C . ILE A 1 698 ? -0.132 -25.289 -9.432 1.00 71.56 698 ILE A C 1
ATOM 5337 O O . ILE A 1 698 ? -0.032 -26.499 -9.216 1.00 71.56 698 ILE A O 1
ATOM 5341 N N . TRP A 1 699 ? -1.081 -24.555 -8.850 1.00 76.50 699 TRP A N 1
ATOM 5342 C CA . TRP A 1 699 ? -2.118 -25.118 -7.992 1.00 76.50 699 TRP A CA 1
ATOM 5343 C C . TRP A 1 699 ? -3.041 -26.048 -8.789 1.00 76.50 699 TRP A C 1
ATOM 5345 O O . TRP A 1 699 ? -3.243 -27.185 -8.365 1.00 76.50 699 TRP A O 1
ATOM 5355 N N . GLN A 1 700 ? -3.502 -25.619 -9.969 1.00 74.38 700 GLN A N 1
ATOM 5356 C CA . GLN A 1 700 ? -4.319 -26.417 -10.888 1.00 74.38 700 GLN A CA 1
ATOM 5357 C C . GLN A 1 700 ? -3.608 -27.705 -11.299 1.00 74.38 700 GLN A C 1
ATOM 5359 O O . GLN A 1 700 ? -4.166 -28.783 -11.121 1.00 74.38 700 GLN A O 1
ATOM 5364 N N . ALA A 1 701 ? -2.351 -27.624 -11.742 1.00 77.19 701 ALA A N 1
ATOM 5365 C CA . ALA A 1 701 ? -1.575 -28.801 -12.130 1.00 77.19 701 ALA A CA 1
ATOM 5366 C C . ALA A 1 701 ? -1.421 -29.810 -10.974 1.00 77.19 701 ALA A C 1
ATOM 5368 O O . ALA A 1 701 ? -1.446 -31.024 -11.178 1.00 77.19 701 ALA A O 1
ATOM 5369 N N . ASN A 1 702 ? -1.283 -29.331 -9.733 1.00 77.06 702 ASN A N 1
ATOM 5370 C CA . ASN A 1 702 ? -1.211 -30.198 -8.553 1.00 77.06 702 ASN A CA 1
ATOM 5371 C C . ASN A 1 702 ? -2.575 -30.769 -8.135 1.00 77.06 702 ASN A C 1
ATOM 5373 O O . ASN A 1 702 ? -2.633 -31.908 -7.662 1.00 77.06 702 ASN A O 1
ATOM 5377 N N . ALA A 1 703 ? -3.655 -30.006 -8.304 1.00 75.81 703 ALA A N 1
ATOM 5378 C CA . ALA A 1 703 ? -5.022 -30.470 -8.085 1.00 75.81 703 ALA A CA 1
ATOM 5379 C C . ALA A 1 703 ? -5.423 -31.525 -9.129 1.00 75.81 703 ALA A C 1
ATOM 5381 O O . ALA A 1 703 ? -6.022 -32.542 -8.790 1.00 75.81 703 ALA A O 1
ATOM 5382 N N . GLU A 1 704 ? -5.008 -31.342 -10.381 1.00 77.81 704 GLU A N 1
ATOM 5383 C CA . GLU A 1 704 ? -5.267 -32.253 -11.492 1.00 77.81 704 GLU A CA 1
ATOM 5384 C C . GLU A 1 704 ? -4.562 -33.599 -11.336 1.00 77.81 704 GLU A C 1
ATOM 5386 O O . GLU A 1 704 ? -5.129 -34.634 -11.667 1.00 77.81 704 GLU A O 1
ATOM 5391 N N . LYS A 1 705 ? -3.388 -33.634 -10.702 1.00 77.62 705 LYS A N 1
ATOM 5392 C CA . LYS A 1 705 ? -2.746 -34.896 -10.292 1.00 77.62 705 LYS A CA 1
ATOM 5393 C C . LYS A 1 705 ? -3.550 -35.678 -9.240 1.00 77.62 705 LYS A C 1
ATOM 5395 O O . LYS A 1 705 ? -3.194 -36.810 -8.925 1.00 77.62 705 LYS A O 1
ATOM 5400 N N . ARG A 1 706 ? -4.604 -35.091 -8.659 1.00 74.81 706 ARG A N 1
ATOM 5401 C CA . ARG A 1 706 ? -5.430 -35.662 -7.582 1.00 74.81 706 ARG A CA 1
ATOM 5402 C C . ARG A 1 706 ? -6.927 -35.583 -7.904 1.00 74.81 706 ARG A C 1
ATOM 5404 O O . ARG A 1 706 ? -7.720 -35.192 -7.048 1.00 74.81 706 ARG A O 1
ATOM 5411 N N . ARG A 1 707 ? -7.316 -35.981 -9.125 1.00 68.50 707 ARG A N 1
ATOM 5412 C CA . ARG A 1 707 ? -8.708 -35.897 -9.623 1.00 68.50 707 ARG A CA 1
ATOM 5413 C C . ARG A 1 707 ? -9.753 -36.572 -8.721 1.00 68.50 707 ARG A C 1
ATOM 5415 O O . ARG A 1 707 ? -10.892 -36.128 -8.714 1.00 68.50 707 ARG A O 1
ATOM 5422 N N . SER A 1 708 ? -9.378 -37.600 -7.954 1.00 74.25 708 SER A N 1
ATOM 5423 C CA . SER A 1 708 ? -10.283 -38.343 -7.061 1.00 74.25 708 SER A CA 1
ATOM 5424 C C . SER A 1 708 ? -10.611 -37.634 -5.741 1.00 74.25 708 SER A C 1
ATOM 5426 O O . SER A 1 708 ? -11.452 -38.112 -4.985 1.00 74.25 708 SER A O 1
ATOM 5428 N N . ASN A 1 709 ? -9.958 -36.510 -5.423 1.00 81.38 709 ASN A N 1
ATOM 5429 C CA . ASN A 1 709 ? -10.213 -35.791 -4.179 1.00 81.38 709 ASN A CA 1
ATOM 5430 C C . ASN A 1 709 ? -11.394 -34.808 -4.333 1.00 81.38 709 ASN A C 1
ATOM 5432 O O . ASN A 1 709 ? -11.263 -33.839 -5.088 1.00 81.38 709 ASN A O 1
ATOM 5436 N N . PRO A 1 710 ? -12.503 -34.977 -3.585 1.00 76.31 710 PRO A N 1
ATOM 5437 C CA . PRO A 1 710 ? -13.709 -34.164 -3.761 1.00 76.31 710 PRO A CA 1
ATOM 5438 C C . PRO A 1 710 ? -13.487 -32.679 -3.430 1.00 76.31 710 PRO A C 1
ATOM 5440 O O . PRO A 1 710 ? -14.072 -31.811 -4.071 1.00 76.31 710 PRO A O 1
ATOM 5443 N N . ILE A 1 711 ? -12.587 -32.361 -2.490 1.00 78.19 711 ILE A N 1
ATOM 5444 C CA . ILE A 1 711 ? -12.287 -30.981 -2.075 1.00 78.19 711 ILE A CA 1
ATOM 5445 C C . ILE A 1 711 ? -11.516 -30.239 -3.176 1.00 78.19 711 ILE A C 1
ATOM 5447 O O . ILE A 1 711 ? -11.820 -29.088 -3.489 1.00 78.19 711 ILE A O 1
ATOM 5451 N N . LEU A 1 712 ? -10.524 -30.896 -3.789 1.00 79.38 712 LEU A N 1
ATOM 5452 C CA . LEU A 1 712 ? -9.734 -30.315 -4.884 1.00 79.38 712 LEU A CA 1
ATOM 5453 C C . LEU A 1 712 ? -10.533 -30.251 -6.192 1.00 79.38 712 LEU A C 1
ATOM 5455 O O . LEU A 1 712 ? -10.388 -29.289 -6.945 1.00 79.38 712 LEU A O 1
ATOM 5459 N N . TYR A 1 713 ? -11.410 -31.231 -6.427 1.00 76.69 713 TYR A N 1
ATOM 5460 C CA . TYR A 1 713 ? -12.374 -31.208 -7.524 1.00 76.69 713 TYR A CA 1
ATOM 5461 C C . TYR A 1 713 ? -13.316 -30.001 -7.411 1.00 76.69 713 TYR A C 1
ATOM 5463 O O . TYR A 1 713 ? -13.446 -29.225 -8.360 1.00 76.69 713 TYR A O 1
ATOM 5471 N N . MET A 1 714 ? -13.902 -29.792 -6.228 1.00 75.06 714 MET A N 1
ATOM 5472 C CA . MET A 1 714 ? -14.775 -28.651 -5.952 1.00 75.06 714 MET A CA 1
ATOM 5473 C C . MET A 1 714 ? -14.032 -27.319 -6.111 1.00 75.06 714 MET A C 1
ATOM 5475 O O . MET A 1 714 ? -14.526 -26.421 -6.788 1.00 75.06 714 MET A O 1
ATOM 5479 N N . GLY A 1 715 ? -12.812 -27.205 -5.574 1.00 73.94 715 GLY A N 1
ATOM 5480 C CA . GLY A 1 715 ? -11.985 -26.004 -5.726 1.00 73.94 715 GLY A CA 1
ATOM 5481 C C . GLY A 1 715 ? -11.685 -25.644 -7.187 1.00 73.94 715 GLY A C 1
ATOM 5482 O O . GLY A 1 715 ? -11.751 -24.471 -7.545 1.00 73.94 715 GLY A O 1
ATOM 5483 N N . ARG A 1 716 ? -11.418 -26.639 -8.045 1.00 75.19 716 ARG A N 1
ATOM 5484 C CA . ARG A 1 716 ? -11.189 -26.427 -9.484 1.00 75.19 716 ARG A CA 1
ATOM 5485 C C . ARG A 1 716 ? -12.447 -25.926 -10.193 1.00 75.19 716 ARG A C 1
ATOM 5487 O O . ARG A 1 716 ? -12.378 -24.975 -10.964 1.00 75.19 716 ARG A O 1
ATOM 5494 N N . ASN A 1 717 ? -13.595 -26.538 -9.914 1.00 73.25 717 ASN A N 1
ATOM 5495 C CA . ASN A 1 717 ? -14.846 -26.182 -10.583 1.00 73.25 717 ASN A CA 1
ATOM 5496 C C . ASN A 1 717 ? -15.426 -24.850 -10.086 1.00 73.25 717 ASN A C 1
ATOM 5498 O O . ASN A 1 717 ? -16.139 -24.187 -10.829 1.00 73.25 717 ASN A O 1
ATOM 5502 N N . MET A 1 718 ? -15.108 -24.432 -8.858 1.00 69.31 718 MET A N 1
ATOM 5503 C CA . MET A 1 718 ? -15.544 -23.150 -8.292 1.00 69.31 718 MET A CA 1
ATOM 5504 C C . MET A 1 718 ? -14.546 -22.004 -8.520 1.00 69.31 718 MET A C 1
ATOM 5506 O O . MET A 1 718 ? -14.819 -20.868 -8.134 1.00 69.31 718 MET A O 1
ATOM 5510 N N . GLU A 1 719 ? -13.402 -22.253 -9.166 1.00 70.00 719 GLU A N 1
ATOM 5511 C CA . GLU A 1 719 ? -12.365 -21.237 -9.389 1.00 70.00 719 GLU A CA 1
ATOM 5512 C C . GLU A 1 719 ? -12.901 -20.009 -10.139 1.00 70.00 719 GLU A C 1
ATOM 5514 O O . GLU A 1 719 ? -12.561 -18.873 -9.801 1.00 70.00 719 GLU A O 1
ATOM 5519 N N . PHE A 1 720 ? -13.768 -20.216 -11.136 1.00 67.56 720 PHE A N 1
ATOM 5520 C CA . PHE A 1 720 ? -14.323 -19.119 -11.930 1.00 67.56 720 PHE A CA 1
ATOM 5521 C C . PHE A 1 720 ? -15.132 -18.130 -11.076 1.00 67.56 720 PHE A C 1
ATOM 5523 O O . PHE A 1 720 ? -15.157 -16.946 -11.402 1.00 67.56 720 PHE A O 1
ATOM 5530 N N . MET A 1 721 ? -15.738 -18.588 -9.973 1.00 66.19 721 MET A N 1
ATOM 5531 C CA . MET A 1 721 ? -16.509 -17.744 -9.052 1.00 66.19 721 MET A CA 1
ATOM 5532 C C . MET A 1 721 ? -15.608 -16.823 -8.223 1.00 66.19 721 MET A C 1
ATOM 5534 O O . MET A 1 721 ? -16.034 -15.753 -7.796 1.00 66.19 721 MET A O 1
ATOM 5538 N N . VAL A 1 722 ? -14.357 -17.235 -7.999 1.00 63.47 722 VAL A N 1
ATOM 5539 C CA . VAL A 1 722 ? -13.340 -16.459 -7.271 1.00 63.47 722 VAL A CA 1
ATOM 5540 C C . VAL A 1 722 ? -12.658 -15.444 -8.193 1.00 63.47 722 VAL A C 1
ATOM 5542 O O . VAL A 1 722 ? -12.048 -14.481 -7.724 1.00 63.47 722 VAL A O 1
ATOM 5545 N N . ARG A 1 723 ? -12.762 -15.616 -9.519 1.00 68.44 723 ARG A N 1
ATOM 5546 C CA . ARG A 1 723 ? -12.236 -14.638 -10.476 1.00 68.44 723 ARG A CA 1
ATOM 5547 C C . ARG A 1 723 ? -13.008 -13.331 -10.350 1.00 68.44 723 ARG A C 1
ATOM 5549 O O . ARG A 1 723 ? -14.236 -13.298 -10.386 1.00 68.44 723 ARG A O 1
ATOM 5556 N N . ARG A 1 724 ? -12.263 -12.230 -10.265 1.00 66.81 724 ARG A N 1
ATOM 5557 C CA . ARG A 1 724 ? -12.806 -10.900 -9.974 1.00 66.81 724 ARG A CA 1
ATOM 5558 C C . ARG A 1 724 ? -13.901 -10.441 -10.932 1.00 66.81 724 ARG A C 1
ATOM 5560 O O . ARG A 1 724 ? -14.856 -9.810 -10.498 1.00 66.81 724 ARG A O 1
ATOM 5567 N N . CYS A 1 725 ? -13.804 -10.824 -12.202 1.00 74.56 725 CYS A N 1
ATOM 5568 C CA . CYS A 1 725 ? -14.782 -10.458 -13.219 1.00 74.56 725 CYS A CA 1
ATOM 5569 C C . CYS A 1 725 ? -16.149 -11.133 -13.038 1.00 74.56 725 CYS A C 1
ATOM 5571 O O . CYS A 1 725 ? -17.075 -10.705 -13.698 1.00 74.56 725 CYS A O 1
ATOM 5573 N N . PHE A 1 726 ? -16.309 -12.169 -12.203 1.00 83.56 726 PHE A N 1
ATOM 5574 C CA . PHE A 1 726 ? -17.603 -12.847 -12.022 1.00 83.56 726 PHE A CA 1
ATOM 5575 C C . PHE A 1 726 ? -18.548 -12.078 -11.087 1.00 83.56 726 PHE A C 1
ATOM 5577 O O . PHE A 1 726 ? -19.718 -11.872 -11.406 1.00 83.56 726 PHE A O 1
ATOM 5584 N N . MET A 1 727 ? -18.035 -11.628 -9.937 1.00 86.81 727 MET A N 1
ATOM 5585 C CA . MET A 1 727 ? -18.847 -11.024 -8.873 1.00 86.81 727 MET A CA 1
ATOM 5586 C C . MET A 1 727 ? -19.705 -9.827 -9.316 1.00 86.81 727 MET A C 1
ATOM 5588 O O . MET A 1 727 ? -20.883 -9.807 -8.971 1.00 86.81 727 MET A O 1
ATOM 5592 N N . PRO A 1 728 ? -19.193 -8.854 -10.091 1.00 90.81 728 PRO A N 1
ATOM 5593 C CA . PRO A 1 728 ? -19.995 -7.734 -10.586 1.00 90.81 728 PRO A CA 1
ATOM 5594 C C . PRO A 1 728 ? -21.232 -8.170 -11.385 1.00 90.81 728 PRO A C 1
ATOM 5596 O O . PRO A 1 728 ? -22.323 -7.643 -11.177 1.00 90.81 728 PRO A O 1
ATOM 5599 N N . TYR A 1 729 ? -21.093 -9.180 -12.251 1.00 89.75 729 TYR A N 1
ATOM 5600 C CA . TYR A 1 729 ? -22.215 -9.715 -13.031 1.00 89.75 729 TYR A CA 1
ATOM 5601 C C . TYR A 1 729 ? -23.197 -10.499 -12.165 1.00 89.75 729 TYR A C 1
ATOM 5603 O O . TYR A 1 729 ? -24.405 -10.381 -12.361 1.00 89.75 729 TYR A O 1
ATOM 5611 N N . ALA A 1 730 ? -22.704 -11.253 -11.178 1.00 88.19 730 ALA A N 1
ATOM 5612 C CA . ALA A 1 730 ? -23.566 -11.913 -10.201 1.00 88.19 730 ALA A CA 1
ATOM 5613 C C . ALA A 1 730 ? -24.373 -10.885 -9.389 1.00 88.19 730 ALA A C 1
ATOM 5615 O O . ALA A 1 730 ? -25.582 -11.030 -9.230 1.00 88.19 730 ALA A O 1
ATOM 5616 N N . LEU A 1 731 ? -23.735 -9.802 -8.937 1.00 91.38 731 LEU A N 1
ATOM 5617 C CA . LEU A 1 731 ? -24.420 -8.706 -8.252 1.00 91.38 731 LEU A CA 1
ATOM 5618 C C . LEU A 1 731 ? -25.495 -8.077 -9.140 1.00 91.38 731 LEU A C 1
ATOM 5620 O O . LEU A 1 731 ? -26.598 -7.848 -8.658 1.00 91.38 731 LEU A O 1
ATOM 5624 N N . LEU A 1 732 ? -25.212 -7.845 -10.426 1.00 93.88 732 LEU A N 1
ATOM 5625 C CA . LEU A 1 732 ? -26.192 -7.298 -11.367 1.00 93.88 732 LEU A CA 1
ATOM 5626 C C . LEU A 1 732 ? -27.382 -8.238 -11.574 1.00 93.88 732 LEU A C 1
ATOM 5628 O O . LEU A 1 732 ? -28.521 -7.805 -11.418 1.00 93.88 732 LEU A O 1
ATOM 5632 N N . ALA A 1 733 ? -27.137 -9.516 -11.864 1.00 91.44 733 ALA A N 1
ATOM 5633 C CA . ALA A 1 733 ? -28.198 -10.492 -12.105 1.00 91.44 733 ALA A CA 1
ATOM 5634 C C . ALA A 1 733 ? -29.149 -10.612 -10.902 1.00 91.44 733 ALA A C 1
ATOM 5636 O O . ALA A 1 733 ? -30.368 -10.553 -11.051 1.00 91.44 733 ALA A O 1
ATOM 5637 N N . PHE A 1 734 ? -28.602 -10.707 -9.689 1.00 90.94 734 PHE A N 1
ATOM 5638 C CA . PHE A 1 734 ? -29.421 -10.815 -8.481 1.00 90.94 734 PHE A CA 1
ATOM 5639 C C . PHE A 1 734 ? -30.029 -9.480 -8.043 1.00 90.94 734 PHE A C 1
ATOM 5641 O O . PHE A 1 734 ? -31.088 -9.484 -7.418 1.00 90.94 734 PHE A O 1
ATOM 5648 N N . ALA A 1 735 ? -29.406 -8.342 -8.368 1.00 91.75 735 ALA A N 1
ATOM 5649 C CA . ALA A 1 735 ? -30.017 -7.034 -8.154 1.00 91.75 735 ALA A CA 1
ATOM 5650 C C . ALA A 1 735 ? -31.252 -6.845 -9.045 1.00 91.75 735 ALA A C 1
ATOM 5652 O O . ALA A 1 735 ? -32.272 -6.392 -8.537 1.00 91.75 735 ALA A O 1
ATOM 5653 N N . VAL A 1 736 ? -31.198 -7.250 -10.322 1.00 92.94 736 VAL A N 1
ATOM 5654 C CA . VAL A 1 736 ? -32.350 -7.216 -11.250 1.00 92.94 736 VAL A CA 1
ATOM 5655 C C . VAL A 1 736 ? -33.510 -8.062 -10.724 1.00 92.94 736 VAL A C 1
ATOM 5657 O O . VAL A 1 736 ? -34.656 -7.632 -10.752 1.00 92.94 736 VAL A O 1
ATOM 5660 N N . LEU A 1 737 ? -33.210 -9.238 -10.174 1.00 90.69 737 LEU A N 1
ATOM 5661 C CA . LEU A 1 737 ? -34.206 -10.129 -9.572 1.00 90.69 737 LEU A CA 1
ATOM 5662 C C . LEU A 1 737 ? -34.630 -9.711 -8.148 1.00 90.69 737 LEU A C 1
ATOM 5664 O O . LEU A 1 737 ? -35.411 -10.412 -7.512 1.00 90.69 737 LEU A O 1
ATOM 5668 N N . ASN A 1 738 ? -34.105 -8.595 -7.627 1.00 88.62 738 ASN A N 1
ATOM 5669 C CA . ASN A 1 738 ? -34.345 -8.098 -6.269 1.00 88.62 738 ASN A CA 1
ATOM 5670 C C . ASN A 1 738 ? -34.035 -9.120 -5.148 1.00 88.62 738 ASN A C 1
ATOM 5672 O O . ASN A 1 738 ? -34.658 -9.124 -4.088 1.00 88.62 738 ASN A O 1
ATOM 5676 N N . VAL A 1 739 ? -33.041 -9.983 -5.364 1.00 88.44 739 VAL A N 1
ATOM 5677 C CA . VAL A 1 739 ? -32.600 -11.034 -4.425 1.00 88.44 739 VAL A CA 1
ATOM 5678 C C . VAL A 1 739 ? -31.122 -10.882 -4.054 1.00 88.44 739 VAL A C 1
ATOM 5680 O O . VAL A 1 739 ? -30.410 -11.853 -3.800 1.00 88.44 739 VAL A O 1
ATOM 5683 N N . LEU A 1 740 ? -30.634 -9.640 -3.987 1.00 86.44 740 LEU A N 1
ATOM 5684 C CA . LEU A 1 740 ? -29.229 -9.326 -3.691 1.00 86.44 740 LEU A CA 1
ATOM 5685 C C . LEU A 1 740 ? -28.754 -9.865 -2.326 1.00 86.44 740 LEU A C 1
ATOM 5687 O O . LEU A 1 740 ? -27.573 -10.165 -2.147 1.00 86.44 740 LEU A O 1
ATOM 5691 N N . SER A 1 741 ? -29.675 -10.038 -1.374 1.00 84.81 741 SER A N 1
ATOM 5692 C CA . SER A 1 741 ? -29.410 -10.686 -0.084 1.00 84.81 741 SER A CA 1
ATOM 5693 C C . SER A 1 741 ? -28.851 -12.103 -0.244 1.00 84.81 741 SER A C 1
ATOM 5695 O O . SER A 1 741 ? -27.935 -12.481 0.482 1.00 84.81 741 SER A O 1
ATOM 5697 N N . VAL A 1 742 ? -29.328 -12.860 -1.236 1.00 85.88 742 VAL A N 1
ATOM 5698 C CA . VAL A 1 742 ? -28.862 -14.224 -1.513 1.00 85.88 742 VAL A CA 1
ATOM 5699 C C . VAL A 1 742 ? -27.393 -14.215 -1.931 1.00 85.88 742 VAL A C 1
ATOM 5701 O O . VAL A 1 742 ? -26.607 -14.991 -1.393 1.00 85.88 742 VAL A O 1
ATOM 5704 N N . VAL A 1 743 ? -26.979 -13.294 -2.810 1.00 85.69 743 VAL A N 1
ATOM 5705 C CA . VAL A 1 743 ? -25.561 -13.158 -3.207 1.00 85.69 743 VAL A CA 1
ATOM 5706 C C . VAL A 1 743 ? -24.688 -12.790 -2.025 1.00 85.69 743 VAL A C 1
ATOM 5708 O O . VAL A 1 743 ? -23.587 -13.314 -1.903 1.00 85.69 743 VAL A O 1
ATOM 5711 N N . PHE A 1 744 ? -25.167 -11.918 -1.140 1.00 86.12 744 PHE A N 1
ATOM 5712 C CA . PHE A 1 744 ? -24.418 -11.542 0.053 1.00 86.12 744 PHE A CA 1
ATOM 5713 C C . PHE A 1 744 ? -24.148 -12.749 0.968 1.00 86.12 744 PHE A C 1
ATOM 5715 O O . PHE A 1 744 ? -23.008 -12.954 1.391 1.00 86.12 744 PHE A O 1
ATOM 5722 N N . PHE A 1 745 ? -25.154 -13.597 1.210 1.00 87.06 745 PHE A N 1
ATOM 5723 C CA . PHE A 1 745 ? -24.980 -14.827 1.993 1.00 87.06 745 PHE A CA 1
ATOM 5724 C C . PHE A 1 745 ? -24.091 -15.851 1.283 1.00 87.06 745 PHE A C 1
ATOM 5726 O O . PHE A 1 745 ? -23.173 -16.401 1.893 1.00 87.06 745 PHE A O 1
ATOM 5733 N N . LEU A 1 746 ? -24.302 -16.065 -0.019 1.00 85.31 746 LEU A N 1
ATOM 5734 C CA . LEU A 1 746 ? -23.472 -16.960 -0.826 1.00 85.31 746 LEU A CA 1
ATOM 5735 C C . LEU A 1 746 ? -22.011 -16.501 -0.863 1.00 85.31 746 LEU A C 1
ATOM 5737 O O . LEU A 1 746 ? -21.111 -17.332 -0.763 1.00 85.31 746 LEU A O 1
ATOM 5741 N N . ALA A 1 747 ? -21.757 -15.193 -0.944 1.00 84.94 747 ALA A N 1
ATOM 5742 C CA . ALA A 1 747 ? -20.414 -14.628 -0.882 1.00 84.94 747 ALA A CA 1
ATOM 5743 C C . ALA A 1 747 ? -19.762 -14.889 0.483 1.00 84.94 747 ALA A C 1
ATOM 5745 O O . ALA A 1 747 ? -18.591 -15.265 0.535 1.00 84.94 747 ALA A O 1
ATOM 5746 N N . ALA A 1 748 ? -20.509 -14.737 1.583 1.00 86.44 748 ALA A N 1
ATOM 5747 C CA . ALA A 1 748 ? -19.998 -14.988 2.930 1.00 86.44 748 ALA A CA 1
ATOM 5748 C C . ALA A 1 748 ? -19.619 -16.463 3.133 1.00 86.44 748 ALA A C 1
ATOM 5750 O O . ALA A 1 748 ? -18.542 -16.765 3.657 1.00 86.44 748 ALA A O 1
ATOM 5751 N N . ILE A 1 749 ? -20.466 -17.386 2.669 1.00 85.38 749 ILE A N 1
ATOM 5752 C CA . ILE A 1 749 ? -20.197 -18.831 2.694 1.00 85.38 749 ILE A CA 1
ATOM 5753 C C . ILE A 1 749 ? -19.006 -19.158 1.784 1.00 85.38 749 ILE A C 1
ATOM 5755 O O . ILE A 1 749 ? -18.050 -19.803 2.215 1.00 85.38 749 ILE A O 1
ATOM 5759 N N . GLY A 1 750 ? -19.023 -18.659 0.547 1.00 83.62 750 GLY A N 1
ATOM 5760 C CA . GLY A 1 750 ? -17.983 -18.891 -0.451 1.00 83.62 750 GLY A CA 1
ATOM 5761 C C . GLY A 1 750 ? -16.605 -18.426 0.013 1.00 83.62 750 GLY A C 1
ATOM 5762 O O . GLY A 1 750 ? -15.644 -19.188 -0.072 1.00 83.62 750 GLY A O 1
ATOM 5763 N N . ALA A 1 751 ? -16.503 -17.227 0.594 1.00 83.62 751 ALA A N 1
ATOM 5764 C CA . ALA A 1 751 ? -15.250 -16.709 1.140 1.00 83.62 751 ALA A CA 1
ATOM 57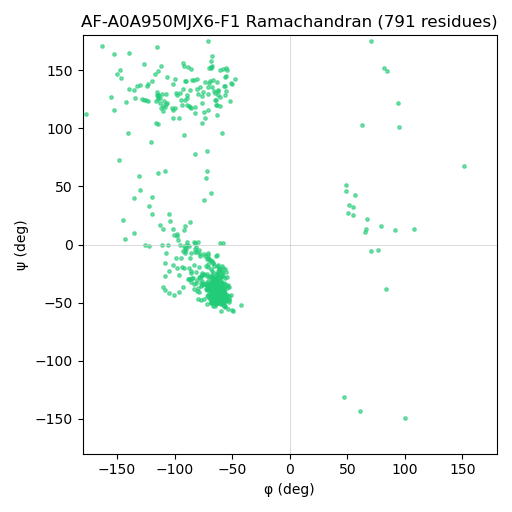65 C C . ALA A 1 751 ? -14.672 -17.620 2.234 1.00 83.62 751 ALA A C 1
ATOM 5767 O O . ALA A 1 751 ? -13.454 -17.761 2.338 1.00 83.62 751 ALA A O 1
ATOM 5768 N N . ASN A 1 752 ? -15.529 -18.271 3.027 1.00 84.50 752 ASN A N 1
ATOM 5769 C CA . ASN A 1 752 ? -15.091 -19.212 4.053 1.00 84.50 752 ASN A CA 1
ATOM 5770 C C . ASN A 1 752 ? -14.676 -20.578 3.486 1.00 84.50 752 ASN A C 1
ATOM 5772 O O . ASN A 1 752 ? -13.688 -21.162 3.929 1.00 84.50 752 ASN A O 1
ATOM 5776 N N . LEU A 1 753 ? -15.357 -21.056 2.446 1.00 84.69 753 LEU A N 1
ATOM 5777 C CA . LEU A 1 753 ? -14.962 -22.274 1.734 1.00 84.69 753 LEU A CA 1
ATOM 5778 C C . LEU A 1 753 ? -13.601 -22.118 1.042 1.00 84.69 753 LEU A C 1
ATOM 5780 O O . LEU A 1 753 ? -12.770 -23.024 1.111 1.00 84.69 753 LEU A O 1
ATOM 5784 N N . VAL A 1 754 ? -13.333 -20.965 0.422 1.00 82.75 754 VAL A N 1
ATOM 5785 C CA . VAL A 1 754 ? -12.084 -20.716 -0.318 1.00 82.75 754 VAL A CA 1
ATOM 5786 C C . VAL A 1 754 ? -10.853 -20.852 0.575 1.00 82.75 754 VAL A C 1
ATOM 5788 O O . VAL A 1 754 ? -9.887 -21.517 0.182 1.00 82.75 754 VAL A O 1
ATOM 5791 N N . TRP A 1 755 ? -10.856 -20.273 1.781 1.00 81.69 755 TRP A N 1
ATOM 5792 C CA . TRP A 1 755 ? -9.690 -20.377 2.663 1.00 81.69 755 TRP A CA 1
ATOM 5793 C C . TRP A 1 755 ? -9.519 -21.781 3.240 1.00 81.69 755 TRP A C 1
ATOM 5795 O O . TRP A 1 755 ? -8.381 -22.232 3.362 1.00 81.69 755 TRP A O 1
ATOM 5805 N N . LEU A 1 756 ? -10.612 -22.498 3.524 1.00 83.50 756 LEU A N 1
ATOM 5806 C CA . LEU A 1 756 ? -10.570 -23.895 3.966 1.00 83.50 756 LEU A CA 1
ATOM 5807 C C . LEU A 1 756 ? -9.966 -24.803 2.887 1.00 83.50 756 LEU A C 1
ATOM 5809 O O . LEU A 1 756 ? -9.044 -25.569 3.171 1.00 83.50 756 LEU A O 1
ATOM 5813 N N . ILE A 1 757 ? -10.410 -24.664 1.634 1.00 82.62 757 ILE A N 1
ATOM 5814 C CA . ILE A 1 757 ? -9.865 -25.407 0.486 1.00 82.62 757 ILE A CA 1
ATOM 5815 C C . ILE A 1 757 ? -8.395 -25.041 0.264 1.00 82.62 757 ILE A C 1
ATOM 5817 O O . ILE A 1 757 ? -7.555 -25.917 0.040 1.00 82.62 757 ILE A O 1
ATOM 5821 N N . SER A 1 758 ? -8.054 -23.756 0.362 1.00 79.88 758 SER A N 1
ATOM 5822 C CA . SER A 1 758 ? -6.675 -23.283 0.211 1.00 79.88 758 SER A CA 1
ATOM 5823 C C . SER A 1 758 ? -5.765 -23.820 1.319 1.00 79.88 758 SER A C 1
ATOM 5825 O O . SER A 1 758 ? -4.620 -24.187 1.051 1.00 79.88 758 SER A O 1
ATOM 5827 N N . LEU A 1 759 ? -6.271 -23.929 2.550 1.00 81.31 759 LEU A N 1
ATOM 5828 C CA . LEU A 1 759 ? -5.529 -24.439 3.702 1.00 81.31 759 LEU A CA 1
ATOM 5829 C C . LEU A 1 759 ? -5.327 -25.947 3.584 1.00 81.31 759 LEU A C 1
ATOM 5831 O O . LEU A 1 759 ? -4.213 -26.440 3.763 1.00 81.31 759 LEU A O 1
ATOM 5835 N N . TYR A 1 760 ? -6.381 -26.667 3.199 1.00 82.75 760 TYR A N 1
ATOM 5836 C CA . TYR A 1 760 ? -6.300 -28.085 2.879 1.00 82.75 760 TYR A CA 1
ATOM 5837 C C . TYR A 1 760 ? -5.265 -28.338 1.780 1.00 82.75 760 TYR A C 1
ATOM 5839 O O . TYR A 1 760 ? -4.369 -29.161 1.951 1.00 82.75 760 TYR A O 1
ATOM 5847 N N . SER A 1 761 ? -5.321 -27.571 0.689 1.00 80.69 761 SER A N 1
ATOM 5848 C CA . SER A 1 761 ? -4.360 -27.657 -0.416 1.00 80.69 761 SER A CA 1
ATOM 5849 C C . SER A 1 761 ? -2.931 -27.381 0.055 1.00 80.69 761 SER A C 1
ATOM 5851 O O . SER A 1 761 ? -2.001 -28.102 -0.309 1.00 80.69 761 SER A O 1
ATOM 5853 N N . TYR A 1 762 ? -2.750 -26.369 0.912 1.00 76.88 762 TYR A N 1
ATOM 5854 C CA . TYR A 1 762 ? -1.454 -26.018 1.484 1.00 76.88 762 TYR A CA 1
ATOM 5855 C C . TYR A 1 762 ? -0.818 -27.199 2.230 1.00 76.88 762 TYR A C 1
ATOM 5857 O O . TYR A 1 762 ? 0.375 -27.453 2.048 1.00 76.88 762 TYR A O 1
ATOM 5865 N N . VAL A 1 763 ? -1.608 -27.946 3.007 1.00 77.81 763 VAL A N 1
ATOM 5866 C CA . VAL A 1 763 ? -1.156 -29.135 3.750 1.00 77.81 763 VAL A CA 1
ATOM 5867 C C . VAL A 1 763 ? -1.009 -30.356 2.834 1.00 77.81 763 VAL A C 1
ATOM 5869 O O . VAL A 1 763 ? 0.036 -31.009 2.831 1.00 77.81 763 VAL A O 1
ATOM 5872 N N . ALA A 1 764 ? -2.009 -30.645 2.000 1.00 77.62 764 ALA A N 1
ATOM 5873 C CA . ALA A 1 764 ? -2.052 -31.819 1.130 1.00 77.62 764 ALA A CA 1
ATOM 5874 C C . ALA A 1 764 ? -0.896 -31.849 0.117 1.00 77.62 764 ALA A C 1
ATOM 5876 O O . ALA A 1 764 ? -0.356 -32.920 -0.189 1.00 77.62 764 ALA A O 1
ATOM 5877 N N . PHE A 1 765 ? -0.482 -30.683 -0.386 1.00 78.88 765 PHE A N 1
ATOM 5878 C CA . PHE A 1 765 ? 0.662 -30.550 -1.290 1.00 78.88 765 PHE A CA 1
ATOM 5879 C C . PHE A 1 765 ? 2.015 -30.594 -0.556 1.00 78.88 765 PHE A C 1
ATOM 5881 O O . PHE A 1 765 ? 3.031 -30.920 -1.170 1.00 78.88 765 PHE A O 1
ATOM 5888 N N . ALA A 1 766 ? 2.053 -30.348 0.760 1.00 67.31 766 ALA A N 1
ATOM 5889 C CA . ALA A 1 766 ? 3.277 -30.422 1.559 1.00 67.31 766 ALA A CA 1
ATOM 5890 C C . ALA A 1 766 ? 3.684 -31.864 1.924 1.00 67.31 766 ALA A C 1
ATOM 5892 O O . ALA A 1 766 ? 4.875 -32.137 2.079 1.00 67.31 766 ALA A O 1
ATOM 5893 N N . TRP A 1 767 ? 2.724 -32.789 2.022 1.00 51.88 767 TRP A N 1
ATOM 5894 C CA . TRP A 1 767 ? 2.908 -34.104 2.653 1.00 51.88 767 TRP A CA 1
ATOM 5895 C C . TRP A 1 767 ? 3.792 -35.108 1.883 1.00 51.88 767 TRP A C 1
ATOM 5897 O O . TRP A 1 767 ? 4.160 -36.140 2.431 1.00 51.88 767 TRP A O 1
ATOM 5907 N N . ARG A 1 768 ? 4.196 -34.825 0.633 1.00 46.81 768 ARG A N 1
ATOM 5908 C CA . ARG A 1 768 ? 4.962 -35.786 -0.195 1.00 46.81 768 ARG A CA 1
ATOM 5909 C C . ARG A 1 768 ? 6.443 -35.465 -0.420 1.00 46.81 768 ARG A C 1
ATOM 5911 O O . ARG A 1 768 ? 7.155 -36.335 -0.910 1.00 46.81 768 ARG A O 1
ATOM 5918 N N . ARG A 1 769 ? 6.953 -34.293 -0.011 1.00 47.09 769 ARG A N 1
ATOM 5919 C CA . ARG A 1 769 ? 8.405 -34.015 -0.117 1.00 47.09 769 ARG A CA 1
ATOM 5920 C C . ARG A 1 769 ? 9.265 -34.881 0.816 1.00 47.09 769 ARG A C 1
ATOM 5922 O O . ARG A 1 769 ? 10.463 -34.968 0.600 1.00 47.09 769 ARG A O 1
ATOM 5929 N N . GLY A 1 770 ? 8.661 -35.549 1.802 1.00 35.78 770 GLY A N 1
ATOM 5930 C CA . GLY A 1 770 ? 9.348 -36.485 2.699 1.00 35.78 770 GLY A CA 1
ATOM 5931 C C . GLY A 1 770 ? 9.542 -37.908 2.155 1.00 35.78 770 GLY A C 1
ATOM 5932 O O . GLY A 1 770 ? 10.049 -38.745 2.890 1.00 35.78 770 GLY A O 1
ATOM 5933 N N . ARG A 1 771 ? 9.121 -38.226 0.916 1.00 35.12 771 ARG A N 1
ATOM 5934 C CA . ARG A 1 771 ? 9.230 -39.595 0.352 1.00 35.12 771 ARG A CA 1
ATOM 5935 C C . ARG A 1 771 ? 9.752 -39.689 -1.088 1.00 35.12 771 ARG A C 1
ATOM 5937 O O . ARG A 1 771 ? 9.715 -40.766 -1.671 1.00 35.12 771 ARG A O 1
ATOM 5944 N N . SER A 1 772 ? 10.254 -38.608 -1.677 1.00 31.08 772 SER A N 1
ATOM 5945 C CA . SER A 1 772 ? 10.897 -38.659 -2.998 1.00 31.08 772 SER A CA 1
ATOM 5946 C C . SER A 1 772 ? 12.418 -38.637 -2.845 1.00 31.08 772 SER A C 1
ATOM 5948 O O . SER A 1 772 ? 12.959 -37.643 -2.360 1.00 31.08 772 SER A O 1
ATOM 5950 N N . LYS A 1 773 ? 13.084 -39.727 -3.257 1.00 29.25 773 LYS A N 1
ATOM 5951 C CA . LYS A 1 773 ? 14.547 -39.816 -3.406 1.00 29.25 773 LYS A CA 1
ATOM 5952 C C . LYS A 1 773 ? 15.084 -38.591 -4.177 1.00 29.25 773 LYS A C 1
ATOM 5954 O O . LYS A 1 773 ? 14.416 -38.136 -5.110 1.00 29.25 773 LYS A O 1
ATOM 5959 N N . PRO A 1 774 ? 16.260 -38.052 -3.816 1.00 30.61 774 PRO A N 1
ATOM 5960 C CA . PRO A 1 774 ? 16.853 -36.926 -4.520 1.00 30.61 774 PRO A CA 1
ATOM 5961 C C . PRO A 1 774 ? 17.405 -37.418 -5.860 1.00 30.61 774 PRO A C 1
ATOM 5963 O O . PRO A 1 774 ? 18.387 -38.151 -5.894 1.00 30.61 774 PRO A O 1
ATOM 5966 N N . GLY A 1 775 ? 16.761 -37.039 -6.962 1.00 32.62 775 GLY A N 1
ATOM 5967 C CA . GLY A 1 775 ? 17.304 -37.290 -8.294 1.00 32.62 775 GLY A CA 1
ATOM 5968 C C . GLY A 1 775 ? 16.251 -37.454 -9.374 1.00 32.62 775 GLY A C 1
ATOM 5969 O O . GLY A 1 775 ? 16.133 -38.543 -9.907 1.00 32.62 775 GLY A O 1
ATOM 5970 N N . ILE A 1 776 ? 15.519 -36.388 -9.716 1.00 28.28 776 ILE A N 1
ATOM 5971 C CA . ILE A 1 776 ? 14.977 -36.199 -11.072 1.00 28.28 776 ILE A CA 1
ATOM 5972 C C . ILE A 1 776 ? 15.077 -34.703 -11.394 1.00 28.28 776 ILE A C 1
ATOM 5974 O O . ILE A 1 776 ? 14.610 -33.858 -10.625 1.00 28.28 776 ILE A O 1
ATOM 5978 N N . ARG A 1 777 ? 15.773 -34.403 -12.496 1.00 28.28 777 ARG A N 1
ATOM 5979 C CA . ARG A 1 777 ? 16.001 -33.069 -13.064 1.00 28.28 777 ARG A CA 1
ATOM 5980 C C . ARG A 1 777 ? 14.677 -32.340 -13.303 1.00 28.28 777 ARG A C 1
ATOM 5982 O O . ARG A 1 777 ? 13.651 -32.947 -13.584 1.00 28.28 777 ARG A O 1
ATOM 5989 N N . SER A 1 778 ? 14.733 -31.017 -13.209 1.00 27.86 778 SER A N 1
ATOM 5990 C CA . SER A 1 778 ? 13.684 -30.100 -13.644 1.00 27.86 778 SER A CA 1
ATOM 5991 C C . SER A 1 778 ? 13.401 -30.287 -15.136 1.00 27.86 778 SER A C 1
ATOM 5993 O O . SER A 1 778 ? 14.098 -29.711 -15.969 1.00 27.86 778 SER A O 1
ATOM 5995 N N . GLU A 1 779 ? 12.392 -31.087 -15.470 1.00 27.98 779 GLU A N 1
ATOM 5996 C CA . GLU A 1 779 ? 11.802 -31.074 -16.805 1.00 27.98 779 GLU A CA 1
ATOM 5997 C C . GLU A 1 779 ? 11.172 -29.702 -17.049 1.00 27.98 779 GLU A C 1
ATOM 5999 O O . GLU A 1 779 ? 10.309 -29.224 -16.304 1.00 27.98 779 GLU A O 1
ATOM 6004 N N . GLN A 1 780 ? 11.688 -29.050 -18.084 1.00 29.45 780 GLN A N 1
ATOM 6005 C CA . GLN A 1 780 ? 11.105 -27.886 -18.720 1.00 29.45 780 GLN A CA 1
ATOM 6006 C C . GLN A 1 780 ? 9.676 -28.241 -19.151 1.00 29.45 780 GLN A C 1
ATOM 6008 O O . GLN A 1 780 ? 9.446 -29.290 -19.746 1.00 29.45 780 GLN A O 1
ATOM 6013 N N . LEU A 1 781 ? 8.713 -27.371 -18.841 1.00 26.94 781 LEU A N 1
ATOM 6014 C CA . LEU A 1 781 ? 7.369 -27.459 -19.410 1.00 26.94 781 LEU A CA 1
ATOM 6015 C C . LEU A 1 781 ? 7.502 -27.329 -20.943 1.00 26.94 781 LEU A C 1
ATOM 6017 O O . LEU A 1 781 ? 7.976 -26.281 -21.388 1.00 26.94 781 LEU A O 1
ATOM 6021 N N . PRO A 1 782 ? 7.102 -28.318 -21.760 1.00 28.09 782 PRO A N 1
ATOM 6022 C CA . PRO A 1 782 ? 7.108 -28.153 -23.205 1.00 28.09 782 PRO A CA 1
ATOM 6023 C C . PRO A 1 782 ? 6.000 -27.173 -23.600 1.00 28.09 782 PRO A C 1
ATOM 6025 O O . PRO A 1 782 ? 4.838 -27.352 -23.238 1.00 28.09 782 PRO A O 1
ATOM 6028 N N . LEU A 1 783 ? 6.352 -26.166 -24.398 1.00 35.31 783 LEU A N 1
ATOM 6029 C CA . LEU A 1 783 ? 5.451 -25.188 -25.024 1.00 35.31 783 LEU A CA 1
ATOM 6030 C C . LEU A 1 783 ? 4.394 -25.802 -25.971 1.00 35.31 783 LEU A C 1
ATOM 6032 O O . LEU A 1 783 ? 3.568 -25.072 -26.509 1.00 35.31 783 LEU A O 1
ATOM 6036 N N . ARG A 1 784 ? 4.349 -27.132 -26.138 1.00 27.98 784 ARG A N 1
ATOM 6037 C CA . ARG A 1 784 ? 3.393 -27.822 -27.022 1.00 27.98 784 ARG A CA 1
ATOM 6038 C C . ARG A 1 784 ? 1.917 -27.620 -26.652 1.00 27.98 784 ARG A C 1
ATOM 6040 O O . ARG A 1 784 ? 1.072 -27.747 -27.520 1.00 27.98 784 ARG A O 1
ATOM 6047 N N . LEU A 1 785 ? 1.589 -27.235 -25.417 1.00 30.78 785 LEU A N 1
ATOM 6048 C CA . LEU A 1 785 ? 0.194 -26.998 -25.004 1.00 30.78 785 LEU A CA 1
ATOM 6049 C C . LEU A 1 785 ? -0.374 -25.619 -25.397 1.00 30.78 785 LEU A C 1
ATOM 6051 O O . LEU A 1 785 ? -1.538 -25.353 -25.114 1.00 30.78 785 LEU A O 1
ATOM 6055 N N . LEU A 1 786 ? 0.412 -24.739 -26.031 1.00 34.09 786 LEU A N 1
ATOM 6056 C CA . LEU A 1 786 ? -0.081 -23.449 -26.543 1.00 34.09 786 LEU A CA 1
ATOM 6057 C C . LEU A 1 786 ? -0.396 -23.457 -28.047 1.00 34.09 786 LEU A C 1
ATOM 6059 O O . LEU A 1 786 ? -1.056 -22.529 -28.505 1.00 34.09 786 LEU A O 1
ATOM 6063 N N . ASN A 1 787 ? 0.003 -24.499 -28.786 1.00 30.28 787 ASN A N 1
ATOM 6064 C CA . ASN A 1 787 ? -0.253 -24.596 -30.228 1.00 30.28 787 ASN A CA 1
ATOM 6065 C C . ASN A 1 787 ? -1.540 -25.370 -30.585 1.00 30.28 787 ASN A C 1
ATOM 6067 O O . ASN A 1 787 ? -2.085 -25.136 -31.656 1.00 30.28 787 ASN A O 1
ATOM 6071 N N . ASP A 1 788 ? -2.085 -26.198 -29.685 1.00 28.62 788 ASP A N 1
ATOM 6072 C CA . ASP A 1 788 ? -3.178 -27.141 -30.013 1.00 28.62 788 ASP A CA 1
ATOM 6073 C C . ASP A 1 788 ? -4.588 -26.735 -29.534 1.00 28.62 788 ASP A C 1
ATOM 6075 O O . ASP A 1 788 ? -5.477 -27.572 -29.447 1.00 28.62 788 ASP A O 1
ATOM 6079 N N . VAL A 1 789 ? -4.856 -25.457 -29.241 1.00 31.62 789 VAL A N 1
ATOM 6080 C CA . VAL A 1 789 ? -6.237 -24.998 -28.918 1.00 31.62 789 VAL A CA 1
ATOM 6081 C C . VAL A 1 789 ? -6.832 -24.119 -30.032 1.00 31.62 789 VAL A C 1
ATOM 6083 O O . VAL A 1 789 ? -7.846 -23.454 -29.850 1.00 31.62 789 VAL A O 1
ATOM 6086 N N . GLY A 1 790 ? -6.203 -24.113 -31.212 1.00 29.27 790 GLY A N 1
ATOM 6087 C CA . GLY A 1 790 ? -6.702 -23.424 -32.410 1.00 29.27 790 GLY A CA 1
ATOM 6088 C C . GLY A 1 790 ? -7.667 -24.245 -33.273 1.00 29.27 790 GLY A C 1
ATOM 6089 O O . GLY A 1 790 ? -8.317 -23.678 -34.145 1.00 29.27 790 GLY A O 1
ATOM 6090 N N . HIS A 1 791 ? -7.796 -25.550 -33.033 1.00 27.67 791 HIS A N 1
ATOM 6091 C CA . HIS A 1 791 ? -8.670 -26.424 -33.809 1.00 27.67 791 HIS A CA 1
ATOM 6092 C C . HIS A 1 791 ? -9.357 -27.432 -32.895 1.00 27.67 791 HIS A C 1
ATOM 6094 O O . HIS A 1 791 ? -8.774 -28.456 -32.583 1.00 27.67 791 HIS A O 1
ATOM 6100 N N . GLU A 1 792 ? -10.580 -27.115 -32.470 1.00 26.20 792 GLU A N 1
ATOM 6101 C CA . GLU A 1 792 ? -11.693 -28.064 -32.325 1.00 26.20 792 GLU A CA 1
ATOM 6102 C C . GLU A 1 792 ? -12.953 -27.292 -31.882 1.00 26.20 792 GLU A C 1
ATOM 6104 O O . GLU A 1 792 ? -12.991 -26.764 -30.774 1.00 26.20 792 GLU A O 1
ATOM 6109 N N . GLY A 1 793 ? -13.947 -27.231 -32.783 1.00 32.28 793 GLY A N 1
ATOM 6110 C CA . GLY A 1 793 ? -15.391 -27.080 -32.508 1.00 32.28 793 GLY A CA 1
ATOM 6111 C C . GLY A 1 793 ? -15.890 -25.817 -31.822 1.00 32.28 793 GLY A C 1
ATOM 6112 O O . GLY A 1 793 ? -16.029 -25.861 -30.580 1.00 32.28 793 GLY A O 1
#